Protein AF-A0A8S9ZYQ5-F1 (afdb_monomer)

InterPro domains:
  IPR001599 Alpha-2-macroglobulin [PF00207] (472-565)
  IPR001599 Alpha-2-macroglobulin [SM01360] (472-565)
  IPR008930 Terpenoid cyclases/protein prenyltransferase alpha-alpha toroid [SSF48239] (726-836)
  IPR011625 Alpha-2-macroglobulin, bait region domain [PF07703] (165-293)
  IPR011625 Alpha-2-macroglobulin, bait region domain [SM01359] (154-293)
  IPR011626 Alpha-macroglobulin-like, TED domain [PF07678] (718-836)
  IPR013783 Immunoglobulin-like fold [G3DSA:2.60.40.10] (36-133)
  IPR013783 Immunoglobulin-like fold [G3DSA:2.60.40.10] (528-651)
  IPR014756 Immunoglobulin E-set [SSF81296] (523-575)
  IPR019742 Alpha-2-macroglobulin, conserved site [PS00477] (738-746)
  IPR047565 Alpha-macroglobulin-like, thiol-ester bond-forming region [SM01419] (730-759)
  IPR050473 Alpha-2-macroglobulin/Complement system [PTHR11412] (5-834)

Foldseek 3Di:
DPQDWDKDKDKDWDQDPPPRDIDIDIDIDTDGPDQKAWDKDWQAQADQAPDKTKIKIAIAGPVRFFDDPVWALKKKKWKWFAADDDDGPTDIDIDIDGADRRSMDIDIDNHHNRTFKMKMKIADDRVPPPDGPDGPHMDMDIHGHADDPVSKAKDKFWPDFFAAEFFDKTKIKIAIPDFAQKKWKFKDFLLDTPDIDMDGDPPVGDRMDMDIDTGHLRCPQKMKMKMWGQDPPQREIHIWMWMHGYPDNFLWAKAKDWPDQEDAAFDKIKIKIFTAAFWWKWKWKFFVVVCVVDNDPDDDPVVVRVVSRVSQLFPPDPPDDDPDDDPDDPPDDRGDRTHTPDDSFQCSRCNRNNHDDDDPGDGDDDPDPPCPDCVVVVVVVVVVVVVVVVVVVVVVVVVVVVPPDDDDDDDDDDDDDDDDDDDDDDDDDDDDDDDDDDDDDDDDDDDDDDDDDDDDDDDPPPADAAEFDDRIFDTDDDPQTAHNNRMTMDIGTHHNDQGKMWMWMWIADPVRGIYTHNDIRIYGHDDQWEKDWDADQAAAAQDKDWTKIKIWHQAQAKWWKKKKKADDPQKDFDDDDDFDFPDDDPDPDDRRIGIDIDIAHYNGGMDIDITIMGGHDAAWDKIKMKMDTPPDIHIYIYTHGYHYPDDDDDDDDDDDDDPPDDDDPPDPDDDDDDDDDDPPPPPVVVVPPVPDDPDDDDDDDDDDDPPDTPPNDDDDDDDAPDPCRVVVVCVVVLLDQQDAFLVSSLVNLLSLLVVLVVCVVVVNDDPVSLVSSLVSNVNSLVVQVQQAEPQLAGDRHRPVDVDHDPVSLVSSLVSVVSCVVRYDDDVVSSVSSVVD

pLDDT: mean 75.49, std 22.35, range [21.92, 95.56]

Mean predicted aligned error: 18.5 Å

Organism: NCBI:txid189291

Radius of gyration: 40.33 Å; Cα contacts (8 Å, |Δi|>4): 1413; chains: 1; bounding box: 96×94×129 Å

Structure (mmCIF, N/CA/C/O backbone):
data_AF-A0A8S9ZYQ5-F1
#
_entry.id   AF-A0A8S9ZYQ5-F1
#
loop_
_atom_site.group_PDB
_atom_site.id
_atom_site.type_symbol
_atom_site.label_atom_id
_atom_site.label_alt_id
_atom_site.label_comp_id
_atom_site.label_asym_id
_atom_site.label_entity_id
_atom_site.label_seq_id
_atom_site.pdbx_PDB_ins_code
_atom_site.Cartn_x
_atom_site.Cartn_y
_atom_site.Cartn_z
_atom_site.occupancy
_atom_site.B_iso_or_equiv
_atom_site.auth_seq_id
_atom_site.auth_comp_id
_atom_site.auth_asym_id
_atom_site.auth_atom_id
_atom_site.pdbx_PDB_model_num
ATOM 1 N N . MET A 1 1 ? -8.721 17.739 21.198 1.00 45.44 1 MET A N 1
ATOM 2 C CA . MET A 1 1 ? -8.306 19.115 20.862 1.00 45.44 1 MET A CA 1
ATOM 3 C C . MET A 1 1 ? -7.206 19.016 19.827 1.00 45.44 1 MET A C 1
ATOM 5 O O . MET A 1 1 ? -6.285 18.237 20.037 1.00 45.44 1 MET A O 1
ATOM 9 N N . ASP A 1 2 ? -7.308 19.734 18.712 1.00 54.94 2 ASP A N 1
ATOM 10 C CA . ASP A 1 2 ? -6.178 19.848 17.792 1.00 54.94 2 ASP A CA 1
ATOM 11 C C . ASP A 1 2 ? -5.184 20.833 18.405 1.00 54.94 2 ASP A C 1
ATOM 13 O O . ASP A 1 2 ? -5.506 22.007 18.564 1.00 54.94 2 ASP A O 1
ATOM 17 N N . TYR A 1 3 ? -3.980 20.370 18.751 1.00 65.56 3 TYR A N 1
ATOM 18 C CA . TYR A 1 3 ? -2.886 21.189 19.301 1.00 65.56 3 TYR A CA 1
ATOM 19 C C . TYR A 1 3 ? -2.311 22.216 18.298 1.00 65.56 3 TYR A C 1
ATOM 21 O O . TYR A 1 3 ? -1.133 22.550 18.367 1.00 65.56 3 TYR A O 1
ATOM 29 N N . GLY A 1 4 ? -3.117 22.679 17.331 1.00 66.06 4 GLY A N 1
ATOM 30 C CA . GLY A 1 4 ? -2.802 23.803 16.449 1.00 66.06 4 GLY A CA 1
ATOM 31 C C . GLY A 1 4 ? -1.458 23.669 15.735 1.00 66.06 4 GLY A C 1
ATOM 32 O O . GLY A 1 4 ? -0.577 24.502 15.911 1.00 66.06 4 GLY A O 1
ATOM 33 N N . GLY A 1 5 ? -1.270 22.606 14.949 1.00 72.62 5 GLY A N 1
ATOM 34 C CA . GLY A 1 5 ? -0.026 22.391 14.209 1.00 72.62 5 GLY A CA 1
ATOM 35 C C . GLY A 1 5 ? -0.015 23.113 12.860 1.00 72.62 5 GLY A C 1
ATOM 36 O O . GLY A 1 5 ? -0.847 22.824 12.001 1.00 72.62 5 GLY A O 1
ATOM 37 N N . SER A 1 6 ? 0.964 23.988 12.624 1.00 82.62 6 SER A N 1
ATOM 38 C CA . SER A 1 6 ? 1.216 24.544 11.288 1.00 82.62 6 SER A CA 1
ATOM 39 C C . SER A 1 6 ? 2.084 23.588 10.476 1.00 82.62 6 SER A C 1
ATOM 41 O O . SER A 1 6 ? 3.117 23.110 10.944 1.00 82.62 6 SER A O 1
ATOM 43 N N . THR A 1 7 ? 1.692 23.288 9.239 1.00 85.56 7 THR A N 1
ATOM 44 C CA . THR A 1 7 ? 2.458 22.380 8.378 1.00 85.56 7 THR A CA 1
ATOM 45 C C . THR A 1 7 ? 3.435 23.145 7.494 1.00 85.56 7 THR A C 1
ATOM 47 O O . THR A 1 7 ? 3.011 23.897 6.618 1.00 85.56 7 THR A O 1
ATOM 50 N N . LEU A 1 8 ? 4.734 22.906 7.667 1.00 87.50 8 LEU A N 1
ATOM 51 C CA . LEU A 1 8 ? 5.780 23.395 6.775 1.00 87.50 8 LEU A CA 1
ATOM 52 C C . LEU A 1 8 ? 6.070 22.336 5.706 1.00 87.50 8 LEU A C 1
ATOM 54 O O . LEU A 1 8 ? 6.432 21.202 6.022 1.00 87.50 8 LEU A O 1
ATOM 58 N N . LYS A 1 9 ? 5.934 22.698 4.430 1.00 89.69 9 LYS A N 1
ATOM 59 C CA . LYS A 1 9 ? 6.294 21.830 3.302 1.00 89.69 9 LYS A CA 1
ATOM 60 C C . LYS A 1 9 ? 7.632 22.284 2.723 1.00 89.69 9 LYS A C 1
ATOM 62 O O . LYS A 1 9 ? 7.719 23.371 2.164 1.00 89.69 9 LYS A O 1
ATOM 67 N N . ILE A 1 10 ? 8.652 21.441 2.835 1.00 90.25 10 ILE A N 1
ATOM 68 C CA . ILE A 1 10 ? 9.976 21.662 2.250 1.00 90.25 10 ILE A CA 1
ATOM 69 C C . ILE A 1 10 ? 10.031 20.910 0.924 1.00 90.25 10 ILE A C 1
ATOM 71 O O . ILE A 1 10 ? 9.761 19.710 0.870 1.00 90.25 10 ILE A O 1
ATOM 75 N N . ILE A 1 11 ? 10.369 21.617 -0.150 1.00 89.94 11 ILE A N 1
ATOM 76 C CA . ILE A 1 11 ? 10.538 21.045 -1.486 1.00 89.94 11 ILE A CA 1
ATOM 77 C C . ILE A 1 11 ? 12.022 21.141 -1.820 1.00 89.94 11 ILE A C 1
ATOM 79 O O . ILE A 1 11 ? 12.551 22.237 -1.975 1.00 89.94 11 ILE A O 1
ATOM 83 N N . ALA A 1 12 ? 12.692 19.994 -1.890 1.00 91.50 12 ALA A N 1
ATOM 84 C CA . ALA A 1 12 ? 14.073 19.902 -2.335 1.00 91.50 12 ALA A CA 1
ATOM 85 C C . ALA A 1 12 ? 14.084 19.560 -3.824 1.00 91.50 12 ALA A C 1
ATOM 87 O O . ALA A 1 12 ? 13.437 18.599 -4.245 1.00 91.50 12 ALA A O 1
ATOM 88 N N . GLN A 1 13 ? 14.818 20.341 -4.608 1.00 89.75 13 GLN A N 1
ATOM 89 C CA . GLN A 1 13 ? 15.026 20.115 -6.031 1.00 89.75 13 GLN A CA 1
ATOM 90 C C . GLN A 1 13 ? 16.525 19.957 -6.269 1.00 89.75 13 GLN A C 1
ATOM 92 O O . GLN A 1 13 ? 17.304 20.845 -5.929 1.00 89.75 13 GLN A O 1
ATOM 97 N N . VAL A 1 14 ? 16.921 18.811 -6.813 1.00 88.88 14 VAL A N 1
ATOM 98 C CA . VAL A 1 14 ? 18.314 18.484 -7.121 1.00 88.88 14 VAL A CA 1
ATOM 99 C C . VAL A 1 14 ? 18.438 18.338 -8.627 1.00 88.88 14 VAL A C 1
ATOM 101 O O . VAL A 1 14 ? 17.632 17.642 -9.245 1.00 88.88 14 VAL A O 1
ATOM 104 N N . ILE A 1 15 ? 19.435 19.008 -9.197 1.00 84.69 15 ILE A N 1
ATOM 105 C CA . ILE A 1 15 ? 19.769 18.933 -10.617 1.00 84.69 15 ILE A CA 1
ATOM 106 C C . ILE A 1 15 ? 21.103 18.207 -10.720 1.00 84.69 15 ILE A C 1
ATOM 108 O O . ILE A 1 15 ? 22.087 18.630 -10.113 1.00 84.69 15 ILE A O 1
ATOM 112 N N . GLU A 1 16 ? 21.124 17.090 -11.437 1.00 77.31 16 GLU A N 1
ATOM 113 C CA . GLU A 1 16 ? 22.360 16.364 -11.721 1.00 77.31 16 GLU A CA 1
ATOM 114 C C . GLU A 1 16 ? 23.143 17.081 -12.834 1.00 77.31 16 GLU A C 1
ATOM 116 O O . GLU A 1 16 ? 22.614 17.317 -13.915 1.00 77.31 16 GLU A O 1
ATOM 121 N N . GLU A 1 17 ? 24.411 17.421 -12.579 1.00 74.69 17 GLU A N 1
ATOM 122 C CA . GLU A 1 17 ? 25.234 18.264 -13.468 1.00 74.69 17 GLU A CA 1
ATOM 123 C C . GLU A 1 17 ? 25.486 17.645 -14.858 1.00 74.69 17 GLU A C 1
ATOM 125 O O . GLU A 1 17 ? 25.638 18.371 -15.834 1.00 74.69 17 GLU A O 1
ATOM 130 N N . LEU A 1 18 ? 25.522 16.311 -14.968 1.00 71.88 18 LEU A N 1
ATOM 131 C CA . LEU A 1 18 ? 25.844 15.611 -16.223 1.00 71.88 18 LEU A CA 1
ATOM 132 C C . LEU A 1 18 ? 24.631 15.317 -17.111 1.00 71.88 18 LEU A C 1
ATOM 134 O O . LEU A 1 18 ? 24.786 15.210 -18.327 1.00 71.88 18 LEU A O 1
ATOM 138 N N . THR A 1 19 ? 23.463 15.115 -16.507 1.00 71.44 19 THR A N 1
ATOM 139 C CA . THR A 1 19 ? 22.241 14.662 -17.193 1.00 71.44 19 THR A CA 1
ATOM 140 C C . THR A 1 19 ? 21.188 15.768 -17.264 1.00 71.44 19 THR A C 1
ATOM 142 O O . THR A 1 19 ? 20.170 15.608 -17.933 1.00 71.44 19 THR A O 1
ATOM 145 N N . GLU A 1 20 ? 21.398 16.865 -16.524 1.00 76.88 20 GLU A N 1
ATOM 146 C CA . GLU A 1 20 ? 20.429 17.938 -16.269 1.00 76.88 20 GLU A CA 1
ATOM 147 C C . GLU A 1 20 ? 19.087 17.427 -15.707 1.00 76.88 20 GLU A C 1
ATOM 149 O O . GLU A 1 20 ? 18.092 18.156 -15.662 1.00 76.88 20 GLU A O 1
ATOM 154 N N . GLN A 1 21 ? 19.040 16.175 -15.230 1.00 72.12 21 GLN A N 1
ATOM 155 C CA . GLN A 1 21 ? 17.829 15.600 -14.667 1.00 72.12 21 GLN A CA 1
ATOM 156 C C . GLN A 1 21 ? 17.484 16.287 -13.355 1.00 72.12 21 GLN A C 1
ATOM 158 O O . GLN A 1 21 ? 18.291 16.384 -12.427 1.00 72.12 21 GLN A O 1
ATOM 163 N N . ILE A 1 22 ? 16.229 16.715 -13.271 1.00 79.75 22 ILE A N 1
ATOM 164 C CA . ILE A 1 22 ? 15.664 17.350 -12.093 1.00 79.75 22 ILE A CA 1
ATOM 165 C C . ILE A 1 22 ? 14.931 16.287 -11.282 1.00 79.75 22 ILE A C 1
ATOM 167 O O . ILE A 1 22 ? 13.927 15.734 -11.731 1.00 79.75 22 ILE A O 1
ATOM 171 N N . ARG A 1 23 ? 15.389 16.037 -10.056 1.00 79.00 23 ARG A N 1
ATOM 172 C CA . ARG A 1 23 ? 14.651 15.234 -9.076 1.00 79.00 23 ARG A CA 1
ATOM 173 C C . ARG A 1 23 ? 14.096 16.133 -7.989 1.00 79.00 23 ARG A C 1
ATOM 175 O O . ARG A 1 23 ? 14.824 16.938 -7.411 1.00 79.00 23 ARG A O 1
ATOM 182 N N . ASN A 1 24 ? 12.809 15.980 -7.700 1.00 85.88 24 ASN A N 1
ATOM 183 C CA . ASN A 1 24 ? 12.154 16.662 -6.598 1.00 85.88 24 ASN A CA 1
ATOM 184 C C . ASN A 1 24 ? 11.809 15.669 -5.483 1.00 85.88 24 ASN A C 1
ATOM 186 O O . ASN A 1 24 ? 11.424 14.529 -5.722 1.00 85.88 24 ASN A O 1
ATOM 190 N N . ASN A 1 25 ? 11.953 16.106 -4.239 1.00 85.38 25 ASN A N 1
ATOM 191 C CA . ASN A 1 25 ? 11.415 15.389 -3.094 1.00 85.38 25 ASN A CA 1
ATOM 192 C C . ASN A 1 25 ? 10.763 16.393 -2.148 1.00 85.38 25 ASN A C 1
ATOM 194 O O . ASN A 1 25 ? 11.234 17.523 -1.996 1.00 85.38 25 ASN A O 1
ATOM 198 N N . THR A 1 26 ? 9.652 16.000 -1.536 1.00 86.19 26 THR A N 1
ATOM 199 C CA . THR A 1 26 ? 8.899 16.871 -0.637 1.00 86.19 26 THR A CA 1
ATOM 200 C C . THR A 1 26 ? 8.847 16.264 0.749 1.00 86.19 26 THR A C 1
ATOM 202 O O . THR A 1 26 ? 8.270 15.195 0.930 1.00 86.19 26 THR A O 1
ATOM 205 N N . ALA A 1 27 ? 9.386 16.977 1.732 1.00 87.75 27 ALA A N 1
ATOM 206 C CA . ALA A 1 27 ? 9.227 16.649 3.139 1.00 87.75 27 ALA A CA 1
ATOM 207 C C . ALA A 1 27 ? 8.150 17.554 3.747 1.00 87.75 27 ALA A C 1
ATOM 209 O O . ALA A 1 27 ? 8.077 18.747 3.449 1.00 87.75 27 ALA A O 1
ATOM 210 N N . GLN A 1 28 ? 7.298 16.991 4.598 1.00 86.50 28 GLN A N 1
ATOM 211 C CA . GLN A 1 28 ? 6.340 17.762 5.384 1.00 86.50 28 GLN A CA 1
ATOM 212 C C . GLN A 1 28 ? 6.712 17.665 6.854 1.00 86.50 28 GLN A C 1
ATOM 214 O O . GLN A 1 28 ? 6.865 16.570 7.387 1.00 86.50 28 GLN A O 1
ATOM 219 N N . LEU A 1 29 ? 6.807 18.812 7.508 1.00 85.12 29 LEU A N 1
ATOM 220 C CA . LEU A 1 29 ? 7.029 18.939 8.939 1.00 85.12 29 LEU A CA 1
ATOM 221 C C . LEU A 1 29 ? 5.795 19.591 9.558 1.00 85.12 29 LEU A C 1
ATOM 223 O O . LEU A 1 29 ? 5.150 20.433 8.933 1.00 85.12 29 LEU A O 1
ATOM 227 N N . THR A 1 30 ? 5.440 19.187 10.773 1.00 84.88 30 THR A N 1
ATOM 228 C CA . THR A 1 30 ? 4.365 19.838 11.533 1.00 84.88 30 THR A CA 1
ATOM 229 C C . THR A 1 30 ? 4.999 20.522 12.724 1.00 84.88 30 THR A C 1
ATOM 231 O O . THR A 1 30 ? 5.689 19.873 13.505 1.00 84.88 30 THR A O 1
ATOM 234 N N . ILE A 1 31 ? 4.809 21.831 12.808 1.00 86.12 31 ILE A N 1
ATOM 235 C CA . ILE A 1 31 ? 5.345 22.680 13.860 1.00 86.12 31 ILE A CA 1
ATOM 236 C C . ILE A 1 31 ? 4.208 22.926 14.841 1.00 86.12 31 ILE A C 1
ATOM 238 O O . ILE A 1 31 ? 3.129 23.356 14.435 1.00 86.12 31 ILE A O 1
ATOM 242 N N . TYR A 1 32 ? 4.460 22.635 16.109 1.00 86.69 32 TYR A N 1
ATOM 243 C CA . TYR A 1 32 ? 3.519 22.853 17.199 1.00 86.69 32 TYR A CA 1
ATOM 244 C C . TYR A 1 32 ? 4.012 24.006 18.065 1.00 86.69 32 TYR A C 1
ATOM 246 O O . TYR A 1 32 ? 5.218 24.217 18.192 1.00 86.69 32 TYR A O 1
ATOM 254 N N . GLU A 1 33 ? 3.076 24.738 18.659 1.00 84.44 33 GLU A N 1
ATOM 255 C CA . GLU A 1 33 ? 3.380 25.805 19.619 1.00 84.44 33 GLU A CA 1
ATOM 256 C C . GLU A 1 33 ? 4.033 25.249 20.896 1.00 84.44 33 GLU A C 1
ATOM 258 O O . GLU A 1 33 ? 4.940 25.861 21.459 1.00 84.44 33 GLU A O 1
ATOM 263 N N . TYR A 1 34 ? 3.633 24.038 21.297 1.00 85.69 34 TYR A N 1
ATOM 264 C CA . TYR A 1 34 ? 4.138 23.326 22.470 1.00 85.69 34 TYR A CA 1
ATOM 265 C C . TYR A 1 34 ? 4.834 22.018 22.060 1.00 85.69 34 TYR A C 1
ATOM 267 O O . TYR A 1 34 ? 4.463 21.379 21.078 1.00 85.69 34 TYR A O 1
ATOM 275 N N . ASP A 1 35 ? 5.850 21.601 22.817 1.00 85.94 35 ASP A N 1
ATOM 276 C CA . ASP A 1 35 ? 6.617 20.362 22.599 1.00 85.94 35 ASP A CA 1
ATOM 277 C C . ASP A 1 35 ? 5.972 19.122 23.237 1.00 85.94 35 ASP A C 1
ATOM 279 O O . ASP A 1 35 ? 6.348 17.992 22.913 1.00 85.94 35 ASP A O 1
ATOM 283 N N . VAL A 1 36 ? 4.986 19.328 24.112 1.00 88.88 36 VAL A N 1
ATOM 284 C CA . VAL A 1 36 ? 4.240 18.275 24.807 1.00 88.88 36 VAL A CA 1
ATOM 285 C C . VAL A 1 36 ? 2.738 18.419 24.595 1.00 88.88 36 VAL A C 1
ATOM 287 O O . VAL A 1 36 ? 2.225 19.519 24.390 1.00 88.88 36 VAL A O 1
ATOM 290 N N . LYS A 1 37 ? 2.034 17.295 24.693 1.00 89.25 37 LYS A N 1
ATOM 291 C CA . LYS A 1 37 ? 0.577 17.199 24.661 1.00 89.25 37 LYS A CA 1
ATOM 292 C C . LYS A 1 37 ? 0.067 16.394 25.852 1.00 89.25 37 LYS A C 1
ATOM 294 O O . LYS A 1 37 ? 0.735 15.468 26.313 1.00 89.25 37 LYS A O 1
ATOM 299 N N . LEU A 1 38 ? -1.119 16.759 26.326 1.00 89.69 38 LEU A N 1
ATOM 300 C CA . LEU A 1 38 ? -1.782 16.180 27.491 1.00 89.69 38 LEU A CA 1
ATOM 301 C C . LEU A 1 38 ? -3.103 15.530 27.075 1.00 89.69 38 LEU A C 1
ATOM 303 O O . LEU A 1 38 ? -4.079 16.205 26.763 1.00 89.69 38 LEU A O 1
ATOM 307 N N . GLU A 1 39 ? -3.157 14.212 27.095 1.00 89.00 39 GLU A N 1
ATOM 308 C CA . GLU A 1 39 ? -4.322 13.450 26.666 1.00 89.00 39 GLU A CA 1
ATOM 309 C C . GLU A 1 39 ? -5.019 12.839 27.885 1.00 89.00 39 GLU A C 1
ATOM 311 O O . GLU A 1 39 ? -4.387 12.209 28.736 1.00 89.00 39 GLU A O 1
ATOM 316 N N . LEU A 1 40 ? -6.331 13.073 27.977 1.00 86.69 40 LEU A N 1
ATOM 317 C CA . LEU A 1 40 ? -7.219 12.385 28.905 1.00 86.69 40 LEU A CA 1
ATOM 318 C C . LEU A 1 40 ? -8.006 11.333 28.137 1.00 86.69 40 LEU A C 1
ATOM 320 O O . LEU A 1 40 ? -8.699 11.650 27.169 1.00 86.69 40 LEU A O 1
ATOM 324 N N . GLU A 1 41 ? -7.936 10.096 28.602 1.00 83.06 41 GLU A N 1
ATOM 325 C CA . GLU A 1 41 ? -8.659 8.975 28.022 1.00 83.06 41 GLU A CA 1
ATOM 326 C C . GLU A 1 41 ? -9.618 8.368 29.046 1.00 83.06 41 GLU A C 1
ATOM 328 O O . GLU A 1 41 ? -9.335 8.252 30.242 1.00 83.06 41 GLU A O 1
ATOM 333 N N . LYS A 1 42 ? -10.802 8.016 28.553 1.00 81.69 42 LYS A N 1
ATOM 334 C CA . LYS A 1 42 ? -11.936 7.536 29.339 1.00 81.69 42 LYS A CA 1
ATOM 335 C C . LYS A 1 42 ? -11.943 6.010 29.374 1.00 81.69 42 LYS A C 1
ATOM 337 O O . LYS A 1 42 ? -11.687 5.414 28.338 1.00 81.69 42 LYS A O 1
ATOM 342 N N . GLN A 1 43 ? -12.291 5.399 30.513 1.00 78.62 43 GLN A N 1
ATOM 343 C CA . GLN A 1 43 ? -12.475 3.943 30.624 1.00 78.62 43 GLN A CA 1
ATOM 344 C C . GLN A 1 43 ? -13.563 3.381 29.694 1.00 78.62 43 GLN A C 1
ATOM 346 O O . GLN A 1 43 ? -13.550 2.225 29.287 1.00 78.62 43 GLN A O 1
ATOM 351 N N . GLY A 1 44 ? -14.571 4.190 29.408 1.00 76.62 44 GLY A N 1
ATOM 352 C CA . GLY A 1 44 ? -15.690 3.845 28.549 1.00 76.62 44 GLY A CA 1
ATOM 353 C C . GLY A 1 44 ? -16.523 5.091 28.296 1.00 76.62 44 GLY A C 1
ATOM 354 O O . GLY A 1 44 ? -16.238 6.162 28.825 1.00 76.62 44 GLY A O 1
ATOM 355 N N . GLU A 1 45 ? -17.565 4.989 27.480 1.00 80.06 45 GLU A N 1
ATOM 356 C CA . GLU A 1 45 ? -18.441 6.145 27.222 1.00 80.06 45 GLU A CA 1
ATOM 357 C C . GLU A 1 45 ? -19.198 6.610 28.474 1.00 80.06 45 GLU A C 1
ATOM 359 O O . GLU A 1 45 ? -19.506 7.791 28.625 1.00 80.06 45 GLU A O 1
ATOM 364 N N . THR A 1 46 ? -19.488 5.676 29.379 1.00 86.50 46 THR A N 1
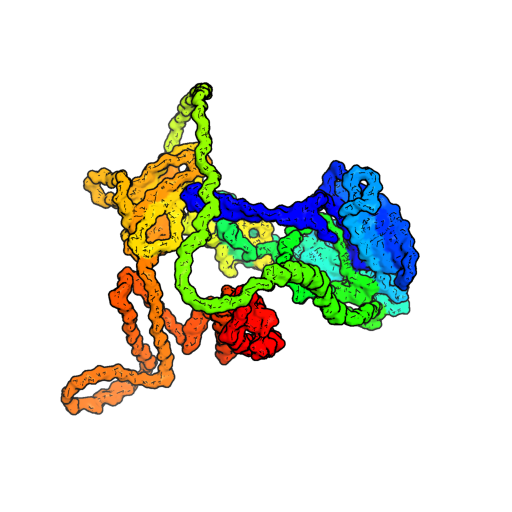ATOM 365 C CA . THR A 1 46 ? -20.309 5.915 30.565 1.00 86.50 46 THR A CA 1
ATOM 366 C C . THR A 1 46 ? -19.673 5.303 31.795 1.00 86.50 46 THR A C 1
ATOM 368 O O . THR A 1 46 ? -19.161 4.183 31.720 1.00 86.50 46 THR A O 1
ATOM 371 N N . PHE A 1 47 ? -19.795 5.963 32.941 1.00 90.31 47 PHE A N 1
ATOM 372 C CA . PHE A 1 47 ? -19.457 5.345 34.220 1.00 90.31 47 PHE A CA 1
ATOM 373 C C . PHE A 1 47 ? -20.665 4.605 34.800 1.00 90.31 47 PHE A C 1
ATOM 375 O O . PHE A 1 47 ? -21.817 4.956 34.538 1.00 90.31 47 PHE A O 1
ATOM 382 N N . LYS A 1 48 ? -20.411 3.566 35.598 1.00 90.50 48 LYS A N 1
ATOM 383 C CA . LYS A 1 48 ? -21.457 2.801 36.282 1.00 90.50 48 LYS A CA 1
ATOM 384 C C . LYS A 1 48 ? -21.572 3.293 37.735 1.00 90.50 48 LYS A C 1
ATOM 386 O O . LYS A 1 48 ? -20.597 3.156 38.476 1.00 90.50 48 LYS A O 1
ATOM 391 N N . PRO A 1 49 ? -22.706 3.881 38.159 1.00 90.31 49 PRO A N 1
ATOM 392 C CA . PRO A 1 49 ? -22.888 4.331 39.538 1.00 90.31 49 PRO A CA 1
ATOM 393 C C . PRO A 1 49 ? -22.615 3.215 40.558 1.00 90.31 49 PRO A C 1
ATOM 395 O O . PRO A 1 49 ? -23.118 2.102 40.419 1.00 90.31 49 PRO A O 1
ATOM 398 N N . GLY A 1 50 ? -21.811 3.516 41.581 1.00 87.62 50 GLY A N 1
ATOM 399 C CA . GLY A 1 50 ? -21.416 2.555 42.619 1.00 87.62 50 GLY A CA 1
ATOM 400 C C . GLY A 1 50 ? -20.193 1.692 42.283 1.00 87.62 50 GLY A C 1
ATOM 401 O O . GLY A 1 50 ? -19.733 0.952 43.151 1.00 87.62 50 GLY A O 1
ATOM 402 N N . LEU A 1 51 ? -19.632 1.804 41.074 1.00 90.31 51 LEU A N 1
ATOM 403 C CA . LEU A 1 51 ? -18.377 1.156 40.690 1.00 90.31 51 LEU A CA 1
ATOM 404 C C . LEU A 1 51 ? -17.280 2.190 40.404 1.00 90.31 51 LEU A C 1
ATOM 406 O O . LEU A 1 51 ? -17.541 3.359 40.119 1.00 90.31 51 LEU A O 1
ATOM 410 N N . THR A 1 52 ? -16.027 1.748 40.501 1.00 91.06 52 THR A N 1
ATOM 411 C CA . THR A 1 52 ? -14.853 2.588 40.244 1.00 91.06 52 THR A CA 1
ATOM 412 C C . THR A 1 52 ? -14.679 2.846 38.752 1.00 91.06 52 THR A C 1
ATOM 414 O O . THR A 1 52 ? -14.697 1.906 37.955 1.00 91.06 52 THR A O 1
ATOM 417 N N . TYR A 1 53 ? -14.417 4.097 38.395 1.00 90.00 53 TYR A N 1
ATOM 418 C CA . TYR A 1 53 ? -14.163 4.533 37.032 1.00 90.00 53 TYR A CA 1
ATOM 419 C C . TYR A 1 53 ? -12.721 5.018 36.864 1.00 90.00 53 TYR A C 1
ATOM 421 O O . TYR A 1 53 ? -12.263 5.882 37.608 1.00 90.00 53 TYR A O 1
ATOM 429 N N . SER A 1 54 ? -12.004 4.481 35.884 1.00 88.75 54 SER A N 1
ATOM 430 C CA . SER A 1 54 ? -10.614 4.835 35.600 1.00 88.75 54 SER A CA 1
ATOM 431 C C . SER A 1 54 ? -10.492 5.943 34.547 1.00 88.75 54 SER A C 1
ATOM 433 O O . SER A 1 54 ? -11.060 5.873 33.462 1.00 88.75 54 SER A O 1
ATOM 435 N N . VAL A 1 55 ? -9.697 6.967 34.834 1.00 88.44 55 VAL A N 1
ATOM 436 C CA . VAL A 1 55 ? -9.310 8.006 33.872 1.00 88.44 55 VAL A CA 1
ATOM 437 C C . VAL A 1 55 ? -7.813 7.897 33.637 1.00 88.44 55 VAL A C 1
ATOM 439 O O . VAL A 1 55 ? -7.020 7.944 34.580 1.00 88.44 55 VAL A O 1
ATOM 442 N N . PHE A 1 56 ? -7.427 7.751 32.374 1.00 88.12 56 PHE A N 1
ATOM 443 C CA . PHE A 1 56 ? -6.030 7.650 31.975 1.00 88.12 56 PHE A CA 1
ATOM 444 C C . PHE A 1 56 ? -5.526 9.026 31.598 1.00 88.12 56 PHE A C 1
ATOM 446 O O . PHE A 1 56 ? -6.105 9.707 30.755 1.00 88.12 56 PHE A O 1
ATOM 453 N N . VAL A 1 57 ? -4.445 9.430 32.250 1.00 90.06 57 VAL A N 1
ATOM 454 C CA . VAL A 1 57 ? -3.774 10.697 31.994 1.00 90.06 57 VAL A CA 1
ATOM 455 C C . VAL A 1 57 ? -2.447 10.377 31.332 1.00 90.06 57 VAL A C 1
ATOM 457 O O . VAL A 1 57 ? -1.637 9.639 31.893 1.00 90.06 57 VAL A O 1
ATOM 460 N N . ALA A 1 58 ? -2.231 10.918 30.139 1.00 90.06 58 ALA A N 1
ATOM 461 C CA . ALA A 1 58 ? -1.017 10.719 29.367 1.00 90.06 58 ALA A CA 1
ATOM 462 C C . ALA A 1 58 ? -0.404 12.066 28.983 1.00 90.06 58 ALA A C 1
ATOM 464 O O . ALA A 1 58 ? -1.000 12.859 28.260 1.00 90.06 58 ALA A O 1
ATOM 465 N N . LEU A 1 59 ? 0.818 12.308 29.440 1.00 89.88 59 LEU A N 1
ATOM 466 C CA . LEU A 1 59 ? 1.633 13.452 29.066 1.00 89.88 59 LEU A CA 1
ATOM 467 C C . LEU A 1 59 ? 2.795 12.957 28.205 1.00 89.88 59 LEU A C 1
ATOM 469 O O . LEU A 1 59 ? 3.730 12.315 28.687 1.00 89.88 59 LEU A O 1
ATOM 473 N N . LYS A 1 60 ? 2.717 13.248 26.910 1.00 89.62 60 LYS A N 1
ATOM 474 C CA . LYS A 1 60 ? 3.644 12.743 25.891 1.00 89.62 60 LYS A CA 1
ATOM 475 C C . LYS A 1 60 ? 4.216 13.906 25.087 1.00 89.62 60 LYS A C 1
ATOM 477 O O . LYS A 1 60 ? 3.678 15.014 25.100 1.00 89.62 60 LYS A O 1
ATOM 482 N N . GLN A 1 61 ? 5.303 13.669 24.364 1.00 88.81 61 GLN A N 1
ATOM 483 C CA . GLN A 1 61 ? 5.756 14.616 23.346 1.00 88.81 61 GLN A CA 1
ATOM 484 C C . GLN A 1 61 ? 4.809 14.612 22.132 1.00 88.81 61 GLN A C 1
ATOM 486 O O . GLN A 1 61 ? 4.005 13.696 21.940 1.00 88.81 61 GLN A O 1
ATOM 491 N N . MET A 1 62 ? 4.895 15.644 21.288 1.00 86.44 62 MET A N 1
ATOM 492 C CA . MET A 1 62 ? 4.051 15.767 20.083 1.00 86.44 62 MET A CA 1
ATOM 493 C C . MET A 1 62 ? 4.249 14.643 19.047 1.00 86.44 62 MET A C 1
ATOM 495 O O . MET A 1 62 ? 3.396 14.450 18.173 1.00 86.44 62 MET A O 1
ATOM 499 N N . ASP A 1 63 ? 5.363 13.918 19.143 1.00 82.50 63 ASP A N 1
ATOM 500 C CA . ASP A 1 63 ? 5.720 12.739 18.347 1.00 82.50 63 ASP A CA 1
ATOM 501 C C . ASP A 1 63 ? 5.338 11.404 19.020 1.00 82.50 63 ASP A C 1
ATOM 503 O O . ASP A 1 63 ? 5.786 10.352 18.577 1.00 82.50 63 ASP A O 1
ATOM 507 N N . ASP A 1 64 ? 4.524 11.446 20.082 1.00 82.50 64 ASP A N 1
ATOM 508 C CA . ASP A 1 64 ? 4.114 10.299 20.908 1.00 82.50 64 ASP A CA 1
ATOM 509 C C . ASP A 1 64 ? 5.243 9.628 21.707 1.00 82.50 64 ASP A C 1
ATOM 511 O O . ASP A 1 64 ? 5.009 8.609 22.365 1.00 82.50 64 ASP A O 1
ATOM 515 N N . SER A 1 65 ? 6.452 10.200 21.710 1.00 85.62 65 SER A N 1
ATOM 516 C CA . SER A 1 65 ? 7.540 9.709 22.551 1.00 85.62 65 SER A CA 1
ATOM 517 C C . SER A 1 65 ? 7.313 10.053 24.035 1.00 85.62 65 SER A C 1
ATOM 519 O O . SER A 1 65 ? 6.601 11.018 24.358 1.00 85.62 65 SER A O 1
ATOM 521 N N . PRO A 1 66 ? 7.904 9.278 24.969 1.00 85.19 66 PRO A N 1
ATOM 522 C CA . PRO A 1 66 ? 7.808 9.562 26.397 1.00 85.19 66 PRO A CA 1
ATOM 523 C C . PRO A 1 66 ? 8.321 10.961 26.751 1.00 85.19 66 PRO A C 1
ATOM 525 O O . PRO A 1 66 ? 9.190 11.528 26.075 1.00 85.19 66 PRO A O 1
ATOM 528 N N . ILE A 1 67 ? 7.811 11.517 27.850 1.00 86.31 67 ILE A N 1
ATOM 529 C CA . ILE A 1 67 ? 8.240 12.834 28.316 1.00 86.31 67 ILE A CA 1
ATOM 530 C C . ILE A 1 67 ? 9.724 12.842 28.717 1.00 86.31 67 ILE A C 1
ATOM 532 O O . ILE A 1 67 ? 10.217 11.958 29.428 1.00 86.31 67 ILE A O 1
ATOM 536 N N . LYS A 1 68 ? 10.443 13.887 28.290 1.00 84.75 68 LYS A N 1
ATOM 537 C CA . LYS A 1 68 ? 11.841 14.126 28.674 1.00 84.75 68 LYS A CA 1
ATOM 538 C C . LYS A 1 68 ? 11.967 14.237 30.195 1.00 84.75 68 LYS A C 1
ATOM 540 O O . LYS A 1 68 ? 11.141 14.868 30.847 1.00 84.75 68 LYS A O 1
ATOM 545 N N . SER A 1 69 ? 13.043 13.689 30.756 1.00 80.31 69 SER A N 1
ATOM 546 C CA . SER A 1 69 ? 13.318 13.721 32.203 1.00 80.31 69 SER A CA 1
ATOM 547 C C . SER A 1 69 ? 13.527 15.129 32.776 1.00 80.31 69 SER A C 1
ATOM 549 O O . SER A 1 69 ? 13.427 15.306 33.984 1.00 80.31 69 SER A O 1
ATOM 551 N N . SER A 1 70 ? 13.808 16.126 31.932 1.00 83.50 70 SER A N 1
ATOM 552 C CA . SER A 1 70 ? 14.002 17.525 32.331 1.00 83.50 70 SER A CA 1
ATOM 553 C C . SER A 1 70 ? 12.705 18.275 32.650 1.00 83.50 70 SER A C 1
ATOM 555 O O . SER A 1 70 ? 12.772 19.379 33.179 1.00 83.50 70 SER A O 1
ATOM 557 N N . LEU A 1 71 ? 11.546 17.736 32.263 1.00 85.50 71 LEU A N 1
ATOM 558 C CA . LEU A 1 71 ? 10.246 18.384 32.431 1.00 85.50 71 LEU A CA 1
ATOM 559 C C . LEU A 1 71 ? 9.518 17.848 33.675 1.00 85.50 71 LEU A C 1
ATOM 561 O O . LEU A 1 71 ? 9.679 16.670 34.013 1.00 85.50 71 LEU A O 1
ATOM 565 N N . PRO A 1 72 ? 8.697 18.673 34.352 1.00 86.44 72 PRO A N 1
ATOM 566 C CA . PRO A 1 72 ? 7.924 18.221 35.500 1.00 86.44 72 PRO A CA 1
ATOM 567 C C . PRO A 1 72 ? 6.903 17.164 35.072 1.00 86.44 72 PRO A C 1
ATOM 569 O O . PRO A 1 72 ? 6.284 17.266 34.014 1.00 86.44 72 PRO A O 1
ATOM 572 N N . ARG A 1 73 ? 6.713 16.148 35.915 1.00 87.94 73 ARG A N 1
ATOM 573 C CA . ARG A 1 73 ? 5.795 15.017 35.689 1.00 87.94 73 ARG A CA 1
ATOM 574 C C . ARG A 1 73 ? 4.565 15.089 36.589 1.00 87.94 73 ARG A C 1
ATOM 576 O O . ARG A 1 73 ? 4.081 14.071 37.070 1.00 87.94 73 ARG A O 1
ATOM 583 N N . ARG A 1 74 ? 4.096 16.302 36.868 1.00 87.12 74 ARG A N 1
ATOM 584 C CA . ARG A 1 74 ? 2.912 16.544 37.694 1.00 87.12 74 ARG A CA 1
ATOM 585 C C . ARG A 1 74 ? 1.846 17.217 36.852 1.00 87.12 74 ARG A C 1
ATOM 587 O O . ARG A 1 74 ? 2.153 18.132 36.092 1.00 87.12 74 ARG A O 1
ATOM 594 N N . VAL A 1 75 ? 0.613 16.754 36.990 1.00 88.44 75 VAL A N 1
ATOM 595 C CA . VAL A 1 75 ? -0.552 17.302 36.292 1.00 88.44 75 VAL A CA 1
ATOM 596 C C . VAL A 1 75 ? -1.589 17.699 37.330 1.00 88.44 75 VAL A C 1
ATOM 598 O O . VAL A 1 75 ? -1.866 16.943 38.263 1.00 88.44 75 VAL A O 1
ATOM 601 N N . HIS A 1 76 ? -2.161 18.887 37.168 1.00 90.06 76 HIS A N 1
ATOM 602 C CA . HIS A 1 76 ? -3.241 19.372 38.012 1.00 90.06 76 HIS A CA 1
ATOM 603 C C . HIS A 1 76 ? -4.580 18.946 37.430 1.00 90.06 76 HIS A C 1
ATOM 605 O O . HIS A 1 76 ? -4.892 19.261 36.283 1.00 90.06 76 HIS A O 1
ATOM 611 N N . LEU A 1 77 ? -5.374 18.243 38.228 1.00 89.62 77 LEU A N 1
ATOM 612 C CA . LEU A 1 77 ? -6.667 17.713 37.831 1.00 89.62 77 LEU A CA 1
ATOM 613 C C . LEU A 1 77 ? -7.765 18.375 38.649 1.00 89.62 77 LEU A C 1
ATOM 615 O O . LEU A 1 77 ? -7.708 18.420 39.877 1.00 89.62 77 LEU A O 1
ATOM 619 N N . THR A 1 78 ? -8.771 18.876 37.946 1.00 89.94 78 THR A N 1
ATOM 620 C CA . THR A 1 78 ? -9.994 19.426 38.519 1.00 89.94 78 THR A CA 1
ATOM 621 C C . THR A 1 78 ? -11.163 18.574 38.063 1.00 89.94 78 THR A C 1
ATOM 623 O O . THR A 1 78 ? -11.431 18.470 36.868 1.00 89.94 78 THR A O 1
ATOM 626 N N . ILE A 1 79 ? -11.851 17.954 39.011 1.00 91.12 79 ILE A N 1
ATOM 627 C CA . ILE A 1 79 ? -12.994 17.087 38.751 1.00 91.12 79 ILE A CA 1
ATOM 628 C C . ILE A 1 79 ? -14.248 17.818 39.221 1.00 91.12 79 ILE A C 1
ATOM 630 O O . ILE A 1 79 ? -14.314 18.287 40.356 1.00 91.12 79 ILE A O 1
ATOM 634 N N . PHE A 1 80 ? -15.229 17.921 38.334 1.00 89.69 80 PHE A N 1
ATOM 635 C CA . PHE A 1 80 ? -16.533 18.513 38.596 1.00 89.69 80 PHE A CA 1
ATOM 636 C C . PHE A 1 80 ? -17.585 17.409 38.558 1.00 89.69 80 PHE A C 1
ATOM 638 O O . PHE A 1 80 ? -17.736 16.751 37.526 1.00 89.69 80 PHE A O 1
ATOM 645 N N . TYR A 1 81 ? -18.314 17.221 39.655 1.00 89.25 81 TYR A N 1
ATOM 646 C CA . TYR A 1 81 ? -19.468 16.326 39.717 1.00 89.25 81 TYR A CA 1
ATOM 647 C C . TYR A 1 81 ? -20.752 17.142 39.620 1.00 89.25 81 TYR A C 1
ATOM 649 O O . TYR A 1 81 ? -20.934 18.107 40.366 1.00 89.25 81 TYR A O 1
ATOM 657 N N . PHE A 1 82 ? -21.648 16.745 38.716 1.00 86.00 82 PHE A N 1
ATOM 658 C CA . PHE A 1 82 ? -22.910 17.441 38.503 1.00 86.00 82 PHE A CA 1
ATOM 659 C C . PHE A 1 82 ? -24.091 16.587 38.960 1.00 86.00 82 PHE A C 1
ATOM 661 O O . PHE A 1 82 ? -24.299 15.446 38.516 1.00 86.00 82 PHE A O 1
ATOM 668 N N . PHE A 1 83 ? -24.915 17.184 39.815 1.00 82.62 83 PHE A N 1
ATOM 669 C CA . PHE A 1 83 ? -26.136 16.587 40.335 1.00 82.62 83 PHE A CA 1
ATOM 670 C C . PHE A 1 83 ? -27.352 17.268 39.698 1.00 82.62 83 PHE A C 1
ATOM 672 O O . PHE A 1 83 ? -27.522 18.476 39.826 1.00 82.62 83 PHE A O 1
ATOM 679 N N . ASN A 1 84 ? -28.227 16.473 39.071 1.00 68.44 84 ASN A N 1
ATOM 680 C CA . ASN A 1 84 ? -29.498 16.892 38.462 1.00 68.44 84 ASN A CA 1
ATOM 681 C C . ASN A 1 84 ? -29.416 17.799 37.208 1.00 68.44 84 ASN A C 1
ATOM 683 O O . ASN A 1 84 ? -28.561 18.668 37.068 1.00 68.44 84 ASN A O 1
ATOM 687 N N . PHE A 1 85 ? -30.387 17.645 36.300 1.00 54.59 85 PHE A N 1
ATOM 688 C CA . PHE A 1 85 ? -30.578 18.549 35.158 1.00 54.59 85 PHE A CA 1
ATOM 689 C C . PHE A 1 85 ? -31.423 19.757 35.594 1.00 54.59 85 PHE A C 1
ATOM 691 O O . PHE A 1 85 ? -32.645 19.659 35.665 1.00 54.59 85 PHE A O 1
ATOM 698 N N . GLY A 1 86 ? -30.791 20.898 35.894 1.00 51.16 86 GLY A N 1
ATOM 699 C CA . GLY A 1 86 ? -31.503 22.184 36.016 1.00 51.16 86 GLY A CA 1
ATOM 700 C C . GLY A 1 86 ? -31.029 23.134 37.118 1.00 51.16 86 GLY A C 1
ATOM 701 O O . GLY A 1 86 ? -31.224 24.337 36.985 1.00 51.16 86 GLY A O 1
ATOM 702 N N . HIS A 1 87 ? -30.354 22.636 38.156 1.00 50.03 87 HIS A N 1
ATOM 703 C CA . HIS A 1 87 ? -29.708 23.455 39.187 1.00 50.03 87 HIS A CA 1
ATOM 704 C C . HIS A 1 87 ? -28.380 22.796 39.563 1.00 50.03 87 HIS A C 1
ATOM 706 O O . HIS A 1 87 ? -28.370 21.771 40.236 1.00 50.03 87 HIS A O 1
ATOM 712 N N . THR A 1 88 ? -27.266 23.349 39.084 1.00 50.16 88 THR A N 1
ATOM 713 C CA . THR A 1 88 ? -25.929 22.781 39.271 1.00 50.16 88 THR A CA 1
ATOM 714 C C . THR A 1 88 ? -25.460 22.980 40.714 1.00 50.16 88 THR A C 1
ATOM 716 O O . THR A 1 88 ? -24.830 23.978 41.055 1.00 50.16 88 THR A O 1
ATOM 719 N N . GLN A 1 89 ? -25.763 22.021 41.591 1.00 56.19 89 GLN A N 1
ATOM 720 C CA . GLN A 1 89 ? -24.846 21.756 42.697 1.00 56.19 89 GLN A CA 1
ATOM 721 C C . GLN A 1 89 ? -23.596 21.137 42.066 1.00 56.19 89 GLN A C 1
ATOM 723 O O . GLN A 1 89 ? -23.662 20.043 41.508 1.00 56.19 89 GLN A O 1
ATOM 728 N N . GLU A 1 90 ? -22.501 21.894 42.062 1.00 68.38 90 GLU A N 1
ATOM 729 C CA . GLU A 1 90 ? -21.197 21.447 41.574 1.00 68.38 90 GLU A CA 1
ATOM 730 C C . GLU A 1 90 ? -20.335 21.101 42.782 1.00 68.38 90 GLU A C 1
ATOM 732 O O . GLU A 1 90 ? -19.968 21.979 43.566 1.00 68.38 90 GLU A O 1
ATOM 737 N N . GLU A 1 91 ? -20.004 19.823 42.939 1.00 78.00 91 GLU A N 1
ATOM 738 C CA . GLU A 1 91 ? -18.919 19.434 43.835 1.00 78.00 91 GLU A CA 1
ATOM 739 C C . GLU A 1 91 ? -17.614 19.435 43.044 1.00 78.00 91 GLU A C 1
ATOM 741 O O . GLU A 1 91 ? -17.523 18.852 41.959 1.00 78.00 91 GLU A O 1
ATOM 746 N N . LYS A 1 92 ? -16.606 20.123 43.586 1.00 83.19 92 LYS A N 1
ATOM 747 C CA . LYS A 1 92 ? -15.292 20.284 42.968 1.00 83.19 92 LYS A CA 1
ATOM 748 C C . LYS A 1 92 ? -14.245 19.548 43.789 1.00 83.19 92 LYS A C 1
ATOM 750 O O . LYS A 1 92 ? -14.017 19.885 44.949 1.00 83.19 92 LYS A O 1
ATOM 755 N N . GLU A 1 93 ? -13.558 18.608 43.158 1.00 86.56 93 GLU A N 1
ATOM 756 C CA . GLU A 1 93 ? -12.408 17.908 43.724 1.00 86.56 93 GLU A CA 1
ATOM 757 C C . GLU A 1 93 ? -11.145 18.313 42.952 1.00 86.56 93 GLU A C 1
ATOM 759 O O . GLU A 1 93 ? -11.138 18.346 41.721 1.00 86.56 93 GLU A O 1
ATOM 764 N N . ILE A 1 94 ? -10.074 18.663 43.668 1.00 86.94 94 ILE A N 1
ATOM 765 C CA . ILE A 1 94 ? -8.795 19.068 43.072 1.00 86.94 94 ILE A CA 1
ATOM 766 C C . ILE A 1 94 ? -7.726 18.075 43.509 1.00 86.94 94 ILE A C 1
ATOM 768 O O . ILE A 1 94 ? -7.569 17.815 44.703 1.00 86.94 94 ILE A O 1
ATOM 772 N N . LYS A 1 95 ? -6.969 17.544 42.549 1.00 86.25 95 LYS A N 1
ATOM 773 C CA . LYS A 1 95 ? -5.914 16.564 42.803 1.00 86.25 95 LYS A CA 1
ATOM 774 C C . LYS A 1 95 ? -4.692 16.842 41.940 1.00 86.25 95 LYS A C 1
ATOM 776 O O . LYS A 1 95 ? -4.810 17.106 40.748 1.00 86.25 95 LYS A O 1
ATOM 781 N N . ILE A 1 96 ? -3.510 16.736 42.536 1.00 87.19 96 ILE A N 1
ATOM 782 C CA . ILE A 1 96 ? -2.241 16.753 41.803 1.00 87.19 96 ILE A CA 1
ATOM 783 C C . ILE A 1 96 ? -1.836 15.299 41.575 1.00 87.19 96 ILE A C 1
ATOM 785 O O . ILE A 1 96 ? -1.736 14.524 42.528 1.00 87.19 96 ILE A O 1
ATOM 789 N N . LEU A 1 97 ? -1.659 14.918 40.312 1.00 87.94 97 LEU A N 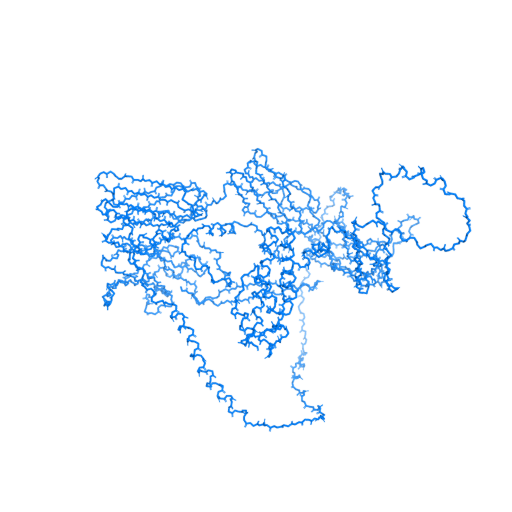1
ATOM 790 C CA . LEU A 1 97 ? -1.291 13.564 39.913 1.00 87.94 97 LEU A CA 1
ATOM 791 C C . LEU A 1 97 ? 0.174 13.525 39.491 1.00 87.94 97 LEU A C 1
ATOM 793 O O . LEU A 1 97 ? 0.585 14.265 38.594 1.00 87.94 97 LEU A O 1
ATOM 797 N N . GLU A 1 98 ? 0.946 12.649 40.127 1.00 88.62 98 GLU A N 1
ATOM 798 C CA . GLU A 1 98 ? 2.308 12.332 39.706 1.00 88.62 98 GLU A CA 1
ATOM 799 C C . GLU A 1 98 ? 2.276 11.238 38.638 1.00 88.62 98 GLU A C 1
ATOM 801 O O . GLU A 1 98 ? 1.622 10.207 38.802 1.00 88.62 98 GLU A O 1
ATOM 806 N N . LEU A 1 99 ? 2.964 11.492 37.528 1.00 88.19 99 LEU A N 1
ATOM 807 C CA . LEU A 1 99 ? 3.055 10.582 36.395 1.00 88.19 99 LEU A CA 1
ATOM 808 C C . LEU A 1 99 ? 4.275 9.668 36.527 1.00 88.19 99 LEU A C 1
ATOM 810 O O . LEU A 1 99 ? 5.308 10.044 37.088 1.00 88.19 99 LEU A O 1
ATOM 814 N N . ASP A 1 100 ? 4.160 8.475 35.956 1.00 85.88 100 ASP A N 1
ATOM 815 C CA . ASP A 1 100 ? 5.232 7.487 35.920 1.00 85.88 100 ASP A CA 1
ATOM 816 C C . ASP A 1 100 ? 6.417 7.906 35.015 1.00 85.88 100 ASP A C 1
ATOM 818 O O . ASP A 1 100 ? 6.487 9.007 34.454 1.00 85.88 100 ASP A O 1
ATOM 822 N N . ALA A 1 101 ? 7.391 7.003 34.853 1.00 79.94 101 ALA A N 1
ATOM 823 C CA . ALA A 1 101 ? 8.555 7.235 34.000 1.00 79.94 101 ALA A CA 1
ATOM 824 C C . ALA A 1 101 ? 8.216 7.458 32.515 1.00 79.94 101 ALA A C 1
ATOM 826 O O . ALA A 1 101 ? 8.995 8.107 31.810 1.00 79.94 101 ALA A O 1
ATOM 827 N N . HIS A 1 102 ? 7.072 6.944 32.063 1.00 79.06 102 HIS A N 1
ATOM 828 C CA . HIS A 1 102 ? 6.565 7.051 30.700 1.00 79.06 102 HIS A CA 1
ATOM 829 C C . HIS A 1 102 ? 5.676 8.289 30.495 1.00 79.06 102 HIS A C 1
ATOM 831 O O . HIS A 1 102 ? 5.349 8.612 29.353 1.00 79.06 102 HIS A O 1
ATOM 837 N N . GLY A 1 103 ? 5.365 9.030 31.565 1.00 82.44 103 GLY A N 1
ATOM 838 C CA . GLY A 1 103 ? 4.483 10.195 31.530 1.00 82.44 103 GLY A CA 1
ATOM 839 C C . GLY A 1 103 ? 3.005 9.818 31.610 1.00 82.44 103 GLY A C 1
ATOM 840 O O . GLY A 1 103 ? 2.156 10.579 31.159 1.00 82.44 103 GLY A O 1
ATOM 841 N N . THR A 1 104 ? 2.682 8.654 32.161 1.00 86.44 104 THR A N 1
ATOM 842 C CA . THR A 1 104 ? 1.319 8.135 32.252 1.00 86.44 104 THR A CA 1
ATOM 843 C C . THR A 1 104 ? 0.886 7.903 33.694 1.00 86.44 104 THR A C 1
ATOM 845 O O . THR A 1 104 ? 1.704 7.702 34.589 1.00 86.44 104 THR A O 1
ATOM 848 N N . ALA A 1 105 ? -0.418 7.965 33.946 1.00 88.19 105 ALA A N 1
ATOM 849 C CA . ALA A 1 105 ? -1.003 7.576 35.222 1.00 88.19 105 ALA A CA 1
ATOM 850 C C . ALA A 1 105 ? -2.459 7.131 35.044 1.00 88.19 105 ALA A C 1
ATOM 852 O O . ALA A 1 105 ? -3.210 7.699 34.250 1.00 88.19 105 ALA A O 1
ATOM 853 N N . ASN A 1 106 ? -2.859 6.119 35.814 1.00 87.88 106 ASN A N 1
ATOM 854 C CA . ASN A 1 106 ? -4.242 5.664 35.913 1.00 87.88 106 ASN A CA 1
ATOM 855 C C . ASN A 1 106 ? -4.856 6.214 37.204 1.00 87.88 106 ASN A C 1
ATOM 857 O O . ASN A 1 106 ? -4.434 5.854 38.304 1.00 87.88 106 ASN A O 1
ATOM 861 N N . MET A 1 107 ? -5.853 7.081 37.071 1.00 88.19 107 MET A N 1
ATOM 862 C CA . MET A 1 107 ? -6.620 7.609 38.189 1.00 88.19 107 MET A CA 1
ATOM 863 C C . MET A 1 107 ? -7.911 6.814 38.353 1.00 88.19 107 MET A C 1
ATOM 865 O O . MET A 1 107 ? -8.727 6.778 37.443 1.00 88.19 107 MET A O 1
ATOM 869 N N . GLN A 1 108 ? -8.144 6.256 39.538 1.00 88.56 108 GLN A N 1
ATOM 870 C CA . GLN A 1 108 ? -9.432 5.656 39.886 1.00 88.56 108 GLN A CA 1
ATOM 871 C C . GLN A 1 108 ? -10.306 6.681 40.611 1.00 88.56 108 GLN A C 1
ATOM 873 O O . GLN A 1 108 ? -9.894 7.250 41.622 1.00 88.56 108 GLN A O 1
ATOM 878 N N . LEU A 1 109 ? -11.503 6.902 40.081 1.00 89.69 109 LEU A N 1
ATOM 879 C CA . LEU A 1 109 ? -12.542 7.764 40.625 1.00 89.69 109 LEU A CA 1
ATOM 880 C C . LEU A 1 109 ? -13.700 6.904 41.122 1.00 89.69 109 LEU A C 1
ATOM 882 O O . LEU A 1 109 ? -14.063 5.912 40.489 1.00 89.69 109 LEU A O 1
ATOM 886 N N . LEU A 1 110 ? -14.308 7.300 42.235 1.00 90.06 110 LEU A N 1
ATOM 887 C CA . LEU A 1 110 ? -15.567 6.731 42.705 1.00 90.06 110 LEU A CA 1
ATOM 888 C C . LEU A 1 110 ? -16.609 7.854 42.732 1.00 90.06 110 LEU A C 1
ATOM 890 O O . LEU A 1 110 ? -16.730 8.538 43.749 1.00 90.06 110 LEU A O 1
ATOM 894 N N . PRO A 1 111 ? -17.326 8.089 41.616 1.00 89.00 111 PRO A N 1
ATOM 895 C CA . PRO A 1 111 ? -18.333 9.136 41.562 1.00 89.00 111 PRO A CA 1
ATOM 896 C C . PRO A 1 111 ? -19.421 8.916 42.628 1.00 89.00 111 PRO A C 1
ATOM 898 O O . PRO A 1 111 ? -19.830 7.770 42.849 1.00 89.00 111 PRO A O 1
ATOM 901 N N . PRO A 1 112 ? -19.935 9.984 43.266 1.00 88.38 112 PRO A N 1
ATOM 902 C CA . PRO A 1 112 ? -21.047 9.875 44.207 1.00 88.38 112 PRO A CA 1
ATOM 903 C C . PRO A 1 112 ? -22.280 9.205 43.574 1.00 88.38 112 PRO A C 1
ATOM 905 O O . PRO A 1 112 ? -22.564 9.408 42.395 1.00 88.38 112 PRO A O 1
ATOM 908 N N . LEU A 1 113 ? -23.054 8.441 44.355 1.00 84.12 113 LEU A N 1
ATOM 909 C CA . LEU A 1 113 ? -24.171 7.619 43.843 1.00 84.12 113 LEU A CA 1
ATOM 910 C C . LEU A 1 113 ? -25.243 8.414 43.071 1.00 84.12 113 LEU A C 1
ATOM 912 O O . LEU A 1 113 ? -25.831 7.888 42.131 1.00 84.12 113 LEU A O 1
ATOM 916 N N . ASN A 1 114 ? -25.471 9.679 43.437 1.00 85.38 114 ASN A N 1
ATOM 917 C CA . ASN A 1 114 ? -26.464 10.553 42.798 1.00 85.38 114 ASN A CA 1
ATOM 918 C C . ASN A 1 114 ? -25.889 11.398 41.643 1.00 85.38 114 ASN A C 1
ATOM 920 O O . ASN A 1 114 ? -26.574 12.282 41.124 1.00 85.38 114 ASN A O 1
ATOM 924 N N . CYS A 1 115 ? -24.634 11.163 41.256 1.00 85.69 115 CYS A N 1
ATOM 925 C CA . CYS A 1 115 ? -23.960 11.893 40.189 1.00 85.69 115 CYS A CA 1
ATOM 926 C C . CYS A 1 115 ? -24.577 11.556 38.823 1.00 85.69 115 CYS A C 1
ATOM 928 O O . CYS A 1 115 ? -24.739 10.388 38.469 1.00 85.69 115 CYS A O 1
ATOM 930 N N . SER A 1 116 ? -24.916 12.586 38.045 1.00 85.31 116 SER A N 1
ATOM 931 C CA . SER A 1 116 ? -25.505 12.417 36.709 1.00 85.31 116 SER A CA 1
ATOM 932 C C . SER A 1 116 ? -24.451 12.364 35.603 1.00 85.31 116 SER A C 1
ATOM 934 O O . SER A 1 116 ? -24.549 11.561 34.675 1.00 85.31 116 SER A O 1
ATOM 936 N N . ASN A 1 117 ? -23.430 13.205 35.718 1.00 88.06 117 ASN A N 1
ATOM 937 C CA . ASN A 1 117 ? -22.264 13.255 34.854 1.00 88.06 117 ASN A CA 1
ATOM 938 C C . ASN A 1 117 ? -21.110 13.911 35.625 1.00 88.06 117 ASN A C 1
ATOM 940 O O . ASN A 1 117 ? -21.323 14.594 36.632 1.00 88.06 117 ASN A O 1
ATOM 944 N N . PHE A 1 118 ? -19.887 13.690 35.158 1.00 89.81 118 PHE A N 1
ATOM 945 C CA . PHE A 1 118 ? -18.721 14.384 35.684 1.00 89.81 118 PHE A CA 1
ATOM 946 C C . PHE A 1 118 ? -17.818 14.878 34.556 1.00 89.81 118 PHE A C 1
ATOM 948 O O . PHE A 1 118 ? -17.776 14.312 33.459 1.00 89.81 118 PHE A O 1
ATOM 955 N N . ARG A 1 119 ? -17.078 15.949 34.842 1.00 90.56 119 ARG A N 1
ATOM 956 C CA . ARG A 1 119 ? -16.072 16.529 33.951 1.00 90.56 119 ARG A CA 1
ATOM 957 C C . ARG A 1 119 ? -14.716 16.512 34.638 1.00 90.56 119 ARG A C 1
ATOM 959 O O . ARG A 1 119 ? -14.598 16.986 35.760 1.00 90.56 119 ARG A O 1
ATOM 966 N N . VAL A 1 120 ? -13.698 16.005 33.954 1.00 91.19 120 VAL A N 1
ATOM 967 C CA . VAL A 1 120 ? -12.302 16.052 34.399 1.00 91.19 120 VAL A CA 1
ATOM 968 C C . VAL A 1 120 ? -11.559 17.040 33.522 1.00 91.19 120 VAL A C 1
ATOM 970 O O . VAL A 1 120 ? -11.545 16.897 32.304 1.00 91.19 120 VAL A O 1
ATOM 973 N N . GLU A 1 121 ? -10.940 18.036 34.134 1.00 90.81 121 GLU A N 1
ATOM 974 C CA . GLU A 1 121 ? -10.062 18.996 33.475 1.00 90.81 121 GLU A CA 1
ATOM 975 C C . GLU A 1 121 ? -8.641 18.783 33.975 1.00 90.81 121 GLU A C 1
ATOM 977 O O . GLU A 1 121 ? -8.384 18.801 35.177 1.00 90.81 121 GLU A O 1
ATOM 982 N N . ALA A 1 122 ? -7.722 18.564 33.045 1.00 90.88 122 ALA A N 1
ATOM 983 C CA . ALA A 1 122 ? -6.308 18.411 33.302 1.00 90.88 122 ALA A CA 1
ATOM 984 C C . ALA A 1 122 ? -5.552 19.609 32.762 1.00 90.88 122 ALA A C 1
ATOM 986 O O . ALA A 1 122 ? -5.702 19.952 31.593 1.00 90.88 122 ALA A O 1
ATOM 987 N N . SER A 1 123 ? -4.713 20.192 33.608 1.00 90.00 123 SER A N 1
ATOM 988 C CA . SER A 1 123 ? -3.861 21.331 33.293 1.00 90.00 123 SER A CA 1
ATOM 989 C C . SER A 1 123 ? -2.415 20.972 33.595 1.00 90.00 123 SER A C 1
ATOM 991 O O . SER A 1 123 ? -2.109 20.382 34.637 1.00 90.00 123 SER A O 1
ATOM 993 N N . TYR A 1 124 ? -1.514 21.336 32.689 1.00 88.88 124 TYR A N 1
ATOM 994 C CA . TYR A 1 124 ? -0.091 21.060 32.823 1.00 88.88 124 TYR A CA 1
ATOM 995 C C . TYR A 1 124 ? 0.731 22.348 32.797 1.00 88.88 124 TYR A C 1
ATOM 997 O O . TYR A 1 124 ? 0.628 23.154 31.874 1.00 88.88 124 TYR A O 1
ATOM 1005 N N . ASP A 1 125 ? 1.578 22.535 33.806 1.00 86.19 125 ASP A N 1
ATOM 1006 C CA . ASP A 1 125 ? 2.516 23.653 33.860 1.00 86.19 125 ASP A CA 1
ATOM 1007 C C . ASP A 1 125 ? 3.928 23.163 33.530 1.00 86.19 125 ASP A C 1
ATOM 1009 O O . ASP A 1 125 ? 4.556 22.422 34.290 1.00 86.19 125 ASP A O 1
ATOM 1013 N N . ARG A 1 126 ? 4.452 23.625 32.392 1.00 81.06 126 ARG A N 1
ATOM 1014 C CA . ARG A 1 126 ? 5.817 23.326 31.947 1.00 81.06 126 ARG A CA 1
ATOM 1015 C C . ARG A 1 126 ? 6.875 23.877 32.905 1.00 81.06 126 ARG A C 1
ATOM 1017 O O . ARG A 1 126 ? 7.955 23.301 33.010 1.00 81.06 126 ARG A O 1
ATOM 1024 N N . SER A 1 127 ? 6.598 25.007 33.553 1.00 78.88 127 SER A N 1
ATOM 1025 C CA . SER A 1 127 ? 7.568 25.702 34.400 1.00 78.88 127 SER A CA 1
ATOM 1026 C C . SER A 1 127 ? 7.765 25.025 35.759 1.00 78.88 127 SER A C 1
ATOM 1028 O O . SER A 1 127 ? 8.758 25.301 36.428 1.00 78.88 127 SER A O 1
ATOM 1030 N N . GLY A 1 128 ? 6.847 24.133 36.151 1.00 73.50 128 GLY A N 1
ATOM 1031 C CA . GLY A 1 128 ? 6.893 23.414 37.423 1.00 73.50 128 GLY A CA 1
ATOM 1032 C C . GLY A 1 128 ? 6.628 24.288 38.653 1.00 73.50 128 GLY A C 1
ATOM 1033 O O . GLY A 1 128 ? 6.954 23.861 39.757 1.00 73.50 128 GLY A O 1
ATOM 1034 N N . HIS A 1 129 ? 6.064 25.490 38.474 1.00 75.62 129 HIS A N 1
ATOM 1035 C CA . HIS A 1 129 ? 5.711 26.408 39.566 1.00 75.62 129 HIS A CA 1
ATOM 1036 C C . HIS A 1 129 ? 4.269 26.216 40.059 1.00 75.62 129 HIS A C 1
ATOM 1038 O O . HIS A 1 129 ? 3.802 26.993 40.890 1.00 75.62 129 HIS A O 1
ATOM 1044 N N . ASP A 1 130 ? 3.573 25.193 39.554 1.00 71.56 130 ASP A N 1
ATOM 1045 C CA . ASP A 1 130 ? 2.202 24.838 39.915 1.00 71.56 130 ASP A CA 1
ATOM 1046 C C . ASP A 1 130 ? 1.191 25.986 39.671 1.00 71.56 130 ASP A C 1
ATOM 1048 O O . ASP A 1 130 ? 0.224 26.167 40.415 1.00 71.56 130 ASP A O 1
ATOM 1052 N N . ASN A 1 131 ? 1.397 26.777 38.605 1.00 70.56 131 ASN A N 1
ATOM 1053 C CA . ASN A 1 131 ? 0.486 27.860 38.221 1.00 70.56 131 ASN A CA 1
ATOM 1054 C C . ASN A 1 131 ? -0.561 27.373 37.200 1.00 70.56 131 ASN A C 1
ATOM 1056 O O . ASN A 1 131 ? -0.294 27.297 36.001 1.00 70.56 131 ASN A O 1
ATOM 1060 N N . PHE A 1 132 ? -1.762 27.032 37.677 1.00 70.12 132 PHE A N 1
ATOM 1061 C CA . PHE A 1 132 ? -2.791 26.339 36.881 1.00 70.12 132 PHE A CA 1
ATOM 1062 C C . PHE A 1 132 ? -4.012 27.189 36.497 1.00 70.12 132 PHE A C 1
ATOM 1064 O O . PHE A 1 132 ? -4.971 26.654 35.944 1.00 70.12 132 PHE A O 1
ATOM 1071 N N . THR A 1 133 ? -4.012 28.490 36.793 1.00 66.81 133 THR A N 1
ATOM 1072 C CA . THR A 1 133 ? -5.166 29.380 36.557 1.00 66.81 133 THR A CA 1
ATOM 1073 C C . THR A 1 133 ? -5.356 29.778 35.091 1.00 66.81 133 THR A C 1
ATOM 1075 O O . THR A 1 133 ? -6.474 30.119 34.718 1.00 66.81 133 THR A O 1
ATOM 1078 N N . ASP A 1 134 ? -4.306 29.687 34.267 1.00 65.19 134 ASP A N 1
ATOM 1079 C CA . ASP A 1 134 ? -4.341 29.932 32.815 1.00 65.19 134 ASP A CA 1
ATOM 1080 C C . ASP A 1 134 ? -3.279 29.066 32.106 1.00 65.19 134 ASP A C 1
ATOM 1082 O O . ASP A 1 134 ? -2.310 29.551 31.518 1.00 65.19 134 ASP A O 1
ATOM 1086 N N . SER A 1 135 ? -3.380 27.742 32.281 1.00 70.50 135 SER A N 1
ATOM 1087 C CA . SER A 1 135 ? -2.436 26.804 31.665 1.00 70.50 135 SER A CA 1
ATOM 1088 C C . SER A 1 135 ? -2.760 26.632 30.174 1.00 70.50 135 SER A C 1
ATOM 1090 O O . SER A 1 135 ? -3.858 26.179 29.840 1.00 70.50 135 SER A O 1
ATOM 1092 N N . PRO A 1 136 ? -1.810 26.913 29.262 1.00 74.06 136 PRO A N 1
ATOM 1093 C CA . PRO A 1 136 ? -2.048 26.760 27.829 1.00 74.06 136 PRO A CA 1
ATOM 1094 C C . PRO A 1 136 ? -2.164 25.290 27.399 1.00 74.06 136 PRO A C 1
ATOM 1096 O O . PRO A 1 136 ? -2.728 24.988 26.348 1.00 74.06 136 PRO A O 1
ATOM 1099 N N . ILE A 1 137 ? -1.634 24.362 28.206 1.00 85.31 137 ILE A N 1
ATOM 1100 C CA . ILE A 1 137 ? -1.659 22.924 27.938 1.00 85.31 137 ILE A CA 1
ATOM 1101 C C . ILE A 1 137 ? -2.715 22.309 28.848 1.00 85.31 137 ILE A C 1
ATOM 1103 O O . ILE A 1 137 ? -2.430 21.892 29.973 1.00 85.31 137 ILE A O 1
ATOM 1107 N N . TYR A 1 138 ? -3.940 22.246 28.338 1.00 87.75 138 TYR A N 1
ATOM 1108 C CA . TYR A 1 138 ? -5.063 21.653 29.045 1.00 87.75 138 TYR A CA 1
ATOM 1109 C C . TYR A 1 138 ? -5.788 20.613 28.192 1.00 87.75 138 TYR A C 1
ATOM 1111 O O . TYR A 1 138 ? -5.667 20.566 26.966 1.00 87.75 138 TYR A O 1
ATOM 1119 N N . SER A 1 139 ? -6.524 19.740 28.866 1.00 88.94 139 SER A N 1
ATOM 1120 C CA . SER A 1 139 ? -7.321 18.680 28.264 1.00 88.94 139 SER A CA 1
ATOM 1121 C C . SER A 1 139 ? -8.537 18.446 29.134 1.00 88.94 139 SER A C 1
ATOM 1123 O O . SER A 1 139 ? -8.423 18.437 30.358 1.00 88.94 139 SER A O 1
ATOM 1125 N N . SER A 1 140 ? -9.708 18.283 28.532 1.00 90.19 140 SER A N 1
ATOM 1126 C CA . SER A 1 140 ? -10.936 18.041 29.278 1.00 90.19 140 SER A CA 1
ATOM 1127 C C . SER A 1 140 ? -11.647 16.799 28.771 1.00 90.19 140 SER A C 1
ATOM 1129 O O . SER A 1 140 ? -11.650 16.486 27.580 1.00 90.19 140 SER A O 1
ATOM 1131 N N . LEU A 1 141 ? -12.246 16.085 29.713 1.00 89.19 141 LEU A N 1
ATOM 1132 C CA . LEU A 1 141 ? -13.001 14.870 29.493 1.00 89.19 141 LEU A CA 1
ATOM 1133 C C . LEU A 1 141 ? -14.359 15.006 30.175 1.00 89.19 141 LEU A C 1
ATOM 1135 O O . LEU A 1 141 ? -14.446 15.488 31.300 1.00 89.19 141 LEU A O 1
ATOM 1139 N N . TYR A 1 142 ? -15.414 14.553 29.508 1.00 87.88 142 TYR A N 1
ATOM 1140 C CA . TYR A 1 142 ? -16.773 14.532 30.038 1.00 87.88 142 TYR A CA 1
ATOM 1141 C C . TYR A 1 142 ? -17.340 13.115 29.924 1.00 87.88 142 TYR A C 1
ATOM 1143 O O . TYR A 1 142 ? -17.192 12.484 28.876 1.00 87.88 142 TYR A O 1
ATOM 1151 N N . VAL A 1 143 ? -17.954 12.618 31.001 1.00 88.12 143 VAL A N 1
ATOM 1152 C CA . VAL A 1 143 ? -18.483 11.247 31.091 1.00 88.12 143 VAL A CA 1
ATOM 1153 C C . VAL A 1 143 ? -19.853 11.258 31.772 1.00 88.12 143 VAL A C 1
ATOM 1155 O O . VAL A 1 143 ? -20.039 11.882 32.817 1.00 88.12 143 VAL A O 1
ATOM 1158 N N . GLU A 1 144 ? -20.814 10.539 31.191 1.00 87.75 144 GLU A N 1
ATOM 1159 C CA . GLU A 1 144 ? -22.190 10.426 31.696 1.00 87.75 144 GLU A CA 1
ATOM 1160 C C . GLU A 1 144 ? -22.404 9.136 32.503 1.00 87.75 144 GLU A C 1
ATOM 1162 O O . GLU A 1 144 ? -21.692 8.144 32.322 1.00 87.75 144 GLU A O 1
ATOM 1167 N N . ALA A 1 145 ? -23.399 9.131 33.394 1.00 89.19 145 ALA A N 1
ATOM 1168 C CA . ALA A 1 145 ? -23.798 7.934 34.130 1.00 89.19 145 ALA A CA 1
ATOM 1169 C C . ALA A 1 145 ? -24.589 6.959 33.242 1.00 89.19 145 ALA A C 1
ATOM 1171 O O . ALA A 1 145 ? -25.476 7.366 32.489 1.00 89.19 145 ALA A O 1
ATOM 1172 N N . ALA A 1 146 ? -24.332 5.660 33.390 1.00 89.00 146 ALA A N 1
ATOM 1173 C CA . ALA A 1 146 ? -25.176 4.618 32.815 1.00 89.00 146 ALA A CA 1
ATOM 1174 C C . ALA A 1 146 ? -26.558 4.561 33.496 1.00 89.00 146 ALA A C 1
ATOM 1176 O O . ALA A 1 146 ? -26.712 4.863 34.683 1.00 89.00 146 ALA A O 1
ATOM 1177 N N . ARG A 1 147 ? -27.574 4.130 32.745 1.00 88.56 147 ARG A N 1
ATOM 1178 C CA . ARG A 1 147 ? -28.979 4.061 33.155 1.00 88.56 147 ARG A CA 1
ATOM 1179 C C . ARG A 1 147 ? -29.456 2.609 33.239 1.00 88.56 147 ARG A C 1
ATOM 1181 O O . ARG A 1 147 ? -29.370 1.858 32.273 1.00 88.56 147 ARG A O 1
ATOM 1188 N N . SER A 1 148 ? -30.010 2.243 34.394 1.00 89.50 148 SER A N 1
ATOM 1189 C CA . SER A 1 148 ? -30.744 0.992 34.630 1.00 89.50 148 SER A CA 1
ATOM 1190 C C . SER A 1 148 ? -31.938 1.290 35.547 1.00 89.50 148 SER A C 1
ATOM 1192 O O . SER A 1 148 ? -31.748 1.959 36.569 1.00 89.50 148 SER A O 1
ATOM 1194 N N . PRO A 1 149 ? -33.149 0.789 35.240 1.00 89.06 149 PRO A N 1
ATOM 1195 C CA . PRO A 1 149 ? -34.321 0.921 36.108 1.00 89.06 149 PRO A CA 1
ATOM 1196 C C . PRO A 1 149 ? -34.127 0.357 37.512 1.00 89.06 149 PRO A C 1
ATOM 1198 O O . PRO A 1 149 ? -34.739 0.850 38.456 1.00 89.06 149 PRO A O 1
ATOM 1201 N N . SER A 1 150 ? -33.262 -0.644 37.665 1.00 89.31 150 SER A N 1
ATOM 1202 C CA . SER A 1 150 ? -32.995 -1.266 38.963 1.00 89.31 150 SER A CA 1
ATOM 1203 C C . SER A 1 150 ? -31.706 -0.806 39.625 1.00 89.31 150 SER A C 1
ATOM 1205 O O . SER A 1 150 ? -31.327 -1.389 40.639 1.00 89.31 150 SER A O 1
ATOM 1207 N N . GLN A 1 151 ? -31.014 0.183 39.047 1.00 89.12 151 GLN A N 1
ATOM 1208 C CA . GLN A 1 151 ? -29.709 0.658 39.526 1.00 89.12 151 GLN A CA 1
ATOM 1209 C C . GLN A 1 151 ? -28.670 -0.475 39.659 1.00 89.12 151 GLN A C 1
ATOM 1211 O O . GLN A 1 151 ? -27.781 -0.434 40.511 1.00 89.12 151 GLN A O 1
ATOM 1216 N N . SER A 1 152 ? -28.788 -1.507 38.816 1.00 89.88 152 SER A N 1
ATOM 1217 C CA . SER A 1 152 ? -27.867 -2.640 38.780 1.00 89.88 152 SER A CA 1
ATOM 1218 C C . SER A 1 152 ? -26.978 -2.530 37.551 1.00 89.88 152 SER A C 1
ATOM 1220 O O . SER A 1 152 ? -27.468 -2.325 36.440 1.00 89.88 152 SER A O 1
ATOM 1222 N N . PHE A 1 153 ? -25.668 -2.647 37.749 1.00 91.19 153 PHE A N 1
ATOM 1223 C CA . PHE A 1 153 ? -24.682 -2.454 36.697 1.00 91.19 153 PHE A CA 1
ATOM 1224 C C . PHE A 1 153 ? -23.646 -3.569 36.711 1.00 91.19 153 PHE A C 1
ATOM 1226 O O . PHE A 1 153 ? -23.316 -4.133 37.758 1.00 91.19 153 PHE A O 1
ATOM 1233 N N . LEU A 1 154 ? -23.127 -3.837 35.520 1.00 90.88 154 LEU A N 1
ATOM 1234 C CA . LEU A 1 154 ? -22.015 -4.730 35.250 1.00 90.88 154 LEU A CA 1
ATOM 1235 C C . LEU A 1 154 ? -20.909 -3.880 34.621 1.00 90.88 154 LEU A C 1
ATOM 1237 O O . LEU A 1 154 ? -21.199 -2.972 33.838 1.00 90.88 154 LEU A O 1
ATOM 1241 N N . GLN A 1 155 ? -19.666 -4.136 35.012 1.00 91.06 155 GLN A N 1
ATOM 1242 C CA . GLN A 1 155 ? -18.484 -3.483 34.467 1.00 91.06 155 GLN A CA 1
ATOM 1243 C C . GLN A 1 155 ? -17.434 -4.535 34.128 1.00 91.06 155 GLN A C 1
ATOM 1245 O O . GLN A 1 155 ? -17.072 -5.338 34.991 1.00 91.06 155 GLN A O 1
ATOM 1250 N N . VAL A 1 156 ? -16.938 -4.516 32.893 1.00 89.94 156 VAL A N 1
ATOM 1251 C CA . VAL A 1 156 ? -15.869 -5.406 32.425 1.00 89.94 156 VAL A CA 1
ATOM 1252 C C . VAL A 1 156 ? -14.585 -4.609 32.255 1.00 89.94 156 VAL A C 1
ATOM 1254 O O . VAL A 1 156 ? -14.549 -3.615 31.533 1.00 89.94 156 VAL A O 1
ATOM 1257 N N . ASN A 1 157 ? -13.509 -5.079 32.876 1.00 87.94 157 ASN A N 1
ATOM 1258 C CA . ASN A 1 157 ? -12.182 -4.495 32.749 1.00 87.94 157 ASN A CA 1
ATOM 1259 C C . ASN A 1 157 ? -11.233 -5.509 32.111 1.00 87.94 157 ASN A C 1
ATOM 1261 O O . ASN A 1 157 ? -11.182 -6.670 32.514 1.00 87.94 157 ASN A O 1
ATOM 1265 N N . ALA A 1 158 ? -10.465 -5.063 31.121 1.00 83.88 158 ALA A N 1
ATOM 1266 C CA . ALA A 1 158 ? -9.360 -5.847 30.591 1.00 83.88 158 ALA A CA 1
ATOM 1267 C C . ALA A 1 158 ? -8.167 -5.743 31.549 1.00 83.88 158 ALA A C 1
ATOM 1269 O O . ALA A 1 158 ? -7.680 -4.642 31.812 1.00 83.88 158 ALA A O 1
ATOM 1270 N N . ASP A 1 159 ? -7.695 -6.880 32.063 1.00 80.94 159 ASP A N 1
ATOM 1271 C CA . ASP A 1 159 ? -6.547 -6.900 32.980 1.00 80.94 159 ASP A CA 1
ATOM 1272 C C . ASP A 1 159 ? -5.211 -6.910 32.210 1.00 80.94 159 ASP A C 1
ATOM 1274 O O . ASP A 1 159 ? -4.163 -6.536 32.741 1.00 80.94 159 ASP A O 1
ATOM 1278 N N . ASN A 1 160 ? -5.243 -7.308 30.934 1.00 76.69 160 ASN A N 1
ATOM 1279 C CA . ASN A 1 160 ? -4.066 -7.363 30.070 1.00 76.69 160 ASN A CA 1
ATOM 1280 C C . ASN A 1 160 ? -3.668 -5.962 29.580 1.00 76.69 160 ASN A C 1
ATOM 1282 O O . ASN A 1 160 ? -4.514 -5.170 29.163 1.00 76.69 160 ASN A O 1
ATOM 1286 N N . GLN A 1 161 ? -2.366 -5.671 29.567 1.00 67.38 161 GLN A N 1
ATOM 1287 C CA . GLN A 1 161 ? -1.831 -4.399 29.078 1.00 67.38 161 GLN A CA 1
ATOM 1288 C C . GLN A 1 161 ? -1.406 -4.499 27.605 1.00 67.38 161 GLN A C 1
ATOM 1290 O O . GLN A 1 161 ? -0.609 -5.363 27.250 1.00 67.38 161 GLN A O 1
ATOM 1295 N N . GLY A 1 162 ? -1.872 -3.564 26.769 1.00 70.06 162 GLY A N 1
ATOM 1296 C CA . GLY A 1 162 ? -1.400 -3.393 25.389 1.00 70.06 162 GLY A CA 1
ATOM 1297 C C . GLY A 1 162 ? -1.995 -4.367 24.365 1.00 70.06 162 GLY A C 1
ATOM 1298 O O . GLY A 1 162 ? -3.078 -4.914 24.566 1.00 70.06 162 GLY A O 1
ATOM 1299 N N . ILE A 1 163 ? -1.314 -4.505 23.222 1.00 77.50 163 ILE A N 1
ATOM 1300 C CA . ILE A 1 163 ? -1.668 -5.441 22.141 1.00 77.50 163 ILE A CA 1
ATOM 1301 C C . ILE A 1 163 ? -1.195 -6.839 22.539 1.00 77.50 163 ILE A C 1
ATOM 1303 O O . ILE A 1 163 ? -0.093 -6.993 23.065 1.00 77.50 163 ILE A O 1
ATOM 1307 N N . ILE A 1 164 ? -2.029 -7.849 22.303 1.00 84.75 164 ILE A N 1
ATOM 1308 C CA . ILE A 1 164 ? -1.773 -9.208 22.783 1.00 84.75 164 ILE A CA 1
ATOM 1309 C C . ILE A 1 164 ? -1.567 -10.130 21.589 1.00 84.75 164 ILE A C 1
ATOM 1311 O O . ILE A 1 164 ? -2.393 -10.162 20.680 1.00 84.75 164 ILE A O 1
ATOM 1315 N N . ASP A 1 165 ? -0.473 -10.885 21.594 1.00 86.56 165 ASP A N 1
ATOM 1316 C CA . ASP A 1 165 ? -0.200 -11.877 20.553 1.00 86.56 165 ASP A CA 1
ATOM 1317 C C . ASP A 1 165 ? -1.194 -13.045 20.629 1.00 86.56 165 ASP A C 1
ATOM 1319 O O . ASP A 1 165 ? -1.543 -13.517 21.718 1.00 86.56 165 ASP A O 1
ATOM 1323 N N . SER A 1 166 ? -1.600 -13.564 19.470 1.00 87.19 166 SER A N 1
ATOM 1324 C CA . SER A 1 166 ? -2.365 -14.808 19.368 1.00 87.19 166 SER A CA 1
ATOM 1325 C C . SER A 1 166 ? -1.655 -15.967 20.087 1.00 87.19 166 SER A C 1
ATOM 1327 O O . SER A 1 166 ? -0.440 -16.122 19.961 1.00 87.19 166 SER A O 1
ATOM 1329 N N . GLY A 1 167 ? -2.408 -16.799 20.808 1.00 86.75 167 GLY A N 1
ATOM 1330 C CA . GLY A 1 167 ? -1.924 -17.939 21.596 1.00 86.75 167 GLY A CA 1
ATOM 1331 C C . GLY A 1 167 ? -1.706 -17.642 23.085 1.00 86.75 167 GLY A C 1
ATOM 1332 O O . GLY A 1 167 ? -1.440 -18.549 23.870 1.00 86.75 167 GLY A O 1
ATOM 1333 N N . LYS A 1 168 ? -1.810 -16.376 23.510 1.00 89.88 168 LYS A N 1
ATOM 1334 C CA . LYS A 1 168 ? -1.736 -15.991 24.928 1.00 89.88 168 LYS A CA 1
ATOM 1335 C C . LYS A 1 168 ? -3.123 -16.008 25.574 1.00 89.88 168 LYS A C 1
ATOM 1337 O O . LYS A 1 168 ? -4.126 -15.706 24.929 1.00 89.88 168 LYS A O 1
ATOM 1342 N N . THR A 1 169 ? -3.185 -16.337 26.863 1.00 90.44 169 THR A N 1
ATOM 1343 C CA . THR A 1 169 ? -4.426 -16.267 27.647 1.00 90.44 169 THR A CA 1
ATOM 1344 C C . THR A 1 169 ? -4.771 -14.817 27.978 1.00 90.44 169 THR A C 1
ATOM 1346 O O . THR A 1 169 ? -3.932 -14.070 28.474 1.00 90.44 169 THR A O 1
ATOM 1349 N N . LEU A 1 170 ? -6.018 -14.441 27.717 1.00 90.88 170 LEU A N 1
ATOM 1350 C CA . LEU A 1 170 ? -6.608 -13.151 28.033 1.00 90.88 170 LEU A CA 1
ATOM 1351 C C . LEU A 1 170 ? -7.409 -13.260 29.327 1.00 90.88 170 LEU A C 1
ATOM 1353 O O . LEU A 1 170 ? -8.315 -14.086 29.389 1.00 90.88 170 LEU A O 1
ATOM 1357 N N . SER A 1 171 ? -7.125 -12.405 30.313 1.00 92.31 171 SER A N 1
ATOM 1358 C CA . SER A 1 171 ? -7.953 -12.253 31.517 1.00 92.31 171 SER A CA 1
ATOM 1359 C C . SER A 1 171 ? -8.764 -10.953 31.536 1.00 92.31 171 SER A C 1
ATOM 1361 O O . SER A 1 171 ? -8.241 -9.870 31.243 1.00 92.31 171 SER A O 1
ATOM 1363 N N . PHE A 1 172 ? -10.036 -11.063 31.920 1.00 91.75 172 PHE A N 1
ATOM 1364 C CA . PHE A 1 172 ? -10.953 -9.939 32.110 1.00 91.75 172 PHE A CA 1
ATOM 1365 C C . PHE A 1 172 ? -11.622 -10.016 33.480 1.00 91.75 172 PHE A C 1
ATOM 1367 O O . PHE A 1 172 ? -12.235 -11.032 33.815 1.00 91.75 172 PHE A O 1
ATOM 1374 N N . SER A 1 173 ? -11.568 -8.929 34.248 1.00 91.56 173 SER A N 1
ATOM 1375 C CA . SER A 1 173 ? -12.237 -8.819 35.540 1.00 91.56 173 SER A CA 1
ATOM 1376 C C . SER A 1 173 ? -13.624 -8.195 35.384 1.00 91.56 173 SER A C 1
ATOM 1378 O O . SER A 1 173 ? -13.789 -7.104 34.838 1.00 91.56 173 SER A O 1
ATOM 1380 N N . VAL A 1 174 ? -14.646 -8.894 35.875 1.00 91.56 174 VAL A N 1
ATOM 1381 C CA . VAL A 1 174 ? -16.038 -8.440 35.861 1.00 91.56 174 VAL A CA 1
ATOM 1382 C C . VAL A 1 174 ? -16.460 -8.059 37.270 1.00 91.56 174 VAL A C 1
ATOM 1384 O O . VAL A 1 174 ? -16.347 -8.869 38.190 1.00 91.56 174 VAL A O 1
ATOM 1387 N N . LYS A 1 175 ? -16.970 -6.838 37.432 1.00 90.81 175 LYS A N 1
ATOM 1388 C CA . LYS A 1 175 ? -17.508 -6.314 38.692 1.00 90.81 175 LYS A CA 1
ATOM 1389 C C . LYS A 1 175 ? -18.986 -5.989 38.542 1.00 90.81 175 LYS A C 1
ATOM 1391 O O . LYS A 1 175 ? -19.401 -5.414 37.537 1.00 90.81 175 LYS A O 1
ATOM 1396 N N . CYS A 1 176 ? -19.767 -6.328 39.558 1.00 89.44 176 CYS A N 1
ATOM 1397 C CA . CYS A 1 176 ? -21.215 -6.149 39.573 1.00 89.44 176 CYS A CA 1
ATOM 1398 C C . CYS A 1 176 ? -21.655 -5.431 40.850 1.00 89.44 176 CYS A C 1
ATOM 1400 O O . CYS A 1 176 ? -21.084 -5.648 41.920 1.00 89.44 176 CYS A O 1
ATOM 1402 N N . THR A 1 177 ? -22.694 -4.599 40.754 1.00 88.81 177 THR A N 1
ATOM 1403 C CA . THR A 1 177 ? -23.264 -3.916 41.930 1.00 88.81 177 THR A CA 1
ATOM 1404 C C . THR A 1 177 ? -24.195 -4.807 42.758 1.00 88.81 177 THR A C 1
ATOM 1406 O O . THR A 1 177 ? -24.370 -4.569 43.949 1.00 88.81 177 THR A O 1
ATOM 1409 N N . GLU A 1 178 ? -24.779 -5.846 42.153 1.00 85.06 178 GLU A N 1
ATOM 1410 C CA . GLU A 1 178 ? -25.627 -6.849 42.811 1.00 85.06 178 GLU A CA 1
ATOM 1411 C C . GLU A 1 178 ? -25.072 -8.261 42.553 1.00 85.06 178 GLU A C 1
ATOM 1413 O O . GLU A 1 178 ? -24.387 -8.495 41.557 1.00 85.06 178 GLU A O 1
ATOM 1418 N N . HIS A 1 179 ? -25.380 -9.212 43.438 1.00 83.12 179 HIS A N 1
ATOM 1419 C CA . HIS A 1 179 ? -25.029 -10.622 43.262 1.00 83.12 179 HIS A CA 1
ATOM 1420 C C . HIS A 1 179 ? -25.790 -11.241 42.077 1.00 83.12 179 HIS A C 1
ATOM 1422 O O . HIS A 1 179 ? -27.024 -11.210 42.037 1.00 83.12 179 HIS A O 1
ATOM 1428 N N . LEU A 1 180 ? -25.060 -11.840 41.133 1.00 79.38 180 LEU A N 1
ATOM 1429 C CA . LEU A 1 180 ? -25.627 -12.507 39.957 1.00 79.38 180 LEU A CA 1
ATOM 1430 C C . LEU A 1 180 ? -25.580 -14.036 40.104 1.00 79.38 180 LEU A C 1
ATOM 1432 O O . LEU A 1 180 ? -24.685 -14.584 40.745 1.00 79.38 180 LEU A O 1
ATOM 1436 N N . THR A 1 181 ? -26.548 -14.732 39.496 1.00 83.00 181 THR A N 1
ATOM 1437 C CA . THR A 1 181 ? -26.655 -16.207 39.508 1.00 83.00 181 THR A CA 1
ATOM 1438 C C . THR A 1 181 ? -25.971 -16.860 38.307 1.00 83.00 181 THR A C 1
ATOM 1440 O O . THR A 1 181 ? -25.426 -17.954 38.416 1.00 83.00 181 THR A O 1
ATOM 1443 N N . SER A 1 182 ? -25.980 -16.189 37.157 1.00 88.00 182 SER A N 1
ATOM 1444 C CA . SER A 1 182 ? -25.354 -16.657 35.920 1.00 88.00 182 SER A CA 1
ATOM 1445 C C . SER A 1 182 ? -24.821 -15.480 35.118 1.00 88.00 182 SER A C 1
ATOM 1447 O O . SER A 1 182 ? -25.449 -14.421 35.094 1.00 88.00 182 SER A O 1
ATOM 1449 N N . LEU A 1 183 ? -23.714 -15.673 34.418 1.00 91.56 183 LEU A N 1
ATOM 1450 C CA . LEU A 1 183 ? -23.079 -14.682 33.560 1.00 91.56 183 LEU A CA 1
ATOM 1451 C C . LEU A 1 183 ? -22.766 -15.314 32.208 1.00 91.56 183 LEU A C 1
ATOM 1453 O O . LEU A 1 183 ? -22.241 -16.421 32.150 1.00 91.56 183 LEU A O 1
ATOM 1457 N N . ILE A 1 184 ? -23.120 -14.629 31.127 1.00 94.06 184 ILE A N 1
ATOM 1458 C CA . ILE A 1 184 ? -22.891 -15.083 29.756 1.00 94.06 184 ILE A CA 1
ATOM 1459 C C . ILE A 1 184 ? -21.926 -14.102 29.110 1.00 94.06 184 ILE A C 1
ATOM 1461 O O . ILE A 1 184 ? -22.113 -12.888 29.216 1.00 94.06 184 ILE A O 1
ATOM 1465 N N . TYR A 1 185 ? -20.901 -14.617 28.442 1.00 95.00 185 TYR A N 1
ATOM 1466 C CA . TYR A 1 185 ? -19.968 -13.788 27.695 1.00 95.00 185 TYR A CA 1
ATOM 1467 C C . TYR A 1 185 ? -19.832 -14.271 26.256 1.00 95.00 185 TYR A C 1
ATOM 1469 O O . TYR A 1 185 ? -19.884 -15.468 25.972 1.00 95.00 185 TYR A O 1
ATOM 1477 N N . GLN A 1 186 ? -19.679 -13.313 25.348 1.00 94.75 186 GLN A N 1
ATOM 1478 C CA . GLN A 1 186 ? -19.552 -13.537 23.917 1.00 94.75 186 GLN A CA 1
ATOM 1479 C C . GLN A 1 186 ? -18.383 -12.732 23.364 1.00 94.75 186 GLN A C 1
ATOM 1481 O O . GLN A 1 186 ? -18.260 -11.540 23.643 1.00 94.75 186 GLN A O 1
ATOM 1486 N N . VAL A 1 187 ? -17.540 -13.375 22.559 1.00 93.81 187 VAL A N 1
ATOM 1487 C CA . VAL A 1 187 ? -16.457 -12.705 21.833 1.00 93.81 187 VAL A CA 1
ATOM 1488 C C . VAL A 1 187 ? -16.884 -12.503 20.389 1.00 93.81 187 VAL A C 1
ATOM 1490 O O . VAL A 1 187 ? -17.181 -13.470 19.692 1.00 93.81 187 VAL A O 1
ATOM 1493 N N . VAL A 1 188 ? -16.896 -11.254 19.938 1.00 91.06 188 VAL A N 1
ATOM 1494 C CA . VAL A 1 188 ? -17.289 -10.847 18.588 1.00 91.06 188 VAL A CA 1
ATOM 1495 C C . VAL A 1 188 ? -16.078 -10.266 17.871 1.00 91.06 188 VAL A C 1
ATOM 1497 O O . VAL A 1 188 ? -15.423 -9.370 18.398 1.00 91.06 188 VAL A O 1
ATOM 1500 N N . ALA A 1 189 ? -15.780 -10.740 16.665 1.00 90.12 189 ALA A N 1
ATOM 1501 C CA . ALA A 1 189 ? -14.790 -10.114 15.788 1.00 90.12 189 ALA A CA 1
ATOM 1502 C C . ALA A 1 189 ? 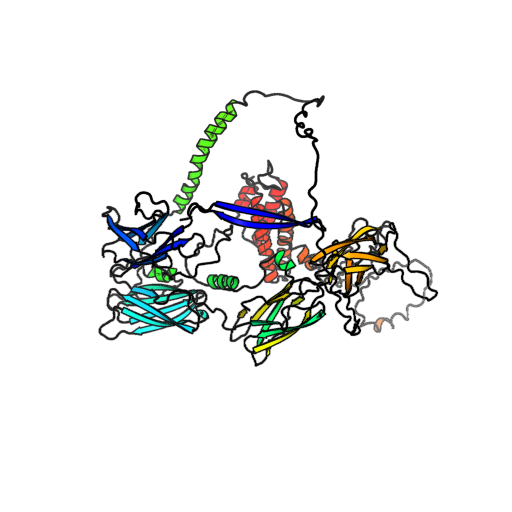-15.204 -10.287 14.326 1.00 90.12 189 ALA A C 1
ATOM 1504 O O . ALA A 1 189 ? -15.860 -11.270 13.978 1.00 90.12 189 ALA A O 1
ATOM 1505 N N . ARG A 1 190 ? -14.836 -9.328 13.465 1.00 87.75 190 ARG A N 1
ATOM 1506 C CA . ARG A 1 190 ? -15.173 -9.340 12.024 1.00 87.75 190 ARG A CA 1
ATOM 1507 C C . ARG A 1 190 ? -16.677 -9.568 11.753 1.00 87.75 190 ARG A C 1
ATOM 1509 O O . ARG A 1 190 ? -17.044 -10.248 10.799 1.00 87.75 190 ARG A O 1
ATOM 1516 N N . GLY A 1 191 ? -17.537 -9.073 12.649 1.00 84.12 191 GLY A N 1
ATOM 1517 C CA . GLY A 1 191 ? -18.995 -9.209 12.556 1.00 84.12 191 GLY A CA 1
ATOM 1518 C C . GLY A 1 191 ? -19.573 -10.578 12.942 1.00 84.12 191 GLY A C 1
ATOM 1519 O O . GLY A 1 191 ? -20.771 -10.790 12.766 1.00 84.12 191 GLY A O 1
ATOM 1520 N N . ILE A 1 192 ? -18.766 -11.505 13.469 1.00 89.81 192 ILE A N 1
ATOM 1521 C CA . ILE A 1 192 ? -19.187 -12.868 13.830 1.00 89.81 192 ILE A CA 1
ATOM 1522 C C . ILE A 1 192 ? -18.913 -13.124 15.317 1.00 89.81 192 ILE A C 1
ATOM 1524 O O . ILE A 1 192 ? -17.915 -12.658 15.868 1.00 89.81 192 ILE A O 1
ATOM 1528 N N . VAL A 1 193 ? -19.791 -13.889 15.972 1.00 92.31 193 VAL A N 1
ATOM 1529 C CA . VAL A 1 193 ? -19.567 -14.402 17.332 1.00 92.31 193 VAL A CA 1
ATOM 1530 C C . VAL A 1 193 ? -18.637 -15.618 17.259 1.00 92.31 193 VAL A C 1
ATOM 1532 O O . VAL A 1 193 ? -19.013 -16.650 16.710 1.00 92.31 193 VAL A O 1
ATOM 1535 N N . ILE A 1 194 ? -17.425 -15.492 17.799 1.00 92.62 194 ILE A N 1
ATOM 1536 C CA . ILE A 1 194 ? -16.384 -16.533 17.793 1.00 92.62 194 ILE A CA 1
ATOM 1537 C C . ILE A 1 194 ? -16.565 -17.501 18.966 1.00 92.62 194 ILE A C 1
ATOM 1539 O O . ILE A 1 194 ? -16.473 -18.713 18.794 1.00 92.62 194 ILE A O 1
ATOM 1543 N N . LEU A 1 195 ? -16.801 -16.961 20.163 1.00 93.75 195 LEU A N 1
ATOM 1544 C CA . LEU A 1 195 ? -16.907 -17.716 21.414 1.00 93.75 195 LEU A CA 1
ATOM 1545 C C . LEU A 1 195 ? -18.158 -17.265 22.166 1.00 93.75 195 LEU A C 1
ATOM 1547 O O . LEU A 1 195 ? -18.441 -16.069 22.210 1.00 93.75 195 LEU A O 1
ATOM 1551 N N . SER A 1 196 ? -18.890 -18.206 22.761 1.00 95.12 196 SER A N 1
ATOM 1552 C CA . SER A 1 196 ? -20.041 -17.932 23.623 1.00 95.12 196 SER A CA 1
ATOM 1553 C C . SER A 1 196 ? -20.100 -18.972 24.733 1.00 95.12 196 SER A C 1
ATOM 1555 O O . SER A 1 196 ? -20.313 -20.150 24.456 1.00 95.12 196 SER A O 1
ATOM 1557 N N . GLU A 1 197 ? -19.964 -18.541 25.983 1.00 94.31 197 GLU A N 1
ATOM 1558 C CA . GLU A 1 197 ? -20.001 -19.430 27.147 1.00 94.31 197 GLU A CA 1
ATOM 1559 C C . GLU A 1 197 ? -20.822 -18.831 28.294 1.00 94.31 197 GLU A C 1
ATOM 1561 O O . GLU A 1 197 ? -21.025 -17.617 28.386 1.00 94.31 197 GLU A O 1
ATOM 1566 N N . GLN A 1 198 ? -21.295 -19.707 29.184 1.00 92.31 198 GLN A N 1
ATOM 1567 C CA . GLN A 1 198 ? -22.064 -19.349 30.371 1.00 92.31 198 GLN A CA 1
ATOM 1568 C C . GLN A 1 198 ? -21.363 -19.846 31.636 1.00 92.31 198 GLN A C 1
ATOM 1570 O O . GLN A 1 198 ? -21.087 -21.034 31.790 1.00 92.31 198 GLN A O 1
ATOM 1575 N N . ILE A 1 199 ? -21.153 -18.932 32.576 1.00 89.81 199 ILE A N 1
ATOM 1576 C CA . ILE A 1 199 ? -20.613 -19.189 33.907 1.00 89.81 199 ILE A CA 1
ATOM 1577 C C . ILE A 1 199 ? -21.774 -19.145 34.902 1.00 89.81 199 ILE A C 1
ATOM 1579 O O . ILE A 1 199 ? -22.481 -18.143 35.005 1.00 89.81 199 ILE A O 1
ATOM 1583 N N . ASN A 1 200 ? -21.980 -20.231 35.646 1.00 87.25 200 ASN A N 1
ATOM 1584 C CA . ASN A 1 200 ? -22.983 -20.295 36.709 1.00 87.25 200 ASN A CA 1
ATOM 1585 C C . ASN A 1 200 ? -22.304 -20.113 38.068 1.00 87.25 200 ASN A C 1
ATOM 1587 O O . ASN A 1 200 ? -21.340 -20.813 38.378 1.00 87.25 200 ASN A O 1
ATOM 1591 N N . PHE A 1 201 ? -22.816 -19.194 38.883 1.00 82.94 201 PHE A N 1
ATOM 1592 C CA . PHE A 1 201 ? -22.306 -18.958 40.230 1.00 82.94 201 PHE A CA 1
ATOM 1593 C C . PHE A 1 201 ? -23.007 -19.881 41.233 1.00 82.94 201 PHE A C 1
ATOM 1595 O O . PHE A 1 201 ? -24.202 -20.161 41.110 1.00 82.94 201 PHE A O 1
ATOM 1602 N N . SER A 1 202 ? -22.266 -20.366 42.233 1.00 71.94 202 SER A N 1
ATOM 1603 C CA . SER A 1 202 ? -22.837 -21.125 43.349 1.00 71.94 202 SER A CA 1
ATOM 1604 C C . SER A 1 202 ? -23.818 -20.261 44.153 1.00 71.94 202 SER A C 1
ATOM 1606 O O . SER A 1 202 ? -23.817 -19.034 44.057 1.00 71.94 202 SER A O 1
ATOM 1608 N N . SER A 1 203 ? -24.672 -20.907 44.947 1.00 57.78 203 SER A N 1
ATOM 1609 C CA . SER A 1 203 ? -25.870 -20.350 45.599 1.00 57.78 203 SER A CA 1
ATOM 1610 C C . SER A 1 203 ? -25.682 -19.117 46.502 1.00 57.78 203 SER A C 1
ATOM 1612 O O . SER A 1 203 ? -26.681 -18.570 46.959 1.00 57.78 203 SER A O 1
ATOM 1614 N N . GLU A 1 204 ? -24.456 -18.643 46.731 1.00 63.00 204 GLU A N 1
ATOM 1615 C CA . GLU A 1 204 ? -24.181 -17.393 47.458 1.00 63.00 204 GLU A CA 1
ATOM 1616 C C . GLU A 1 204 ? -24.015 -16.161 46.549 1.00 63.00 204 GLU A C 1
ATOM 1618 O O . GLU A 1 204 ? -24.084 -15.042 47.047 1.00 63.00 204 GLU A O 1
ATOM 1623 N N . GLY A 1 205 ? -23.895 -16.334 45.224 1.00 62.28 205 GLY A N 1
ATOM 1624 C CA . GLY A 1 205 ? -23.781 -15.243 44.249 1.00 62.28 205 GLY A CA 1
ATOM 1625 C C . GLY A 1 205 ? -22.487 -14.426 44.388 1.00 62.28 205 GLY A C 1
ATOM 1626 O O . GLY A 1 205 ? -22.124 -13.954 45.462 1.00 62.28 205 GLY A O 1
ATOM 1627 N N . GLN A 1 206 ? -21.765 -14.204 43.291 1.00 72.19 206 GLN A N 1
ATOM 1628 C CA . GLN A 1 206 ? -20.512 -13.435 43.314 1.00 72.19 206 GLN A CA 1
ATOM 1629 C C . GLN A 1 206 ? -20.716 -12.020 42.764 1.00 72.19 206 GLN A C 1
ATOM 1631 O O . GLN A 1 206 ? -21.459 -11.818 41.805 1.00 72.19 206 GLN A O 1
ATOM 1636 N N . THR A 1 207 ? -20.051 -11.036 43.377 1.00 78.44 207 THR A N 1
ATOM 1637 C CA . THR A 1 207 ? -19.986 -9.649 42.879 1.00 78.44 207 THR A CA 1
ATOM 1638 C C . THR A 1 207 ? -18.815 -9.430 41.925 1.00 78.44 207 THR A C 1
ATOM 1640 O O . THR A 1 207 ? -18.894 -8.564 41.058 1.00 78.44 207 THR A O 1
ATOM 1643 N N . ASN A 1 208 ? -17.755 -10.235 42.050 1.00 86.06 208 ASN A N 1
ATOM 1644 C CA . ASN A 1 208 ? -16.569 -10.185 41.201 1.00 86.06 208 ASN A CA 1
ATOM 1645 C C . ASN A 1 208 ? -16.324 -11.551 40.556 1.00 86.06 208 ASN A C 1
ATOM 1647 O O . ASN A 1 208 ? -16.379 -12.573 41.238 1.00 86.06 208 ASN A O 1
ATOM 1651 N N . SER A 1 209 ? -16.005 -11.564 39.265 1.00 87.38 209 SER A N 1
ATOM 1652 C CA . SER A 1 209 ? -15.646 -12.768 38.512 1.00 87.38 209 SER A CA 1
ATOM 1653 C C . SER A 1 209 ? -14.497 -12.473 37.548 1.00 87.38 209 SER A C 1
ATOM 1655 O O . SER A 1 209 ? -14.253 -11.315 37.218 1.00 87.38 209 SER A O 1
ATOM 1657 N N . ILE A 1 210 ? -13.778 -13.507 37.114 1.00 90.88 210 ILE A N 1
ATOM 1658 C CA . ILE A 1 210 ? -12.685 -13.394 36.143 1.00 90.88 210 ILE A CA 1
ATOM 1659 C C . ILE A 1 210 ? -12.989 -14.332 34.978 1.00 90.88 210 ILE A C 1
ATOM 1661 O O . ILE A 1 210 ? -13.273 -15.511 35.190 1.00 90.88 210 ILE A O 1
ATOM 1665 N N . ILE A 1 211 ? -12.922 -13.803 33.760 1.00 91.50 211 ILE A N 1
ATOM 1666 C CA . ILE A 1 211 ? -13.103 -14.546 32.513 1.00 91.50 211 ILE A CA 1
ATOM 1667 C C . ILE A 1 211 ? -11.731 -14.740 31.878 1.00 91.50 211 ILE A C 1
ATOM 1669 O O . ILE A 1 211 ? -11.025 -13.757 31.649 1.00 91.50 211 ILE A O 1
ATOM 1673 N N . ASN A 1 212 ? -11.385 -15.990 31.563 1.00 93.00 212 ASN A N 1
ATOM 1674 C CA . ASN A 1 212 ? -10.123 -16.344 30.923 1.00 93.00 212 ASN A CA 1
ATOM 1675 C C . ASN A 1 212 ? -10.371 -17.168 29.659 1.00 93.00 212 ASN A C 1
ATOM 1677 O O . ASN A 1 212 ? -11.047 -18.192 29.726 1.00 93.00 212 ASN A O 1
ATOM 1681 N N . PHE A 1 213 ? -9.787 -16.764 28.534 1.00 92.69 213 PHE A N 1
ATOM 1682 C CA . PHE A 1 213 ? -9.789 -17.544 27.290 1.00 92.69 213 PHE A CA 1
ATOM 1683 C C . PHE A 1 213 ? -8.526 -17.264 26.466 1.00 92.69 213 PHE A C 1
ATOM 1685 O O . PHE A 1 213 ? -7.813 -16.298 26.719 1.00 92.69 213 PHE A O 1
ATOM 1692 N N . GLU A 1 214 ? -8.208 -18.116 25.493 1.00 92.44 214 GLU A N 1
ATOM 1693 C CA . GLU A 1 214 ? -7.021 -17.959 24.641 1.00 92.44 214 GLU A CA 1
ATOM 1694 C C . GLU A 1 214 ? -7.292 -17.029 23.445 1.00 92.44 214 GLU A C 1
ATOM 1696 O O . GLU A 1 214 ? -8.326 -17.131 22.781 1.00 92.44 214 GLU A O 1
ATOM 1701 N N . ALA A 1 215 ? -6.357 -16.121 23.151 1.00 91.81 215 ALA A N 1
ATOM 1702 C CA . ALA A 1 215 ? -6.431 -15.239 21.990 1.00 91.81 215 ALA A CA 1
ATOM 1703 C C . ALA A 1 215 ? -6.215 -16.030 20.689 1.00 91.81 215 ALA A C 1
ATOM 1705 O O . ALA A 1 215 ? -5.153 -16.611 20.481 1.00 91.81 215 ALA A O 1
ATOM 1706 N N . THR A 1 216 ? -7.179 -16.014 19.767 1.00 91.19 216 THR A N 1
ATOM 1707 C CA . THR A 1 216 ? -7.064 -16.715 18.473 1.00 91.19 216 THR A CA 1
ATOM 1708 C C . THR A 1 216 ? -6.824 -15.738 17.312 1.00 91.19 216 THR A C 1
ATOM 1710 O O . THR A 1 216 ? -7.266 -14.590 17.386 1.00 91.19 216 THR A O 1
ATOM 1713 N N . PRO A 1 217 ? -6.205 -16.161 16.187 1.00 89.88 217 PRO A N 1
ATOM 1714 C CA . PRO A 1 217 ? -6.024 -15.306 15.002 1.00 89.88 217 PRO A CA 1
ATOM 1715 C C . PRO A 1 217 ? -7.328 -14.731 14.419 1.00 89.88 217 PRO A C 1
ATOM 1717 O O . PRO A 1 217 ? -7.323 -13.684 13.774 1.00 89.88 217 PRO A O 1
ATOM 1720 N N . GLN A 1 218 ? -8.468 -15.390 14.661 1.00 89.19 218 GLN A N 1
ATOM 1721 C CA . GLN A 1 218 ? -9.790 -14.914 14.233 1.00 89.19 218 GLN A CA 1
ATOM 1722 C C . GLN A 1 218 ? -10.229 -13.642 14.976 1.00 89.19 218 GLN A C 1
ATOM 1724 O O . GLN A 1 218 ? -11.003 -12.860 14.431 1.00 89.19 218 GLN A O 1
ATOM 1729 N N . MET A 1 219 ? -9.697 -13.408 16.182 1.00 90.44 219 MET A N 1
ATOM 1730 C CA . MET A 1 219 ? -9.934 -12.201 16.985 1.00 90.44 219 MET A CA 1
ATOM 1731 C C . MET A 1 219 ? -9.091 -10.998 16.514 1.00 90.44 219 MET A C 1
ATOM 1733 O O . MET A 1 219 ? -9.296 -9.878 16.974 1.00 90.44 219 MET A O 1
ATOM 1737 N N . SER A 1 220 ? -8.136 -11.209 15.603 1.00 89.50 220 SER A N 1
ATOM 1738 C CA . SER A 1 220 ? -7.284 -10.160 15.033 1.00 89.50 220 SER A CA 1
ATOM 1739 C C . SER A 1 220 ? -7.970 -9.471 13.838 1.00 89.50 220 SER A C 1
ATOM 1741 O O . SER A 1 220 ? -8.665 -10.156 13.076 1.00 89.50 220 SER A O 1
ATOM 1743 N N . PRO A 1 221 ? -7.783 -8.158 13.597 1.00 88.31 221 PRO A N 1
ATOM 1744 C CA . PRO A 1 221 ? -6.960 -7.203 14.360 1.00 88.31 221 PRO A CA 1
ATOM 1745 C C . PRO A 1 221 ? -7.640 -6.646 15.620 1.00 88.31 221 PRO A C 1
ATOM 1747 O O . PRO A 1 221 ? -6.969 -6.183 16.545 1.00 88.31 221 PRO A O 1
ATOM 1750 N N . LYS A 1 222 ? -8.972 -6.705 15.674 1.00 87.44 222 LYS A N 1
ATOM 1751 C CA . LYS A 1 222 ? -9.796 -6.166 16.753 1.00 87.44 222 LYS A CA 1
ATOM 1752 C C . LYS A 1 222 ? -10.940 -7.130 17.062 1.00 87.44 222 LYS A C 1
ATOM 1754 O O . LYS A 1 222 ? -11.637 -7.575 16.150 1.00 87.44 222 LYS A O 1
ATOM 1759 N N . ALA A 1 223 ? -11.159 -7.376 18.346 1.00 89.12 223 ALA A N 1
ATOM 1760 C CA . ALA A 1 223 ? -12.275 -8.146 18.865 1.00 89.12 223 ALA A CA 1
ATOM 1761 C C . ALA A 1 223 ? -12.960 -7.403 20.015 1.00 89.12 223 ALA A C 1
ATOM 1763 O O . ALA A 1 223 ? -12.448 -6.425 20.563 1.00 89.12 223 ALA A O 1
ATOM 1764 N N . ARG A 1 224 ? -14.144 -7.883 20.374 1.00 88.56 224 ARG A N 1
ATOM 1765 C CA . ARG A 1 224 ? -14.987 -7.341 21.431 1.00 88.56 224 ARG A CA 1
ATOM 1766 C C . ARG A 1 224 ? -15.448 -8.456 22.338 1.00 88.56 224 ARG A C 1
ATOM 1768 O O . ARG A 1 224 ? -15.906 -9.484 21.858 1.00 88.56 224 ARG A O 1
ATOM 1775 N N . LEU A 1 225 ? -15.383 -8.226 23.638 1.00 92.19 225 LEU A N 1
ATOM 1776 C CA . LEU A 1 225 ? -16.003 -9.069 24.645 1.00 92.19 225 LEU A CA 1
ATOM 1777 C C . LEU A 1 225 ? -17.287 -8.385 25.118 1.00 92.19 225 LEU A C 1
ATOM 1779 O O . LEU A 1 225 ? -17.231 -7.294 25.680 1.00 92.19 225 LEU A O 1
ATOM 1783 N N . VAL A 1 226 ? -18.433 -9.021 24.892 1.00 93.25 226 VAL A N 1
ATOM 1784 C CA . VAL A 1 226 ? -19.744 -8.601 25.400 1.00 93.25 226 VAL A CA 1
ATOM 1785 C C . VAL A 1 226 ? -20.115 -9.527 26.547 1.00 93.25 226 VAL A C 1
ATOM 1787 O O . VAL A 1 226 ? -20.179 -10.740 26.362 1.00 93.25 226 VAL A O 1
ATOM 1790 N N . VAL A 1 227 ? -20.366 -8.974 27.729 1.00 94.38 227 VAL A N 1
ATOM 1791 C CA . VAL A 1 227 ? -20.725 -9.743 28.925 1.00 94.38 227 VAL A CA 1
ATOM 1792 C C . VAL A 1 227 ? -22.075 -9.272 29.423 1.00 94.38 227 VAL A C 1
ATOM 1794 O O . VAL A 1 227 ? -22.271 -8.082 29.656 1.00 94.38 227 VAL A O 1
ATOM 1797 N N . TYR A 1 228 ? -23.007 -10.199 29.614 1.00 93.94 228 TYR A N 1
ATOM 1798 C CA . TYR A 1 228 ? -24.330 -9.881 30.127 1.00 93.94 228 TYR A CA 1
ATOM 1799 C C . TYR A 1 228 ? -24.852 -10.925 31.110 1.00 93.94 228 TYR A C 1
ATOM 1801 O O . TYR A 1 228 ? -24.409 -12.072 31.166 1.00 93.94 228 TYR A O 1
ATOM 1809 N N . SER A 1 229 ? -25.830 -10.517 31.906 1.00 92.44 229 SER A N 1
ATOM 1810 C CA . SER A 1 229 ? -26.528 -11.372 32.855 1.00 92.44 229 SER A CA 1
ATOM 1811 C C . SER A 1 229 ? -28.008 -11.017 32.897 1.00 92.44 229 SER A C 1
ATOM 1813 O O . SER A 1 229 ? -28.389 -9.865 32.689 1.00 92.44 229 SER A O 1
ATOM 1815 N N . ILE A 1 230 ? -28.841 -12.020 33.170 1.00 91.62 230 ILE A N 1
ATOM 1816 C CA . ILE A 1 230 ? -30.287 -11.869 33.322 1.00 91.62 230 ILE A CA 1
ATOM 1817 C C . ILE A 1 230 ? -30.613 -11.944 34.810 1.00 91.62 230 ILE A C 1
ATOM 1819 O O . ILE A 1 230 ? -30.389 -12.966 35.461 1.00 91.62 230 ILE A O 1
ATOM 1823 N N . ARG A 1 231 ? -31.180 -10.870 35.357 1.00 88.50 231 ARG A N 1
ATOM 1824 C CA . ARG A 1 231 ? -31.535 -10.801 36.777 1.00 88.50 231 ARG A CA 1
ATOM 1825 C C . ARG A 1 231 ? -32.734 -11.695 37.088 1.00 88.50 231 ARG A C 1
ATOM 1827 O O . ARG A 1 231 ? -33.754 -11.671 36.402 1.00 88.50 231 ARG A O 1
ATOM 1834 N N . SER A 1 232 ? -32.653 -12.448 38.185 1.00 83.12 232 SER A N 1
ATOM 1835 C CA . SER A 1 232 ? -33.714 -13.389 38.580 1.00 83.12 232 SER A CA 1
ATOM 1836 C C . SER A 1 232 ? -35.005 -12.701 39.049 1.00 83.12 232 SER A C 1
ATOM 1838 O O . SER A 1 232 ? -36.084 -13.244 38.831 1.00 83.12 232 SER A O 1
ATOM 1840 N N . LYS A 1 233 ? -34.910 -11.505 39.654 1.00 83.06 233 LYS A N 1
ATOM 1841 C CA . LYS A 1 233 ? -36.049 -10.792 40.270 1.00 83.06 233 LYS A CA 1
ATOM 1842 C C . LYS A 1 233 ? -37.021 -10.185 39.252 1.00 83.06 233 LYS A C 1
ATOM 1844 O O . LYS A 1 233 ? -38.226 -10.301 39.426 1.00 83.06 233 LYS A O 1
ATOM 1849 N N . ASN A 1 234 ? -36.504 -9.521 38.219 1.00 86.56 234 ASN A N 1
ATOM 1850 C CA . ASN A 1 234 ? -37.298 -8.744 37.256 1.00 86.56 234 ASN A CA 1
ATOM 1851 C C . ASN A 1 234 ? -36.995 -9.089 35.789 1.00 86.56 234 ASN A C 1
ATOM 1853 O O . ASN A 1 234 ? -37.488 -8.406 34.896 1.00 86.56 234 ASN A O 1
ATOM 1857 N N . LYS A 1 235 ? -36.170 -10.117 35.542 1.00 89.94 235 LYS A N 1
ATOM 1858 C CA . LYS A 1 235 ? -35.722 -10.525 34.202 1.00 89.94 235 LYS A CA 1
ATOM 1859 C C . LYS A 1 235 ? -35.055 -9.397 33.407 1.00 89.94 235 LYS A C 1
ATOM 1861 O O . LYS A 1 235 ? -35.057 -9.447 32.187 1.00 89.94 235 LYS A O 1
ATOM 1866 N N . GLU A 1 236 ? -34.474 -8.399 34.069 1.00 92.69 236 GLU A N 1
ATOM 1867 C CA . GLU A 1 236 ? -33.709 -7.342 33.403 1.00 92.69 236 GLU A CA 1
ATOM 1868 C C . GLU A 1 236 ? -32.344 -7.850 32.942 1.00 92.69 236 GLU A C 1
ATOM 1870 O O . GLU A 1 236 ? -31.669 -8.580 33.676 1.00 92.69 236 GLU A O 1
ATOM 1875 N N . ILE A 1 237 ? -31.933 -7.436 31.745 1.00 93.12 237 ILE A N 1
ATOM 1876 C CA . ILE A 1 237 ? -30.599 -7.705 31.211 1.00 93.12 237 ILE A CA 1
ATOM 1877 C C . ILE A 1 237 ? -29.649 -6.582 31.624 1.00 93.12 237 ILE A C 1
ATOM 1879 O O . ILE A 1 237 ? -29.865 -5.420 31.280 1.00 93.12 237 ILE A O 1
ATOM 1883 N N . VAL A 1 238 ? -28.568 -6.945 32.310 1.00 92.38 238 VAL A N 1
ATOM 1884 C CA . VAL A 1 238 ? -27.445 -6.047 32.604 1.00 92.38 238 VAL A CA 1
ATOM 1885 C C . VAL A 1 238 ? -26.265 -6.478 31.744 1.00 92.38 238 VAL A C 1
ATOM 1887 O O . VAL A 1 238 ? -25.926 -7.659 31.726 1.00 92.38 238 VAL A O 1
ATOM 1890 N N . VAL A 1 239 ? -25.664 -5.539 31.017 1.00 92.88 239 VAL A N 1
ATOM 1891 C CA . VAL A 1 239 ? -24.626 -5.803 30.012 1.00 92.88 239 VAL A CA 1
ATOM 1892 C C . VAL A 1 239 ? -23.523 -4.755 30.083 1.00 92.88 239 VAL A C 1
ATOM 1894 O O . VAL A 1 239 ? -23.775 -3.595 30.420 1.00 92.88 239 VAL A O 1
ATOM 1897 N N . ASP A 1 240 ? -22.316 -5.172 29.729 1.00 91.94 240 ASP A N 1
ATOM 1898 C CA . ASP A 1 240 ? -21.198 -4.293 29.422 1.00 91.94 240 ASP A CA 1
ATOM 1899 C C . ASP A 1 240 ? -20.329 -4.915 28.324 1.00 91.94 240 ASP A C 1
ATOM 1901 O O . ASP A 1 240 ? -20.385 -6.126 28.081 1.00 91.94 240 ASP A O 1
ATOM 1905 N N . ALA A 1 241 ? -19.548 -4.090 27.632 1.00 90.06 241 ALA A N 1
ATOM 1906 C CA . ALA A 1 241 ? -18.711 -4.549 26.532 1.00 90.06 241 ALA A CA 1
ATOM 1907 C C . ALA A 1 241 ? -17.357 -3.843 26.518 1.00 90.06 241 ALA A C 1
ATOM 1909 O O . ALA A 1 241 ? -17.271 -2.634 26.734 1.00 90.06 241 ALA A O 1
ATOM 1910 N N . VAL A 1 242 ? -16.303 -4.590 26.191 1.00 87.50 242 VAL A N 1
ATOM 1911 C CA . VAL A 1 242 ? -14.936 -4.076 26.072 1.00 87.50 242 VAL A CA 1
ATOM 1912 C C . VAL A 1 242 ? -14.315 -4.510 24.749 1.00 87.50 242 VAL A C 1
ATOM 1914 O O . VAL A 1 242 ? -14.408 -5.671 24.353 1.00 87.50 242 VAL A O 1
ATOM 1917 N N . ASP A 1 243 ? -13.695 -3.565 24.048 1.00 85.88 243 ASP A N 1
ATOM 1918 C CA . ASP A 1 243 ? -12.898 -3.857 22.857 1.00 85.88 243 ASP A CA 1
ATOM 1919 C C . ASP A 1 243 ? -11.475 -4.242 23.275 1.00 85.88 243 ASP A C 1
ATOM 1921 O O . ASP A 1 243 ? -10.935 -3.693 24.231 1.00 85.88 243 ASP A O 1
ATOM 1925 N N . PHE A 1 244 ? -10.846 -5.154 22.543 1.00 85.94 244 PHE A N 1
ATOM 1926 C CA . PHE A 1 244 ? -9.439 -5.505 22.711 1.00 85.94 244 PHE A CA 1
ATOM 1927 C C . PHE A 1 244 ? -8.807 -5.823 21.353 1.00 85.94 244 PHE A C 1
ATOM 1929 O O . PHE A 1 244 ? -9.484 -6.229 20.406 1.00 85.94 244 PHE A O 1
ATOM 1936 N N . ARG A 1 245 ? -7.495 -5.612 21.232 1.00 85.88 245 ARG A N 1
ATOM 1937 C CA . ARG A 1 245 ? -6.749 -5.911 20.006 1.00 85.88 245 ARG A CA 1
ATOM 1938 C C . ARG A 1 245 ? -5.873 -7.139 20.169 1.00 85.88 245 ARG A C 1
ATOM 1940 O O . ARG A 1 245 ? -5.206 -7.305 21.190 1.00 85.88 245 ARG A O 1
ATOM 1947 N N . VAL A 1 246 ? -5.857 -7.953 19.121 1.00 88.31 246 VAL A N 1
ATOM 1948 C CA . VAL A 1 246 ? -5.047 -9.166 19.033 1.00 88.31 246 VAL A CA 1
ATOM 1949 C C . VAL A 1 246 ? -4.135 -9.047 17.821 1.00 88.31 246 VAL A C 1
ATOM 1951 O O . VAL A 1 246 ? -4.605 -8.755 16.721 1.00 88.31 246 VAL A O 1
ATOM 1954 N N . GLU A 1 247 ? -2.841 -9.276 18.010 1.00 87.50 247 GLU A N 1
ATOM 1955 C CA . GLU A 1 247 ? -1.857 -9.349 16.931 1.00 87.50 247 GLU A CA 1
ATOM 1956 C C . GLU A 1 247 ? -1.656 -10.803 16.478 1.00 87.50 247 GLU A C 1
ATOM 1958 O O . GLU A 1 247 ? -1.809 -11.739 17.260 1.00 87.50 247 GLU A O 1
ATOM 1963 N N . GLY A 1 248 ? -1.340 -10.998 15.195 1.00 85.69 248 GLY A N 1
ATOM 1964 C CA . GLY A 1 248 ? -1.191 -12.329 14.593 1.00 85.69 248 GLY A CA 1
ATOM 1965 C C . GLY A 1 248 ? -2.381 -12.731 13.720 1.00 85.69 248 GLY A C 1
ATOM 1966 O O . GLY A 1 248 ? -3.049 -13.725 13.979 1.00 85.69 248 GLY A O 1
ATOM 1967 N N . ILE A 1 249 ? -2.648 -11.956 12.664 1.00 86.94 249 ILE A N 1
ATOM 1968 C CA . ILE A 1 249 ? -3.716 -12.241 11.684 1.00 86.94 249 ILE A CA 1
ATOM 1969 C C . ILE A 1 249 ? -3.410 -13.508 10.887 1.00 86.94 249 ILE A C 1
ATOM 1971 O O . ILE A 1 249 ? -4.305 -14.300 10.585 1.00 86.94 249 ILE A O 1
ATOM 1975 N N . PHE A 1 250 ? -2.144 -13.667 10.501 1.00 90.00 250 PHE A N 1
ATOM 1976 C CA . PHE A 1 250 ? -1.700 -14.740 9.628 1.00 90.00 250 PHE A CA 1
ATOM 1977 C C . PHE A 1 250 ? -1.347 -15.964 10.463 1.00 90.00 250 PHE A C 1
ATOM 1979 O O . PHE A 1 250 ? -0.408 -15.943 11.252 1.00 90.00 250 PHE A O 1
ATOM 1986 N N . LYS A 1 251 ? -2.091 -17.051 10.254 1.00 88.81 251 LYS A N 1
ATOM 1987 C CA . LYS A 1 251 ? -1.714 -18.380 10.751 1.00 88.81 251 LYS A CA 1
ATOM 1988 C C . LYS A 1 251 ? -0.599 -18.991 9.890 1.00 88.81 251 LYS A C 1
ATOM 1990 O O . LYS A 1 251 ? 0.188 -19.792 10.384 1.00 88.81 251 LYS A O 1
ATOM 1995 N N . ASN A 1 252 ? -0.527 -18.608 8.612 1.00 91.00 252 ASN A N 1
ATOM 1996 C CA . ASN A 1 252 ? 0.539 -18.997 7.696 1.00 91.00 252 ASN A CA 1
ATOM 1997 C C . ASN A 1 252 ? 1.718 -18.013 7.794 1.00 91.00 252 ASN A C 1
ATOM 1999 O O . ASN A 1 252 ? 1.656 -16.904 7.262 1.00 91.00 252 ASN A O 1
ATOM 2003 N N . ASN A 1 253 ? 2.793 -18.414 8.470 1.00 90.56 253 ASN A N 1
ATOM 2004 C CA . ASN A 1 253 ? 3.993 -17.589 8.583 1.00 90.56 253 ASN A CA 1
ATOM 2005 C C . ASN A 1 253 ? 4.838 -17.716 7.317 1.00 90.56 253 ASN A C 1
ATOM 2007 O O . ASN A 1 253 ? 5.353 -18.793 7.025 1.00 90.56 253 ASN A O 1
ATOM 2011 N N . VAL A 1 254 ? 5.001 -16.607 6.593 1.00 92.62 254 VAL A N 1
ATOM 2012 C CA . VAL A 1 254 ? 5.780 -16.564 5.353 1.00 92.62 254 VAL A CA 1
ATOM 2013 C C . VAL A 1 254 ? 7.099 -15.847 5.592 1.00 92.62 254 VAL A C 1
ATOM 2015 O O . VAL A 1 254 ? 7.132 -14.754 6.155 1.00 92.62 254 VAL A O 1
ATOM 2018 N N . THR A 1 255 ? 8.198 -16.437 5.131 1.00 92.62 255 THR A N 1
ATOM 2019 C CA . THR A 1 255 ? 9.512 -15.783 5.124 1.00 92.62 255 THR A CA 1
ATOM 2020 C C . THR A 1 255 ? 10.147 -15.888 3.749 1.00 92.62 255 THR A C 1
ATOM 2022 O O . THR A 1 255 ? 9.974 -16.884 3.050 1.00 92.62 255 THR A O 1
ATOM 2025 N N . LEU A 1 256 ? 10.861 -14.833 3.360 1.00 91.62 256 LEU A N 1
ATOM 2026 C CA . LEU A 1 256 ? 11.502 -14.704 2.059 1.00 91.62 256 LEU A CA 1
ATOM 2027 C C . LEU A 1 256 ? 13.003 -14.506 2.263 1.00 91.62 256 LEU A C 1
ATOM 2029 O O . LEU A 1 256 ? 13.423 -13.546 2.912 1.00 91.62 256 LEU A O 1
ATOM 2033 N N . THR A 1 257 ? 13.810 -15.402 1.702 1.00 92.06 257 THR A N 1
ATOM 2034 C CA . THR A 1 257 ? 15.272 -15.362 1.792 1.00 92.06 257 THR A CA 1
ATOM 2035 C C . THR A 1 257 ? 15.909 -15.521 0.413 1.00 92.06 257 THR A C 1
ATOM 2037 O O . THR A 1 257 ? 15.309 -16.035 -0.529 1.00 92.06 257 THR A O 1
ATOM 2040 N N . SER A 1 258 ? 17.136 -15.024 0.274 1.00 90.12 258 SER A N 1
ATOM 2041 C CA . SER A 1 258 ? 17.952 -15.158 -0.937 1.00 90.12 258 SER A CA 1
ATOM 2042 C C . SER A 1 258 ? 19.270 -15.819 -0.580 1.00 90.12 258 SER A C 1
ATOM 2044 O O . SER A 1 258 ? 19.800 -15.591 0.508 1.00 90.12 258 SER A O 1
ATOM 2046 N N . SER A 1 259 ? 19.839 -16.574 -1.519 1.00 90.62 259 SER A N 1
ATOM 2047 C CA . SER A 1 259 ? 21.189 -17.126 -1.389 1.00 90.62 259 SER A CA 1
ATOM 2048 C C . SER A 1 259 ? 22.265 -16.044 -1.234 1.00 90.62 259 SER A C 1
ATOM 2050 O O . SER A 1 259 ? 23.306 -16.297 -0.633 1.00 90.62 259 SER A O 1
ATOM 2052 N N . VAL A 1 260 ? 22.029 -14.843 -1.780 1.00 91.06 260 VAL A N 1
ATOM 2053 C CA . VAL A 1 260 ? 22.971 -13.711 -1.768 1.00 91.06 260 VAL A CA 1
ATOM 2054 C C . VAL A 1 260 ? 22.264 -12.371 -1.530 1.00 91.06 260 VAL A C 1
ATOM 2056 O O . VAL A 1 260 ? 21.136 -12.160 -1.976 1.00 91.06 260 VAL A O 1
ATOM 2059 N N . ASN A 1 261 ? 22.953 -11.435 -0.867 1.00 88.62 261 ASN A N 1
ATOM 2060 C CA . ASN A 1 261 ? 22.475 -10.055 -0.659 1.00 88.62 261 ASN A CA 1
ATOM 2061 C C . ASN A 1 261 ? 22.881 -9.104 -1.798 1.00 88.62 261 ASN A C 1
ATOM 2063 O O . ASN A 1 261 ? 22.229 -8.087 -2.047 1.00 88.62 261 ASN A O 1
ATOM 2067 N N . GLN A 1 262 ? 23.977 -9.427 -2.482 1.00 91.62 262 GLN A N 1
ATOM 2068 C CA . GLN A 1 262 ? 24.501 -8.681 -3.614 1.00 91.62 262 GLN A CA 1
ATOM 2069 C C . GLN A 1 262 ? 24.842 -9.664 -4.729 1.00 91.62 262 GLN A C 1
ATOM 2071 O O . GLN A 1 262 ? 25.452 -10.694 -4.456 1.00 91.62 262 GLN A O 1
ATOM 2076 N N . ALA A 1 263 ? 24.453 -9.331 -5.957 1.00 91.81 263 ALA A N 1
ATOM 2077 C CA . ALA A 1 263 ? 24.682 -10.165 -7.129 1.00 91.81 263 ALA A CA 1
ATOM 2078 C C . ALA A 1 263 ? 25.252 -9.352 -8.294 1.00 91.81 263 ALA A C 1
ATOM 2080 O O . ALA A 1 263 ? 25.132 -8.121 -8.359 1.00 91.81 263 ALA A O 1
ATOM 2081 N N . ILE A 1 264 ? 25.865 -10.057 -9.235 1.00 90.81 264 ILE A N 1
ATOM 2082 C CA . ILE A 1 264 ? 26.345 -9.504 -10.496 1.00 90.81 264 ILE A CA 1
ATOM 2083 C C . ILE A 1 264 ? 25.275 -9.744 -11.584 1.00 90.81 264 ILE A C 1
ATOM 2085 O O . ILE A 1 264 ? 24.631 -10.790 -11.595 1.00 90.81 264 ILE A O 1
ATOM 2089 N N . PRO A 1 265 ? 25.086 -8.817 -12.544 1.00 91.19 265 PRO A N 1
ATOM 2090 C CA . PRO A 1 265 ? 24.270 -9.039 -13.740 1.00 91.19 265 PRO A CA 1
ATOM 2091 C C . PRO A 1 265 ? 24.503 -10.406 -14.408 1.00 91.19 265 PRO A C 1
ATOM 2093 O O . PRO A 1 265 ? 25.624 -10.681 -14.863 1.00 91.19 265 PRO A O 1
ATOM 2096 N N . GLY A 1 266 ? 23.451 -11.225 -14.509 1.00 88.56 266 GLY A N 1
ATOM 2097 C CA . GLY A 1 266 ? 23.477 -12.575 -15.090 1.00 88.56 266 GLY A CA 1
ATOM 2098 C C . GLY A 1 266 ? 23.862 -13.716 -14.169 1.00 88.56 266 GLY A C 1
ATOM 2099 O O . GLY A 1 266 ? 23.972 -14.844 -14.644 1.00 88.56 266 GLY A O 1
ATOM 2100 N N . GLU A 1 267 ? 24.121 -13.440 -12.897 1.00 90.94 267 GLU A N 1
ATOM 2101 C CA . GLU A 1 267 ? 24.366 -14.474 -11.902 1.00 90.94 267 GLU A CA 1
ATOM 2102 C C . GLU A 1 267 ? 23.077 -15.267 -11.642 1.00 90.94 267 GLU A C 1
ATOM 2104 O O . GLU A 1 267 ? 21.984 -14.699 -11.589 1.00 90.94 267 GLU A O 1
ATOM 2109 N N . GLN A 1 268 ? 23.192 -16.589 -11.513 1.00 92.62 268 GLN A N 1
ATOM 2110 C CA . GLN A 1 268 ? 22.069 -17.441 -11.133 1.00 92.62 268 GLN A CA 1
ATOM 2111 C C . GLN A 1 268 ? 21.959 -17.459 -9.610 1.00 92.62 268 GLN A C 1
ATOM 2113 O O . GLN A 1 268 ? 22.916 -17.815 -8.923 1.00 92.62 268 GLN A O 1
ATOM 2118 N N . ILE A 1 269 ? 20.791 -17.094 -9.088 1.00 93.12 269 ILE A N 1
ATOM 2119 C CA . ILE A 1 269 ? 20.522 -17.055 -7.651 1.00 93.12 269 ILE A CA 1
ATOM 2120 C C . ILE A 1 269 ? 19.335 -17.943 -7.292 1.00 93.12 269 ILE A C 1
ATOM 2122 O O . ILE A 1 269 ? 18.505 -18.277 -8.143 1.00 93.12 269 ILE A O 1
ATOM 2126 N N . LYS A 1 270 ? 19.244 -18.298 -6.009 1.00 93.44 270 LYS A N 1
ATOM 2127 C CA . LYS A 1 270 ? 18.097 -19.021 -5.457 1.00 93.44 270 LYS A CA 1
ATOM 2128 C C . LYS A 1 270 ? 17.363 -18.129 -4.471 1.00 93.44 270 LYS A C 1
ATOM 2130 O O . LYS A 1 270 ? 17.975 -17.586 -3.551 1.00 93.44 270 LYS A O 1
ATOM 2135 N N . ILE A 1 271 ? 16.062 -17.987 -4.682 1.00 91.69 271 ILE A N 1
ATOM 2136 C CA . ILE A 1 271 ? 15.152 -17.304 -3.768 1.00 91.69 271 ILE A CA 1
ATOM 2137 C C . ILE A 1 271 ? 14.308 -18.380 -3.101 1.00 91.69 271 ILE A C 1
ATOM 2139 O O . ILE A 1 271 ? 13.627 -19.144 -3.783 1.00 91.69 271 ILE A O 1
ATOM 2143 N N . THR A 1 272 ? 14.365 -18.439 -1.778 1.00 92.31 272 THR A N 1
ATOM 2144 C CA . THR A 1 272 ? 13.650 -19.434 -0.985 1.00 92.31 272 THR A CA 1
ATOM 2145 C C . THR A 1 272 ? 12.505 -18.764 -0.241 1.00 92.31 272 THR A C 1
ATOM 2147 O O . THR A 1 272 ? 12.674 -17.725 0.402 1.00 92.31 272 THR A O 1
ATOM 2150 N N . VAL A 1 273 ? 11.327 -19.372 -0.330 1.00 93.12 273 VAL A N 1
ATOM 2151 C CA . VAL A 1 273 ? 10.138 -18.981 0.422 1.00 93.12 273 VAL A CA 1
ATOM 2152 C C . VAL A 1 273 ? 9.787 -20.111 1.376 1.00 93.12 273 VAL A C 1
ATOM 2154 O O . VAL A 1 273 ? 9.587 -21.242 0.936 1.00 93.12 273 VAL A O 1
ATOM 2157 N N . HIS A 1 274 ? 9.686 -19.806 2.669 1.00 93.75 274 HIS A N 1
ATOM 2158 C CA . HIS A 1 274 ? 9.131 -20.742 3.647 1.00 93.75 274 HIS A CA 1
ATOM 2159 C C . HIS A 1 274 ? 7.704 -20.337 4.005 1.00 93.75 274 HIS A C 1
ATOM 2161 O O . HIS A 1 274 ? 7.469 -19.167 4.310 1.00 93.75 274 HIS A O 1
ATOM 2167 N N . ALA A 1 275 ? 6.780 -21.294 3.970 1.00 94.25 275 ALA A N 1
ATOM 2168 C CA . ALA A 1 275 ? 5.374 -21.164 4.347 1.00 94.25 275 ALA A CA 1
ATOM 2169 C C . ALA A 1 275 ? 4.828 -22.530 4.819 1.00 94.25 275 ALA A C 1
ATOM 2171 O O . ALA A 1 275 ? 5.566 -23.506 4.912 1.00 94.25 275 ALA A O 1
ATOM 2172 N N . SER A 1 276 ? 3.531 -22.630 5.119 1.00 94.25 276 SER A N 1
ATOM 2173 C CA . SER A 1 276 ? 2.897 -23.924 5.439 1.00 94.25 276 SER A CA 1
ATOM 2174 C C . SER A 1 276 ? 3.041 -24.924 4.270 1.00 94.25 276 SER A C 1
ATOM 2176 O O . SER A 1 276 ? 3.090 -24.475 3.120 1.00 94.25 276 SER A O 1
ATOM 2178 N N . PRO A 1 277 ? 3.073 -26.249 4.509 1.00 93.38 277 PRO A N 1
ATOM 2179 C CA . PRO A 1 277 ? 3.094 -27.255 3.439 1.00 93.38 277 PRO A CA 1
ATOM 2180 C C . PRO A 1 277 ? 1.921 -27.096 2.463 1.00 93.38 277 PRO A C 1
ATOM 2182 O O . PRO A 1 277 ? 0.848 -26.640 2.865 1.00 93.38 277 PRO A O 1
ATOM 2185 N N . ASP A 1 278 ? 2.138 -27.427 1.190 1.00 91.44 278 ASP A N 1
ATOM 2186 C CA . ASP A 1 278 ? 1.155 -27.326 0.099 1.00 91.44 278 ASP A CA 1
ATOM 2187 C C . ASP A 1 278 ? 0.493 -25.937 -0.046 1.00 91.44 278 ASP A C 1
ATOM 2189 O O . ASP A 1 278 ? -0.654 -25.797 -0.469 1.00 91.44 278 ASP A O 1
ATOM 2193 N N . SER A 1 279 ? 1.208 -24.870 0.320 1.00 92.88 279 SER A N 1
ATOM 2194 C CA . SER A 1 279 ? 0.759 -23.490 0.113 1.00 92.88 279 SER A CA 1
ATOM 2195 C C . SER A 1 279 ? 1.121 -23.016 -1.287 1.00 92.88 279 SER A C 1
ATOM 2197 O O . SER A 1 279 ? 2.267 -23.153 -1.711 1.00 92.88 279 SER A O 1
ATOM 2199 N N . PHE A 1 280 ? 0.181 -22.366 -1.967 1.00 92.94 280 PHE A N 1
ATOM 2200 C CA . PHE A 1 280 ? 0.466 -21.576 -3.161 1.00 92.94 280 PHE A CA 1
ATOM 2201 C C . PHE A 1 280 ? 1.269 -20.330 -2.784 1.00 92.94 280 PHE A C 1
ATOM 2203 O O . PHE A 1 280 ? 0.939 -19.678 -1.797 1.00 92.94 280 PHE A O 1
ATOM 2210 N N . ILE A 1 281 ? 2.279 -19.969 -3.573 1.00 92.69 281 ILE A N 1
ATOM 2211 C CA . ILE A 1 281 ? 3.130 -18.799 -3.348 1.00 92.69 281 ILE A CA 1
ATOM 2212 C C . ILE A 1 281 ? 3.071 -17.852 -4.549 1.00 92.69 281 ILE A C 1
ATOM 2214 O O . ILE A 1 281 ? 3.384 -18.218 -5.685 1.00 92.69 281 ILE A O 1
ATOM 2218 N N . GLY A 1 282 ? 2.755 -16.589 -4.271 1.00 91.12 282 GLY A N 1
ATOM 2219 C CA . GLY A 1 282 ? 2.981 -15.480 -5.190 1.00 91.12 282 GLY A CA 1
ATOM 2220 C C . GLY A 1 282 ? 4.288 -14.774 -4.850 1.00 91.12 282 GLY A C 1
ATOM 2221 O O . GLY A 1 282 ? 4.421 -14.239 -3.750 1.00 91.12 282 GLY A O 1
ATOM 2222 N N . LEU A 1 283 ? 5.241 -14.762 -5.783 1.00 90.62 283 LEU A N 1
ATOM 2223 C CA . LEU A 1 283 ? 6.519 -14.059 -5.669 1.00 90.62 283 LEU A CA 1
ATOM 2224 C C . LEU A 1 283 ? 6.591 -12.960 -6.734 1.00 90.62 283 LEU A C 1
ATOM 2226 O O . LEU A 1 283 ? 6.389 -13.218 -7.923 1.00 90.62 283 LEU A O 1
ATOM 2230 N N . LEU A 1 284 ? 6.903 -11.743 -6.295 1.00 89.88 284 LEU A N 1
ATOM 2231 C CA . LEU A 1 284 ? 7.021 -10.554 -7.133 1.00 89.88 284 LEU A CA 1
ATOM 2232 C C . LEU A 1 284 ? 8.372 -9.886 -6.885 1.00 89.88 284 LEU A C 1
ATOM 2234 O O . LEU A 1 284 ? 8.748 -9.688 -5.735 1.00 89.88 284 LEU A O 1
ATOM 2238 N N . ALA A 1 285 ? 9.087 -9.505 -7.945 1.00 90.06 285 ALA A N 1
ATOM 2239 C CA . ALA A 1 285 ? 10.302 -8.695 -7.844 1.00 90.06 285 ALA A CA 1
ATOM 2240 C C . ALA A 1 285 ? 10.243 -7.492 -8.793 1.00 90.06 285 ALA A C 1
ATOM 2242 O O . ALA A 1 285 ? 10.131 -7.657 -10.012 1.00 90.06 285 ALA A O 1
ATOM 2243 N N . ILE A 1 286 ? 10.346 -6.288 -8.225 1.00 90.38 286 ILE A N 1
ATOM 2244 C CA . ILE A 1 286 ? 10.240 -5.005 -8.933 1.00 90.38 286 ILE A CA 1
ATOM 2245 C C . ILE A 1 286 ? 11.530 -4.203 -8.740 1.00 90.38 286 ILE A C 1
ATOM 2247 O O . ILE A 1 286 ? 12.151 -4.244 -7.674 1.00 90.38 286 ILE A O 1
ATOM 2251 N N . ASP A 1 287 ? 11.934 -3.452 -9.763 1.00 89.62 287 ASP A N 1
ATOM 2252 C CA . ASP A 1 287 ? 13.039 -2.504 -9.652 1.00 89.62 287 ASP A CA 1
ATOM 2253 C C . ASP A 1 287 ? 12.692 -1.357 -8.679 1.00 89.62 287 ASP A C 1
ATOM 2255 O O . ASP A 1 287 ? 11.619 -0.747 -8.737 1.00 89.62 287 ASP A O 1
ATOM 2259 N N . GLN A 1 288 ? 13.623 -1.007 -7.790 1.00 86.25 288 GLN A N 1
ATOM 2260 C CA . GLN A 1 288 ? 13.450 0.089 -6.836 1.00 86.25 288 GLN A CA 1
ATOM 2261 C C . GLN A 1 288 ? 13.086 1.428 -7.509 1.00 86.25 288 GLN A C 1
ATOM 2263 O O . GLN A 1 288 ? 12.360 2.230 -6.924 1.00 86.25 288 GLN A O 1
ATOM 2268 N N . SER A 1 289 ? 13.568 1.692 -8.724 1.00 82.31 289 SER A N 1
ATOM 2269 C CA . SER A 1 289 ? 13.246 2.911 -9.474 1.00 82.31 289 SER A CA 1
ATOM 2270 C C . SER A 1 289 ? 11.756 3.025 -9.819 1.00 82.31 289 SER A C 1
ATOM 2272 O O . SER A 1 289 ? 11.204 4.121 -9.732 1.00 82.31 289 SER A O 1
ATOM 2274 N N . VAL A 1 290 ? 11.081 1.908 -10.103 1.00 82.19 290 VAL A N 1
ATOM 2275 C CA . VAL A 1 290 ? 9.634 1.865 -10.376 1.00 82.19 290 VAL A CA 1
ATOM 2276 C C . VAL A 1 290 ? 8.840 2.159 -9.102 1.00 82.19 290 VAL A C 1
ATOM 2278 O O . VAL A 1 290 ? 7.919 2.978 -9.120 1.00 82.19 290 VAL A O 1
ATOM 2281 N N . LEU A 1 291 ? 9.255 1.581 -7.969 1.00 77.69 291 LEU A N 1
ATOM 2282 C CA . LEU A 1 291 ? 8.643 1.848 -6.660 1.00 77.69 291 LEU A CA 1
ATOM 2283 C C . LEU A 1 291 ? 8.764 3.321 -6.240 1.00 77.69 291 LEU A C 1
ATOM 2285 O O . LEU A 1 291 ? 7.882 3.845 -5.558 1.00 77.69 291 LEU A O 1
ATOM 2289 N N . LEU A 1 292 ? 9.838 4.002 -6.654 1.00 74.25 292 LEU A N 1
ATOM 2290 C CA . LEU A 1 292 ? 10.035 5.433 -6.404 1.00 74.25 292 LEU A CA 1
ATOM 2291 C C . LEU A 1 292 ? 9.160 6.327 -7.297 1.00 74.25 292 LEU A C 1
ATOM 2293 O O . LEU A 1 292 ? 8.812 7.428 -6.875 1.00 74.25 292 LEU A O 1
ATOM 2297 N N . LEU A 1 293 ? 8.802 5.878 -8.505 1.00 72.00 293 LEU A N 1
ATOM 2298 C CA . LEU A 1 293 ? 7.911 6.618 -9.407 1.00 72.00 293 LEU A CA 1
ATOM 2299 C C . LEU A 1 293 ? 6.464 6.591 -8.912 1.00 72.00 293 LEU A C 1
ATOM 2301 O O . LEU A 1 293 ? 5.783 7.619 -8.912 1.00 72.00 293 LEU A O 1
ATOM 2305 N N . LYS A 1 294 ? 5.984 5.415 -8.499 1.00 66.88 294 LYS A N 1
ATOM 2306 C CA . LYS A 1 294 ? 4.631 5.237 -7.974 1.00 66.88 294 LYS A CA 1
ATOM 2307 C C . LYS A 1 294 ? 4.580 4.028 -7.044 1.00 66.88 294 LYS A C 1
ATOM 2309 O O . LYS A 1 294 ? 4.672 2.8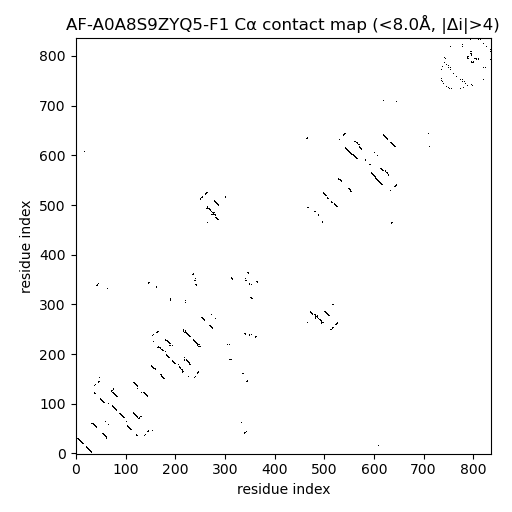92 -7.493 1.00 66.88 294 LYS A O 1
ATOM 2314 N N . SER A 1 295 ? 4.369 4.282 -5.757 1.00 64.75 295 SER A N 1
ATOM 2315 C CA . SER A 1 295 ? 4.131 3.254 -4.741 1.00 64.75 295 SER A CA 1
ATOM 2316 C C . SER A 1 295 ? 2.640 3.135 -4.399 1.00 64.75 295 SER A C 1
ATOM 2318 O O . SER A 1 295 ? 1.861 4.063 -4.637 1.00 64.75 295 SER A O 1
ATOM 2320 N N . GLY A 1 296 ? 2.240 1.991 -3.831 1.00 59.00 296 GLY A N 1
ATOM 2321 C CA . GLY A 1 296 ? 0.896 1.789 -3.267 1.00 59.00 296 GLY A CA 1
ATOM 2322 C C . GLY A 1 296 ? 0.040 0.693 -3.907 1.00 59.00 296 GLY A C 1
ATOM 2323 O O . GLY A 1 296 ? -1.135 0.610 -3.574 1.00 59.00 296 GLY A O 1
ATOM 2324 N N . ASN A 1 297 ? 0.602 -0.129 -4.798 1.00 65.06 297 ASN A N 1
ATOM 2325 C CA . ASN A 1 297 ? -0.089 -1.303 -5.350 1.00 65.06 297 ASN A CA 1
ATOM 2326 C C . ASN A 1 297 ? 0.318 -2.625 -4.665 1.00 65.06 297 ASN A C 1
ATOM 2328 O O . ASN A 1 297 ? -0.197 -3.675 -5.038 1.00 65.06 297 ASN A O 1
ATOM 2332 N N . ASP A 1 298 ? 1.238 -2.585 -3.696 1.00 71.44 298 ASP A N 1
ATOM 2333 C CA . ASP A 1 298 ? 1.698 -3.774 -2.975 1.00 71.44 298 ASP A CA 1
ATOM 2334 C C . ASP A 1 298 ? 0.731 -4.136 -1.839 1.00 71.44 298 ASP A C 1
ATOM 2336 O O . ASP A 1 298 ? 0.179 -3.260 -1.170 1.00 71.44 298 ASP A O 1
ATOM 2340 N N . LEU A 1 299 ? 0.565 -5.436 -1.592 1.00 79.88 299 LEU A N 1
ATOM 2341 C CA . LEU A 1 299 ? -0.160 -5.954 -0.431 1.00 79.88 299 LEU A CA 1
ATOM 2342 C C . LEU A 1 299 ? 0.686 -5.746 0.832 1.00 79.88 299 LEU A C 1
ATOM 2344 O O . LEU A 1 299 ? 1.780 -6.302 0.940 1.00 79.88 299 LEU A O 1
ATOM 2348 N N . THR A 1 300 ? 0.181 -4.975 1.796 1.00 84.88 300 THR A N 1
ATOM 2349 C CA . THR A 1 300 ? 0.829 -4.788 3.104 1.00 84.88 300 THR A CA 1
ATOM 2350 C C . THR A 1 300 ? -0.052 -5.302 4.238 1.00 84.88 300 THR A C 1
ATOM 2352 O O . THR A 1 300 ? -1.274 -5.401 4.094 1.00 84.88 300 THR A O 1
ATOM 2355 N N . LYS A 1 301 ? 0.567 -5.630 5.381 1.00 85.69 301 LYS A N 1
ATOM 2356 C CA . LYS A 1 301 ? -0.150 -6.078 6.586 1.00 85.69 301 LYS A CA 1
ATOM 2357 C C . LYS A 1 301 ? -1.186 -5.037 7.015 1.00 85.69 301 LYS A C 1
ATOM 2359 O O . LYS A 1 301 ? -2.313 -5.402 7.316 1.00 85.69 301 LYS A O 1
ATOM 2364 N N . GLU A 1 302 ? -0.837 -3.756 6.948 1.00 84.88 302 GLU A N 1
ATOM 2365 C CA . GLU A 1 302 ? -1.703 -2.647 7.361 1.00 84.88 302 GLU A CA 1
ATOM 2366 C C . GLU A 1 302 ? -2.925 -2.497 6.451 1.00 84.88 302 GLU A C 1
ATOM 2368 O O . GLU A 1 302 ? -4.013 -2.199 6.934 1.00 84.88 302 GLU A O 1
ATOM 2373 N N . LEU A 1 303 ? -2.767 -2.716 5.139 1.00 85.75 303 LEU A N 1
ATOM 2374 C CA . LEU A 1 303 ? -3.891 -2.669 4.202 1.00 85.75 303 LEU A CA 1
ATOM 2375 C C . LEU A 1 303 ? -4.893 -3.794 4.496 1.00 85.75 303 LEU A C 1
ATOM 2377 O O . LEU A 1 303 ? -6.097 -3.562 4.464 1.00 85.75 303 LEU A O 1
ATOM 2381 N N . ILE A 1 304 ? -4.392 -4.991 4.819 1.00 88.19 304 ILE A N 1
ATOM 2382 C CA . ILE A 1 304 ? -5.227 -6.139 5.199 1.00 88.19 304 ILE A CA 1
ATOM 2383 C C . ILE A 1 304 ? -5.885 -5.909 6.559 1.00 88.19 304 ILE A C 1
ATOM 2385 O O . ILE A 1 304 ? -7.058 -6.218 6.720 1.00 88.19 304 ILE A O 1
ATOM 2389 N N . GLU A 1 305 ? -5.165 -5.355 7.535 1.00 86.00 305 GLU A N 1
ATOM 2390 C CA . GLU A 1 305 ? -5.744 -4.967 8.827 1.00 86.00 305 GLU A CA 1
ATOM 2391 C C . GLU A 1 305 ? -6.889 -3.981 8.647 1.00 86.00 305 GLU A C 1
ATOM 2393 O O . GLU A 1 305 ? -7.964 -4.188 9.203 1.00 86.00 305 GLU A O 1
ATOM 2398 N N . GLN A 1 306 ? -6.675 -2.945 7.838 1.00 84.00 306 GLN A N 1
ATOM 2399 C CA . GLN A 1 306 ? -7.686 -1.936 7.568 1.00 84.00 306 GLN A CA 1
ATOM 2400 C C . GLN A 1 306 ? -8.913 -2.538 6.872 1.00 84.00 306 GLN A C 1
ATOM 2402 O O . GLN A 1 306 ? -10.032 -2.240 7.281 1.00 84.00 306 GLN A O 1
ATOM 2407 N N . ASP A 1 307 ? -8.713 -3.398 5.868 1.00 86.31 307 ASP A N 1
ATOM 2408 C CA . ASP A 1 307 ? -9.803 -4.099 5.179 1.00 86.31 307 ASP A CA 1
ATOM 2409 C C . ASP A 1 307 ? -10.580 -5.014 6.142 1.00 86.31 307 ASP A C 1
ATOM 2411 O O . ASP A 1 307 ? -11.807 -4.987 6.181 1.00 86.31 307 ASP A O 1
ATOM 2415 N N . LEU A 1 308 ? -9.878 -5.757 7.007 1.00 85.44 308 LEU A N 1
ATOM 2416 C CA . LEU A 1 308 ? -10.493 -6.620 8.020 1.00 85.44 308 LEU A CA 1
ATOM 2417 C C . LEU A 1 308 ? -11.286 -5.839 9.078 1.00 85.44 308 LEU A C 1
ATOM 2419 O O . LEU A 1 308 ? -12.312 -6.331 9.551 1.00 85.44 308 LEU A O 1
ATOM 2423 N N . GLU A 1 309 ? -10.841 -4.637 9.451 1.00 83.69 309 GLU A N 1
ATOM 2424 C CA . GLU A 1 309 ? -11.579 -3.759 10.368 1.00 83.69 309 GLU A CA 1
ATOM 2425 C C . GLU A 1 309 ? -12.904 -3.269 9.772 1.00 83.69 309 GLU A C 1
ATOM 2427 O O . GLU A 1 309 ? -13.838 -2.990 10.525 1.00 83.69 309 GLU A O 1
ATOM 2432 N N . GLU A 1 310 ? -13.037 -3.211 8.443 1.00 79.75 310 GLU A N 1
ATOM 2433 C CA . GLU A 1 310 ? -14.298 -2.824 7.804 1.00 79.75 310 GLU A CA 1
ATOM 2434 C C . GLU A 1 310 ? -15.426 -3.841 8.010 1.00 79.75 310 GLU A C 1
ATOM 2436 O O . GLU A 1 310 ? -16.597 -3.469 7.925 1.00 79.75 310 GLU A O 1
ATOM 2441 N N . TYR A 1 311 ? -15.094 -5.097 8.318 1.00 83.56 311 TYR A N 1
ATOM 2442 C CA . TYR A 1 311 ? -16.079 -6.137 8.620 1.00 83.56 311 TYR A CA 1
ATOM 2443 C C . TYR A 1 311 ? -16.639 -6.043 10.053 1.00 83.56 311 TYR A C 1
ATOM 2445 O O . TYR A 1 311 ? -17.551 -6.796 10.394 1.00 83.56 311 TYR A O 1
ATOM 2453 N N . ASP A 1 312 ? -16.123 -5.158 10.918 1.00 79.19 312 ASP A N 1
ATOM 2454 C CA . ASP A 1 312 ? -16.706 -4.929 12.249 1.00 79.19 312 ASP A CA 1
ATOM 2455 C C . ASP A 1 312 ? -18.074 -4.227 12.115 1.00 79.19 312 ASP A C 1
ATOM 2457 O O . ASP A 1 312 ? -18.196 -3.147 11.538 1.00 79.19 312 ASP A O 1
ATOM 2461 N N . THR A 1 313 ? -19.128 -4.826 12.673 1.00 68.88 313 THR A N 1
ATOM 2462 C CA . THR A 1 313 ? -20.536 -4.417 12.501 1.00 68.88 313 THR A CA 1
ATOM 2463 C C . THR A 1 313 ? -20.962 -3.241 13.390 1.00 68.88 313 THR A C 1
ATOM 2465 O O . THR A 1 313 ? -22.155 -2.955 13.525 1.00 68.88 313 THR A O 1
ATOM 2468 N N . THR A 1 314 ? -20.017 -2.546 14.029 1.00 66.38 314 THR A N 1
ATOM 2469 C CA . THR A 1 314 ? -20.326 -1.437 14.948 1.00 66.38 314 THR A CA 1
ATOM 2470 C C . THR A 1 314 ? -21.113 -0.310 14.281 1.00 66.38 314 THR A C 1
ATOM 2472 O O . THR A 1 314 ? -20.755 0.210 13.222 1.00 66.38 314 THR A O 1
ATOM 2475 N N . SER A 1 315 ? -22.158 0.158 14.968 1.00 49.12 315 SER A N 1
ATOM 2476 C CA . SER A 1 315 ? -22.892 1.381 14.616 1.00 49.12 315 SER A CA 1
ATOM 2477 C C . SER A 1 315 ? -22.099 2.639 15.011 1.00 49.12 315 SER A C 1
ATOM 2479 O O . SER A 1 315 ? -22.555 3.454 15.803 1.00 49.12 315 SER A O 1
ATOM 2481 N N . GLY A 1 316 ? -20.885 2.790 14.476 1.00 42.12 316 GLY A N 1
ATOM 2482 C CA . GLY A 1 316 ? -20.051 3.997 14.579 1.00 42.12 316 GLY A CA 1
ATOM 2483 C C . GLY A 1 316 ? -19.758 4.644 13.221 1.00 42.12 316 GLY A C 1
ATOM 2484 O O . GLY A 1 316 ? -18.945 5.559 13.122 1.00 42.12 316 GLY A O 1
ATOM 2485 N N . GLY A 1 317 ? -20.401 4.158 12.158 1.00 31.45 317 GLY A N 1
ATOM 2486 C CA . GLY A 1 317 ? -20.210 4.621 10.792 1.00 31.45 317 GLY A CA 1
ATOM 2487 C C . GLY A 1 317 ? -21.311 5.570 10.344 1.00 31.45 317 GLY A C 1
ATOM 2488 O O . GLY A 1 317 ? -22.251 5.155 9.674 1.00 31.45 317 GLY A O 1
ATOM 2489 N N . ASN A 1 318 ? -21.127 6.868 10.575 1.00 26.92 318 ASN A N 1
ATOM 2490 C CA . ASN A 1 318 ? -21.657 7.869 9.653 1.00 26.92 318 ASN A CA 1
ATOM 2491 C C . ASN A 1 318 ? -20.827 7.795 8.349 1.00 26.92 318 ASN A C 1
ATOM 2493 O O . ASN A 1 318 ? -20.057 8.697 8.029 1.00 26.92 318 ASN A O 1
ATOM 2497 N N . ARG A 1 319 ? -20.912 6.676 7.615 1.00 36.56 319 ARG A N 1
ATOM 2498 C CA . ARG A 1 319 ? -20.294 6.515 6.292 1.00 36.56 319 ARG A CA 1
ATOM 2499 C C . ARG A 1 319 ? -21.220 7.153 5.256 1.00 36.56 319 ARG A C 1
ATOM 2501 O O . ARG A 1 319 ? -21.934 6.436 4.574 1.00 36.56 319 ARG A O 1
ATOM 2508 N N . PHE A 1 320 ? -21.236 8.487 5.155 1.00 27.28 320 PHE A N 1
ATOM 2509 C CA . PHE A 1 320 ? -21.694 9.140 3.914 1.00 27.28 320 PHE A CA 1
ATOM 2510 C C . PHE A 1 320 ? -21.121 10.537 3.605 1.00 27.28 320 PHE A C 1
ATOM 2512 O O . PHE A 1 320 ? -21.519 11.124 2.609 1.00 27.28 320 PHE A O 1
ATOM 2519 N N . TRP A 1 321 ? -20.152 11.071 4.360 1.00 22.86 321 TRP A N 1
ATOM 2520 C CA . TRP A 1 321 ? -19.376 12.249 3.929 1.00 22.86 321 TRP A CA 1
ATOM 2521 C C . TRP A 1 321 ? -17.949 12.174 4.478 1.00 22.86 321 TRP A C 1
ATOM 2523 O O . TRP A 1 321 ? -17.766 12.258 5.690 1.00 22.86 321 TRP A O 1
ATOM 2533 N N . GLY A 1 322 ? -16.940 12.028 3.607 1.00 25.66 322 GLY A N 1
ATOM 2534 C CA . GLY A 1 322 ? -15.547 12.133 4.055 1.00 25.66 322 GLY A CA 1
ATOM 2535 C C . GLY A 1 322 ? -14.421 11.541 3.205 1.00 25.66 322 GLY A C 1
ATOM 2536 O O . GLY A 1 322 ? -13.342 11.371 3.758 1.00 25.66 322 GLY A O 1
ATOM 2537 N N . ASP A 1 323 ? -14.582 11.273 1.903 1.00 25.58 323 ASP A N 1
ATOM 2538 C CA . ASP A 1 323 ? -13.441 10.939 1.016 1.00 25.58 323 ASP A CA 1
ATOM 2539 C C . ASP A 1 323 ? -12.647 12.192 0.574 1.00 25.58 323 ASP A C 1
ATOM 2541 O O . ASP A 1 323 ? -12.276 12.385 -0.581 1.00 25.58 323 ASP A O 1
ATOM 2545 N N . PHE A 1 324 ? -12.390 13.101 1.517 1.00 25.31 324 PHE A N 1
ATOM 2546 C CA . PHE A 1 324 ? -11.495 14.234 1.311 1.00 25.31 324 PHE A CA 1
ATOM 2547 C C . PHE A 1 324 ? -10.434 14.254 2.405 1.00 25.31 324 PHE A C 1
ATOM 2549 O O . PHE A 1 324 ? -10.609 14.814 3.478 1.00 25.31 324 PHE A O 1
ATOM 2556 N N . ARG A 1 325 ? -9.292 13.647 2.068 1.00 31.45 325 ARG A N 1
ATOM 2557 C CA . ARG A 1 325 ? -7.953 13.951 2.594 1.00 31.45 325 ARG A CA 1
ATOM 2558 C C . ARG A 1 325 ? -7.866 14.212 4.107 1.00 31.45 325 ARG A C 1
ATOM 2560 O O . ARG A 1 325 ? -7.671 15.344 4.534 1.00 31.45 325 ARG A O 1
ATOM 2567 N N . MET A 1 326 ? -7.714 13.137 4.873 1.00 24.50 326 MET A N 1
ATOM 2568 C CA . MET A 1 326 ? -6.743 13.113 5.971 1.00 24.50 326 MET A CA 1
ATOM 2569 C C . MET A 1 326 ? -5.914 11.827 5.911 1.00 24.50 326 MET A C 1
ATOM 2571 O O . MET A 1 326 ? -6.058 10.915 6.714 1.00 24.50 326 MET A O 1
ATOM 2575 N N . LYS A 1 327 ? -4.964 11.773 4.967 1.00 32.25 327 LYS A N 1
ATOM 2576 C CA . LYS A 1 327 ? -3.733 11.007 5.200 1.00 32.25 327 LYS A CA 1
ATOM 2577 C C . LYS A 1 327 ? -2.974 11.722 6.318 1.00 32.25 327 LYS A C 1
ATOM 2579 O O . LYS A 1 327 ? -2.229 12.651 6.018 1.00 32.25 327 LYS A O 1
ATOM 2584 N N . ARG A 1 328 ? -3.174 11.332 7.582 1.00 29.42 328 ARG A N 1
ATOM 2585 C CA . ARG A 1 328 ? -2.214 11.572 8.674 1.00 29.42 328 ARG A CA 1
ATOM 2586 C C . ARG A 1 328 ? -2.501 10.697 9.899 1.00 29.42 328 ARG A C 1
ATOM 2588 O O . ARG A 1 328 ? -3.615 10.670 10.401 1.00 29.42 328 ARG A O 1
ATOM 2595 N N . ARG A 1 329 ? -1.411 10.077 10.375 1.00 33.47 329 ARG A N 1
ATOM 2596 C CA . ARG A 1 329 ? -1.221 9.232 11.571 1.00 33.47 329 ARG A CA 1
ATOM 2597 C C . ARG A 1 329 ? -1.716 7.780 11.493 1.00 33.47 329 ARG A C 1
ATOM 2599 O O . ARG A 1 329 ? -2.464 7.319 12.347 1.00 33.47 329 ARG A O 1
ATOM 2606 N N . SER A 1 330 ? -1.166 7.031 10.535 1.00 32.22 330 SER A N 1
ATOM 2607 C CA . SER A 1 330 ? -0.857 5.610 10.757 1.00 32.22 330 SER A CA 1
ATOM 2608 C C . SER A 1 330 ? 0.525 5.522 11.411 1.00 32.22 330 SER A C 1
ATOM 2610 O O . SER A 1 330 ? 1.536 5.533 10.724 1.00 32.22 330 SER A O 1
ATOM 2612 N N . THR A 1 331 ? 0.534 5.602 12.739 1.00 33.62 331 THR A N 1
ATOM 2613 C CA . THR A 1 331 ? 1.538 5.066 13.675 1.00 33.62 331 THR A CA 1
ATOM 2614 C C . THR A 1 331 ? 0.953 5.345 15.054 1.00 33.62 331 THR A C 1
ATOM 2616 O O . THR A 1 331 ? 1.198 6.403 15.634 1.00 33.62 331 THR A O 1
ATOM 2619 N N . ARG A 1 332 ? 0.072 4.474 15.552 1.00 34.16 332 ARG A N 1
ATOM 2620 C CA . ARG A 1 332 ? -0.430 4.622 16.922 1.00 34.16 332 ARG A CA 1
ATOM 2621 C C . ARG A 1 332 ? 0.507 3.885 17.878 1.00 34.16 332 ARG A C 1
ATOM 2623 O O . ARG A 1 332 ? 0.638 2.672 17.814 1.00 34.16 332 ARG A O 1
ATOM 2630 N N . SER A 1 333 ? 1.179 4.713 18.678 1.00 27.77 333 SER A N 1
ATOM 2631 C CA . SER A 1 333 ? 1.859 4.509 19.962 1.00 27.77 333 SER A CA 1
ATOM 2632 C C . SER A 1 333 ? 1.642 3.161 20.678 1.00 27.77 333 SER A C 1
ATOM 2634 O O . SER A 1 333 ? 0.526 2.670 20.800 1.00 27.77 333 SER A O 1
ATOM 2636 N N . ILE A 1 334 ? 2.740 2.644 21.242 1.00 33.19 334 ILE A N 1
ATOM 2637 C CA . ILE A 1 334 ? 2.937 1.369 21.969 1.00 33.19 334 ILE A CA 1
ATOM 2638 C C . ILE A 1 334 ? 2.174 1.287 23.318 1.00 33.19 334 ILE A C 1
ATOM 2640 O O . ILE A 1 334 ? 2.279 0.300 24.040 1.00 33.19 334 ILE A O 1
ATOM 2644 N N . TRP A 1 335 ? 1.364 2.288 23.676 1.00 29.73 335 TRP A N 1
ATOM 2645 C CA . TRP A 1 335 ? 0.650 2.323 24.955 1.00 29.73 335 TRP A CA 1
ATOM 2646 C C . TRP A 1 335 ? -0.766 2.884 24.788 1.00 29.73 335 TRP A C 1
ATOM 2648 O O . TRP A 1 335 ? -0.960 4.102 24.788 1.00 29.73 335 TRP A O 1
ATOM 2658 N N . TYR A 1 336 ? -1.736 1.978 24.636 1.00 33.28 336 TYR A N 1
ATOM 2659 C CA . TYR A 1 336 ? -3.173 2.257 24.692 1.00 33.28 336 TYR A CA 1
ATOM 2660 C C . TYR A 1 336 ? -3.869 1.179 25.537 1.00 33.28 336 TYR A C 1
ATOM 2662 O O . TYR A 1 336 ? -3.757 -0.004 25.204 1.00 33.28 336 TYR A O 1
ATOM 2670 N N . PRO A 1 337 ? -4.584 1.543 26.613 1.00 31.91 337 PRO A N 1
ATOM 2671 C CA . PRO A 1 337 ? -5.565 0.671 27.234 1.00 31.91 337 PRO A CA 1
ATOM 2672 C C . PRO A 1 337 ? -6.915 0.812 26.504 1.00 31.91 337 PRO A C 1
ATOM 2674 O O . PRO A 1 337 ? -7.346 1.908 26.157 1.00 31.91 337 PRO A O 1
ATOM 2677 N N . TRP A 1 338 ? -7.546 -0.317 26.190 1.00 46.91 338 TRP A N 1
ATOM 2678 C CA . TRP A 1 338 ? -8.670 -0.422 25.257 1.00 46.91 338 TRP A CA 1
ATOM 2679 C C . TRP A 1 338 ? -10.004 -0.238 25.982 1.00 46.91 338 TRP A C 1
ATOM 2681 O O . TRP A 1 338 ? -10.374 -1.039 26.839 1.00 46.91 338 TRP A O 1
ATOM 2691 N N . TRP A 1 339 ? -10.730 0.823 25.642 1.00 42.47 339 TRP A N 1
ATOM 2692 C CA . TRP A 1 339 ? -11.894 1.265 26.399 1.00 42.47 339 TRP A CA 1
ATOM 2693 C C . TRP A 1 339 ? -13.180 1.188 25.581 1.00 42.47 339 TRP A C 1
ATOM 2695 O O . TRP A 1 339 ? -13.450 2.045 24.747 1.00 42.47 339 TRP A O 1
ATOM 2705 N N . GLY A 1 340 ? -13.931 0.118 25.859 1.00 47.06 340 GLY A N 1
ATOM 2706 C CA . GLY A 1 340 ? -15.391 0.026 25.889 1.00 47.06 340 GLY A CA 1
ATOM 2707 C C . GLY A 1 340 ? -16.209 0.479 24.681 1.00 47.06 340 GLY A C 1
ATOM 2708 O O . GLY A 1 340 ? -16.309 1.666 24.380 1.00 47.06 340 GLY A O 1
ATOM 2709 N N . VAL A 1 341 ? -16.990 -0.448 24.126 1.00 56.19 341 VAL A N 1
ATOM 2710 C CA . VAL A 1 341 ? -18.213 -0.094 23.395 1.00 56.19 341 VAL A CA 1
ATOM 2711 C C . VAL A 1 341 ? -19.282 0.262 24.414 1.00 56.19 341 VAL A C 1
ATOM 2713 O O . VAL A 1 341 ? -20.092 -0.554 24.841 1.00 56.19 341 VAL A O 1
ATOM 2716 N N . GLY A 1 342 ? -19.199 1.500 24.890 1.00 60.25 342 GLY A N 1
ATOM 2717 C CA . GLY A 1 342 ? -20.114 2.013 25.890 1.00 60.25 342 GLY A CA 1
ATOM 2718 C C . GLY A 1 342 ? -21.449 2.432 25.281 1.00 60.25 342 GLY A C 1
ATOM 2719 O O . GLY A 1 342 ? -21.569 2.747 24.097 1.00 60.25 342 GLY A O 1
ATOM 2720 N N . GLY A 1 343 ? -22.468 2.453 26.125 1.00 72.56 343 GLY A N 1
ATOM 2721 C CA . GLY A 1 343 ? -23.803 2.940 25.819 1.00 72.56 343 GLY A CA 1
ATOM 2722 C C . GLY A 1 343 ? -24.453 3.417 27.111 1.00 72.56 343 GLY A C 1
ATOM 2723 O O . GLY A 1 343 ? -24.083 2.965 28.197 1.00 72.56 343 GLY A O 1
ATOM 2724 N N . ARG A 1 344 ? -25.405 4.347 27.000 1.00 82.88 344 ARG A N 1
ATOM 2725 C CA . ARG A 1 344 ? -26.146 4.861 28.165 1.00 82.88 344 ARG A CA 1
ATOM 2726 C C . ARG A 1 344 ? -26.978 3.775 28.837 1.00 82.88 344 ARG A C 1
ATOM 2728 O O . ARG A 1 344 ? -27.104 3.769 30.053 1.00 82.88 344 ARG A O 1
ATOM 2735 N N . ASP A 1 345 ? -27.500 2.852 28.049 1.00 88.50 345 ASP A N 1
ATOM 2736 C CA . ASP A 1 345 ? -28.461 1.815 28.402 1.00 88.50 345 ASP A CA 1
ATOM 2737 C C . ASP A 1 345 ? -28.055 0.458 27.800 1.00 88.50 345 ASP A C 1
ATOM 2739 O O . ASP A 1 345 ? -27.229 0.378 26.887 1.00 88.50 345 ASP A O 1
ATOM 2743 N N . ALA A 1 346 ? -28.657 -0.622 28.306 1.00 89.94 346 ALA A N 1
ATOM 2744 C CA . ALA A 1 346 ? -28.346 -1.989 27.890 1.00 89.94 346 ALA A CA 1
ATOM 2745 C C . ALA A 1 346 ? -28.570 -2.221 26.384 1.00 89.94 346 ALA A C 1
ATOM 2747 O O . ALA A 1 346 ? -27.731 -2.831 25.721 1.00 89.94 346 ALA A O 1
ATOM 2748 N N . SER A 1 347 ? -29.666 -1.694 25.828 1.00 89.00 347 SER A N 1
ATOM 2749 C CA . SER A 1 347 ? -29.967 -1.782 24.393 1.00 89.00 347 SER A CA 1
ATOM 2750 C C . SER A 1 347 ? -28.893 -1.104 23.535 1.00 89.00 347 SER A C 1
ATOM 2752 O O . SER A 1 347 ? -28.380 -1.709 22.590 1.00 89.00 347 SER A O 1
ATOM 2754 N N . SER A 1 348 ? -28.474 0.113 23.904 1.00 86.75 348 SER A N 1
ATOM 2755 C CA . SER A 1 348 ? -27.393 0.818 23.203 1.00 86.75 348 SER A CA 1
ATOM 2756 C C . SER A 1 348 ? -26.062 0.077 23.254 1.00 86.75 348 SER A C 1
ATOM 2758 O O . SER A 1 348 ? -25.341 0.096 22.264 1.00 86.75 348 SER A O 1
ATOM 2760 N N . ILE A 1 349 ? -25.727 -0.608 24.354 1.00 88.44 349 ILE A N 1
ATOM 2761 C CA . ILE A 1 349 ? -24.485 -1.396 24.439 1.00 88.44 349 ILE A CA 1
ATOM 2762 C C . ILE A 1 349 ? -24.503 -2.539 23.416 1.00 88.44 349 ILE A C 1
ATOM 2764 O O . ILE A 1 349 ? -23.531 -2.706 22.678 1.00 88.44 349 ILE A O 1
ATOM 2768 N N . PHE A 1 350 ? -25.609 -3.280 23.293 1.00 89.19 350 PHE A N 1
ATOM 2769 C CA . PHE A 1 350 ? -25.736 -4.323 22.267 1.00 89.19 350 PHE A CA 1
ATOM 2770 C C . PHE A 1 350 ? -25.709 -3.756 20.842 1.00 89.19 350 PHE A C 1
ATOM 2772 O O . PHE A 1 350 ? -24.972 -4.263 19.995 1.00 89.19 350 PHE A O 1
ATOM 2779 N N . LYS A 1 351 ? -26.443 -2.664 20.592 1.00 85.69 351 LYS A N 1
ATOM 2780 C CA . LYS A 1 351 ? -26.483 -1.986 19.286 1.00 85.69 351 LYS A CA 1
ATOM 2781 C C . LYS A 1 351 ? -25.107 -1.460 18.873 1.00 85.69 351 LYS A C 1
ATOM 2783 O O . LYS A 1 351 ? -24.664 -1.693 17.749 1.00 85.69 351 LYS A O 1
ATOM 2788 N N . ASN A 1 352 ? -24.406 -0.789 19.785 1.00 83.44 352 ASN A N 1
ATOM 2789 C CA . ASN A 1 352 ? -23.058 -0.283 19.545 1.00 83.44 352 ASN A CA 1
ATOM 2790 C C . ASN A 1 352 ? -22.071 -1.441 19.354 1.00 83.44 352 ASN A C 1
ATOM 2792 O O . ASN A 1 352 ? -21.141 -1.318 18.561 1.00 83.44 352 ASN A O 1
ATOM 2796 N N . SER A 1 353 ? -22.316 -2.585 20.006 1.00 84.56 353 SER A N 1
ATOM 2797 C CA . SER A 1 353 ? -21.540 -3.818 19.832 1.00 84.56 353 SER A CA 1
ATOM 2798 C C . SER A 1 353 ? -21.798 -4.524 18.498 1.00 84.56 353 SER A C 1
ATOM 2800 O O . SER A 1 353 ? -21.137 -5.525 18.229 1.00 84.56 353 SER A O 1
ATOM 2802 N N . GLY A 1 354 ? -22.710 -4.011 17.661 1.00 82.31 354 GLY A N 1
ATOM 2803 C CA . GLY A 1 354 ? -23.050 -4.586 16.359 1.00 82.31 354 GLY A CA 1
ATOM 2804 C C . GLY A 1 354 ? -23.943 -5.826 16.450 1.00 82.31 354 GLY A C 1
ATOM 2805 O O . GLY A 1 354 ? -23.977 -6.618 15.509 1.00 82.31 354 GLY A O 1
ATOM 2806 N N . LEU A 1 355 ? -24.644 -6.008 17.577 1.00 86.50 355 LEU A N 1
ATOM 2807 C CA . LEU A 1 355 ? -25.518 -7.148 17.845 1.00 86.50 355 LEU A CA 1
ATOM 2808 C C . LEU A 1 355 ? -26.991 -6.725 17.856 1.00 86.50 355 LEU A C 1
ATOM 2810 O O . LEU A 1 355 ? -27.356 -5.674 18.384 1.00 86.50 355 LEU A O 1
ATOM 2814 N N . VAL A 1 356 ? -27.849 -7.589 17.314 1.00 88.25 356 VAL A N 1
ATOM 2815 C CA . VAL A 1 356 ? -29.308 -7.487 17.441 1.00 88.25 356 VAL A CA 1
ATOM 2816 C C . VAL A 1 356 ? -29.762 -8.528 18.454 1.00 88.25 356 VAL A C 1
ATOM 2818 O O . VAL A 1 356 ? -29.473 -9.712 18.300 1.00 88.25 356 VAL A O 1
ATOM 2821 N N . VAL A 1 357 ? -30.472 -8.088 19.490 1.00 90.06 357 VAL A N 1
ATOM 2822 C CA . VAL A 1 357 ? -30.945 -8.965 20.566 1.00 90.06 357 VAL A CA 1
ATOM 2823 C C . VAL A 1 357 ? -32.435 -9.227 20.399 1.00 90.06 357 VAL A C 1
ATOM 2825 O O . VAL A 1 357 ? -33.236 -8.296 20.364 1.00 90.06 357 VAL A O 1
ATOM 2828 N N . LEU A 1 358 ? -32.802 -10.506 20.331 1.00 92.81 358 LEU A N 1
ATOM 2829 C CA . LEU A 1 358 ? -34.181 -10.987 20.393 1.00 92.81 358 LEU A CA 1
ATOM 2830 C C . LEU A 1 358 ? -34.348 -11.722 21.719 1.00 92.81 358 LEU A C 1
ATOM 2832 O O . LEU A 1 358 ? -33.652 -12.703 21.973 1.00 92.81 358 LEU A O 1
ATOM 2836 N N . THR A 1 359 ? -35.209 -11.213 22.594 1.00 91.81 359 THR A N 1
ATOM 2837 C CA . THR A 1 359 ? -35.324 -11.727 23.958 1.00 91.81 359 THR A CA 1
ATOM 2838 C C . THR A 1 359 ? -36.695 -11.436 24.550 1.00 91.81 359 THR A C 1
ATOM 2840 O O . THR A 1 359 ? -37.278 -10.386 24.284 1.00 91.81 359 THR A O 1
ATOM 2843 N N . ASP A 1 360 ? -37.174 -12.356 25.386 1.00 91.50 360 ASP A N 1
ATOM 2844 C CA . ASP A 1 360 ? -38.349 -12.158 26.242 1.00 91.50 360 ASP A CA 1
ATOM 2845 C C . ASP A 1 360 ? -37.982 -11.449 27.560 1.00 91.50 360 ASP A C 1
ATOM 2847 O O . ASP A 1 360 ? -38.852 -11.010 28.314 1.00 91.50 360 ASP A O 1
ATOM 2851 N N . ALA A 1 361 ? -36.684 -11.370 27.873 1.00 90.31 361 ALA A N 1
ATOM 2852 C CA . ALA A 1 361 ? -36.173 -10.674 29.045 1.00 90.31 361 ALA A CA 1
ATOM 2853 C C . ALA A 1 361 ? -36.214 -9.151 28.835 1.00 90.31 361 ALA A C 1
ATOM 2855 O O . ALA A 1 361 ? -36.143 -8.639 27.719 1.00 90.31 361 ALA A O 1
ATOM 2856 N N . PHE A 1 362 ? -36.321 -8.403 29.927 1.00 91.75 362 PHE A N 1
ATOM 2857 C CA . PHE A 1 362 ? -36.459 -6.958 29.876 1.00 91.75 362 PHE A CA 1
ATOM 2858 C C . PHE A 1 362 ? -35.123 -6.295 29.504 1.00 91.75 362 PHE A C 1
ATOM 2860 O O . PHE A 1 362 ? -34.206 -6.187 30.321 1.00 91.75 362 PHE A O 1
ATOM 2867 N N . LEU A 1 363 ? -35.016 -5.845 28.253 1.00 92.06 363 LEU A N 1
ATOM 2868 C CA . LEU A 1 363 ? -33.890 -5.066 27.749 1.00 92.06 363 LEU A CA 1
ATOM 2869 C C . LEU A 1 363 ? -34.223 -3.575 27.847 1.00 92.06 363 LEU A C 1
ATOM 2871 O O . LEU A 1 363 ? -35.017 -3.055 27.062 1.00 92.06 363 LEU A O 1
ATOM 2875 N N . TYR A 1 364 ? -33.626 -2.885 28.820 1.00 90.56 364 TYR A N 1
ATOM 2876 C CA . TYR A 1 364 ? -33.871 -1.457 28.991 1.00 90.56 364 TYR A CA 1
ATOM 2877 C C . TYR A 1 364 ? -33.301 -0.659 27.817 1.00 90.56 364 TYR A C 1
ATOM 2879 O O . TYR A 1 364 ? -32.129 -0.823 27.456 1.00 90.56 364 TYR A O 1
ATOM 2887 N N . SER A 1 365 ? -34.131 0.233 27.272 1.00 87.50 365 SER A N 1
ATOM 2888 C CA . SER A 1 365 ? -33.696 1.257 26.338 1.00 87.50 365 SER A CA 1
ATOM 2889 C C . SER A 1 365 ? -34.228 2.618 26.742 1.00 87.50 365 SER A C 1
ATOM 2891 O O . SER A 1 365 ? -35.436 2.791 26.914 1.00 87.50 365 SER A O 1
ATOM 2893 N N . GLU A 1 366 ? -33.325 3.578 26.928 1.00 78.38 366 GLU A N 1
ATOM 2894 C CA . GLU A 1 366 ? -33.735 4.957 27.155 1.00 78.38 366 GLU A CA 1
ATOM 2895 C C . GLU A 1 366 ? -34.254 5.507 25.821 1.00 78.38 366 GLU A C 1
ATOM 2897 O O . GLU A 1 366 ? -33.557 5.379 24.810 1.00 78.38 366 GLU A O 1
ATOM 2902 N N . PRO A 1 367 ? -35.469 6.083 25.767 1.00 69.81 367 PRO A N 1
ATOM 2903 C CA . PRO A 1 367 ? -35.924 6.729 24.550 1.00 69.81 367 PRO A CA 1
ATOM 2904 C C . PRO A 1 367 ? -34.896 7.797 24.197 1.00 69.81 367 PRO A C 1
ATOM 2906 O O . PRO A 1 367 ? -34.642 8.696 25.004 1.00 69.81 367 PRO A O 1
ATOM 2909 N N . GLU A 1 368 ? -34.287 7.682 23.010 1.00 56.59 368 GLU A N 1
ATOM 2910 C CA . GLU A 1 368 ? -33.427 8.745 22.501 1.00 56.59 368 GLU A CA 1
ATOM 2911 C C . GLU A 1 368 ? -34.209 10.050 22.676 1.00 56.59 368 GLU A C 1
ATOM 2913 O O . GLU A 1 368 ? -35.398 10.078 22.315 1.00 56.59 368 GLU A O 1
ATOM 2918 N N . PRO A 1 369 ? -33.613 11.098 23.286 1.00 45.56 369 PRO A N 1
ATOM 2919 C CA . PRO A 1 369 ? -34.305 12.367 23.428 1.00 45.56 369 PRO A CA 1
ATOM 2920 C C . PRO A 1 369 ? -34.836 12.676 22.048 1.00 45.56 369 PRO A C 1
ATOM 2922 O O . PRO A 1 369 ? -34.042 12.656 21.106 1.00 45.56 369 PRO A O 1
ATOM 2925 N N . MET A 1 370 ? -36.163 12.828 21.929 1.00 32.41 370 MET A N 1
ATOM 2926 C CA . MET A 1 370 ? -36.820 13.054 20.651 1.00 32.41 370 MET A CA 1
ATOM 2927 C C . MET A 1 370 ? -35.995 14.139 19.992 1.00 32.41 370 MET A C 1
ATOM 2929 O O . MET A 1 370 ? -35.983 15.276 20.472 1.00 32.41 370 MET A O 1
ATOM 2933 N N . ALA A 1 371 ? -35.192 13.759 18.997 1.00 33.78 371 ALA A N 1
ATOM 2934 C CA . ALA A 1 371 ? -34.395 14.709 18.273 1.00 33.78 371 ALA A CA 1
ATOM 2935 C C . ALA A 1 371 ? -35.471 15.477 17.535 1.00 33.78 371 ALA A C 1
ATOM 2937 O O . ALA A 1 371 ? -35.952 15.044 16.490 1.00 33.78 371 ALA A O 1
ATOM 2938 N N . LEU A 1 372 ? -35.952 16.542 18.170 1.00 32.69 372 LEU A N 1
ATOM 2939 C CA . LEU A 1 372 ? -36.890 17.499 17.644 1.00 32.69 372 LEU A CA 1
ATOM 2940 C C . LEU A 1 372 ? -36.104 18.086 16.494 1.00 32.69 372 LEU A C 1
ATOM 2942 O O . LEU A 1 372 ? -35.151 18.834 16.691 1.00 32.69 372 LEU A O 1
ATOM 2946 N N . THR A 1 373 ? -36.336 17.468 15.340 1.00 31.41 373 THR A N 1
ATOM 2947 C CA . THR A 1 373 ? -35.245 17.104 14.447 1.00 31.41 373 THR A CA 1
ATOM 2948 C C . THR A 1 373 ? -34.299 18.268 14.212 1.00 31.41 373 THR A C 1
ATOM 2950 O O . THR A 1 373 ? -34.668 19.299 13.651 1.00 31.41 373 THR A O 1
ATOM 2953 N N . LEU A 1 374 ? -33.026 18.026 14.515 1.00 30.84 374 LEU A N 1
ATOM 2954 C CA . LEU A 1 374 ? -31.876 18.716 13.940 1.00 30.84 374 LEU A CA 1
ATOM 2955 C C . LEU A 1 374 ? -31.873 18.681 12.389 1.00 30.84 374 LEU A C 1
ATOM 2957 O O . LEU A 1 374 ? -30.924 19.150 11.777 1.00 30.84 374 LEU A O 1
ATOM 2961 N N . LYS A 1 375 ? -32.945 18.211 11.726 1.00 29.34 375 LYS A N 1
ATOM 2962 C CA . LYS A 1 375 ? -33.294 18.542 10.335 1.00 29.34 375 LYS A CA 1
ATOM 2963 C C . LYS A 1 375 ? -33.701 20.015 10.163 1.00 29.34 375 LYS A C 1
ATOM 2965 O O . LYS A 1 375 ? -33.456 20.571 9.097 1.00 29.34 375 LYS A O 1
ATOM 2970 N N . LEU A 1 376 ? -34.267 20.667 11.184 1.00 31.95 376 LEU A N 1
ATOM 2971 C CA . LEU A 1 376 ? -34.551 22.111 11.189 1.00 31.95 376 LEU A CA 1
ATOM 2972 C C . LEU A 1 376 ? -33.331 22.932 11.630 1.00 31.95 376 LEU A C 1
ATOM 2974 O O . LEU A 1 376 ? -33.053 23.970 11.036 1.00 31.95 376 LEU A O 1
ATOM 2978 N N . PHE A 1 377 ? -32.531 22.434 12.578 1.00 28.22 377 PHE A N 1
ATOM 2979 C CA . PHE A 1 377 ? -31.331 23.146 13.036 1.00 28.22 377 PHE A CA 1
ATOM 2980 C C . PHE A 1 377 ? -30.156 23.057 12.041 1.00 28.22 377 PHE A C 1
ATOM 2982 O O . PHE A 1 377 ? -29.471 24.054 11.839 1.00 28.22 377 PHE A O 1
ATOM 2989 N N . ASN A 1 378 ? -30.000 21.954 11.291 1.00 29.88 378 ASN A N 1
ATOM 2990 C CA . ASN A 1 378 ? -29.082 21.905 10.136 1.00 29.88 378 ASN A CA 1
ATOM 2991 C C . ASN A 1 378 ? -29.600 22.694 8.917 1.00 29.88 378 ASN A C 1
ATOM 2993 O O . ASN A 1 378 ? -28.817 23.053 8.036 1.00 29.88 378 ASN A O 1
ATOM 2997 N N . LYS A 1 379 ? -30.898 23.032 8.879 1.00 33.78 379 LYS A N 1
ATOM 2998 C CA . LYS A 1 379 ? -31.453 24.033 7.949 1.00 33.78 379 LYS A CA 1
ATOM 2999 C C . LYS A 1 379 ? -31.165 25.471 8.405 1.00 33.78 379 LYS A C 1
ATOM 3001 O O . LYS A 1 379 ? -30.971 26.333 7.557 1.00 33.78 379 LYS A O 1
ATOM 3006 N N . LEU A 1 380 ? -31.075 25.720 9.713 1.00 31.77 380 LEU A N 1
ATOM 3007 C CA . LEU A 1 380 ? -30.787 27.038 10.298 1.00 31.77 380 LEU A CA 1
ATOM 3008 C C . LEU A 1 380 ? -29.285 27.337 10.443 1.00 31.77 380 LEU A C 1
ATOM 3010 O O . LEU A 1 380 ? -28.894 28.501 10.395 1.00 31.77 380 LEU A O 1
ATOM 3014 N N . LEU A 1 381 ? -28.409 26.329 10.517 1.00 29.41 381 LEU A N 1
ATOM 3015 C CA . LEU A 1 381 ? -26.956 26.550 10.519 1.00 29.41 381 LEU A CA 1
ATOM 3016 C C . LEU A 1 381 ? -26.398 26.930 9.134 1.00 29.41 381 LEU A C 1
ATOM 3018 O O . LEU A 1 381 ? -25.339 27.548 9.056 1.00 29.41 381 LEU A O 1
ATOM 3022 N N . LYS A 1 382 ? -27.158 26.695 8.051 1.00 32.59 382 LYS A N 1
ATOM 3023 C CA . LYS A 1 382 ? -26.903 27.283 6.720 1.00 32.59 382 LYS A CA 1
ATOM 3024 C C . LYS A 1 382 ? -27.127 28.804 6.664 1.00 32.59 382 LYS A C 1
ATOM 3026 O O . LYS A 1 382 ? -26.819 29.422 5.652 1.00 32.59 382 LYS A O 1
ATOM 3031 N N . ILE A 1 383 ? -27.607 29.426 7.746 1.00 37.91 383 ILE A N 1
ATOM 3032 C CA . ILE A 1 383 ? -27.850 30.876 7.826 1.00 37.91 383 ILE A CA 1
ATOM 3033 C C . ILE A 1 383 ? -26.717 31.610 8.578 1.00 37.91 383 ILE A C 1
ATOM 3035 O O . ILE A 1 383 ? -26.625 32.834 8.525 1.00 37.91 383 ILE A O 1
ATOM 3039 N N . LYS A 1 384 ? -25.732 30.904 9.159 1.00 27.23 384 LYS A N 1
ATOM 3040 C CA . LYS A 1 384 ? -24.531 31.548 9.738 1.00 27.23 384 LYS A CA 1
ATOM 3041 C C . LYS A 1 384 ? -23.492 32.033 8.710 1.00 27.23 384 LYS A C 1
ATOM 3043 O O . LYS A 1 384 ? -22.480 32.602 9.106 1.00 27.23 384 LYS A O 1
ATOM 3048 N N . CYS A 1 385 ? -23.776 31.931 7.410 1.00 32.69 385 CYS A N 1
ATOM 3049 C CA . CYS A 1 385 ? -23.025 32.641 6.365 1.00 32.69 385 CYS A CA 1
ATOM 3050 C C . CYS A 1 385 ? -23.478 34.102 6.165 1.00 32.69 385 CYS A C 1
ATOM 3052 O O . CYS A 1 385 ? -22.821 34.844 5.439 1.00 32.69 385 CYS A O 1
ATOM 3054 N N . PHE A 1 386 ? -24.536 34.568 6.843 1.00 35.81 386 PHE A N 1
ATOM 3055 C CA . PHE A 1 386 ? -25.002 35.954 6.697 1.00 35.81 386 PHE A CA 1
ATOM 3056 C C . PHE A 1 386 ? -24.178 36.993 7.479 1.00 35.81 386 PHE A C 1
ATOM 3058 O O . PHE A 1 386 ? -24.208 38.175 7.142 1.00 35.81 386 PHE A O 1
ATOM 3065 N N . TYR A 1 387 ? -23.376 36.578 8.468 1.00 32.28 387 TYR A N 1
ATOM 3066 C CA . TYR A 1 387 ? -22.547 37.511 9.248 1.00 32.28 387 TYR A CA 1
ATOM 3067 C C . TYR A 1 387 ? -21.216 37.889 8.575 1.00 32.28 387 TYR A C 1
ATOM 3069 O O . TYR A 1 387 ? -20.637 38.916 8.918 1.00 32.28 387 TYR A O 1
ATOM 3077 N N . PHE A 1 388 ? -20.768 37.133 7.565 1.00 35.59 388 PHE A N 1
ATOM 3078 C CA . PHE A 1 388 ? -19.620 37.516 6.726 1.00 35.59 388 PHE A CA 1
ATOM 3079 C C . PHE A 1 388 ? -20.022 38.393 5.527 1.00 35.59 388 PHE A C 1
ATOM 3081 O O . PHE A 1 388 ? -19.205 39.155 5.014 1.00 35.59 388 PHE A O 1
ATOM 3088 N N . PHE A 1 389 ? -21.297 38.360 5.128 1.00 37.22 389 PHE A N 1
ATOM 3089 C CA . PHE A 1 389 ? -21.819 39.177 4.029 1.00 37.22 389 PHE A CA 1
ATOM 3090 C C . PHE A 1 389 ? -21.999 40.655 4.435 1.00 37.22 389 PHE A C 1
ATOM 3092 O O . PHE A 1 389 ? -21.787 41.555 3.626 1.00 37.22 389 PHE A O 1
ATOM 3099 N N . ALA A 1 390 ? -22.284 40.931 5.714 1.00 34.84 390 ALA A N 1
ATOM 3100 C CA . ALA A 1 390 ? -22.440 42.296 6.228 1.00 34.84 390 ALA A CA 1
ATOM 3101 C C . ALA A 1 390 ? -21.114 43.083 6.340 1.00 34.84 390 ALA A C 1
ATOM 3103 O O . ALA A 1 390 ? -21.110 44.295 6.121 1.00 34.84 390 ALA A O 1
ATOM 3104 N N . LEU A 1 391 ? -19.977 42.421 6.605 1.00 37.53 391 LEU A N 1
ATOM 3105 C CA . LEU A 1 391 ? -18.660 43.083 6.595 1.00 37.53 391 LEU A CA 1
ATOM 3106 C C . LEU A 1 391 ? -18.106 43.289 5.177 1.00 37.53 391 LEU A C 1
ATOM 3108 O O . LEU A 1 391 ? -17.395 44.262 4.932 1.00 37.53 391 LEU A O 1
ATOM 3112 N N . PHE A 1 392 ? -18.479 42.432 4.224 1.00 40.09 392 PHE A N 1
ATOM 3113 C CA . PHE A 1 392 ? -18.089 42.592 2.824 1.00 40.09 392 PHE A CA 1
ATOM 3114 C C . PHE A 1 392 ? -18.870 43.723 2.134 1.00 40.09 392 PHE A C 1
ATOM 3116 O O . PHE A 1 392 ? -18.296 44.484 1.360 1.00 40.09 392 PHE A O 1
ATOM 3123 N N . ILE A 1 393 ? -20.146 43.926 2.488 1.00 41.41 393 ILE A N 1
ATOM 3124 C CA . ILE A 1 393 ? -20.956 45.036 1.958 1.00 41.41 393 ILE A CA 1
ATOM 3125 C C . ILE A 1 393 ? -20.431 46.404 2.425 1.00 41.41 393 ILE A C 1
ATOM 3127 O O . ILE A 1 393 ? -20.435 47.341 1.633 1.00 41.41 393 ILE A O 1
ATOM 3131 N N . LEU A 1 394 ? -19.890 46.533 3.643 1.00 39.94 394 LEU A N 1
ATOM 3132 C CA . LEU A 1 394 ? -19.252 47.779 4.104 1.00 39.94 394 LEU A CA 1
ATOM 3133 C C . LEU A 1 394 ? -17.914 48.072 3.398 1.00 39.94 394 LEU A C 1
ATOM 3135 O O . LEU A 1 394 ? -17.582 49.235 3.177 1.00 39.94 394 LEU A O 1
ATOM 3139 N N . PHE A 1 395 ? -17.185 47.038 2.969 1.00 39.47 395 PHE A N 1
ATOM 3140 C CA . PHE A 1 395 ? -15.949 47.179 2.190 1.00 39.47 395 PHE A CA 1
ATOM 3141 C C . PHE A 1 395 ? -16.229 47.496 0.707 1.00 39.47 395 PHE A C 1
ATOM 3143 O O . PHE A 1 395 ? -15.555 48.328 0.097 1.00 39.47 395 PHE A O 1
ATOM 3150 N N . VAL A 1 396 ? -17.290 46.913 0.141 1.00 45.50 396 VAL A N 1
ATOM 3151 C CA . VAL A 1 396 ? -17.719 47.144 -1.248 1.00 45.50 396 VAL A CA 1
ATOM 3152 C C . VAL A 1 396 ? -18.445 48.488 -1.415 1.00 45.50 396 VAL A C 1
ATOM 3154 O O . VAL A 1 396 ? -18.288 49.132 -2.452 1.00 45.50 396 VAL A O 1
ATOM 3157 N N . LEU A 1 397 ? -19.139 49.002 -0.388 1.00 39.59 397 LEU A N 1
ATOM 3158 C CA . LEU A 1 397 ? -19.704 50.361 -0.417 1.00 39.59 397 LEU A CA 1
ATOM 3159 C C . LEU A 1 397 ? -18.615 51.452 -0.398 1.00 39.59 397 LEU A C 1
ATOM 3161 O O . LEU A 1 397 ? -18.823 52.535 -0.944 1.00 39.59 397 LEU A O 1
ATOM 3165 N N . HIS A 1 398 ? -17.442 51.162 0.180 1.00 40.62 398 HIS A N 1
ATOM 3166 C CA . HIS A 1 398 ? -16.291 52.069 0.163 1.00 40.62 398 HIS A CA 1
ATOM 3167 C C . HIS A 1 398 ? -15.593 52.095 -1.211 1.00 40.62 398 HIS A C 1
ATOM 3169 O O . HIS A 1 398 ? -15.160 53.151 -1.667 1.00 40.62 398 HIS A O 1
ATOM 3175 N N . LEU A 1 399 ? -15.569 50.961 -1.920 1.00 39.72 399 LEU A N 1
ATOM 3176 C CA . LEU A 1 399 ? -15.014 50.845 -3.277 1.00 39.72 399 LEU A CA 1
ATOM 3177 C C . LEU A 1 399 ? -15.962 51.365 -4.377 1.00 39.72 399 LEU A C 1
ATOM 3179 O O . LEU A 1 399 ? -15.501 51.900 -5.384 1.00 39.72 399 LEU A O 1
ATOM 3183 N N . LEU A 1 400 ? -17.283 51.302 -4.176 1.00 38.28 400 LEU A N 1
ATOM 3184 C CA . LEU A 1 400 ? -18.275 51.793 -5.148 1.00 38.28 400 LEU A CA 1
ATOM 3185 C C . LEU A 1 400 ? -18.488 53.318 -5.136 1.00 38.28 400 LEU A C 1
ATOM 3187 O O . LEU A 1 400 ? -19.097 53.854 -6.063 1.00 38.28 400 LEU A O 1
ATOM 3191 N N . LEU A 1 401 ? -17.937 54.041 -4.154 1.00 34.97 401 LEU A N 1
ATOM 3192 C CA . LEU A 1 401 ? -17.937 55.512 -4.131 1.00 34.97 401 LEU A CA 1
ATOM 3193 C C . LEU A 1 401 ? -16.810 56.150 -4.964 1.00 34.97 401 LEU A C 1
ATOM 3195 O O . LEU A 1 401 ? -16.835 57.360 -5.175 1.00 34.97 401 LEU A O 1
ATOM 3199 N N . GLN A 1 402 ? -15.868 55.365 -5.500 1.00 36.75 402 GLN A N 1
ATOM 3200 C CA . GLN A 1 402 ? -14.765 55.872 -6.334 1.00 36.75 402 GLN A CA 1
ATOM 3201 C C . GLN A 1 402 ? -14.968 55.663 -7.847 1.00 36.75 402 GLN A C 1
ATOM 3203 O O . GLN A 1 402 ? -14.274 56.288 -8.640 1.00 36.75 402 GLN A O 1
ATOM 3208 N N . HIS A 1 403 ? -15.951 54.864 -8.284 1.00 33.47 403 HIS A N 1
ATOM 3209 C CA . HIS A 1 403 ? -16.142 54.540 -9.711 1.00 33.47 403 HIS A CA 1
ATOM 3210 C C . HIS A 1 403 ? -17.436 55.116 -10.318 1.00 33.47 403 HIS A C 1
ATOM 3212 O O . HIS A 1 403 ? -18.053 54.538 -11.216 1.00 33.47 403 HIS A O 1
ATOM 3218 N N . LYS A 1 404 ? -17.864 56.290 -9.842 1.00 32.66 404 LYS A N 1
ATOM 3219 C CA . LYS A 1 404 ? -18.988 57.041 -10.420 1.00 32.66 404 LYS A CA 1
ATOM 3220 C C . LYS A 1 404 ? -18.510 58.266 -11.200 1.00 32.66 404 LYS A C 1
ATOM 3222 O O . LYS A 1 404 ? -19.006 59.357 -10.968 1.00 32.66 404 LYS A O 1
ATOM 3227 N N . GLN A 1 405 ? -17.593 58.079 -12.150 1.00 31.17 405 GLN A N 1
ATOM 3228 C CA . GLN A 1 405 ? -17.468 58.941 -13.331 1.00 31.17 405 GLN A CA 1
ATOM 3229 C C . GLN A 1 405 ? -17.044 58.110 -14.545 1.00 31.17 405 GLN A C 1
ATOM 3231 O O . GLN A 1 405 ? -16.054 57.391 -14.494 1.00 31.17 405 GLN A O 1
ATOM 3236 N N . GLY A 1 406 ? -17.816 58.217 -15.630 1.00 26.33 406 GLY A N 1
ATOM 3237 C CA . GLY A 1 406 ? -17.457 57.668 -16.939 1.00 26.33 406 GLY A CA 1
ATOM 3238 C C . GLY A 1 406 ? -18.506 56.747 -17.562 1.00 26.33 406 GLY A C 1
ATOM 3239 O O . GLY A 1 406 ? -18.315 55.540 -17.638 1.00 26.33 406 GLY A O 1
ATOM 3240 N N . LYS A 1 407 ? -19.597 57.320 -18.085 1.00 28.95 407 LYS A N 1
ATOM 3241 C CA . LYS A 1 407 ? -20.239 56.795 -19.302 1.00 28.95 407 LYS A CA 1
ATOM 3242 C C . LYS A 1 407 ? -19.713 57.637 -20.462 1.00 28.95 407 LYS A C 1
ATOM 3244 O O . LYS A 1 407 ? -19.774 58.852 -20.332 1.00 28.95 407 LYS A O 1
ATOM 3249 N N . THR A 1 408 ? -19.246 57.006 -21.545 1.00 24.47 408 THR A N 1
ATOM 3250 C CA . THR A 1 408 ? -19.810 57.090 -22.915 1.00 24.47 408 THR A CA 1
ATOM 3251 C C . THR A 1 408 ? -18.787 56.785 -24.026 1.00 24.47 408 THR A C 1
ATOM 3253 O O . THR A 1 408 ? -17.724 57.388 -24.069 1.00 24.47 408 THR A O 1
ATOM 3256 N N . PHE A 1 409 ? -19.258 56.007 -25.011 1.00 22.53 409 PHE A N 1
ATOM 3257 C CA . PHE A 1 409 ? -19.086 56.190 -26.466 1.00 22.53 409 PHE A CA 1
ATOM 3258 C C . PHE A 1 409 ? -18.031 55.418 -27.291 1.00 22.53 409 PHE A C 1
ATOM 3260 O O . PHE A 1 409 ? -17.043 54.884 -26.810 1.00 22.53 409 PHE A O 1
ATOM 3267 N N . GLN A 1 410 ? -18.403 55.324 -28.575 1.00 25.48 410 GLN A N 1
ATOM 3268 C CA . GLN A 1 410 ? -17.999 54.461 -29.688 1.00 25.48 410 GLN A CA 1
ATOM 3269 C C . GLN A 1 410 ? -16.622 54.732 -30.341 1.00 25.48 410 GLN A C 1
ATOM 3271 O O . GLN A 1 410 ? -16.122 55.845 -30.308 1.00 25.48 410 GLN A O 1
ATOM 3276 N N . LYS A 1 411 ? -16.199 53.720 -31.128 1.00 28.38 411 LYS A N 1
ATOM 3277 C CA . LYS A 1 411 ? -15.543 53.732 -32.463 1.00 28.38 411 LYS A CA 1
ATOM 3278 C C . LYS A 1 411 ? -14.184 54.435 -32.686 1.00 28.38 411 LYS A C 1
ATOM 3280 O O . LYS A 1 411 ? -14.040 55.636 -32.543 1.00 28.38 411 LYS A O 1
ATOM 3285 N N . HIS A 1 412 ? -13.352 53.648 -33.383 1.00 25.44 412 HIS A N 1
ATOM 3286 C CA . HIS A 1 412 ? -12.263 53.989 -34.314 1.00 25.44 412 HIS A CA 1
ATOM 3287 C C . HIS A 1 412 ? -10.921 54.414 -33.713 1.00 25.44 412 HIS A C 1
ATOM 3289 O O . HIS A 1 412 ? -10.831 55.189 -32.771 1.00 25.44 412 HIS A O 1
ATOM 3295 N N . GLY A 1 413 ? -9.869 53.799 -34.262 1.00 29.30 413 GLY A N 1
ATOM 3296 C CA . GLY A 1 413 ? -8.531 53.801 -33.697 1.00 29.30 413 GLY A CA 1
ATOM 3297 C C . GLY A 1 413 ? -7.668 54.992 -34.076 1.00 29.30 413 GLY A C 1
ATOM 3298 O O . GLY A 1 413 ? -7.968 55.727 -35.005 1.00 29.30 413 GLY A O 1
ATOM 3299 N N . PHE A 1 414 ? -6.560 55.111 -33.354 1.00 24.42 414 PHE A N 1
ATOM 3300 C CA . PHE A 1 414 ? -5.263 55.616 -33.793 1.00 24.42 414 PHE A CA 1
ATOM 3301 C C . PHE A 1 414 ? -4.280 55.408 -32.628 1.00 24.42 414 PHE A C 1
ATOM 3303 O O . PHE A 1 414 ? -4.624 55.665 -31.480 1.00 24.42 414 PHE A O 1
ATOM 3310 N N . GLY A 1 415 ? -3.062 54.958 -32.935 1.00 25.77 415 GLY A N 1
ATOM 3311 C CA . GLY A 1 415 ? -1.855 55.240 -32.151 1.00 25.77 415 GLY A CA 1
ATOM 3312 C C . GLY A 1 415 ? -1.732 54.652 -30.741 1.00 25.77 415 GLY A C 1
ATOM 3313 O O . GLY A 1 415 ? -1.922 55.354 -29.756 1.00 25.77 415 GLY A O 1
ATOM 3314 N N . GLN A 1 416 ? -1.205 53.430 -30.629 1.00 26.50 416 GLN A N 1
ATOM 3315 C CA . GLN A 1 416 ? -0.408 53.067 -29.453 1.00 26.50 416 GLN A CA 1
ATOM 3316 C C . GLN A 1 416 ? 0.997 53.677 -29.597 1.00 26.50 416 GLN A C 1
ATOM 3318 O O . GLN A 1 416 ? 1.876 53.129 -30.258 1.00 26.50 416 GLN A O 1
ATOM 3323 N N . LYS A 1 417 ? 1.197 54.843 -28.974 1.00 25.58 417 LYS A N 1
ATOM 3324 C CA . LYS A 1 417 ? 2.501 55.347 -28.526 1.00 25.58 417 LYS A CA 1
ATOM 3325 C C . LYS A 1 417 ? 2.429 55.510 -27.006 1.00 25.58 417 LYS A C 1
ATOM 3327 O O . LYS A 1 417 ? 1.521 56.168 -26.522 1.00 25.58 417 LYS A O 1
ATOM 3332 N N . MET A 1 418 ? 3.438 54.964 -26.321 1.00 22.73 418 MET A N 1
ATOM 3333 C CA . MET A 1 418 ? 3.802 55.180 -24.910 1.00 22.73 418 MET A CA 1
ATOM 3334 C C . MET A 1 418 ? 2.778 54.754 -23.841 1.00 22.73 418 MET A C 1
ATOM 3336 O O . MET A 1 418 ? 1.826 55.464 -23.558 1.00 22.73 418 MET A O 1
ATOM 3340 N N . ILE A 1 419 ? 3.059 53.655 -23.132 1.00 23.12 419 ILE A N 1
ATOM 3341 C CA . ILE A 1 419 ? 3.821 53.647 -21.864 1.00 23.12 419 ILE A CA 1
ATOM 3342 C C . ILE A 1 419 ? 4.169 52.179 -21.558 1.00 23.12 419 ILE A C 1
ATOM 3344 O O . ILE A 1 419 ? 3.348 51.392 -21.101 1.00 23.12 419 ILE A O 1
ATOM 3348 N N . LEU A 1 420 ? 5.410 51.814 -21.863 1.00 23.95 420 LEU A N 1
ATOM 3349 C CA . LEU A 1 420 ? 6.131 50.692 -21.268 1.00 23.95 420 LEU A CA 1
ATOM 3350 C C . LEU A 1 420 ? 7.590 51.149 -21.260 1.00 23.95 420 LEU A C 1
ATOM 3352 O O . LEU A 1 420 ? 8.327 50.971 -22.226 1.00 23.95 420 LEU A O 1
ATOM 3356 N N . LEU A 1 421 ? 7.954 51.906 -20.227 1.00 23.91 421 LEU A N 1
ATOM 3357 C CA . LEU A 1 421 ? 9.329 52.319 -19.979 1.00 23.91 421 LEU A CA 1
ATOM 3358 C C . LEU A 1 421 ? 9.496 52.648 -18.495 1.00 23.91 421 LEU A C 1
ATOM 3360 O O . LEU A 1 421 ? 8.723 53.429 -17.948 1.00 23.91 421 LEU A O 1
ATOM 3364 N N . GLN A 1 422 ? 10.558 52.067 -17.930 1.00 21.92 422 GLN A N 1
ATOM 3365 C CA . GLN A 1 422 ? 11.042 52.107 -16.542 1.00 21.92 422 GLN A CA 1
ATOM 3366 C C . GLN A 1 422 ? 10.340 51.095 -15.611 1.00 21.92 422 GLN A C 1
ATOM 3368 O O . GLN A 1 422 ? 9.132 51.120 -15.457 1.00 21.92 422 GLN A O 1
ATOM 3373 N N . VAL A 1 423 ? 11.025 50.133 -14.980 1.00 25.69 423 VAL A N 1
ATOM 3374 C CA . VAL A 1 423 ? 12.407 50.143 -14.475 1.00 25.69 423 VAL A CA 1
ATOM 3375 C C . VAL A 1 423 ? 13.104 48.798 -14.742 1.00 25.69 423 VAL A C 1
ATOM 3377 O O . VAL A 1 423 ? 12.869 47.804 -14.065 1.00 25.69 423 VAL A O 1
ATOM 3380 N N . SER A 1 424 ? 14.029 48.810 -15.701 1.00 26.05 424 SER A N 1
ATOM 3381 C CA . SER A 1 424 ? 15.246 47.998 -15.696 1.00 26.05 424 SER A CA 1
ATOM 3382 C C . SER A 1 424 ? 16.408 48.978 -15.549 1.00 26.05 424 SER A C 1
ATOM 3384 O O . SER A 1 424 ? 16.720 49.684 -16.504 1.00 26.05 424 SER A O 1
ATOM 3386 N N . LEU A 1 425 ? 16.987 49.091 -14.356 1.00 26.25 425 LEU A N 1
ATOM 3387 C CA . LEU A 1 425 ? 18.288 49.718 -14.097 1.00 26.25 425 LEU A CA 1
ATOM 3388 C C . LEU A 1 425 ? 18.559 49.593 -12.599 1.00 26.25 425 LEU A C 1
ATOM 3390 O O . LEU A 1 425 ? 17.918 50.283 -11.822 1.00 26.25 425 LEU A O 1
ATOM 3394 N N . PHE A 1 426 ? 19.435 48.661 -12.222 1.00 25.16 426 PHE A N 1
ATOM 3395 C CA . PHE A 1 426 ? 20.453 48.764 -11.163 1.00 25.16 426 PHE A CA 1
ATOM 3396 C C . PHE A 1 426 ? 20.991 47.358 -10.867 1.00 25.16 426 PHE A C 1
ATOM 3398 O O . PHE A 1 426 ? 20.373 46.607 -10.123 1.00 25.16 426 PHE A O 1
ATOM 3405 N N . ALA A 1 427 ? 22.123 47.008 -11.487 1.00 23.62 427 ALA A N 1
ATOM 3406 C CA . ALA A 1 427 ? 23.186 46.165 -10.917 1.00 23.62 427 ALA A CA 1
ATOM 3407 C C . ALA A 1 427 ? 24.251 45.874 -11.991 1.00 23.62 427 ALA A C 1
ATOM 3409 O O . ALA A 1 427 ? 24.336 44.785 -12.552 1.00 23.62 427 ALA A O 1
ATOM 3410 N N . SER A 1 428 ? 25.068 46.875 -12.306 1.00 25.19 428 SER A N 1
ATOM 3411 C CA . SER A 1 428 ? 26.402 46.689 -12.885 1.00 25.19 428 SER A CA 1
ATOM 3412 C C . SER A 1 428 ? 27.245 47.915 -12.543 1.00 25.19 428 SER A C 1
ATOM 3414 O O . SER A 1 428 ? 26.736 49.030 -12.600 1.00 25.19 428 SER A O 1
ATOM 3416 N N . PHE A 1 429 ? 28.515 47.663 -12.214 1.00 25.77 429 PHE A N 1
ATOM 3417 C CA . PHE A 1 429 ? 29.579 48.563 -11.733 1.00 25.77 429 PHE A CA 1
ATOM 3418 C C . PHE A 1 429 ? 29.708 48.769 -10.215 1.00 25.77 429 PHE A C 1
ATOM 3420 O O . PHE A 1 429 ? 29.237 49.750 -9.654 1.00 25.77 429 PHE A O 1
ATOM 3427 N N . ALA A 1 430 ? 30.504 47.892 -9.592 1.00 25.00 430 ALA A N 1
ATOM 3428 C CA . ALA A 1 430 ? 31.546 48.289 -8.642 1.00 25.00 430 ALA A CA 1
ATOM 3429 C C . ALA A 1 430 ? 32.645 47.206 -8.607 1.00 25.00 430 ALA A C 1
ATOM 3431 O O . ALA A 1 430 ? 32.481 46.147 -8.008 1.00 25.00 430 ALA A O 1
ATOM 3432 N N . MET A 1 431 ? 33.762 47.470 -9.290 1.00 25.56 431 MET A N 1
ATOM 3433 C CA . MET A 1 431 ? 35.061 46.841 -9.021 1.00 25.56 431 MET A CA 1
ATOM 3434 C C . MET A 1 431 ? 35.678 47.527 -7.793 1.00 25.56 431 MET A C 1
ATOM 3436 O O . MET A 1 431 ? 35.518 48.740 -7.640 1.00 25.56 431 MET A O 1
ATOM 3440 N N . PRO A 1 432 ? 36.500 46.811 -7.013 1.00 31.23 432 PRO A N 1
ATOM 3441 C CA . PRO A 1 432 ? 37.812 47.377 -6.728 1.00 31.23 432 PRO A CA 1
ATOM 3442 C C . PRO A 1 432 ? 38.941 46.378 -6.998 1.00 31.23 432 PRO A C 1
ATOM 3444 O O . PRO A 1 432 ? 38.944 45.240 -6.532 1.00 31.23 432 PRO A O 1
ATOM 3447 N N . LEU A 1 433 ? 39.928 46.858 -7.753 1.00 28.34 433 LEU A N 1
ATOM 3448 C CA . LEU A 1 433 ? 41.283 46.327 -7.827 1.00 28.34 433 LEU A CA 1
ATOM 3449 C C . LEU A 1 433 ? 42.022 46.669 -6.526 1.00 28.34 433 LEU A C 1
ATOM 3451 O O . LEU A 1 433 ? 42.112 47.845 -6.201 1.00 28.34 433 LEU A O 1
ATOM 3455 N N . TYR A 1 434 ? 42.603 45.681 -5.846 1.00 27.14 434 TYR A N 1
ATOM 3456 C CA . TYR A 1 434 ? 43.934 45.764 -5.224 1.00 27.14 434 TYR A CA 1
ATOM 3457 C C . TYR A 1 434 ? 44.416 44.336 -4.935 1.00 27.14 434 TYR A C 1
ATOM 3459 O O . TYR A 1 434 ? 43.671 43.512 -4.408 1.00 27.14 434 TYR A O 1
ATOM 3467 N N . GLY A 1 435 ? 45.632 44.021 -5.383 1.00 24.47 435 GLY A N 1
ATOM 3468 C CA . GLY A 1 435 ? 46.155 42.659 -5.462 1.00 24.47 435 GLY A CA 1
ATOM 3469 C C . GLY A 1 435 ? 47.112 42.220 -4.349 1.00 24.47 435 GLY A C 1
ATOM 3470 O O . GLY A 1 435 ? 47.646 43.036 -3.605 1.00 24.47 435 GLY A O 1
ATOM 3471 N N . SER A 1 436 ? 47.385 40.908 -4.415 1.00 25.97 436 SER A N 1
ATOM 3472 C CA . SER A 1 436 ? 48.567 40.147 -3.953 1.00 25.97 436 SER A CA 1
ATOM 3473 C C . SER A 1 436 ? 48.785 39.966 -2.437 1.00 25.97 436 SER A C 1
ATOM 3475 O O . SER A 1 436 ? 48.378 40.828 -1.668 1.00 25.97 436 SER A O 1
ATOM 3477 N N . PRO A 1 437 ? 49.542 38.939 -1.971 1.00 37.53 437 PRO A N 1
ATOM 3478 C CA . PRO A 1 437 ? 50.038 37.720 -2.631 1.00 37.53 437 PRO A CA 1
ATOM 3479 C C . PRO A 1 437 ? 49.727 36.402 -1.865 1.00 37.53 437 PRO A C 1
ATOM 3481 O O . PRO A 1 437 ? 49.270 36.381 -0.728 1.00 37.53 437 PRO A O 1
ATOM 3484 N N . HIS A 1 438 ? 50.041 35.286 -2.532 1.00 35.50 438 HIS A N 1
ATOM 3485 C CA . HIS A 1 438 ? 50.154 33.905 -2.037 1.00 35.50 438 HIS A CA 1
ATOM 3486 C C . HIS A 1 438 ? 50.625 33.695 -0.584 1.00 35.50 438 HIS A C 1
ATOM 3488 O O . HIS A 1 438 ? 51.569 34.349 -0.139 1.00 35.50 438 HIS A O 1
ATOM 3494 N N . PRO A 1 439 ? 50.250 32.532 -0.016 1.00 31.38 439 PRO A N 1
ATOM 3495 C CA . PRO A 1 439 ? 51.195 31.689 0.697 1.00 31.38 439 PRO A CA 1
ATOM 3496 C C . PRO A 1 439 ? 51.457 30.367 -0.049 1.00 31.38 439 PRO A C 1
ATOM 3498 O O . PRO A 1 439 ? 50.559 29.653 -0.490 1.00 31.38 439 PRO A O 1
ATOM 3501 N N . ARG A 1 440 ? 52.754 30.070 -0.184 1.00 30.03 440 ARG A N 1
ATOM 3502 C CA . ARG A 1 440 ? 53.352 28.752 -0.452 1.00 30.03 440 ARG A CA 1
ATOM 3503 C C . ARG A 1 440 ? 53.027 27.754 0.680 1.00 30.03 440 ARG A C 1
ATOM 3505 O O . ARG A 1 440 ? 52.444 28.136 1.686 1.00 30.03 440 ARG A O 1
ATOM 3512 N N . TRP A 1 441 ? 53.623 26.560 0.550 1.00 25.91 441 TRP A N 1
ATOM 3513 C CA . TRP A 1 441 ? 53.816 25.464 1.521 1.00 25.91 441 TRP A CA 1
ATOM 3514 C C . TRP A 1 441 ? 52.773 24.351 1.326 1.00 25.91 441 TRP A C 1
ATOM 3516 O O . TRP A 1 441 ? 51.587 24.613 1.365 1.00 25.91 441 TRP A O 1
ATOM 3526 N N . LYS A 1 442 ? 53.109 23.080 1.079 1.00 24.66 442 LYS A N 1
ATOM 3527 C CA . LYS A 1 442 ? 54.381 22.338 1.019 1.00 24.66 442 LYS A CA 1
ATOM 3528 C C . LYS A 1 442 ? 54.180 21.135 0.081 1.00 24.66 442 LYS A C 1
ATOM 3530 O O . LYS A 1 442 ? 53.138 20.491 0.125 1.00 24.66 442 LYS A O 1
ATOM 3535 N N . LYS A 1 443 ? 55.207 20.776 -0.698 1.00 29.38 443 LYS A N 1
ATOM 3536 C CA . LYS A 1 443 ? 55.340 19.413 -1.236 1.00 29.38 443 LYS A CA 1
ATOM 3537 C C . LYS A 1 443 ? 55.437 18.452 -0.051 1.00 29.38 443 LYS A C 1
ATOM 3539 O O . LYS A 1 443 ? 56.358 18.591 0.754 1.00 29.38 443 LYS A O 1
ATOM 3544 N N . MET A 1 444 ? 54.539 17.477 0.027 1.00 25.06 444 MET A N 1
ATOM 3545 C CA . MET A 1 444 ? 54.756 16.274 0.823 1.00 25.06 444 MET A CA 1
ATOM 3546 C C . MET A 1 444 ? 55.103 15.143 -0.137 1.00 25.06 444 MET A C 1
ATOM 3548 O O . MET A 1 444 ? 54.304 14.745 -0.978 1.00 25.06 444 MET A O 1
ATOM 3552 N N . ASN A 1 445 ? 56.348 14.682 -0.035 1.00 27.75 445 ASN A N 1
ATOM 3553 C CA . ASN A 1 445 ? 56.795 13.435 -0.630 1.00 27.75 445 ASN A CA 1
ATOM 3554 C C . ASN A 1 445 ? 55.966 12.298 -0.029 1.00 27.75 445 ASN A C 1
ATOM 3556 O O . ASN A 1 445 ? 56.092 12.036 1.166 1.00 27.75 445 ASN A O 1
ATOM 3560 N N . PHE A 1 446 ? 55.208 11.578 -0.851 1.00 25.30 446 PHE A N 1
ATOM 3561 C CA . PHE A 1 446 ? 54.924 10.181 -0.557 1.00 25.30 446 PHE A CA 1
ATOM 3562 C C . PHE A 1 446 ? 55.881 9.320 -1.368 1.00 25.30 446 PHE A C 1
ATOM 3564 O O . PHE A 1 446 ? 55.949 9.382 -2.594 1.00 25.30 446 PHE A O 1
ATOM 3571 N N . ARG A 1 447 ? 56.698 8.576 -0.622 1.00 26.33 447 ARG A N 1
ATOM 3572 C CA . ARG A 1 447 ? 57.604 7.558 -1.133 1.00 26.33 447 ARG A CA 1
ATOM 3573 C C . ARG A 1 447 ? 56.806 6.557 -1.961 1.00 26.33 447 ARG A C 1
ATOM 3575 O O . ARG A 1 447 ? 55.785 6.049 -1.511 1.00 26.33 447 ARG A O 1
ATOM 3582 N N . SER A 1 448 ? 57.341 6.235 -3.130 1.00 24.45 448 SER A N 1
ATOM 3583 C CA . SER A 1 448 ? 57.001 5.039 -3.886 1.00 24.45 448 SER A CA 1
ATOM 3584 C C . SER A 1 448 ? 57.059 3.808 -2.975 1.00 24.45 448 SER A C 1
ATOM 3586 O O . SER A 1 448 ? 58.147 3.410 -2.548 1.00 24.45 448 SER A O 1
ATOM 3588 N N . PHE A 1 449 ? 55.915 3.184 -2.709 1.00 26.33 449 PHE A N 1
ATOM 3589 C CA . PHE A 1 449 ? 55.888 1.784 -2.312 1.00 26.33 449 PHE A CA 1
ATOM 3590 C C . PHE A 1 449 ? 55.871 0.948 -3.589 1.00 26.33 449 PHE A C 1
ATOM 3592 O O . PHE A 1 449 ? 54.892 0.925 -4.330 1.00 26.33 449 PHE A O 1
ATOM 3599 N N . LYS A 1 450 ? 56.998 0.287 -3.867 1.00 25.80 450 LYS A N 1
ATOM 3600 C CA . LYS A 1 450 ? 57.042 -0.838 -4.799 1.00 25.80 450 LYS A CA 1
ATOM 3601 C C . LYS A 1 450 ? 56.217 -1.958 -4.173 1.00 25.80 450 LYS A C 1
ATOM 3603 O O . LYS A 1 450 ? 56.664 -2.543 -3.190 1.00 25.80 450 LYS A O 1
ATOM 3608 N N . PHE A 1 451 ? 55.051 -2.258 -4.734 1.00 25.28 451 PHE A N 1
ATOM 3609 C CA . PHE A 1 451 ? 54.433 -3.558 -4.515 1.00 25.28 451 PHE A CA 1
ATOM 3610 C C . PHE A 1 451 ? 54.918 -4.520 -5.592 1.00 25.28 451 PHE A C 1
ATOM 3612 O O . PHE A 1 451 ? 54.904 -4.220 -6.787 1.00 25.28 451 PHE A O 1
ATOM 3619 N N . ASN A 1 452 ? 55.437 -5.650 -5.122 1.00 25.91 452 ASN A N 1
ATOM 3620 C CA . ASN A 1 452 ? 55.941 -6.727 -5.946 1.00 25.91 452 ASN A CA 1
ATOM 3621 C C . ASN A 1 452 ? 54.840 -7.255 -6.862 1.00 25.91 452 ASN A C 1
ATOM 3623 O O . ASN A 1 452 ? 53.716 -7.517 -6.444 1.00 25.91 452 ASN A O 1
ATOM 3627 N N . LYS A 1 453 ? 55.232 -7.451 -8.116 1.00 32.50 453 LYS A N 1
ATOM 3628 C CA . LYS A 1 453 ? 54.511 -8.165 -9.159 1.00 32.50 453 LYS A CA 1
ATOM 3629 C C . LYS A 1 453 ? 54.288 -9.608 -8.689 1.00 32.50 453 LYS A C 1
ATOM 3631 O O . LYS A 1 453 ? 55.192 -10.430 -8.808 1.00 32.50 453 LYS A O 1
ATOM 3636 N N . SER A 1 454 ? 53.122 -9.919 -8.133 1.00 27.50 454 SER A N 1
ATOM 3637 C CA . SER A 1 454 ? 52.710 -11.304 -7.894 1.00 27.50 454 SER A CA 1
ATOM 3638 C C . SER A 1 454 ? 51.860 -11.785 -9.065 1.00 27.50 454 SER A C 1
ATOM 3640 O O . SER A 1 454 ? 50.785 -11.252 -9.319 1.00 27.50 454 SER A O 1
ATOM 3642 N N . ALA A 1 455 ? 52.451 -12.740 -9.784 1.00 29.27 455 ALA A N 1
ATOM 3643 C CA . ALA A 1 455 ? 51.893 -13.745 -10.685 1.00 29.27 455 ALA A CA 1
ATOM 3644 C C . ALA A 1 455 ? 50.462 -13.530 -11.206 1.00 29.27 455 ALA A C 1
ATOM 3646 O O . ALA A 1 455 ? 49.482 -13.597 -10.470 1.00 29.27 455 ALA A O 1
ATOM 3647 N N . GLY A 1 456 ? 50.375 -13.370 -12.528 1.00 31.97 456 GLY A N 1
ATOM 3648 C CA . GLY A 1 456 ? 49.120 -13.422 -13.256 1.00 31.97 456 GLY A CA 1
ATOM 3649 C C . GLY A 1 456 ? 48.419 -14.768 -13.097 1.00 31.97 456 GLY A C 1
ATOM 3650 O O . GLY A 1 456 ? 49.038 -15.828 -13.175 1.00 31.97 456 GLY A O 1
ATOM 3651 N N . LEU A 1 457 ? 47.105 -14.683 -12.946 1.00 28.28 457 LEU A N 1
ATOM 3652 C CA . LEU A 1 457 ? 46.171 -15.723 -13.340 1.00 28.28 457 LEU A CA 1
ATOM 3653 C C . LEU A 1 457 ? 45.506 -15.240 -14.640 1.00 28.28 457 LEU A C 1
ATOM 3655 O O . LEU A 1 457 ? 45.131 -14.067 -14.723 1.00 28.28 457 LEU A O 1
ATOM 3659 N N . PRO A 1 458 ? 45.427 -16.073 -15.689 1.00 32.56 458 PRO A N 1
ATOM 3660 C CA . PRO A 1 458 ? 44.838 -15.670 -16.957 1.00 32.56 458 PRO A CA 1
ATOM 3661 C C . PRO A 1 458 ? 43.329 -15.433 -16.800 1.00 32.56 458 PRO A C 1
ATOM 3663 O O . PRO A 1 458 ? 42.616 -16.244 -16.219 1.00 32.56 458 PRO A O 1
ATOM 3666 N N . LEU A 1 459 ? 42.868 -14.302 -17.337 1.00 30.16 459 LEU A N 1
ATOM 3667 C CA . LEU A 1 459 ? 41.464 -13.906 -17.443 1.00 30.16 459 LEU A CA 1
ATOM 3668 C C . LEU A 1 459 ? 40.683 -14.915 -18.301 1.00 30.16 459 LEU A C 1
ATOM 3670 O O . LEU A 1 459 ? 40.921 -15.002 -19.508 1.00 30.16 459 LEU A O 1
ATOM 3674 N N . GLU A 1 460 ? 39.697 -15.600 -17.722 1.00 33.53 460 GLU A N 1
ATOM 3675 C CA . GLU A 1 460 ? 38.622 -16.216 -18.503 1.00 33.53 460 GLU A CA 1
ATOM 3676 C C . GLU A 1 460 ? 37.723 -15.111 -19.077 1.00 33.53 460 GLU A C 1
ATOM 3678 O O . GLU A 1 460 ? 36.820 -14.580 -18.431 1.00 33.53 460 GLU A O 1
ATOM 3683 N N . GLN A 1 461 ? 37.993 -14.720 -20.323 1.00 40.12 461 GLN A N 1
ATOM 3684 C CA . GLN A 1 461 ? 37.119 -13.849 -21.102 1.00 40.12 461 GLN A CA 1
ATOM 3685 C C . GLN A 1 461 ? 35.984 -14.658 -21.734 1.00 40.12 461 GLN A C 1
ATOM 3687 O O . GLN A 1 461 ? 36.047 -15.016 -22.905 1.00 40.12 461 GLN A O 1
ATOM 3692 N N . ASN A 1 462 ? 34.896 -1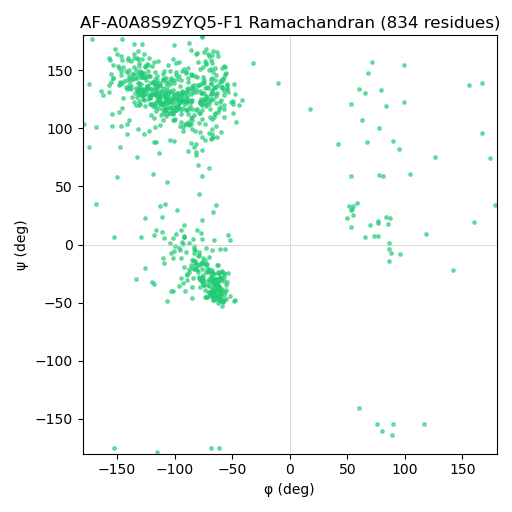4.838 -20.989 1.00 36.72 462 ASN A N 1
ATOM 3693 C CA . ASN A 1 462 ? 33.561 -14.950 -21.577 1.00 36.72 462 ASN A CA 1
ATOM 3694 C C . ASN A 1 462 ? 32.743 -13.730 -21.145 1.00 36.72 462 ASN A C 1
ATOM 3696 O O . ASN A 1 462 ? 31.955 -13.751 -20.203 1.00 36.72 462 ASN A O 1
ATOM 3700 N N . LYS A 1 463 ? 32.994 -12.600 -21.814 1.00 60.59 463 LYS A N 1
ATOM 3701 C CA . LYS A 1 463 ? 32.373 -11.317 -21.481 1.00 60.59 463 LYS A CA 1
ATOM 3702 C C . LYS A 1 463 ? 30.920 -11.280 -21.975 1.00 60.59 463 LYS A C 1
ATOM 3704 O O . LYS A 1 463 ? 30.661 -10.899 -23.116 1.00 60.59 463 LYS A O 1
ATOM 3709 N N . ARG A 1 464 ? 29.985 -11.671 -21.106 1.00 78.31 464 ARG A N 1
ATOM 3710 C CA . ARG A 1 464 ? 28.529 -11.573 -21.318 1.00 78.31 464 ARG A CA 1
ATOM 3711 C C . ARG A 1 464 ? 28.114 -10.119 -21.605 1.00 78.31 464 ARG A C 1
ATOM 3713 O O . ARG A 1 464 ? 28.545 -9.205 -20.901 1.00 78.31 464 ARG A O 1
ATOM 3720 N N . ILE A 1 465 ? 27.308 -9.913 -22.651 1.00 84.81 465 ILE A N 1
ATOM 3721 C CA . ILE A 1 465 ? 26.765 -8.604 -23.058 1.00 84.81 465 ILE A CA 1
ATOM 3722 C C . ILE A 1 465 ? 25.432 -8.391 -22.342 1.00 84.81 465 ILE A C 1
ATOM 3724 O O . ILE A 1 465 ? 24.586 -9.281 -22.352 1.00 84.81 465 ILE A O 1
ATOM 3728 N N . ARG A 1 466 ? 25.257 -7.217 -21.736 1.00 90.44 466 ARG A N 1
ATOM 3729 C CA . ARG A 1 466 ? 24.029 -6.829 -21.043 1.00 90.44 466 ARG A CA 1
ATOM 3730 C C . ARG A 1 466 ? 22.947 -6.448 -22.045 1.00 90.44 466 ARG A C 1
ATOM 3732 O O . ARG A 1 466 ? 23.166 -5.530 -22.832 1.00 90.44 466 ARG A O 1
ATOM 3739 N N . THR A 1 467 ? 21.826 -7.156 -22.016 1.00 88.62 467 THR A N 1
ATOM 3740 C CA . THR A 1 467 ? 20.717 -7.024 -22.983 1.00 88.62 467 THR A CA 1
ATOM 3741 C C . THR A 1 467 ? 19.353 -6.948 -22.304 1.00 88.62 467 THR A C 1
ATOM 3743 O O . THR A 1 467 ? 18.457 -6.287 -22.822 1.00 88.62 467 THR A O 1
ATOM 3746 N N . GLU A 1 468 ? 19.203 -7.575 -21.136 1.00 85.88 468 GLU A N 1
ATOM 3747 C CA . GLU A 1 468 ? 17.924 -7.707 -20.437 1.00 85.88 468 GLU A CA 1
ATOM 3748 C C . GLU A 1 468 ? 17.745 -6.597 -19.391 1.00 85.88 468 GLU A C 1
ATOM 3750 O O . GLU A 1 468 ? 18.299 -6.672 -18.291 1.00 85.88 468 GLU A O 1
ATOM 3755 N N . PHE A 1 469 ? 16.945 -5.577 -19.724 1.00 87.00 469 PHE A N 1
ATOM 3756 C CA . PHE A 1 469 ? 16.638 -4.431 -18.852 1.00 87.00 469 PHE A CA 1
ATOM 3757 C C . PHE A 1 469 ? 15.135 -4.322 -18.527 1.00 87.00 469 PHE A C 1
ATOM 3759 O O . PHE A 1 469 ? 14.497 -3.337 -18.903 1.00 87.00 469 PHE A O 1
ATOM 3766 N N . PRO A 1 470 ? 14.529 -5.333 -17.881 1.00 89.62 470 PRO A N 1
ATOM 3767 C CA . PRO A 1 470 ? 13.113 -5.293 -17.550 1.00 89.62 470 PRO A CA 1
ATOM 3768 C C . PRO A 1 470 ? 12.822 -4.324 -16.392 1.00 89.62 470 PRO A C 1
ATOM 3770 O O . PRO A 1 470 ? 13.690 -4.046 -15.567 1.00 89.62 470 PRO A O 1
ATOM 3773 N N . GLU A 1 471 ? 11.577 -3.854 -16.298 1.00 85.19 471 GLU A N 1
ATOM 3774 C CA . GLU A 1 471 ? 11.068 -3.097 -15.137 1.00 85.19 471 GLU A CA 1
ATOM 3775 C C . GLU A 1 471 ? 10.582 -4.026 -14.007 1.00 85.19 471 GLU A C 1
ATOM 3777 O O . GLU A 1 471 ? 10.628 -3.684 -12.823 1.00 85.19 471 GLU A O 1
ATOM 3782 N N . THR A 1 472 ? 10.124 -5.224 -14.382 1.00 88.19 472 THR A N 1
ATOM 3783 C CA . THR A 1 472 ? 9.649 -6.287 -13.487 1.00 88.19 472 THR A CA 1
ATOM 3784 C C . THR A 1 472 ? 10.381 -7.578 -13.821 1.00 88.19 472 THR A C 1
ATOM 3786 O O . THR A 1 472 ? 10.537 -7.921 -14.989 1.00 88.19 472 THR A O 1
ATOM 3789 N N . TRP A 1 473 ? 10.874 -8.282 -12.805 1.00 85.19 473 TRP A N 1
ATOM 3790 C CA . TRP A 1 473 ? 11.737 -9.446 -13.018 1.00 85.19 473 TRP A CA 1
ATOM 3791 C C . TRP A 1 473 ? 11.026 -10.767 -12.742 1.00 85.19 473 TRP A C 1
ATOM 3793 O O . TRP A 1 473 ? 11.083 -11.679 -13.563 1.00 85.19 473 TRP A O 1
ATOM 3803 N N . ILE A 1 474 ? 10.351 -10.873 -11.597 1.00 86.94 474 ILE A N 1
ATOM 3804 C CA . ILE A 1 474 ? 9.702 -12.111 -11.160 1.00 86.94 474 ILE A CA 1
ATOM 3805 C C . ILE A 1 474 ? 8.216 -11.843 -10.988 1.00 86.94 474 ILE A C 1
ATOM 3807 O O . ILE A 1 474 ? 7.842 -10.899 -10.297 1.00 86.94 474 ILE A O 1
ATOM 3811 N N . TRP A 1 475 ? 7.398 -12.691 -11.607 1.00 85.69 475 TRP A N 1
ATOM 3812 C CA . TRP A 1 475 ? 5.967 -12.812 -11.355 1.00 85.69 475 TRP A CA 1
ATOM 3813 C C . TRP A 1 475 ? 5.576 -14.277 -11.542 1.00 85.69 475 TRP A C 1
ATOM 3815 O O . TRP A 1 475 ? 5.519 -14.771 -12.672 1.00 85.69 475 TRP A O 1
ATOM 3825 N N . THR A 1 476 ? 5.399 -15.008 -10.441 1.00 76.88 476 THR A N 1
ATOM 3826 C CA . THR A 1 476 ? 5.092 -16.442 -10.515 1.00 76.88 476 THR A CA 1
ATOM 3827 C C . THR A 1 476 ? 3.632 -16.678 -10.912 1.00 76.88 476 THR A C 1
ATOM 3829 O O . THR A 1 476 ? 2.711 -16.121 -10.319 1.00 76.88 476 THR A O 1
ATOM 3832 N N . ASN A 1 477 ? 3.419 -17.540 -11.912 1.00 64.88 477 ASN A N 1
ATOM 3833 C CA . ASN A 1 477 ? 2.091 -18.029 -12.300 1.00 64.88 477 ASN A CA 1
ATOM 3834 C C . ASN A 1 477 ? 1.695 -19.275 -11.475 1.00 64.88 477 ASN A C 1
ATOM 3836 O O . ASN A 1 477 ? 2.498 -19.814 -10.718 1.00 64.88 477 ASN A O 1
ATOM 3840 N N . THR A 1 478 ? 0.447 -19.724 -11.641 1.00 58.44 478 THR A N 1
ATOM 3841 C CA . THR A 1 478 ? -0.410 -20.532 -10.739 1.00 58.44 478 THR A CA 1
ATOM 3842 C C . THR A 1 478 ? 0.112 -21.852 -10.132 1.00 58.44 478 THR A C 1
ATOM 3844 O O . THR A 1 478 ? -0.648 -22.486 -9.412 1.00 58.44 478 THR A O 1
ATOM 3847 N N . ASN A 1 479 ? 1.366 -22.271 -10.333 1.00 72.50 479 ASN A N 1
ATOM 3848 C CA . ASN A 1 479 ? 1.873 -23.584 -9.889 1.00 72.50 479 ASN A CA 1
ATOM 3849 C C . ASN A 1 479 ? 3.147 -23.516 -9.020 1.00 72.50 479 ASN A C 1
ATOM 3851 O O . ASN A 1 479 ? 3.903 -24.483 -8.968 1.00 72.50 479 ASN A O 1
ATOM 3855 N N . PHE A 1 480 ? 3.427 -22.388 -8.363 1.00 85.44 480 PHE A N 1
ATOM 3856 C CA . PHE A 1 480 ? 4.533 -22.309 -7.406 1.00 85.44 480 PHE A CA 1
ATOM 3857 C C . PHE A 1 480 ? 4.022 -22.646 -6.002 1.00 85.44 480 PHE A C 1
ATOM 3859 O O . PHE A 1 480 ? 3.323 -21.839 -5.390 1.00 85.44 480 PHE A O 1
ATOM 3866 N N . THR A 1 481 ? 4.318 -23.854 -5.520 1.00 90.12 481 THR A N 1
ATOM 3867 C CA . THR A 1 481 ? 3.840 -24.371 -4.228 1.00 90.12 481 THR A CA 1
ATOM 3868 C C . THR A 1 481 ? 4.992 -24.794 -3.322 1.00 90.12 481 THR A C 1
ATOM 3870 O O . THR A 1 481 ? 6.075 -25.139 -3.800 1.00 90.12 481 THR A O 1
ATOM 3873 N N . THR A 1 482 ? 4.768 -24.776 -2.008 1.00 90.50 482 THR A N 1
ATOM 3874 C CA . THR A 1 482 ? 5.705 -25.360 -1.039 1.00 90.50 482 THR A CA 1
ATOM 3875 C C . THR A 1 482 ? 5.718 -26.883 -1.113 1.00 90.50 482 THR A C 1
ATOM 3877 O O . THR A 1 482 ? 4.724 -27.515 -1.462 1.00 90.50 482 THR A O 1
ATOM 3880 N N . ASN A 1 483 ? 6.867 -27.470 -0.782 1.00 91.75 483 ASN A N 1
ATOM 3881 C CA . ASN A 1 483 ? 7.008 -28.909 -0.573 1.00 91.75 483 ASN A CA 1
ATOM 3882 C C . ASN A 1 483 ? 6.425 -29.344 0.792 1.00 91.75 483 ASN A C 1
ATOM 3884 O O . ASN A 1 483 ? 5.986 -28.515 1.591 1.00 91.75 483 ASN A O 1
ATOM 3888 N N . GLU A 1 484 ? 6.494 -30.644 1.095 1.00 88.50 484 GLU A N 1
ATOM 3889 C CA . GLU A 1 484 ? 6.060 -31.222 2.382 1.00 88.50 484 GLU A CA 1
ATOM 3890 C C . GLU A 1 484 ? 6.765 -30.593 3.604 1.00 88.50 484 GLU A C 1
ATOM 3892 O O . GLU A 1 484 ? 6.206 -30.558 4.698 1.00 88.50 484 GLU A O 1
ATOM 3897 N N . ASN A 1 485 ? 7.967 -30.035 3.413 1.00 88.81 485 ASN A N 1
ATOM 3898 C CA . ASN A 1 485 ? 8.739 -29.342 4.450 1.00 88.81 485 ASN A CA 1
ATOM 3899 C C . ASN A 1 485 ? 8.387 -27.846 4.574 1.00 88.81 485 ASN A C 1
ATOM 3901 O O . ASN A 1 485 ? 8.998 -27.142 5.378 1.00 88.81 485 ASN A O 1
ATOM 3905 N N . GLY A 1 486 ? 7.433 -27.339 3.785 1.00 90.38 486 GLY A N 1
ATOM 3906 C CA . GLY A 1 486 ? 7.042 -25.929 3.789 1.00 90.38 486 GLY A CA 1
ATOM 3907 C C . GLY A 1 486 ? 8.013 -24.996 3.056 1.00 90.38 486 GLY A C 1
ATOM 3908 O O . GLY A 1 486 ? 7.993 -23.790 3.279 1.00 90.38 486 GLY A O 1
ATOM 3909 N N . GLU A 1 487 ? 8.879 -25.515 2.189 1.00 93.31 487 GLU A N 1
ATOM 3910 C CA . GLU A 1 487 ? 9.880 -24.746 1.446 1.00 93.31 487 GLU A CA 1
ATOM 3911 C C . GLU A 1 487 ? 9.580 -24.747 -0.059 1.00 93.31 487 GLU A C 1
ATOM 3913 O O . GLU A 1 487 ? 9.264 -25.782 -0.647 1.00 93.31 487 GLU A O 1
ATOM 3918 N N . ALA A 1 488 ? 9.713 -23.588 -0.701 1.00 91.75 488 ALA A N 1
ATOM 3919 C CA . ALA A 1 488 ? 9.693 -23.451 -2.152 1.00 91.75 488 ALA A CA 1
ATOM 3920 C C . ALA A 1 488 ? 10.925 -22.675 -2.618 1.00 91.75 488 ALA A C 1
ATOM 3922 O O . ALA A 1 488 ? 11.201 -21.575 -2.137 1.00 91.75 488 ALA A O 1
ATOM 3923 N N . VAL A 1 489 ? 11.655 -23.239 -3.579 1.00 92.75 489 VAL A N 1
ATOM 3924 C CA . VAL A 1 489 ? 12.885 -22.647 -4.113 1.00 92.75 489 VAL A CA 1
ATOM 3925 C C . VAL A 1 489 ? 12.645 -22.212 -5.551 1.00 92.75 489 VAL A C 1
ATOM 3927 O O . VAL A 1 489 ? 12.296 -23.025 -6.404 1.00 92.75 489 VAL A O 1
ATOM 3930 N N . TYR A 1 490 ? 12.854 -20.926 -5.817 1.00 90.69 490 TYR A N 1
ATOM 3931 C CA . TYR A 1 490 ? 12.788 -20.340 -7.148 1.00 90.69 490 TYR A CA 1
ATOM 3932 C C . TYR A 1 490 ? 14.201 -20.022 -7.642 1.00 90.69 490 TYR A C 1
ATOM 3934 O O . TYR A 1 490 ? 14.913 -19.206 -7.050 1.00 90.69 490 TYR A O 1
ATOM 3942 N N . GLU A 1 491 ? 14.621 -20.672 -8.726 1.00 92.00 491 GLU A N 1
ATOM 3943 C CA . GLU A 1 491 ? 15.904 -20.392 -9.373 1.00 92.00 491 GLU A CA 1
ATOM 3944 C C . GLU A 1 491 ? 15.717 -19.321 -10.449 1.00 92.00 491 GLU A C 1
ATOM 3946 O O . GLU A 1 491 ? 14.937 -19.495 -11.385 1.00 92.00 491 GLU A O 1
ATOM 3951 N N . ALA A 1 492 ? 16.434 -18.204 -10.317 1.00 89.12 492 ALA A N 1
ATOM 3952 C CA . ALA A 1 492 ? 16.296 -17.059 -11.208 1.00 89.12 492 ALA A CA 1
ATOM 3953 C C . ALA A 1 492 ? 17.659 -16.541 -11.677 1.00 89.12 492 ALA A C 1
ATOM 3955 O O . ALA A 1 492 ? 18.643 -16.562 -10.938 1.00 89.12 492 ALA A O 1
ATOM 3956 N N . ILE A 1 493 ? 17.703 -16.033 -12.909 1.00 92.06 493 ILE A N 1
ATOM 3957 C CA . ILE A 1 493 ? 18.871 -15.340 -13.462 1.00 92.06 493 ILE A CA 1
ATOM 3958 C C . ILE A 1 493 ? 18.680 -13.845 -13.237 1.00 92.06 493 ILE A C 1
ATOM 3960 O O . ILE A 1 493 ? 17.674 -13.280 -13.668 1.00 92.06 493 ILE A O 1
ATOM 3964 N N . VAL A 1 494 ? 19.641 -13.217 -12.561 1.00 92.31 494 VAL A N 1
ATOM 3965 C CA . VAL A 1 494 ? 19.602 -11.792 -12.219 1.00 92.31 494 VAL A CA 1
ATOM 3966 C C . VAL A 1 494 ? 19.613 -10.930 -13.494 1.00 92.31 494 VAL A C 1
ATOM 3968 O O . VAL A 1 494 ? 20.489 -11.146 -14.341 1.00 92.31 494 VAL A O 1
ATOM 3971 N N . PRO A 1 495 ? 18.702 -9.943 -13.643 1.00 92.44 495 PRO A N 1
ATOM 3972 C CA . PRO A 1 495 ? 18.644 -9.078 -14.818 1.00 92.44 495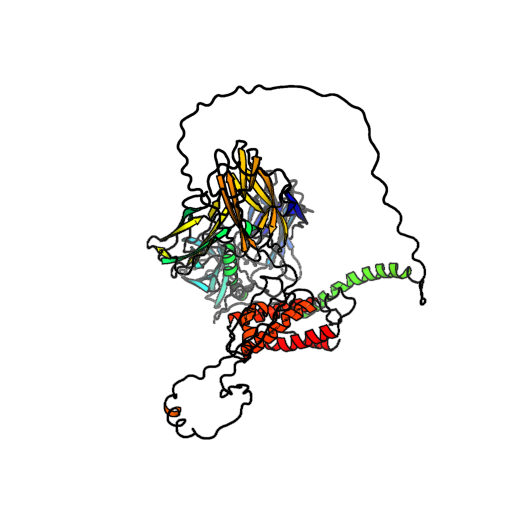 PRO A CA 1
ATOM 3973 C C . PRO A 1 495 ? 19.901 -8.231 -14.986 1.00 92.44 495 PRO A C 1
ATOM 3975 O O . PRO A 1 495 ? 20.702 -8.058 -14.064 1.00 92.44 495 PRO A O 1
ATOM 3978 N N . ASP A 1 496 ? 20.059 -7.641 -16.169 1.00 91.38 496 ASP A N 1
ATOM 3979 C CA . ASP A 1 496 ? 21.264 -6.880 -16.489 1.00 91.38 496 ASP A CA 1
ATOM 3980 C C . ASP A 1 496 ? 21.245 -5.429 -15.985 1.00 91.38 496 ASP A C 1
ATOM 3982 O O . ASP A 1 496 ? 22.241 -4.693 -16.096 1.00 91.38 496 ASP A O 1
ATOM 3986 N N . THR A 1 497 ? 20.124 -5.020 -15.397 1.00 88.75 497 THR A N 1
ATOM 3987 C CA . THR A 1 497 ? 19.932 -3.717 -14.767 1.00 88.75 497 THR A CA 1
ATOM 3988 C C . THR A 1 497 ? 20.739 -3.615 -13.469 1.00 88.75 497 THR A C 1
ATOM 3990 O O . THR A 1 497 ? 20.610 -4.434 -12.561 1.00 88.75 497 THR A O 1
ATOM 3993 N N . ILE A 1 498 ? 21.587 -2.587 -13.373 1.00 89.62 498 ILE A N 1
ATOM 3994 C CA . ILE A 1 498 ? 22.412 -2.307 -12.187 1.00 89.62 498 ILE A CA 1
ATOM 3995 C C . ILE A 1 498 ? 21.602 -1.422 -11.240 1.00 89.62 498 ILE A C 1
ATOM 3997 O O . ILE A 1 498 ? 21.724 -0.195 -11.238 1.00 89.62 498 ILE A O 1
ATOM 4001 N N . THR A 1 499 ? 20.719 -2.065 -10.488 1.00 90.19 499 THR A N 1
ATOM 4002 C CA . THR A 1 499 ? 19.758 -1.450 -9.567 1.00 90.19 499 THR A CA 1
ATOM 4003 C C . THR A 1 499 ? 19.547 -2.348 -8.348 1.00 90.19 499 THR A C 1
ATOM 4005 O O . THR A 1 499 ? 20.126 -3.432 -8.233 1.00 90.19 499 THR A O 1
ATOM 4008 N N . SER A 1 500 ? 18.748 -1.886 -7.386 1.00 91.62 500 SER A N 1
ATOM 4009 C CA . SER A 1 500 ? 18.258 -2.763 -6.322 1.00 91.62 500 SER A CA 1
ATOM 4010 C C . SER A 1 500 ? 16.898 -3.316 -6.725 1.00 91.62 500 SER A C 1
ATOM 4012 O O . SER A 1 500 ? 15.992 -2.548 -7.049 1.00 91.62 500 SER A O 1
ATOM 4014 N N . TRP A 1 501 ? 16.746 -4.629 -6.644 1.00 92.00 501 TRP A N 1
ATOM 4015 C CA . TRP A 1 501 ? 15.473 -5.313 -6.813 1.00 92.00 501 TRP A CA 1
ATOM 4016 C C . TRP A 1 501 ? 14.831 -5.513 -5.449 1.00 92.00 501 TRP A C 1
ATOM 4018 O O . TRP A 1 501 ? 15.489 -5.948 -4.501 1.00 92.00 501 TRP A O 1
ATOM 4028 N N . VAL A 1 502 ? 13.554 -5.173 -5.345 1.00 91.19 502 VAL A N 1
ATOM 4029 C CA . VAL A 1 502 ? 12.754 -5.368 -4.139 1.00 91.19 502 VAL A CA 1
ATOM 4030 C C . VAL A 1 502 ? 11.779 -6.497 -4.420 1.00 91.19 502 VAL A C 1
ATOM 4032 O O . VAL A 1 502 ? 10.942 -6.384 -5.315 1.00 91.19 502 VAL A O 1
ATOM 4035 N N . ALA A 1 503 ? 11.918 -7.589 -3.676 1.00 90.19 503 ALA A N 1
ATOM 4036 C CA . ALA A 1 503 ? 11.062 -8.754 -3.786 1.00 90.19 503 ALA A CA 1
ATOM 4037 C C . ALA A 1 503 ? 10.093 -8.851 -2.602 1.00 90.19 503 ALA A C 1
ATOM 4039 O O . ALA A 1 503 ? 10.456 -8.596 -1.449 1.00 90.19 503 ALA A O 1
ATOM 4040 N N . SER A 1 504 ? 8.859 -9.238 -2.905 1.00 90.12 504 SER A N 1
ATOM 4041 C CA . SER A 1 504 ? 7.777 -9.484 -1.958 1.00 90.12 504 SER A CA 1
ATOM 4042 C C . SER A 1 504 ? 7.140 -10.841 -2.245 1.00 90.12 504 SER A C 1
ATOM 4044 O O . SER A 1 504 ? 7.132 -11.313 -3.384 1.00 90.12 504 SER A O 1
ATOM 4046 N N . ALA A 1 505 ? 6.632 -11.487 -1.196 1.00 91.31 505 ALA A N 1
ATOM 4047 C CA . ALA A 1 505 ? 5.995 -12.790 -1.309 1.00 91.31 505 ALA A CA 1
ATOM 4048 C C . ALA A 1 505 ? 4.748 -12.886 -0.425 1.00 91.31 505 ALA A C 1
ATOM 4050 O O . ALA A 1 505 ? 4.724 -12.368 0.696 1.00 91.31 505 ALA A O 1
ATOM 4051 N N . PHE A 1 506 ? 3.739 -13.593 -0.926 1.00 92.44 506 PHE A N 1
ATOM 4052 C CA . PHE A 1 506 ? 2.573 -14.022 -0.162 1.00 92.44 506 PHE A CA 1
ATOM 4053 C C . PHE A 1 506 ? 2.325 -15.512 -0.386 1.00 92.44 506 PHE A C 1
ATOM 4055 O O . PHE A 1 506 ? 2.679 -16.048 -1.436 1.00 92.44 506 PHE A O 1
ATOM 4062 N N . ALA A 1 507 ? 1.703 -16.172 0.587 1.00 93.12 507 ALA A N 1
ATOM 4063 C CA . ALA A 1 507 ? 1.312 -17.569 0.478 1.00 93.12 507 ALA A CA 1
ATOM 4064 C C . ALA A 1 507 ? -0.164 -17.764 0.832 1.00 93.12 507 ALA A C 1
ATOM 4066 O O . ALA A 1 507 ? -0.683 -17.090 1.719 1.00 93.12 507 ALA A O 1
ATOM 4067 N N . ILE A 1 508 ? -0.842 -18.684 0.151 1.00 93.06 508 ILE A N 1
ATOM 4068 C CA . ILE A 1 508 ? -2.246 -19.030 0.389 1.00 93.06 508 ILE A CA 1
ATOM 4069 C C . ILE A 1 508 ? -2.349 -20.539 0.574 1.00 93.06 508 ILE A C 1
ATOM 4071 O O . ILE A 1 508 ? -1.840 -21.311 -0.236 1.00 93.06 508 ILE A O 1
ATOM 4075 N N . ASN A 1 509 ? -3.032 -20.948 1.634 1.00 93.06 509 ASN A N 1
ATOM 4076 C CA . ASN A 1 509 ? -3.310 -22.339 1.952 1.00 93.06 509 ASN A CA 1
ATOM 4077 C C . ASN A 1 509 ? -4.771 -22.484 2.390 1.00 93.06 509 ASN A C 1
ATOM 4079 O O . ASN A 1 509 ? -5.311 -21.588 3.039 1.00 93.06 509 ASN A O 1
ATOM 4083 N N . GLU A 1 510 ? -5.409 -23.610 2.085 1.00 90.44 510 GLU A N 1
ATOM 4084 C CA . GLU A 1 510 ? -6.814 -23.837 2.452 1.00 90.44 510 GLU A CA 1
ATOM 4085 C C . GLU A 1 510 ? -7.027 -23.950 3.974 1.00 90.44 510 GLU A C 1
ATOM 4087 O O . GLU A 1 510 ? -8.064 -23.533 4.485 1.00 90.44 510 GLU A O 1
ATOM 4092 N N . GLN A 1 511 ? -6.043 -24.464 4.722 1.00 90.00 511 GLN A N 1
ATOM 4093 C CA . GLN A 1 511 ? -6.140 -24.695 6.171 1.00 90.00 511 GLN A CA 1
ATOM 4094 C C . GLN A 1 511 ? -5.555 -23.559 7.019 1.00 90.00 511 GLN A C 1
ATOM 4096 O O . GLN A 1 511 ? -6.027 -23.291 8.133 1.00 90.00 511 GLN A O 1
ATOM 4101 N N . THR A 1 512 ? -4.474 -22.930 6.546 1.00 89.75 512 THR A N 1
ATOM 4102 C CA . THR A 1 512 ? -3.787 -21.845 7.270 1.00 89.75 512 THR A CA 1
ATOM 4103 C C . THR A 1 512 ? -4.096 -20.454 6.721 1.00 89.75 512 THR A C 1
ATOM 4105 O O . THR A 1 512 ? -3.780 -19.464 7.380 1.00 89.75 512 THR A O 1
ATOM 4108 N N . GLY A 1 513 ? -4.797 -20.361 5.588 1.00 90.88 513 GLY A N 1
ATOM 4109 C CA . GLY A 1 513 ? -5.234 -19.106 4.986 1.00 90.88 513 GLY A CA 1
ATOM 4110 C C . GLY A 1 513 ? -4.106 -18.344 4.287 1.00 90.88 513 GLY A C 1
ATOM 4111 O O . GLY A 1 513 ? -3.122 -18.923 3.821 1.00 90.88 513 GLY A O 1
ATOM 4112 N N . LEU A 1 514 ? -4.275 -17.023 4.199 1.00 92.50 514 LEU A N 1
ATOM 4113 C CA . LEU A 1 514 ? -3.283 -16.098 3.653 1.00 92.50 514 LEU A CA 1
ATOM 4114 C C . LEU A 1 514 ? -2.134 -15.880 4.651 1.00 92.50 514 LEU A C 1
ATOM 4116 O O . LEU A 1 514 ? -2.354 -15.793 5.858 1.00 92.50 514 LEU A O 1
ATOM 4120 N N . GLY A 1 515 ? -0.922 -15.726 4.130 1.00 92.19 515 GLY A N 1
ATOM 4121 C CA . GLY A 1 515 ? 0.257 -15.260 4.846 1.00 92.19 515 GLY A CA 1
ATOM 4122 C C . GLY A 1 515 ? 1.056 -14.275 3.999 1.00 92.19 515 GLY A C 1
ATOM 4123 O O . GLY A 1 515 ? 1.149 -14.433 2.782 1.00 92.19 515 GLY A O 1
ATOM 4124 N N . LEU A 1 516 ? 1.636 -13.257 4.635 1.00 92.19 516 LEU A N 1
ATOM 4125 C CA . LEU A 1 516 ? 2.508 -12.274 3.988 1.00 92.19 516 LEU A CA 1
ATOM 4126 C C . LEU A 1 516 ? 3.917 -12.334 4.572 1.00 92.19 516 LEU A C 1
ATOM 4128 O O . LEU A 1 516 ? 4.080 -12.480 5.784 1.00 92.19 516 LEU A O 1
ATOM 4132 N N . ALA A 1 517 ? 4.929 -12.157 3.721 1.00 89.50 517 ALA A N 1
ATOM 4133 C CA . ALA A 1 517 ? 6.291 -11.955 4.193 1.00 89.50 517 ALA A CA 1
ATOM 4134 C C . ALA A 1 517 ? 6.403 -10.584 4.899 1.00 89.50 517 ALA A C 1
ATOM 4136 O O . ALA A 1 517 ? 6.070 -9.562 4.293 1.00 89.50 517 ALA A O 1
ATOM 4137 N N . PRO A 1 518 ? 6.880 -10.520 6.157 1.00 78.50 518 PRO A N 1
ATOM 4138 C CA . PRO A 1 518 ? 6.908 -9.277 6.934 1.00 78.50 518 PRO A CA 1
ATOM 4139 C C . PRO A 1 518 ? 7.975 -8.288 6.448 1.00 78.50 518 PRO A C 1
ATOM 4141 O O . PRO A 1 518 ? 7.863 -7.086 6.682 1.00 78.50 518 PRO A O 1
ATOM 4144 N N . SER A 1 519 ? 9.021 -8.776 5.781 1.00 78.44 519 SER A N 1
ATOM 4145 C CA . SER A 1 519 ? 10.096 -7.960 5.229 1.00 78.44 519 SER A CA 1
ATOM 4146 C C . SER A 1 519 ? 10.210 -8.160 3.724 1.00 78.44 519 SER A C 1
ATOM 4148 O O . SER A 1 519 ? 10.130 -9.270 3.200 1.00 78.44 519 SER A O 1
ATOM 4150 N N . GLN A 1 520 ? 10.427 -7.051 3.023 1.00 83.12 520 GLN A N 1
ATOM 4151 C CA . GLN A 1 520 ? 10.790 -7.082 1.614 1.00 83.12 520 GLN A CA 1
ATOM 4152 C C . GLN A 1 520 ? 12.266 -7.457 1.486 1.00 83.12 520 GLN A C 1
ATOM 4154 O O . GLN A 1 520 ? 13.134 -6.848 2.123 1.00 83.12 520 GLN A O 1
ATOM 4159 N N . LEU A 1 521 ? 12.557 -8.428 0.631 1.00 86.88 521 LEU A N 1
ATOM 4160 C CA . LEU A 1 521 ? 13.919 -8.823 0.309 1.00 86.88 521 LEU A CA 1
ATOM 4161 C C . LEU A 1 521 ? 14.508 -7.803 -0.671 1.00 86.88 521 LEU A C 1
ATOM 4163 O O . LEU A 1 521 ? 13.953 -7.571 -1.742 1.00 86.88 521 LEU A O 1
ATOM 4167 N N . LYS A 1 522 ? 15.643 -7.195 -0.319 1.00 91.00 522 LYS A N 1
ATOM 4168 C CA . LYS A 1 522 ? 16.353 -6.250 -1.190 1.00 91.00 522 LYS A CA 1
ATOM 4169 C C . LYS A 1 522 ? 17.615 -6.897 -1.734 1.00 91.00 522 LYS A C 1
ATOM 4171 O O . LYS A 1 522 ? 18.569 -7.101 -0.988 1.00 91.00 522 LYS A O 1
ATOM 4176 N N . LEU A 1 523 ? 17.627 -7.171 -3.032 1.00 91.88 523 LEU A N 1
ATOM 4177 C CA . LEU A 1 523 ? 18.791 -7.683 -3.742 1.00 91.88 523 LEU A CA 1
ATOM 4178 C C . LEU A 1 523 ? 19.491 -6.534 -4.465 1.00 91.88 523 LEU A C 1
ATOM 4180 O O . LEU A 1 523 ? 18.913 -5.911 -5.355 1.00 91.88 523 LEU A O 1
ATOM 4184 N N . ARG A 1 524 ? 20.750 -6.259 -4.116 1.00 93.44 524 ARG A N 1
ATOM 4185 C CA . ARG A 1 524 ? 21.538 -5.226 -4.799 1.00 93.44 524 ARG A CA 1
ATOM 4186 C C . ARG A 1 524 ? 22.295 -5.829 -5.979 1.00 93.44 524 ARG A C 1
ATOM 4188 O O . ARG A 1 524 ? 23.209 -6.624 -5.778 1.00 93.44 524 ARG A O 1
ATOM 4195 N N . VAL A 1 525 ? 21.980 -5.399 -7.197 1.00 93.25 525 VAL A N 1
ATOM 4196 C CA . VAL A 1 525 ? 22.734 -5.780 -8.396 1.00 93.25 525 VAL A CA 1
ATOM 4197 C C . VAL A 1 525 ? 23.768 -4.706 -8.676 1.00 93.25 525 VAL A C 1
ATOM 4199 O O . VAL A 1 525 ? 23.433 -3.545 -8.910 1.00 93.25 525 VAL A O 1
ATOM 4202 N N . PHE A 1 526 ? 25.047 -5.064 -8.589 1.00 92.00 526 PHE A N 1
ATOM 4203 C CA . PHE A 1 526 ? 26.118 -4.075 -8.657 1.00 92.00 526 PHE A CA 1
ATOM 4204 C C . PHE A 1 526 ? 27.383 -4.609 -9.319 1.00 92.00 526 PHE A C 1
ATOM 4206 O O . PHE A 1 526 ? 27.824 -5.724 -9.054 1.00 92.00 526 PHE A O 1
ATOM 4213 N N . ARG A 1 527 ? 28.002 -3.755 -10.138 1.00 90.06 527 ARG A N 1
ATOM 4214 C CA . ARG A 1 527 ? 29.368 -3.916 -10.640 1.00 90.06 527 ARG A CA 1
ATOM 4215 C C . ARG A 1 527 ? 30.167 -2.658 -10.295 1.00 90.06 527 ARG A C 1
ATOM 4217 O O . ARG A 1 527 ? 29.613 -1.566 -10.406 1.00 90.06 527 ARG A O 1
ATOM 4224 N N . PRO A 1 528 ? 31.449 -2.775 -9.914 1.00 90.19 528 PRO A N 1
ATOM 4225 C CA . PRO A 1 528 ? 32.274 -1.613 -9.587 1.00 90.19 528 PRO A CA 1
ATOM 4226 C C . PRO A 1 528 ? 32.591 -0.751 -10.818 1.00 90.19 528 PRO A C 1
ATOM 4228 O O . PRO A 1 528 ? 32.746 0.461 -10.702 1.00 90.19 528 PRO A O 1
ATOM 4231 N N . PHE A 1 529 ? 32.638 -1.356 -12.005 1.00 91.81 529 PHE A N 1
ATOM 4232 C CA . PHE A 1 529 ? 32.819 -0.665 -13.275 1.00 91.81 529 PHE A CA 1
ATOM 4233 C C . PHE A 1 529 ? 31.704 -1.059 -14.246 1.00 91.81 529 PHE A C 1
ATOM 4235 O O . PHE A 1 529 ? 31.495 -2.246 -14.511 1.00 91.81 529 PHE A O 1
ATOM 4242 N N . PHE A 1 530 ? 30.980 -0.074 -14.778 1.00 92.25 530 PHE A N 1
ATOM 4243 C CA . PHE A 1 530 ? 29.925 -0.310 -15.763 1.00 92.25 530 PHE A CA 1
ATOM 4244 C C . PHE A 1 530 ? 29.649 0.917 -16.629 1.00 92.25 530 PHE A C 1
ATOM 4246 O O . PHE A 1 530 ? 29.944 2.057 -16.265 1.00 92.25 530 PHE A O 1
ATOM 4253 N N . LEU A 1 531 ? 29.051 0.664 -17.791 1.00 92.25 531 LEU A N 1
ATOM 4254 C CA . LEU A 1 531 ? 28.530 1.698 -18.674 1.00 92.25 531 LEU A CA 1
ATOM 4255 C C . LEU A 1 531 ? 27.026 1.907 -18.434 1.00 92.25 531 LEU A C 1
ATOM 4257 O O . LEU A 1 531 ? 26.310 1.014 -17.973 1.00 92.25 531 LEU A O 1
ATOM 4261 N N . ARG A 1 532 ? 26.510 3.078 -18.788 1.00 91.06 532 ARG A N 1
ATOM 4262 C CA . ARG A 1 532 ? 25.070 3.337 -18.881 1.00 91.06 532 ARG A CA 1
ATOM 4263 C C . ARG A 1 532 ? 24.789 4.177 -20.115 1.00 91.06 532 ARG A C 1
ATOM 4265 O O . ARG A 1 532 ? 25.556 5.079 -20.441 1.00 91.06 532 ARG A O 1
ATOM 4272 N N . LEU A 1 533 ? 23.696 3.855 -20.794 1.00 89.62 533 LEU A N 1
ATOM 4273 C CA . LEU A 1 533 ? 23.225 4.597 -21.953 1.00 89.62 533 LEU A CA 1
ATOM 4274 C C . LEU A 1 533 ? 22.084 5.513 -21.555 1.00 89.62 533 LEU A C 1
ATOM 4276 O O . LEU A 1 533 ? 21.151 5.071 -20.888 1.00 89.62 533 LEU A O 1
ATOM 4280 N N . GLU A 1 534 ? 22.154 6.761 -21.999 1.00 85.44 534 GLU A N 1
ATOM 4281 C CA . GLU A 1 534 ? 21.012 7.664 -21.966 1.00 85.44 534 GLU A CA 1
ATOM 4282 C C . GLU A 1 534 ? 20.393 7.706 -23.358 1.00 85.44 534 GLU A C 1
ATOM 4284 O O . GLU A 1 534 ? 20.972 8.231 -24.312 1.00 85.44 534 GLU A O 1
ATOM 4289 N N . LEU A 1 535 ? 19.233 7.064 -23.477 1.00 88.69 535 LEU A N 1
ATOM 4290 C CA . LEU A 1 535 ? 18.471 6.972 -24.712 1.00 88.69 535 LEU A CA 1
ATOM 4291 C C . LEU A 1 535 ? 17.127 7.680 -24.521 1.00 88.69 535 LEU A C 1
ATOM 4293 O O . LEU A 1 535 ? 16.476 7.466 -23.496 1.00 88.69 535 LEU A O 1
ATOM 4297 N N . PRO A 1 536 ? 16.691 8.506 -25.486 1.00 90.62 536 PRO A N 1
ATOM 4298 C CA . PRO A 1 536 ? 15.316 8.979 -25.512 1.00 90.62 536 PRO A CA 1
ATOM 4299 C C . PRO A 1 536 ? 14.363 7.808 -25.786 1.00 90.62 536 PRO A C 1
ATOM 4301 O O . PRO A 1 536 ? 14.778 6.739 -26.234 1.00 90.62 536 PRO A O 1
ATOM 4304 N N . TYR A 1 537 ? 13.068 8.032 -25.565 1.00 88.06 537 TYR A N 1
ATOM 4305 C CA . TYR A 1 537 ? 12.038 7.037 -25.873 1.00 88.06 537 TYR A CA 1
ATOM 4306 C C . TYR A 1 537 ? 12.023 6.655 -27.365 1.00 88.06 537 TYR A C 1
ATOM 4308 O O . TYR A 1 537 ? 12.005 5.472 -27.706 1.00 88.06 537 TYR A O 1
ATOM 4316 N N . SER A 1 538 ? 12.068 7.653 -28.252 1.00 93.38 538 SER A N 1
ATOM 4317 C CA . SER A 1 538 ? 12.143 7.466 -29.702 1.00 93.38 538 SER A CA 1
ATOM 4318 C C . SER A 1 538 ? 12.956 8.571 -30.381 1.00 93.38 538 SER A C 1
ATOM 4320 O O . SER A 1 538 ? 13.203 9.630 -29.800 1.00 93.38 538 SER A O 1
ATOM 4322 N N . VAL A 1 539 ? 13.391 8.306 -31.616 1.00 93.56 539 VAL A N 1
ATOM 4323 C CA . VAL A 1 539 ? 14.105 9.252 -32.497 1.00 93.56 539 VAL A CA 1
ATOM 4324 C C . VAL A 1 539 ? 13.527 9.154 -33.901 1.00 93.56 539 VAL A C 1
ATOM 4326 O O . VAL A 1 539 ? 13.142 8.063 -34.314 1.00 93.56 539 VAL A O 1
ATOM 4329 N N . LYS A 1 540 ? 13.477 10.243 -34.676 1.00 92.25 540 LYS A N 1
ATOM 4330 C CA . LYS A 1 540 ? 13.027 10.155 -36.076 1.00 92.25 540 LYS A CA 1
ATOM 4331 C C . LYS A 1 540 ? 14.171 9.786 -37.014 1.00 92.25 540 LYS A C 1
ATOM 4333 O O . LYS A 1 540 ? 15.316 10.207 -36.837 1.00 92.25 540 LYS A O 1
ATOM 4338 N N . ARG A 1 541 ? 13.869 9.034 -38.074 1.00 93.56 541 ARG A N 1
ATOM 4339 C CA . ARG A 1 541 ? 14.844 8.737 -39.131 1.00 93.56 541 ARG A CA 1
ATOM 4340 C C . ARG A 1 541 ? 15.430 10.035 -39.703 1.00 93.56 541 ARG A C 1
ATOM 4342 O O . ARG A 1 541 ? 14.719 10.988 -40.006 1.00 93.56 541 ARG A O 1
ATOM 4349 N N . GLY A 1 542 ? 16.748 10.057 -39.879 1.00 89.69 542 GLY A N 1
ATOM 4350 C CA . GLY A 1 542 ? 17.500 11.197 -40.398 1.00 89.69 542 GLY A CA 1
ATOM 4351 C C . GLY A 1 542 ? 17.913 12.226 -39.343 1.00 89.69 542 GLY A C 1
ATOM 4352 O O . GLY A 1 542 ? 18.799 13.038 -39.636 1.00 89.69 542 GLY A O 1
ATOM 4353 N N . GLU A 1 543 ? 17.346 12.174 -38.132 1.00 89.69 543 GLU A N 1
ATOM 4354 C CA . GLU A 1 543 ? 17.770 13.021 -37.017 1.00 89.69 543 GLU A CA 1
ATOM 4355 C C . GLU A 1 543 ? 19.186 12.669 -36.562 1.00 89.69 543 GLU A C 1
ATOM 4357 O O . GLU A 1 543 ? 19.658 11.532 -36.669 1.00 89.69 543 GLU A O 1
ATOM 4362 N N . LYS A 1 544 ? 19.881 13.698 -36.076 1.00 90.62 544 LYS A N 1
ATOM 4363 C CA . LYS A 1 544 ? 21.250 13.614 -35.578 1.00 90.62 544 LYS A CA 1
ATOM 4364 C C . LYS A 1 544 ? 21.201 13.799 -34.071 1.00 90.62 544 LYS A C 1
ATOM 4366 O O . LYS A 1 544 ? 20.768 14.853 -33.616 1.00 90.62 544 LYS A O 1
ATOM 4371 N N . MET A 1 545 ? 21.678 12.820 -33.315 1.00 89.06 545 MET A N 1
ATOM 4372 C CA . MET A 1 545 ? 21.768 12.912 -31.859 1.00 89.06 545 MET A CA 1
ATOM 4373 C C . MET A 1 545 ? 23.165 12.547 -31.377 1.00 89.06 545 MET A C 1
ATOM 4375 O O . MET A 1 545 ? 23.843 11.711 -31.971 1.00 89.06 545 MET A O 1
ATOM 4379 N N . ALA A 1 546 ? 23.599 13.156 -30.281 1.00 89.38 546 ALA A N 1
ATOM 4380 C CA . ALA A 1 546 ? 24.786 12.712 -29.569 1.00 89.38 546 ALA A CA 1
ATOM 4381 C C . ALA A 1 546 ? 24.368 11.650 -28.548 1.00 89.38 546 ALA A C 1
ATOM 4383 O O . ALA A 1 546 ? 23.773 11.975 -27.528 1.00 89.38 546 ALA A O 1
ATOM 4384 N N . LEU A 1 547 ? 24.670 10.382 -28.823 1.00 90.31 547 LEU A N 1
ATOM 4385 C CA . LEU A 1 547 ? 24.490 9.302 -27.861 1.00 90.31 547 LEU A CA 1
ATOM 4386 C C . LEU A 1 547 ? 25.437 9.523 -26.679 1.00 90.31 547 LEU A C 1
ATOM 4388 O O . LEU A 1 547 ? 26.658 9.436 -26.842 1.00 90.31 547 LEU A O 1
ATOM 4392 N N . GLN A 1 548 ? 24.869 9.800 -25.510 1.00 90.88 548 GLN A N 1
ATOM 4393 C CA . GLN A 1 548 ? 25.596 9.986 -24.262 1.00 90.88 548 GLN A CA 1
ATOM 4394 C C . GLN A 1 548 ? 25.806 8.633 -23.574 1.00 90.88 548 GLN A C 1
ATOM 4396 O O . GLN A 1 548 ? 24.861 7.917 -23.239 1.00 90.88 548 GLN A O 1
ATOM 4401 N N . VAL A 1 549 ? 27.075 8.276 -23.383 1.00 92.31 549 VAL A N 1
ATOM 4402 C CA . VAL A 1 549 ? 27.503 7.068 -22.677 1.00 92.31 549 VAL A CA 1
ATOM 4403 C C . VAL A 1 549 ? 28.142 7.492 -21.365 1.00 92.31 549 VAL A C 1
ATOM 4405 O O . VAL A 1 549 ? 29.201 8.121 -21.361 1.00 92.31 549 VAL A O 1
ATOM 4408 N N . LEU A 1 550 ? 27.505 7.147 -20.253 1.00 91.88 550 LEU A N 1
ATOM 4409 C CA . LEU A 1 550 ? 28.013 7.406 -18.913 1.00 91.88 550 LEU A CA 1
ATOM 4410 C C . LEU A 1 550 ? 28.895 6.239 -18.469 1.00 91.88 550 LEU A C 1
ATOM 4412 O O . LEU A 1 550 ? 28.524 5.071 -18.605 1.00 91.88 550 LEU A O 1
ATOM 4416 N N . ILE A 1 551 ? 30.071 6.561 -17.945 1.00 92.94 551 ILE A N 1
ATOM 4417 C CA . ILE A 1 551 ? 31.061 5.603 -17.466 1.00 92.94 551 ILE A CA 1
ATOM 4418 C C . ILE A 1 551 ? 31.182 5.785 -15.961 1.00 92.94 551 ILE A C 1
ATOM 4420 O O . ILE A 1 551 ? 31.607 6.849 -15.503 1.00 92.94 551 ILE A O 1
ATOM 4424 N N . PHE A 1 552 ? 30.835 4.742 -15.215 1.00 91.88 552 PHE A N 1
ATOM 4425 C CA . PHE A 1 552 ? 30.922 4.721 -13.762 1.00 91.88 552 PHE A CA 1
ATOM 4426 C C . PHE A 1 552 ? 32.167 3.951 -13.331 1.00 91.88 552 PHE A C 1
ATOM 4428 O O . PHE A 1 552 ? 32.356 2.800 -13.733 1.00 91.88 552 PHE A O 1
ATOM 4435 N N . ASN A 1 553 ? 32.999 4.583 -12.501 1.00 92.56 553 ASN A N 1
ATOM 4436 C CA . ASN A 1 553 ? 34.160 3.947 -11.888 1.00 92.56 553 ASN A CA 1
ATOM 4437 C C . ASN A 1 553 ? 34.082 4.037 -10.356 1.00 92.56 553 ASN A C 1
ATOM 4439 O O . ASN A 1 553 ? 34.454 5.044 -9.755 1.00 92.56 553 ASN A O 1
ATOM 4443 N N . TYR A 1 554 ? 33.602 2.967 -9.723 1.00 90.88 554 TYR A N 1
ATOM 4444 C CA . TYR A 1 554 ? 33.572 2.806 -8.267 1.00 90.88 554 TYR A CA 1
ATOM 4445 C C . TYR A 1 554 ? 34.816 2.096 -7.708 1.00 90.88 554 TYR A C 1
ATOM 4447 O O . TYR A 1 554 ? 34.841 1.783 -6.522 1.00 90.88 554 TYR A O 1
ATOM 4455 N N . LEU A 1 555 ? 35.839 1.829 -8.527 1.00 90.38 555 LEU A N 1
ATOM 4456 C CA . LEU A 1 555 ? 37.137 1.364 -8.032 1.00 90.38 555 LEU A CA 1
ATOM 4457 C C . LEU A 1 555 ? 37.877 2.519 -7.347 1.00 90.38 555 LEU A C 1
ATOM 4459 O O . LEU A 1 555 ? 37.649 3.686 -7.663 1.00 90.38 555 LEU A O 1
ATOM 4463 N N . ASP A 1 556 ? 38.808 2.205 -6.449 1.00 90.94 556 ASP A N 1
ATOM 4464 C CA . ASP A 1 556 ? 39.620 3.226 -5.770 1.00 90.94 556 ASP A CA 1
ATOM 4465 C C . ASP A 1 556 ? 40.655 3.875 -6.704 1.00 90.94 556 ASP A C 1
ATOM 4467 O O . ASP A 1 556 ? 41.153 4.971 -6.443 1.00 90.94 556 ASP A O 1
ATOM 4471 N N . THR A 1 557 ? 40.988 3.205 -7.809 1.00 91.88 557 THR A N 1
ATOM 4472 C CA . THR A 1 557 ? 42.008 3.635 -8.765 1.00 91.88 557 THR A CA 1
ATOM 4473 C C . THR A 1 557 ? 41.404 4.330 -9.982 1.00 91.88 557 THR A C 1
ATOM 4475 O O . THR A 1 557 ? 40.322 3.988 -10.464 1.00 91.88 557 THR A O 1
ATOM 4478 N N . GLU A 1 558 ? 42.134 5.314 -10.510 1.00 91.94 558 GLU A N 1
ATOM 4479 C CA . GLU A 1 558 ? 41.835 5.906 -11.814 1.00 91.94 558 GLU A CA 1
ATOM 4480 C C . GLU A 1 558 ? 42.035 4.864 -12.924 1.00 91.94 558 GLU A C 1
ATOM 4482 O O . GLU A 1 558 ? 43.018 4.124 -12.922 1.00 91.94 558 GLU A O 1
ATOM 4487 N N . GLN A 1 559 ? 41.086 4.800 -13.858 1.00 89.50 559 GLN A N 1
ATOM 4488 C CA . GLN A 1 559 ? 41.070 3.824 -14.946 1.00 89.50 559 GLN A CA 1
ATOM 4489 C C . GLN A 1 559 ? 41.095 4.535 -16.298 1.00 89.50 559 GLN A C 1
ATOM 4491 O O . GLN A 1 559 ? 40.303 5.449 -16.547 1.00 89.50 559 GLN A O 1
ATOM 4496 N N . GLU A 1 560 ? 41.951 4.069 -17.206 1.00 92.06 560 GLU A N 1
ATOM 4497 C CA . GLU A 1 560 ? 41.902 4.468 -18.611 1.00 92.06 560 GLU A CA 1
ATOM 4498 C C . GLU A 1 560 ? 40.896 3.577 -19.354 1.00 92.06 560 GLU A C 1
ATOM 4500 O O . GLU A 1 560 ? 41.095 2.373 -19.536 1.00 92.06 560 GLU A O 1
ATOM 4505 N N . VAL A 1 561 ? 39.769 4.166 -19.752 1.00 90.88 561 VAL A N 1
ATOM 4506 C CA . VAL A 1 561 ? 38.627 3.446 -20.319 1.00 90.88 561 VAL A CA 1
ATOM 4507 C C . VAL A 1 561 ? 38.571 3.672 -21.818 1.00 90.88 561 VAL A C 1
ATOM 4509 O O . VAL A 1 561 ? 38.431 4.805 -22.272 1.00 90.88 561 VAL A O 1
ATOM 4512 N N . THR A 1 562 ? 38.594 2.593 -22.599 1.00 90.75 562 THR A N 1
ATOM 4513 C CA . THR A 1 562 ? 38.314 2.640 -24.040 1.00 90.75 562 THR A CA 1
ATOM 4514 C C . THR A 1 562 ? 36.893 2.155 -24.310 1.00 90.75 562 THR A C 1
ATOM 4516 O O . THR A 1 562 ? 36.577 0.979 -24.119 1.00 90.75 562 THR A O 1
ATOM 4519 N N . VAL A 1 563 ? 36.028 3.064 -24.761 1.00 91.06 563 VAL A N 1
ATOM 4520 C CA . VAL A 1 563 ? 34.638 2.795 -25.146 1.00 91.06 563 VAL A CA 1
ATOM 4521 C C . VAL A 1 563 ? 34.561 2.596 -26.651 1.00 91.06 563 VAL A C 1
ATOM 4523 O O . VAL A 1 563 ? 34.930 3.485 -27.412 1.00 91.06 563 VAL A O 1
ATOM 4526 N N . THR A 1 564 ? 34.069 1.438 -27.076 1.00 89.31 564 THR A N 1
ATOM 4527 C CA . THR A 1 564 ? 33.956 1.026 -28.477 1.00 89.31 564 THR A CA 1
ATOM 4528 C C . THR A 1 564 ? 32.493 0.833 -28.859 1.00 89.31 564 THR A C 1
ATOM 4530 O O . THR A 1 564 ? 31.809 0.001 -28.266 1.00 89.31 564 THR A O 1
ATOM 4533 N N . LEU A 1 565 ? 32.022 1.574 -29.861 1.00 89.38 565 LEU A N 1
ATOM 4534 C CA . LEU A 1 565 ? 30.702 1.419 -30.474 1.00 89.38 565 LEU A CA 1
ATOM 4535 C C . LEU A 1 565 ? 30.802 0.467 -31.670 1.00 89.38 565 LEU A C 1
ATOM 4537 O O . LEU A 1 565 ? 31.598 0.696 -32.588 1.00 89.38 565 LEU A O 1
ATOM 4541 N N . LYS A 1 566 ? 29.994 -0.597 -31.665 1.00 88.12 566 LYS A N 1
ATOM 4542 C CA . LYS A 1 566 ? 29.900 -1.517 -32.803 1.00 88.12 566 LYS A CA 1
ATOM 4543 C C . LYS A 1 566 ? 29.038 -0.888 -33.906 1.00 88.12 566 LYS A C 1
ATOM 4545 O O . LYS A 1 566 ? 27.956 -0.391 -33.594 1.00 88.12 566 LYS A O 1
ATOM 4550 N N . PRO A 1 567 ? 29.480 -0.905 -35.175 1.00 84.88 567 PRO A N 1
ATOM 4551 C CA . PRO A 1 567 ? 28.678 -0.386 -36.277 1.00 84.88 567 PRO A CA 1
ATOM 4552 C C . PRO A 1 567 ? 27.440 -1.262 -36.517 1.00 84.88 567 PRO A C 1
ATOM 4554 O O . PRO A 1 567 ? 27.512 -2.488 -36.418 1.00 84.88 567 PRO A O 1
ATOM 4557 N N . ASN A 1 568 ? 26.323 -0.624 -36.861 1.00 87.62 568 ASN A N 1
ATOM 4558 C CA . ASN A 1 568 ? 25.055 -1.259 -37.217 1.00 87.62 568 ASN A CA 1
ATOM 4559 C C . ASN A 1 568 ? 24.476 -0.514 -38.437 1.00 87.62 568 ASN A C 1
ATOM 4561 O O . ASN A 1 568 ? 24.527 0.714 -38.427 1.00 87.62 568 ASN A O 1
ATOM 4565 N N . PRO A 1 569 ? 23.938 -1.193 -39.471 1.00 85.81 569 PRO A N 1
ATOM 4566 C CA . PRO A 1 569 ? 23.312 -0.531 -40.626 1.00 85.81 569 PRO A CA 1
ATOM 4567 C C . PRO A 1 569 ? 22.210 0.481 -40.269 1.00 85.81 569 PRO A C 1
ATOM 4569 O O . PRO A 1 569 ? 21.990 1.422 -41.030 1.00 85.81 569 PRO A O 1
ATOM 4572 N N . GLY A 1 570 ? 21.566 0.342 -39.104 1.00 86.50 570 GLY A N 1
ATOM 4573 C CA . GLY A 1 570 ? 20.510 1.252 -38.657 1.00 86.50 570 GLY A CA 1
ATOM 4574 C C . GLY A 1 570 ? 20.963 2.665 -38.261 1.00 86.50 570 GLY A C 1
ATOM 4575 O O . GLY A 1 570 ? 20.109 3.534 -38.059 1.00 86.50 570 GLY A O 1
ATOM 4576 N N . PHE A 1 571 ? 22.271 2.922 -38.140 1.00 89.25 571 PHE A N 1
ATOM 4577 C CA . PHE A 1 571 ? 22.802 4.261 -37.880 1.00 89.25 571 PHE A CA 1
ATOM 4578 C C . PHE A 1 571 ? 24.189 4.495 -38.490 1.00 89.25 571 PHE A C 1
ATOM 4580 O O . PHE A 1 571 ? 25.015 3.597 -38.622 1.00 89.25 571 PHE A O 1
ATOM 4587 N N . GLU A 1 572 ? 24.489 5.758 -38.771 1.00 87.75 572 GLU A N 1
ATOM 4588 C CA . GLU A 1 572 ? 25.789 6.220 -39.249 1.00 87.75 572 GLU A CA 1
ATOM 4589 C C . GLU A 1 572 ? 26.424 7.171 -38.230 1.00 87.75 572 GLU A C 1
ATOM 4591 O O . GLU A 1 572 ? 25.755 8.036 -37.659 1.00 87.75 572 GLU A O 1
ATOM 4596 N N . LEU A 1 573 ? 27.732 7.042 -37.999 1.00 82.81 573 LEU A N 1
ATOM 4597 C CA . LEU A 1 573 ? 28.469 7.971 -37.143 1.00 82.81 573 LEU A CA 1
ATOM 4598 C C . LEU A 1 573 ? 28.846 9.235 -37.927 1.00 82.81 573 LEU A C 1
ATOM 4600 O O . LEU A 1 573 ? 29.446 9.170 -39.000 1.00 82.81 573 LEU A O 1
ATOM 4604 N N . ILE A 1 574 ? 28.572 10.400 -37.349 1.00 78.06 574 ILE A N 1
ATOM 4605 C CA . ILE A 1 574 ? 28.925 11.696 -37.924 1.00 78.06 574 ILE A CA 1
ATOM 4606 C C . ILE A 1 574 ? 30.390 11.991 -37.575 1.00 78.06 574 ILE A C 1
ATOM 4608 O O . ILE A 1 574 ? 30.716 12.450 -36.480 1.00 78.06 574 ILE A O 1
ATOM 4612 N N . GLN A 1 575 ? 31.303 11.713 -38.502 1.00 64.56 575 GLN A N 1
ATOM 4613 C CA . GLN A 1 575 ? 32.724 12.026 -38.339 1.00 64.56 575 GLN A CA 1
ATOM 4614 C C . GLN A 1 575 ? 32.951 13.546 -38.341 1.00 64.56 575 GLN A C 1
ATOM 4616 O O . GLN A 1 575 ? 32.874 14.186 -39.388 1.00 64.56 575 GLN A O 1
ATOM 4621 N N . LYS A 1 576 ? 33.263 14.128 -37.175 1.00 52.97 576 LYS A N 1
ATOM 4622 C CA . LYS A 1 576 ? 33.829 15.488 -37.086 1.00 52.97 576 LYS A CA 1
ATOM 4623 C C . LYS A 1 576 ? 35.142 15.612 -36.307 1.00 52.97 576 LYS A C 1
ATOM 4625 O O . LYS A 1 576 ? 35.895 16.522 -36.618 1.00 52.97 576 LYS A O 1
ATOM 4630 N N . ASP A 1 577 ? 35.496 14.662 -35.438 1.00 44.06 577 ASP A N 1
ATOM 4631 C CA . ASP A 1 577 ? 36.695 14.793 -34.594 1.00 44.06 577 ASP A CA 1
ATOM 4632 C C . ASP A 1 577 ? 37.567 13.532 -34.617 1.00 44.06 577 ASP A C 1
ATOM 4634 O O . ASP A 1 577 ? 37.271 12.566 -33.918 1.00 44.06 577 ASP A O 1
ATOM 4638 N N . GLY A 1 578 ? 38.643 13.535 -35.414 1.00 46.69 578 GLY A N 1
ATOM 4639 C CA . GLY A 1 578 ? 39.889 12.791 -35.144 1.00 46.69 578 GLY A CA 1
ATOM 4640 C C . GLY A 1 578 ? 39.818 11.297 -34.780 1.00 46.69 578 GLY A C 1
ATOM 4641 O O . GLY A 1 578 ? 40.749 10.788 -34.157 1.00 46.69 578 GLY A O 1
ATOM 4642 N N . LEU A 1 579 ? 38.749 10.582 -35.137 1.00 48.41 579 LEU A N 1
ATOM 4643 C CA . LEU A 1 579 ? 38.608 9.145 -34.899 1.00 48.41 579 LEU A CA 1
ATOM 4644 C C . LEU A 1 579 ? 39.711 8.418 -35.666 1.00 48.41 579 LEU A C 1
ATOM 4646 O O . LEU A 1 579 ? 39.726 8.454 -36.893 1.00 48.41 579 LEU A O 1
ATOM 4650 N N . ARG A 1 580 ? 40.645 7.775 -34.956 1.00 44.28 580 ARG A N 1
ATOM 4651 C CA . ARG A 1 580 ? 41.694 6.961 -35.582 1.00 44.28 580 ARG A CA 1
ATOM 4652 C C . ARG A 1 580 ? 41.027 5.770 -36.287 1.00 44.28 580 ARG A C 1
ATOM 4654 O O . ARG A 1 580 ? 40.504 4.907 -35.582 1.00 44.28 580 ARG A O 1
ATOM 4661 N N . PRO A 1 581 ? 41.035 5.664 -37.630 1.00 43.00 581 PRO A N 1
ATOM 4662 C CA . PRO A 1 581 ? 40.748 4.382 -38.255 1.00 43.00 581 PRO A CA 1
ATOM 4663 C C . PRO A 1 581 ? 41.860 3.391 -37.859 1.00 43.00 581 PRO A C 1
ATOM 4665 O O . PRO A 1 581 ? 43.016 3.802 -37.690 1.00 43.00 581 PRO A O 1
ATOM 4668 N N . PRO A 1 582 ? 41.556 2.094 -37.683 1.00 40.31 582 PRO A N 1
ATOM 4669 C CA . PRO A 1 582 ? 42.585 1.104 -37.398 1.00 40.31 582 PRO A CA 1
ATOM 4670 C C . PRO A 1 582 ? 43.624 1.084 -38.529 1.00 40.31 582 PRO A C 1
ATOM 4672 O O . PRO A 1 582 ? 43.273 1.107 -39.710 1.00 40.31 582 PRO A O 1
ATOM 4675 N N . ARG A 1 583 ? 44.915 1.040 -38.162 1.00 42.12 583 ARG A N 1
ATOM 4676 C CA . ARG A 1 583 ? 46.031 0.832 -39.099 1.00 42.12 583 ARG A CA 1
ATOM 4677 C C . ARG A 1 583 ? 45.730 -0.402 -39.955 1.00 42.12 583 ARG A C 1
ATOM 4679 O O . ARG A 1 583 ? 45.516 -1.492 -39.427 1.00 42.12 583 ARG A O 1
ATOM 4686 N N . GLN A 1 584 ? 45.718 -0.207 -41.268 1.00 38.38 584 GLN A N 1
ATOM 4687 C CA . GLN A 1 584 ? 45.458 -1.231 -42.273 1.00 38.38 584 GLN A CA 1
ATOM 4688 C C . GLN A 1 584 ? 46.616 -2.247 -42.274 1.00 38.38 584 GLN A C 1
ATOM 4690 O O . GLN A 1 584 ? 47.646 -2.045 -42.907 1.00 38.38 584 GLN A O 1
ATOM 4695 N N . GLY A 1 585 ? 46.482 -3.317 -41.491 1.00 42.62 585 GLY A N 1
ATOM 4696 C CA . GLY A 1 585 ? 47.260 -4.544 -41.655 1.00 42.62 585 GLY A CA 1
ATOM 4697 C C . GLY A 1 585 ? 46.525 -5.472 -42.623 1.00 42.62 585 GLY A C 1
ATOM 4698 O O . GLY A 1 585 ? 45.312 -5.626 -42.507 1.00 42.62 585 GLY A O 1
ATOM 4699 N N . ASN A 1 586 ? 47.248 -6.064 -43.573 1.00 40.59 586 ASN A N 1
ATOM 4700 C CA . ASN A 1 586 ? 46.770 -6.777 -44.770 1.00 40.59 586 ASN A CA 1
ATOM 4701 C C . ASN A 1 586 ? 45.947 -8.074 -44.564 1.00 40.59 586 ASN A C 1
ATOM 4703 O O . ASN A 1 586 ? 46.007 -8.961 -45.409 1.00 40.59 586 ASN A O 1
ATOM 4707 N N . ASN A 1 587 ? 45.125 -8.202 -43.520 1.00 42.94 587 ASN A N 1
ATOM 4708 C CA . ASN A 1 587 ? 44.254 -9.367 -43.340 1.00 42.94 587 ASN A CA 1
ATOM 4709 C C . ASN A 1 587 ? 42.765 -8.978 -43.342 1.00 42.94 587 ASN A C 1
ATOM 4711 O O . ASN A 1 587 ? 42.325 -8.048 -42.670 1.00 42.94 587 ASN A O 1
ATOM 4715 N N . LYS A 1 588 ? 41.996 -9.699 -44.167 1.00 45.84 588 LYS A N 1
ATOM 4716 C CA . LYS A 1 588 ? 40.560 -9.526 -44.430 1.00 45.84 588 LYS A CA 1
ATOM 4717 C C . LYS A 1 588 ? 39.724 -9.543 -43.134 1.00 45.84 588 LYS A C 1
ATOM 4719 O O . LYS A 1 588 ? 39.884 -10.439 -42.314 1.00 45.84 588 LYS A O 1
ATOM 4724 N N . ARG A 1 589 ? 38.753 -8.612 -43.072 1.00 43.19 589 ARG A N 1
ATOM 4725 C CA . ARG A 1 589 ? 37.732 -8.340 -42.026 1.00 43.19 589 ARG A CA 1
ATOM 4726 C C . ARG A 1 589 ? 38.186 -7.518 -40.807 1.00 43.19 589 ARG A C 1
ATOM 4728 O O . ARG A 1 589 ? 37.983 -7.929 -39.672 1.00 43.19 589 ARG A O 1
ATOM 4735 N N . ASN A 1 590 ? 38.665 -6.295 -41.030 1.00 40.94 590 ASN A N 1
ATOM 4736 C CA . ASN A 1 590 ? 38.670 -5.274 -39.975 1.00 40.94 590 ASN A CA 1
ATOM 4737 C C . ASN A 1 590 ? 37.389 -4.436 -40.079 1.00 40.94 590 ASN A C 1
ATOM 4739 O O . ASN A 1 590 ? 37.270 -3.571 -40.943 1.00 40.94 590 ASN A O 1
ATOM 4743 N N . ILE A 1 591 ? 36.414 -4.732 -39.219 1.00 48.56 591 ILE A N 1
ATOM 4744 C CA . ILE A 1 591 ? 35.230 -3.891 -39.005 1.00 48.56 591 ILE A CA 1
ATOM 4745 C C . ILE A 1 591 ? 35.731 -2.563 -38.418 1.00 48.56 591 ILE A C 1
ATOM 4747 O O . ILE A 1 591 ? 36.493 -2.575 -37.451 1.00 48.56 591 ILE A O 1
ATOM 4751 N N . ALA A 1 592 ? 35.354 -1.424 -39.004 1.00 51.81 592 ALA A N 1
ATOM 4752 C CA . ALA A 1 592 ? 35.689 -0.113 -38.453 1.00 51.81 592 ALA A CA 1
ATOM 4753 C C . ALA A 1 592 ? 35.003 0.041 -37.085 1.00 51.81 592 ALA A C 1
ATOM 4755 O O . ALA A 1 592 ? 33.796 0.249 -37.001 1.00 51.81 592 ALA A O 1
ATOM 4756 N N . LEU A 1 593 ? 35.768 -0.137 -36.010 1.00 61.56 593 LEU A N 1
ATOM 4757 C CA . LEU A 1 593 ? 35.299 0.016 -34.638 1.00 61.56 593 LEU A CA 1
ATOM 4758 C C . LEU A 1 593 ? 35.513 1.466 -34.213 1.00 61.56 593 LEU A C 1
ATOM 4760 O O . LEU A 1 593 ? 36.632 1.977 -34.265 1.00 61.56 593 LEU A O 1
ATOM 4764 N N . TYR A 1 594 ? 34.442 2.137 -33.797 1.00 74.50 594 TYR A N 1
ATOM 4765 C CA . TYR A 1 594 ? 34.528 3.515 -33.332 1.00 74.50 594 TYR A CA 1
ATOM 4766 C C . TYR A 1 594 ? 34.884 3.519 -31.849 1.00 74.50 594 TYR A C 1
ATOM 4768 O O . TYR A 1 594 ? 34.034 3.231 -31.010 1.00 74.50 594 TYR A O 1
ATOM 4776 N N . SER A 1 595 ? 36.139 3.829 -31.524 1.00 81.19 595 SER A N 1
ATOM 4777 C CA . SER A 1 595 ? 36.633 3.836 -30.145 1.00 81.19 595 SER A CA 1
ATOM 4778 C C . SER A 1 595 ? 36.992 5.237 -29.654 1.00 81.19 595 SER A C 1
ATOM 4780 O O . SER A 1 595 ? 37.657 5.994 -30.364 1.00 81.19 595 SER A O 1
ATOM 4782 N N . ARG A 1 596 ? 36.618 5.559 -28.414 1.00 83.75 596 ARG A N 1
ATOM 4783 C CA . ARG A 1 596 ? 37.073 6.743 -27.671 1.00 83.75 596 ARG A CA 1
ATOM 4784 C C . ARG A 1 596 ? 37.705 6.302 -26.356 1.00 83.75 596 ARG A C 1
ATOM 4786 O O . ARG A 1 596 ? 37.134 5.462 -25.667 1.00 83.75 596 ARG A O 1
ATOM 4793 N N . SER A 1 597 ? 38.853 6.877 -26.013 1.00 86.38 597 SER A N 1
ATOM 4794 C CA . SER A 1 597 ? 39.551 6.601 -24.753 1.00 86.38 597 SER A CA 1
ATOM 4795 C C . SER A 1 597 ? 39.469 7.816 -23.833 1.00 86.38 597 SER A C 1
ATOM 4797 O O . SER A 1 597 ? 39.649 8.946 -24.287 1.00 86.38 597 SER A O 1
ATOM 4799 N N . ILE A 1 598 ? 39.160 7.592 -22.558 1.00 89.69 598 ILE A N 1
ATOM 4800 C CA . ILE A 1 598 ? 39.017 8.634 -21.538 1.00 89.69 598 ILE A CA 1
ATOM 4801 C C . ILE A 1 598 ? 39.537 8.126 -20.190 1.00 89.69 598 ILE A C 1
ATOM 4803 O O . ILE A 1 598 ? 39.304 6.976 -19.828 1.00 89.69 598 ILE A O 1
ATOM 4807 N N . SER A 1 599 ? 40.222 8.990 -19.438 1.00 91.50 599 SER A N 1
ATOM 4808 C CA . SER A 1 599 ? 40.638 8.686 -18.063 1.00 91.50 599 SER A CA 1
ATOM 4809 C C . SER A 1 599 ? 39.515 9.019 -17.084 1.00 91.50 599 SER A C 1
ATOM 4811 O O . SER A 1 599 ? 39.036 10.161 -17.075 1.00 91.50 599 SER A O 1
ATOM 4813 N N . VAL A 1 600 ? 39.077 8.051 -16.277 1.00 91.44 600 VAL A N 1
ATOM 4814 C CA . VAL A 1 600 ? 37.996 8.203 -15.291 1.00 91.44 600 VAL A CA 1
ATOM 4815 C C . VAL A 1 600 ? 38.565 8.000 -13.881 1.00 91.44 600 VAL A C 1
ATOM 4817 O O . VAL A 1 600 ? 38.994 6.886 -13.567 1.00 91.44 600 VAL A O 1
ATOM 4820 N N . PRO A 1 601 ? 38.570 9.040 -13.022 1.00 92.50 601 PRO A N 1
ATOM 4821 C CA . PRO A 1 601 ? 39.028 8.923 -11.639 1.00 92.50 601 PRO A CA 1
ATOM 4822 C C . PRO A 1 601 ? 38.276 7.837 -10.864 1.00 92.50 601 PRO A C 1
ATOM 4824 O O . PRO A 1 601 ? 37.126 7.532 -11.180 1.00 92.50 601 PRO A O 1
ATOM 4827 N N . GLY A 1 602 ? 38.932 7.262 -9.858 1.00 88.94 602 GLY A N 1
ATOM 4828 C CA . GLY A 1 602 ? 38.296 6.346 -8.911 1.00 88.94 602 GLY A CA 1
ATOM 4829 C C . GLY A 1 602 ? 37.421 7.067 -7.880 1.00 88.94 602 GLY A C 1
ATOM 4830 O O . GLY A 1 602 ? 37.335 8.296 -7.865 1.00 88.94 602 GLY A O 1
ATOM 4831 N N . GLY A 1 603 ? 36.786 6.300 -6.994 1.00 86.62 603 GLY A N 1
ATOM 4832 C CA . GLY A 1 603 ? 35.983 6.822 -5.883 1.00 86.62 603 GLY A CA 1
ATOM 4833 C C . GLY A 1 603 ? 34.519 7.118 -6.226 1.00 86.62 603 GLY A C 1
ATOM 4834 O O . GLY A 1 603 ? 33.887 7.929 -5.554 1.00 86.62 603 GLY A O 1
ATOM 4835 N N . GLY A 1 604 ? 33.969 6.482 -7.267 1.00 84.00 604 GLY A N 1
ATOM 4836 C CA . GLY A 1 604 ? 32.566 6.642 -7.675 1.00 84.00 604 GLY A CA 1
ATOM 4837 C C . GLY A 1 604 ? 32.314 7.832 -8.602 1.00 84.00 604 GLY A C 1
ATOM 4838 O O . GLY A 1 604 ? 31.174 8.270 -8.753 1.00 84.00 604 GLY A O 1
ATOM 4839 N N . VAL A 1 605 ? 33.366 8.366 -9.224 1.00 86.69 605 VAL A N 1
ATOM 4840 C CA . VAL A 1 605 ? 33.262 9.470 -10.182 1.00 86.69 605 VAL A CA 1
ATOM 4841 C C . VAL A 1 605 ? 32.694 8.959 -11.508 1.00 86.69 605 VAL A C 1
ATOM 4843 O O . VAL A 1 605 ? 33.018 7.864 -11.974 1.00 86.69 605 VAL A O 1
ATOM 4846 N N . THR A 1 606 ? 31.846 9.778 -12.130 1.00 88.94 606 THR A N 1
ATOM 4847 C CA . THR A 1 606 ? 31.212 9.480 -13.421 1.00 88.94 606 THR A CA 1
ATOM 4848 C C . THR A 1 606 ? 31.733 10.428 -14.494 1.00 88.94 606 THR A C 1
ATOM 4850 O O . THR A 1 606 ? 31.896 11.623 -14.245 1.00 88.94 606 THR A O 1
ATOM 4853 N N . LYS A 1 607 ? 31.991 9.915 -15.702 1.00 90.69 607 LYS A N 1
ATOM 4854 C CA . LYS A 1 607 ? 32.302 10.735 -16.887 1.00 90.69 607 LYS A CA 1
ATOM 4855 C C . LYS A 1 607 ? 31.452 10.329 -18.083 1.00 90.69 607 LYS A C 1
ATOM 4857 O O . LYS A 1 607 ? 31.137 9.155 -18.251 1.00 90.69 607 LYS A O 1
ATOM 4862 N N . ALA A 1 608 ? 31.122 11.299 -18.931 1.00 90.38 608 ALA A N 1
ATOM 4863 C CA . ALA A 1 608 ? 30.341 11.090 -20.144 1.00 90.38 608 ALA A CA 1
ATOM 4864 C C . ALA A 1 608 ? 31.228 11.059 -21.399 1.00 90.38 608 ALA A C 1
ATOM 4866 O O . ALA A 1 608 ? 32.165 11.848 -21.539 1.00 90.38 608 ALA A O 1
ATOM 4867 N N . VAL A 1 609 ? 30.898 10.175 -22.340 1.00 90.19 609 VAL A N 1
ATOM 4868 C CA . VAL A 1 609 ? 31.461 10.130 -23.694 1.00 90.19 609 VAL A CA 1
ATOM 4869 C C . VAL A 1 609 ? 30.323 10.202 -24.700 1.00 90.19 609 VAL A C 1
ATOM 4871 O O . VAL A 1 609 ? 29.349 9.464 -24.599 1.00 90.19 609 VAL A O 1
ATOM 4874 N N . TYR A 1 610 ? 30.470 11.065 -25.701 1.00 89.19 610 TYR A N 1
ATOM 4875 C CA . TYR A 1 610 ? 29.440 11.294 -26.712 1.00 89.19 610 TYR A CA 1
ATOM 4876 C C . TYR A 1 610 ? 29.783 10.620 -28.043 1.00 89.19 610 TYR A C 1
ATOM 4878 O O . TYR A 1 610 ? 30.921 10.719 -28.507 1.00 89.19 610 TYR A O 1
ATOM 4886 N N . PHE A 1 611 ? 28.798 9.998 -28.688 1.00 89.06 611 PHE A N 1
ATOM 4887 C CA . PHE A 1 611 ? 28.892 9.494 -30.060 1.00 89.06 611 PHE A CA 1
ATOM 4888 C C . PHE A 1 611 ? 27.822 10.168 -30.931 1.00 89.06 611 PHE A C 1
ATOM 4890 O O . PHE A 1 611 ? 26.639 9.913 -30.729 1.00 89.06 611 PHE A O 1
ATOM 4897 N N . PRO A 1 612 ? 28.184 11.039 -31.887 1.00 89.69 612 PRO A N 1
ATOM 4898 C CA . PRO A 1 612 ? 27.203 11.693 -32.749 1.00 89.69 612 PRO A CA 1
ATOM 4899 C C . PRO A 1 612 ? 26.693 10.722 -33.826 1.00 89.69 612 PRO A C 1
ATOM 4901 O O . PRO A 1 612 ? 27.422 10.387 -34.758 1.00 89.69 612 PRO A O 1
ATOM 4904 N N . LEU A 1 613 ? 25.448 10.270 -33.702 1.00 90.81 613 LEU A N 1
ATOM 4905 C CA . LEU A 1 613 ? 24.797 9.294 -34.577 1.00 90.81 613 LEU A CA 1
ATOM 4906 C C . LEU A 1 613 ? 23.708 9.946 -35.429 1.00 90.81 613 LEU A C 1
ATOM 4908 O O . LEU A 1 613 ? 23.017 10.861 -34.982 1.00 90.81 613 LEU A O 1
ATOM 4912 N N . LYS A 1 614 ? 23.538 9.437 -36.648 1.00 92.12 614 LYS A N 1
ATOM 4913 C CA . LYS A 1 614 ? 22.408 9.715 -37.535 1.00 92.12 614 LYS A CA 1
ATOM 4914 C C . LYS A 1 614 ? 21.685 8.405 -37.839 1.00 92.12 614 LYS A C 1
ATOM 4916 O O . LYS A 1 614 ? 22.299 7.499 -38.393 1.00 92.12 614 LYS A O 1
ATOM 4921 N N . PHE A 1 615 ? 20.401 8.306 -37.511 1.00 92.88 615 PHE A N 1
ATOM 4922 C CA . PHE A 1 615 ? 19.625 7.079 -37.734 1.00 92.88 615 PHE A CA 1
ATOM 4923 C C . PHE A 1 615 ? 19.103 6.990 -39.170 1.00 92.88 615 PHE A C 1
ATOM 4925 O O . PHE A 1 615 ? 18.626 7.982 -39.725 1.00 92.88 615 PHE A O 1
ATOM 4932 N N . THR A 1 616 ? 19.195 5.808 -39.775 1.00 90.69 616 THR A N 1
ATOM 4933 C CA . THR A 1 616 ? 18.897 5.562 -41.199 1.00 90.69 616 THR A CA 1
ATOM 4934 C C . THR A 1 616 ? 17.740 4.587 -41.402 1.00 90.69 616 THR A C 1
ATOM 4936 O O . THR A 1 616 ? 16.961 4.764 -42.339 1.00 90.69 616 THR A O 1
ATOM 4939 N N . GLU A 1 617 ? 17.576 3.598 -40.524 1.00 90.25 617 GLU A N 1
ATOM 4940 C CA . GLU A 1 617 ? 16.519 2.584 -40.621 1.00 90.25 617 GLU A CA 1
ATOM 4941 C C . GLU A 1 617 ? 15.375 2.855 -39.636 1.00 90.25 617 GLU A C 1
ATOM 4943 O O . GLU A 1 617 ? 15.601 3.304 -38.517 1.00 90.25 617 GLU A O 1
ATOM 4948 N N . ILE A 1 618 ? 14.137 2.580 -40.059 1.00 90.81 618 ILE A N 1
ATOM 4949 C CA . ILE A 1 618 ? 12.926 2.710 -39.232 1.00 90.81 618 ILE A CA 1
ATOM 4950 C C . ILE A 1 618 ? 12.699 1.399 -38.474 1.00 90.81 618 ILE A C 1
ATOM 4952 O O . ILE A 1 618 ? 12.815 0.320 -39.052 1.00 90.81 618 ILE A O 1
ATOM 4956 N N . GLY A 1 619 ? 12.289 1.488 -37.209 1.00 90.62 619 GLY A N 1
ATOM 4957 C CA . GLY A 1 619 ? 11.995 0.340 -36.354 1.00 90.62 619 GLY A CA 1
ATOM 4958 C C . GLY A 1 619 ? 12.930 0.251 -35.152 1.00 90.62 619 GLY A C 1
ATOM 4959 O O . GLY A 1 619 ? 13.449 1.257 -34.684 1.00 90.62 619 GLY A O 1
ATOM 4960 N N . HIS A 1 620 ? 13.115 -0.954 -34.618 1.00 92.31 620 HIS A N 1
ATOM 4961 C CA . HIS A 1 620 ? 13.970 -1.171 -33.452 1.00 92.31 620 HIS A CA 1
ATOM 4962 C C . HIS A 1 620 ? 15.425 -1.336 -33.890 1.00 92.31 620 HIS A C 1
ATOM 4964 O O . HIS A 1 620 ? 15.806 -2.378 -34.422 1.00 92.31 620 HIS A O 1
ATOM 4970 N N . VAL A 1 621 ? 16.243 -0.316 -33.638 1.00 92.62 621 VAL A N 1
ATOM 4971 C CA . VAL A 1 621 ? 17.675 -0.324 -33.951 1.00 92.62 621 VAL A CA 1
ATOM 4972 C C . VAL A 1 621 ? 18.465 -0.698 -32.700 1.00 92.62 621 VAL A C 1
ATOM 4974 O O . VAL A 1 621 ? 18.286 -0.107 -31.638 1.00 92.62 621 VAL A O 1
ATOM 4977 N N . ARG A 1 622 ? 19.351 -1.693 -32.812 1.00 93.44 622 ARG A N 1
ATOM 4978 C CA . ARG A 1 622 ? 20.192 -2.161 -31.699 1.00 93.44 622 ARG A CA 1
ATOM 4979 C C . ARG A 1 622 ? 21.498 -1.378 -31.625 1.00 93.44 622 ARG A C 1
ATOM 4981 O O . ARG A 1 622 ? 22.266 -1.347 -32.585 1.00 93.44 622 ARG A O 1
ATOM 4988 N N . ILE A 1 623 ? 21.780 -0.792 -30.471 1.00 92.12 623 ILE A N 1
ATOM 4989 C CA . ILE A 1 623 ? 23.003 -0.044 -30.189 1.00 92.12 623 ILE A CA 1
ATOM 4990 C C . ILE A 1 623 ? 23.862 -0.898 -29.260 1.00 92.12 623 ILE A C 1
ATOM 4992 O O . ILE A 1 623 ? 23.461 -1.156 -28.129 1.00 92.12 623 ILE A O 1
ATOM 4996 N N . SER A 1 624 ? 25.040 -1.330 -29.726 1.00 92.06 624 SER A N 1
ATOM 4997 C CA . SER A 1 624 ? 25.960 -2.172 -28.949 1.00 92.06 624 SER A CA 1
ATOM 4998 C C . SER A 1 624 ? 27.272 -1.447 -28.650 1.00 92.06 624 SER A C 1
ATOM 5000 O O . SER A 1 624 ? 27.984 -1.008 -29.557 1.00 92.06 624 SER A O 1
ATOM 5002 N N . LEU A 1 625 ? 27.605 -1.349 -27.364 1.00 91.50 625 LEU A N 1
ATOM 5003 C CA . LEU A 1 625 ? 28.778 -0.663 -26.834 1.00 91.50 625 LEU A CA 1
ATOM 5004 C C . LEU A 1 625 ? 29.598 -1.579 -25.934 1.00 91.50 625 LEU A C 1
ATOM 5006 O O . LEU A 1 625 ? 29.070 -2.426 -25.217 1.00 91.50 625 LEU A O 1
ATOM 5010 N N . GLN A 1 626 ? 30.910 -1.372 -25.940 1.00 91.38 626 GLN A N 1
ATOM 5011 C CA . GLN A 1 626 ? 31.852 -2.105 -25.109 1.00 91.38 626 GLN A CA 1
ATOM 5012 C C . GLN A 1 626 ? 32.835 -1.143 -24.446 1.00 91.38 626 GLN A C 1
ATOM 5014 O O . GLN A 1 626 ? 33.590 -0.459 -25.127 1.00 91.38 626 GLN A O 1
ATOM 5019 N N . GLY A 1 627 ? 32.861 -1.128 -23.117 1.00 90.06 627 GLY A N 1
ATOM 5020 C CA . GLY A 1 627 ? 33.871 -0.446 -22.314 1.00 90.06 627 GLY A CA 1
ATOM 5021 C C . GLY A 1 627 ? 34.936 -1.439 -21.877 1.00 90.06 627 GLY A C 1
ATOM 5022 O O . GLY A 1 627 ? 34.613 -2.525 -21.382 1.00 90.06 627 GLY A O 1
ATOM 5023 N N . LYS A 1 628 ? 36.205 -1.100 -22.080 1.00 89.69 628 LYS A N 1
ATOM 5024 C CA . LYS A 1 628 ? 37.336 -1.927 -21.659 1.00 89.69 628 LYS A CA 1
ATOM 5025 C C . LYS A 1 628 ? 38.366 -1.076 -20.924 1.00 89.69 628 LYS A C 1
ATOM 5027 O O . LYS A 1 628 ? 38.763 -0.034 -21.444 1.00 89.69 628 LYS A O 1
ATOM 5032 N N . THR A 1 629 ? 38.793 -1.550 -19.761 1.00 87.69 629 THR A N 1
ATOM 5033 C CA . THR A 1 629 ? 39.961 -1.065 -19.018 1.00 87.69 629 THR A CA 1
ATOM 5034 C C . THR A 1 629 ? 41.012 -2.176 -18.954 1.00 87.69 629 THR A C 1
ATOM 5036 O O . THR A 1 629 ? 40.834 -3.248 -19.547 1.00 87.69 629 THR A O 1
ATOM 5039 N N . GLU A 1 630 ? 42.134 -1.925 -18.282 1.00 82.94 630 GLU A N 1
ATOM 5040 C CA . GLU A 1 630 ? 43.152 -2.956 -18.048 1.00 82.94 630 GLU A CA 1
ATOM 5041 C C . GLU A 1 630 ? 42.659 -4.067 -17.109 1.00 82.94 630 GLU A C 1
ATOM 5043 O O . GLU A 1 630 ? 43.055 -5.220 -17.270 1.00 82.94 630 GLU A O 1
ATOM 5048 N N . GLN A 1 631 ? 41.793 -3.723 -16.152 1.00 80.25 631 GLN A N 1
ATOM 5049 C CA . GLN A 1 631 ? 41.333 -4.622 -15.088 1.00 80.25 631 GLN A CA 1
ATOM 5050 C C . GLN A 1 631 ? 39.924 -5.158 -15.338 1.00 80.25 631 GLN A C 1
ATOM 5052 O O . GLN A 1 631 ? 39.658 -6.332 -15.108 1.00 80.25 631 GLN A O 1
ATOM 5057 N N . GLU A 1 632 ? 39.031 -4.307 -15.834 1.00 86.25 632 GLU A N 1
ATOM 5058 C CA . GLU A 1 632 ? 37.599 -4.566 -15.893 1.00 86.25 632 GLU A CA 1
ATOM 5059 C C . GLU A 1 632 ? 37.034 -4.249 -17.268 1.00 86.25 632 GLU A C 1
ATOM 5061 O O . GLU A 1 632 ? 37.610 -3.523 -18.088 1.00 86.25 632 GLU A O 1
ATOM 5066 N N . SER A 1 633 ? 35.873 -4.821 -17.571 1.00 89.75 633 SER A N 1
ATOM 5067 C CA . SER A 1 633 ? 35.257 -4.559 -18.857 1.00 89.75 633 SER A CA 1
ATOM 5068 C C . SER A 1 633 ? 33.747 -4.810 -18.825 1.00 89.75 633 SER A C 1
ATOM 5070 O O . SER A 1 633 ? 33.292 -5.841 -18.348 1.00 89.75 633 SER A O 1
ATOM 5072 N N . ASP A 1 634 ? 32.966 -3.913 -19.432 1.00 91.38 634 ASP A N 1
ATOM 5073 C CA . ASP A 1 634 ? 31.503 -4.026 -19.541 1.00 91.38 634 ASP A CA 1
ATOM 5074 C C . ASP A 1 634 ? 31.033 -3.918 -21.002 1.00 91.38 634 ASP A C 1
ATOM 5076 O O . ASP A 1 634 ? 31.740 -3.364 -21.850 1.00 91.38 634 ASP A O 1
ATOM 5080 N N . ALA A 1 635 ? 29.898 -4.523 -21.336 1.00 91.62 635 ALA A N 1
ATOM 5081 C CA . ALA A 1 635 ? 29.301 -4.452 -22.666 1.00 91.62 635 ALA A CA 1
ATOM 5082 C C . ALA A 1 635 ? 27.781 -4.379 -22.547 1.00 91.62 635 ALA A C 1
ATOM 5084 O O . ALA A 1 635 ? 27.194 -5.135 -21.780 1.00 91.62 635 ALA A O 1
ATOM 5085 N N . ILE A 1 636 ? 27.164 -3.488 -23.319 1.00 92.44 636 ILE A N 1
ATOM 5086 C CA . ILE A 1 636 ? 25.724 -3.220 -23.297 1.00 92.44 636 ILE A CA 1
ATOM 5087 C C . ILE A 1 636 ? 25.202 -3.254 -24.719 1.00 92.44 636 ILE A C 1
ATOM 5089 O O . ILE A 1 636 ? 25.831 -2.716 -25.631 1.00 92.44 636 ILE A O 1
ATOM 5093 N N . GLU A 1 637 ? 24.033 -3.842 -24.894 1.00 92.56 637 GLU A N 1
ATOM 5094 C CA . GLU A 1 637 ? 23.231 -3.733 -26.093 1.00 92.56 637 GLU A CA 1
ATOM 5095 C C . GLU A 1 637 ? 21.817 -3.300 -25.708 1.00 92.56 637 GLU A C 1
ATOM 5097 O O . GLU A 1 637 ? 21.180 -3.910 -24.858 1.00 92.56 637 GLU A O 1
ATOM 5102 N N . HIS A 1 638 ? 21.348 -2.214 -26.317 1.00 91.12 638 HIS A N 1
ATOM 5103 C CA . HIS A 1 638 ? 20.027 -1.653 -26.051 1.00 91.12 638 HIS A CA 1
ATOM 5104 C C . HIS A 1 638 ? 19.313 -1.357 -27.368 1.00 91.12 638 HIS A C 1
ATOM 5106 O O . HIS A 1 638 ? 19.937 -0.936 -28.345 1.00 91.12 638 HIS A O 1
ATOM 5112 N N . THR A 1 639 ? 18.001 -1.565 -27.412 1.00 92.19 639 THR A N 1
ATOM 5113 C CA . THR A 1 639 ? 17.162 -1.219 -28.566 1.00 92.19 639 THR A CA 1
ATOM 5114 C C . THR A 1 639 ? 16.646 0.208 -28.446 1.00 92.19 639 THR A C 1
ATOM 5116 O O . THR A 1 639 ? 16.147 0.587 -27.390 1.00 92.19 639 THR A O 1
ATOM 5119 N N . LEU A 1 640 ? 16.725 0.980 -29.525 1.00 93.31 640 LEU A N 1
ATOM 5120 C CA . LEU A 1 640 ? 16.109 2.298 -29.655 1.00 93.31 640 LEU A CA 1
ATOM 5121 C C . LEU A 1 640 ? 15.026 2.248 -30.736 1.00 93.31 640 LEU A C 1
ATOM 5123 O O . LEU A 1 640 ? 15.245 1.674 -31.806 1.00 93.31 640 LEU A O 1
ATOM 5127 N N . LEU A 1 641 ? 13.869 2.852 -30.468 1.00 94.31 641 LEU A N 1
ATOM 5128 C CA . LEU A 1 641 ? 12.791 2.973 -31.444 1.00 94.31 641 LEU A CA 1
ATOM 5129 C C . LEU A 1 641 ? 13.061 4.153 -32.388 1.00 94.31 641 LEU A C 1
ATOM 5131 O O . LEU A 1 641 ? 13.064 5.309 -31.967 1.00 94.31 641 LEU A O 1
ATOM 5135 N N . VAL A 1 642 ? 13.251 3.854 -33.673 1.00 94.38 642 VAL A N 1
ATOM 5136 C CA . VAL A 1 642 ? 13.358 4.850 -34.740 1.00 94.38 642 VAL A CA 1
ATOM 5137 C C . VAL A 1 642 ? 12.021 4.973 -35.460 1.00 94.38 642 VAL A C 1
ATOM 5139 O O . VAL A 1 642 ? 11.542 4.031 -36.099 1.00 94.38 642 VAL A O 1
ATOM 5142 N N . GLU A 1 643 ? 11.411 6.144 -35.361 1.00 93.31 643 GLU A N 1
ATOM 5143 C CA . GLU A 1 643 ? 10.140 6.477 -35.987 1.00 93.31 643 GLU A CA 1
ATOM 5144 C C . GLU A 1 643 ? 10.354 7.070 -37.390 1.00 93.31 643 GLU A C 1
ATOM 5146 O O . GLU A 1 643 ? 11.372 7.719 -37.653 1.00 93.31 643 GLU A O 1
ATOM 5151 N N . PRO A 1 644 ? 9.419 6.848 -38.329 1.00 92.50 644 PRO A N 1
ATOM 5152 C CA . PRO A 1 644 ? 9.459 7.528 -39.616 1.00 92.50 644 PRO A CA 1
ATOM 5153 C C . PRO A 1 644 ? 9.255 9.039 -39.447 1.00 92.50 644 PRO A C 1
ATOM 5155 O O . PRO A 1 644 ? 8.567 9.499 -38.535 1.00 92.50 644 PRO A O 1
ATOM 5158 N N . GLU A 1 645 ? 9.815 9.816 -40.368 1.00 89.88 645 GLU A N 1
ATOM 5159 C CA . GLU A 1 645 ? 9.502 11.232 -40.510 1.00 89.88 645 GLU A CA 1
ATOM 5160 C C . GLU A 1 645 ? 8.050 11.468 -40.984 1.00 89.88 645 GLU A C 1
ATOM 5162 O O . GLU A 1 645 ? 7.385 10.570 -41.500 1.00 89.88 645 GLU A O 1
ATOM 5167 N N . GLY A 1 646 ? 7.546 12.694 -40.814 1.00 88.31 646 GLY A N 1
ATOM 5168 C CA . GLY A 1 646 ? 6.187 13.075 -41.218 1.00 88.31 646 GLY A CA 1
ATOM 5169 C C . GLY A 1 646 ? 5.125 12.849 -40.136 1.00 88.31 646 GLY A C 1
ATOM 5170 O O . GLY A 1 646 ? 5.413 12.899 -38.940 1.00 88.31 646 GLY A O 1
ATOM 5171 N N . TYR A 1 647 ? 3.876 12.665 -40.569 1.00 85.25 647 TYR A N 1
ATOM 5172 C CA . TYR A 1 647 ? 2.709 12.459 -39.711 1.00 85.25 647 TYR A CA 1
ATOM 5173 C C . TYR A 1 647 ? 1.998 11.152 -40.081 1.00 85.25 647 TYR A C 1
ATOM 5175 O O . TYR A 1 647 ? 1.956 10.747 -41.241 1.00 85.25 647 TYR A O 1
ATOM 5183 N N . LYS A 1 648 ? 1.445 10.463 -39.079 1.00 85.81 648 LYS A N 1
ATOM 5184 C CA . LYS A 1 648 ? 0.776 9.170 -39.268 1.00 85.81 648 LYS A CA 1
ATOM 5185 C C . LYS A 1 648 ? -0.626 9.376 -39.847 1.00 85.81 648 LYS A C 1
ATOM 5187 O O . LYS A 1 648 ? -1.453 10.031 -39.220 1.00 85.81 648 LYS A O 1
ATOM 5192 N N . ILE A 1 649 ? -0.909 8.762 -40.996 1.00 85.06 649 ILE A N 1
ATOM 5193 C CA . ILE A 1 649 ? -2.256 8.680 -41.579 1.00 85.06 649 ILE A CA 1
ATOM 5194 C C . ILE A 1 649 ? -2.774 7.255 -41.391 1.00 85.06 649 ILE A C 1
ATOM 5196 O O . ILE A 1 649 ? -2.162 6.301 -41.867 1.00 85.06 649 ILE A O 1
ATOM 5200 N N . ASN A 1 650 ? -3.915 7.110 -40.717 1.00 83.69 650 ASN A N 1
ATOM 5201 C CA . ASN A 1 650 ? -4.603 5.828 -40.582 1.00 83.69 650 ASN A CA 1
ATOM 5202 C C . ASN A 1 650 ? -5.806 5.808 -41.530 1.00 83.69 650 ASN A C 1
ATOM 5204 O O . ASN A 1 650 ? -6.719 6.616 -41.371 1.00 83.69 650 ASN A O 1
ATOM 5208 N N . LYS A 1 651 ? -5.825 4.880 -42.493 1.00 82.38 651 LYS A N 1
ATOM 5209 C CA . LYS A 1 651 ? -6.987 4.622 -43.355 1.00 82.38 651 LYS A CA 1
ATOM 5210 C C . LYS A 1 651 ? -7.600 3.287 -42.949 1.00 82.38 651 LYS A C 1
ATOM 5212 O O . LYS A 1 651 ? -6.955 2.253 -43.086 1.00 82.38 651 LYS A O 1
ATOM 5217 N N . ASN A 1 652 ? -8.825 3.327 -42.435 1.00 80.56 652 ASN A N 1
ATOM 5218 C CA . ASN A 1 652 ? -9.587 2.126 -42.117 1.00 80.56 652 ASN A CA 1
ATOM 5219 C C . ASN A 1 652 ? -10.456 1.741 -43.323 1.00 80.56 652 ASN A C 1
ATOM 5221 O O . ASN A 1 652 ? -11.151 2.600 -43.868 1.00 80.56 652 ASN A O 1
ATOM 5225 N N . VAL A 1 653 ? -10.410 0.474 -43.737 1.00 81.56 653 VAL A N 1
ATOM 5226 C CA . VAL A 1 653 ? -11.265 -0.087 -44.794 1.00 81.56 653 VAL A CA 1
ATOM 5227 C C . VAL A 1 653 ? -12.145 -1.158 -44.145 1.00 81.56 653 VAL A C 1
ATOM 5229 O O . VAL A 1 653 ? -11.732 -2.315 -44.074 1.00 81.56 653 VAL A O 1
ATOM 5232 N N . PRO A 1 654 ? -13.322 -0.786 -43.608 1.00 77.94 654 PRO A N 1
ATOM 5233 C CA . PRO A 1 654 ? -14.218 -1.753 -42.993 1.00 77.94 654 PRO A CA 1
ATOM 5234 C C . PRO A 1 654 ? -14.848 -2.638 -44.071 1.00 77.94 654 PRO A C 1
ATOM 5236 O O . PRO A 1 654 ? -15.330 -2.141 -45.090 1.00 77.94 654 PRO A O 1
ATOM 5239 N N . LEU A 1 655 ? -14.878 -3.946 -43.820 1.00 77.44 655 LEU A N 1
ATOM 5240 C CA . LEU A 1 655 ? -15.574 -4.912 -44.657 1.00 77.44 655 LEU A CA 1
ATOM 5241 C C . LEU A 1 655 ? -16.582 -5.692 -43.814 1.00 77.44 655 LEU A C 1
ATOM 5243 O O . LEU A 1 655 ? -16.212 -6.305 -42.816 1.00 77.44 655 LEU A O 1
ATOM 5247 N N . ILE A 1 656 ? -17.844 -5.686 -44.239 1.00 78.19 656 ILE A N 1
ATOM 5248 C CA . ILE A 1 656 ? -18.895 -6.511 -43.642 1.00 78.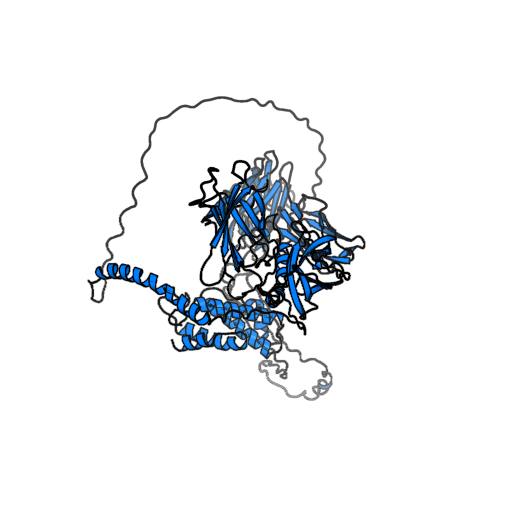19 656 ILE A CA 1
ATOM 5249 C C . ILE A 1 656 ? -19.063 -7.746 -44.524 1.00 78.19 656 ILE A C 1
ATOM 5251 O O . ILE A 1 656 ? -19.385 -7.624 -45.704 1.00 78.19 656 ILE A O 1
ATOM 5255 N N . ILE A 1 657 ? -18.826 -8.922 -43.946 1.00 77.12 657 ILE A N 1
ATOM 5256 C CA . ILE A 1 657 ? -18.992 -10.209 -44.623 1.00 77.12 657 ILE A CA 1
ATOM 5257 C C . ILE A 1 657 ? -20.315 -10.810 -44.153 1.00 77.12 657 ILE A C 1
ATOM 5259 O O . ILE A 1 657 ? -20.425 -11.261 -43.015 1.00 77.12 657 ILE A O 1
ATOM 5263 N N . ASP A 1 658 ? -21.314 -10.809 -45.031 1.00 74.81 658 ASP A N 1
ATOM 5264 C CA . ASP A 1 658 ? -22.594 -11.473 -44.797 1.00 74.81 658 ASP A CA 1
ATOM 5265 C C . ASP A 1 658 ? -22.612 -12.825 -45.525 1.00 74.81 658 ASP A C 1
ATOM 5267 O O . ASP A 1 658 ? -22.679 -12.889 -46.752 1.00 74.81 658 ASP A O 1
ATOM 5271 N N . LEU A 1 659 ? -22.525 -13.912 -44.755 1.00 72.31 659 LEU A N 1
ATOM 5272 C CA . LEU A 1 659 ? -22.532 -15.285 -45.273 1.00 72.31 659 LEU A CA 1
ATOM 5273 C C . LEU A 1 659 ? -23.951 -15.822 -45.535 1.00 72.31 659 LEU A C 1
ATOM 5275 O O . LEU A 1 659 ? -24.094 -16.962 -45.974 1.00 72.31 659 LEU A O 1
ATOM 5279 N N . SER A 1 660 ? -25.000 -15.040 -45.251 1.00 69.50 660 SER A N 1
ATOM 5280 C CA . SER A 1 660 ? -26.394 -15.462 -45.439 1.00 69.50 660 SER A CA 1
ATOM 5281 C C . SER A 1 660 ? -26.888 -15.333 -46.884 1.00 69.50 660 SER A C 1
ATOM 5283 O O . SER A 1 660 ? -27.898 -15.944 -47.241 1.00 69.50 660 SER A O 1
ATOM 5285 N N . GLN A 1 661 ? -26.177 -14.586 -47.738 1.00 59.16 661 GLN A N 1
ATOM 5286 C CA . GLN A 1 661 ? -26.550 -14.409 -49.143 1.00 59.16 661 GLN A CA 1
ATOM 5287 C C . GLN A 1 661 ? -25.812 -15.394 -50.070 1.00 59.16 661 GLN A C 1
ATOM 5289 O O . GLN A 1 661 ? -24.601 -15.576 -49.930 1.00 59.16 661 GLN A O 1
ATOM 5294 N N . PRO A 1 662 ? -26.496 -16.015 -51.055 1.00 51.53 662 PRO A N 1
ATOM 5295 C CA . PRO A 1 662 ? -25.834 -16.841 -52.060 1.00 51.53 662 PRO A CA 1
ATOM 5296 C C . PRO A 1 662 ? -24.902 -15.984 -52.931 1.00 51.53 662 PRO A C 1
ATOM 5298 O O . PRO A 1 662 ? -25.290 -14.935 -53.448 1.00 51.53 662 PRO A O 1
ATOM 5301 N N . ILE A 1 663 ? -23.659 -16.447 -53.075 1.00 51.97 663 ILE A N 1
ATOM 5302 C CA . ILE A 1 663 ? -22.547 -15.751 -53.736 1.00 51.97 663 ILE A CA 1
ATOM 5303 C C . ILE A 1 663 ? -22.922 -15.394 -55.186 1.00 51.97 663 ILE A C 1
ATOM 5305 O O . ILE A 1 663 ? -23.108 -16.281 -56.016 1.00 51.97 663 ILE A O 1
ATOM 5309 N N . LYS A 1 664 ? -22.977 -14.096 -55.518 1.00 47.34 664 LYS A N 1
ATOM 5310 C CA . LYS A 1 664 ? -22.882 -13.621 -56.907 1.00 47.34 664 LYS A CA 1
ATOM 5311 C C . LYS A 1 664 ? -21.410 -13.380 -57.225 1.00 47.34 664 LYS A C 1
ATOM 5313 O O . LYS A 1 664 ? -20.831 -12.395 -56.777 1.00 47.34 664 LYS A O 1
ATOM 5318 N N . THR A 1 665 ? -20.797 -14.284 -57.980 1.00 41.31 665 THR A N 1
ATOM 5319 C CA . THR A 1 665 ? -19.482 -14.069 -58.590 1.00 41.31 665 THR A CA 1
ATOM 5320 C C . THR A 1 665 ? -19.634 -12.986 -59.654 1.00 41.31 665 THR A C 1
ATOM 5322 O O . THR A 1 665 ? -20.124 -13.246 -60.748 1.00 41.31 665 THR A O 1
ATOM 5325 N N . THR A 1 666 ? -19.271 -11.744 -59.339 1.00 36.25 666 THR A N 1
ATOM 5326 C CA . THR A 1 666 ? -19.215 -10.677 -60.346 1.00 36.25 666 THR A CA 1
ATOM 5327 C C . THR A 1 666 ? -17.892 -10.794 -61.099 1.00 36.25 666 THR A C 1
ATOM 5329 O O . THR A 1 666 ? -16.928 -10.097 -60.796 1.00 36.25 666 THR A O 1
ATOM 5332 N N . THR A 1 667 ? -17.819 -11.715 -62.058 1.00 35.72 667 THR A N 1
ATOM 5333 C CA . THR A 1 667 ? -16.799 -11.683 -63.110 1.00 35.72 667 THR A CA 1
ATOM 5334 C C . THR A 1 667 ? -17.238 -10.637 -64.126 1.00 35.72 667 THR A C 1
ATOM 5336 O O . THR A 1 667 ? -18.265 -10.785 -64.782 1.00 35.72 667 THR A O 1
ATOM 5339 N N . THR A 1 668 ? -16.494 -9.544 -64.244 1.00 33.78 668 THR A N 1
ATOM 5340 C CA . THR A 1 668 ? -16.620 -8.620 -65.372 1.00 33.78 668 THR A CA 1
ATOM 5341 C C . THR A 1 668 ? -16.128 -9.343 -66.627 1.00 33.78 668 THR A C 1
ATOM 5343 O O . THR A 1 668 ? -14.928 -9.400 -66.886 1.00 33.78 668 THR A O 1
ATOM 5346 N N . GLU A 1 669 ? -17.048 -9.947 -67.380 1.00 33.72 669 GLU A N 1
ATOM 5347 C CA . GLU A 1 669 ? -16.754 -10.529 -68.689 1.00 33.72 669 GLU A CA 1
ATOM 5348 C C . GLU A 1 669 ? -16.539 -9.416 -69.718 1.00 33.72 669 GLU A C 1
ATOM 5350 O O . GLU A 1 669 ? -17.394 -8.563 -69.964 1.00 33.72 669 GLU A O 1
ATOM 5355 N N . ILE A 1 670 ? -15.348 -9.429 -70.309 1.00 36.28 670 ILE A N 1
ATOM 5356 C CA . ILE A 1 670 ? -15.035 -8.713 -71.537 1.00 36.28 670 ILE A CA 1
ATOM 5357 C C . ILE A 1 670 ? -15.647 -9.526 -72.676 1.00 36.28 670 ILE A C 1
ATOM 5359 O O . ILE A 1 670 ? -15.297 -10.690 -72.860 1.00 36.28 670 ILE A O 1
ATOM 5363 N N . ASN A 1 671 ? -16.541 -8.884 -73.432 1.00 40.62 671 ASN A N 1
ATOM 5364 C CA . ASN A 1 671 ? -17.068 -9.370 -74.703 1.00 40.62 671 ASN A CA 1
ATOM 5365 C C . ASN A 1 671 ? -15.964 -9.996 -75.557 1.00 40.62 671 ASN A C 1
ATOM 5367 O O . ASN A 1 671 ? -15.015 -9.303 -75.919 1.00 40.62 671 ASN A O 1
ATOM 5371 N N . ASN A 1 672 ? -16.155 -11.245 -75.970 1.00 36.09 672 ASN A N 1
ATOM 5372 C CA . ASN A 1 672 ? -15.733 -11.690 -77.287 1.00 36.09 672 ASN A CA 1
ATOM 5373 C C . ASN A 1 672 ? -16.684 -12.764 -77.814 1.00 36.09 672 ASN A C 1
ATOM 5375 O O . ASN A 1 672 ? -17.166 -13.627 -77.090 1.00 36.09 672 ASN A O 1
ATOM 5379 N N . ASN A 1 673 ? -16.974 -12.607 -79.097 1.00 39.62 673 ASN A N 1
ATOM 5380 C CA . ASN A 1 673 ? -18.010 -13.275 -79.857 1.00 39.62 673 ASN A CA 1
ATOM 5381 C C . ASN A 1 673 ? -17.744 -14.773 -80.096 1.00 39.62 673 ASN A C 1
ATOM 5383 O O . ASN A 1 673 ? -16.593 -15.201 -80.151 1.00 39.62 673 ASN A O 1
ATOM 5387 N N . ASN A 1 674 ? -18.840 -15.457 -80.453 1.00 41.34 674 ASN A N 1
ATOM 5388 C CA . ASN A 1 674 ? -18.931 -16.633 -81.328 1.00 41.34 674 ASN A CA 1
ATOM 5389 C C . ASN A 1 674 ? -18.530 -17.993 -80.732 1.00 41.3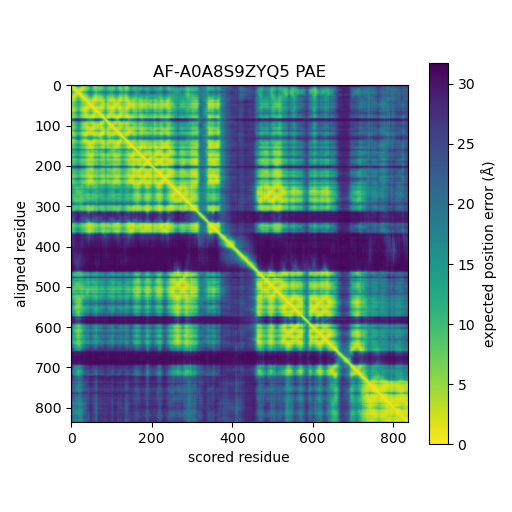4 674 ASN A C 1
ATOM 5391 O O . ASN A 1 674 ? -17.364 -18.372 -80.759 1.00 41.34 674 ASN A O 1
ATOM 5395 N N . ASN A 1 675 ? -19.516 -18.800 -80.335 1.00 37.53 675 ASN A N 1
ATOM 5396 C CA . ASN A 1 675 ? -20.061 -19.893 -81.158 1.00 37.53 675 ASN A CA 1
ATOM 5397 C C . ASN A 1 675 ? -20.937 -20.814 -80.300 1.00 37.53 675 ASN A C 1
ATOM 5399 O O . ASN A 1 675 ? -20.629 -21.106 -79.148 1.00 37.53 675 ASN A O 1
ATOM 5403 N N . GLU A 1 676 ? -22.051 -21.223 -80.897 1.00 46.47 676 GLU A N 1
ATOM 5404 C CA . GLU A 1 676 ? -22.961 -22.255 -80.412 1.00 46.47 676 GLU A CA 1
ATOM 5405 C C . GLU A 1 676 ? -22.285 -23.637 -80.487 1.00 46.47 676 GLU A C 1
ATOM 5407 O O . GLU A 1 676 ? -21.370 -23.824 -81.285 1.00 46.47 676 GLU A O 1
ATOM 5412 N N . GLU A 1 677 ? -22.802 -24.584 -79.693 1.00 46.88 677 GLU A N 1
ATOM 5413 C CA . GLU A 1 677 ? -22.414 -26.004 -79.558 1.00 46.88 677 GLU A CA 1
ATOM 5414 C C . GLU A 1 677 ? -21.427 -26.338 -78.425 1.00 46.88 677 GLU A C 1
ATOM 5416 O O . GLU A 1 677 ? -20.251 -26.549 -78.676 1.00 46.88 677 GLU A O 1
ATOM 5421 N N . GLU A 1 678 ? -21.924 -26.490 -77.183 1.00 40.47 678 GLU A N 1
ATOM 5422 C CA . GLU A 1 678 ? -21.417 -27.508 -76.226 1.00 40.47 678 GLU A CA 1
ATOM 5423 C C . GLU A 1 678 ? -22.316 -27.711 -74.972 1.00 40.47 678 GLU A C 1
ATOM 5425 O O . GLU A 1 678 ? -21.859 -28.034 -73.876 1.00 40.47 678 GLU A O 1
ATOM 5430 N N . ASP A 1 679 ? -23.643 -27.596 -75.111 1.00 40.94 679 ASP A N 1
ATOM 5431 C CA . ASP A 1 679 ? -24.596 -27.645 -73.980 1.00 40.94 679 ASP A CA 1
ATOM 5432 C C . ASP A 1 679 ? -24.902 -29.050 -73.405 1.00 40.94 679 ASP A C 1
ATOM 5434 O O . ASP A 1 679 ? -25.789 -29.208 -72.563 1.00 40.94 679 ASP A O 1
ATOM 5438 N N . ILE A 1 680 ? -24.172 -30.100 -73.799 1.00 47.25 680 ILE A N 1
ATOM 5439 C CA . ILE A 1 680 ? -24.498 -31.484 -73.390 1.00 47.25 680 ILE A CA 1
ATOM 5440 C C . ILE A 1 680 ? -23.498 -32.079 -72.379 1.00 47.25 680 ILE A C 1
ATOM 5442 O O . ILE A 1 680 ? -23.856 -32.997 -71.646 1.00 47.25 680 ILE A O 1
ATOM 5446 N N . GLN A 1 681 ? -22.303 -31.506 -72.197 1.00 44.97 681 GLN A N 1
ATOM 5447 C CA . GLN A 1 681 ? -21.333 -31.999 -71.194 1.00 44.97 681 GLN A CA 1
ATOM 5448 C C . GLN A 1 681 ? -21.353 -31.254 -69.847 1.00 44.97 681 GLN A C 1
ATOM 5450 O O . GLN A 1 681 ? -20.681 -31.664 -68.899 1.00 44.97 681 GLN A O 1
ATOM 5455 N N . LEU A 1 682 ? -22.172 -30.207 -69.695 1.00 42.00 682 LEU A N 1
ATOM 5456 C CA . LEU A 1 682 ? -22.208 -29.402 -68.466 1.00 42.00 682 LEU A CA 1
ATOM 5457 C C . LEU A 1 682 ? -23.091 -29.996 -67.350 1.00 42.00 682 LEU A C 1
ATOM 5459 O O . LEU A 1 682 ? -22.996 -29.579 -66.195 1.00 42.00 682 LEU A O 1
ATOM 5463 N N . ASN A 1 683 ? -23.943 -30.979 -67.652 1.00 42.91 683 ASN A N 1
ATOM 5464 C CA . ASN A 1 683 ? -24.874 -31.537 -66.663 1.00 42.91 683 ASN A CA 1
ATOM 5465 C C . ASN A 1 683 ? -24.326 -32.758 -65.904 1.00 42.91 683 ASN A C 1
ATOM 5467 O O . ASN A 1 683 ? -24.774 -33.007 -64.786 1.00 42.91 683 ASN A O 1
ATOM 5471 N N . GLU A 1 684 ? -23.297 -33.442 -66.417 1.00 40.53 684 GLU A N 1
ATOM 5472 C CA . GLU A 1 684 ? -22.623 -34.537 -65.692 1.00 40.53 684 GLU A CA 1
ATOM 5473 C C . GLU A 1 684 ? -21.553 -34.037 -64.701 1.00 40.53 684 GLU A C 1
ATOM 5475 O O . GLU A 1 684 ? -21.258 -34.704 -63.709 1.00 40.53 684 GLU A O 1
ATOM 5480 N N . LEU A 1 685 ? -21.039 -32.812 -64.872 1.00 41.59 685 LEU A N 1
ATOM 5481 C CA . LEU A 1 685 ? -20.144 -32.162 -63.900 1.00 41.59 685 LEU A CA 1
ATOM 5482 C C . LEU A 1 685 ? -20.891 -31.509 -62.722 1.00 41.59 685 LEU A C 1
ATOM 5484 O O . LEU A 1 685 ? -20.308 -31.314 -61.655 1.00 41.59 685 LEU A O 1
ATOM 5488 N N . LYS A 1 686 ? -22.196 -31.235 -62.861 1.00 41.34 686 LYS A N 1
ATOM 5489 C CA . LYS A 1 686 ? -23.029 -30.618 -61.808 1.00 41.34 686 LYS A CA 1
ATOM 5490 C C . LYS A 1 686 ? -23.412 -31.564 -60.665 1.00 41.34 686 LYS A C 1
ATOM 5492 O O . LYS A 1 686 ? -23.888 -31.094 -59.636 1.00 41.34 686 LYS A O 1
ATOM 5497 N N . GLN A 1 687 ? -23.184 -32.873 -60.800 1.00 39.88 687 GLN A N 1
ATOM 5498 C CA . GLN A 1 687 ? -23.483 -33.849 -59.741 1.00 39.88 687 GLN A CA 1
ATOM 5499 C C . GLN A 1 687 ? -22.283 -34.198 -58.842 1.00 39.88 687 GLN A C 1
ATOM 5501 O O . GLN A 1 687 ? -22.465 -34.891 -57.845 1.00 39.88 687 GLN A O 1
ATOM 5506 N N . LYS A 1 688 ? -21.070 -33.691 -59.120 1.00 36.47 688 LYS A N 1
ATOM 5507 C CA . LYS A 1 688 ? -19.868 -33.975 -58.304 1.00 36.47 688 LYS A CA 1
ATOM 5508 C C . LYS A 1 688 ? -19.408 -32.853 -57.363 1.00 36.47 688 LYS A C 1
ATOM 5510 O O . LYS A 1 688 ? -18.443 -33.057 -56.636 1.00 36.47 688 LYS A O 1
ATOM 5515 N N . SER A 1 689 ? -20.096 -31.713 -57.299 1.00 36.47 689 SER A N 1
ATOM 5516 C CA . SER A 1 689 ? -19.734 -30.588 -56.413 1.00 36.47 689 SER A CA 1
ATOM 5517 C C . SER A 1 689 ? -20.718 -30.347 -55.256 1.00 36.47 689 SER A C 1
ATOM 5519 O O . SER A 1 689 ? -20.746 -29.268 -54.671 1.00 36.47 689 SER A O 1
ATOM 5521 N N . GLN A 1 690 ? -21.486 -31.359 -54.840 1.00 42.81 690 GLN A N 1
ATOM 5522 C CA . GLN A 1 690 ? -22.155 -31.357 -53.530 1.00 42.81 690 GLN A CA 1
ATOM 5523 C C . GLN A 1 690 ? -21.164 -31.757 -52.427 1.00 42.81 690 GLN A C 1
ATOM 5525 O O . GLN A 1 690 ? -21.273 -32.845 -51.879 1.00 42.81 690 GLN A O 1
ATOM 5530 N N . GLN A 1 691 ? -20.172 -30.901 -52.148 1.00 43.94 691 GLN A N 1
ATOM 5531 C CA . GLN A 1 691 ? -19.408 -30.847 -50.881 1.00 43.94 691 GLN A CA 1
ATOM 5532 C C . GLN A 1 691 ? -18.303 -29.769 -50.892 1.00 43.94 691 GLN A C 1
ATOM 5534 O O . GLN A 1 691 ? -17.249 -29.937 -50.288 1.00 43.94 691 GLN A O 1
ATOM 5539 N N . GLN A 1 692 ? -18.512 -28.631 -51.556 1.00 44.81 692 GLN A N 1
ATOM 5540 C CA . GLN A 1 692 ? -17.624 -27.479 -51.380 1.00 44.81 692 GLN A CA 1
ATOM 5541 C C . GLN A 1 692 ? -18.355 -26.423 -50.558 1.00 44.81 692 GLN A C 1
ATOM 5543 O O . GLN A 1 692 ? -19.361 -25.873 -51.002 1.00 44.81 692 GLN A O 1
ATOM 5548 N N . LEU A 1 693 ? -17.874 -26.189 -49.328 1.00 45.94 693 LEU A N 1
ATOM 5549 C CA . LEU A 1 693 ? -18.299 -25.046 -48.520 1.00 45.94 693 LEU A CA 1
ATOM 5550 C C . LEU A 1 693 ? -18.231 -23.779 -49.390 1.00 45.94 693 LEU A C 1
ATOM 5552 O O . LEU A 1 693 ? -17.255 -23.628 -50.130 1.00 45.94 693 LEU A O 1
ATOM 5556 N N . PRO A 1 694 ? -19.223 -22.874 -49.318 1.00 54.75 694 PRO A N 1
ATOM 5557 C CA . PRO A 1 694 ? -19.178 -21.621 -50.060 1.00 54.75 694 PRO A CA 1
ATOM 5558 C C . PRO A 1 694 ? -17.905 -20.859 -49.675 1.00 54.75 694 PRO A C 1
ATOM 5560 O O . PRO A 1 694 ? -17.755 -20.402 -48.543 1.00 54.75 694 PRO A O 1
ATOM 5563 N N . GLN A 1 695 ? -16.953 -20.771 -50.603 1.00 56.69 695 GLN A N 1
ATOM 5564 C CA . GLN A 1 695 ? -15.681 -20.100 -50.370 1.00 56.69 695 GLN A CA 1
ATOM 5565 C C . GLN A 1 695 ? -15.847 -18.617 -50.713 1.00 56.69 695 GLN A C 1
ATOM 5567 O O . GLN A 1 695 ? -15.883 -18.235 -51.880 1.00 56.69 695 GLN A O 1
ATOM 5572 N N . PHE A 1 696 ? -15.979 -17.775 -49.687 1.00 67.69 696 PHE A N 1
ATOM 5573 C CA . PHE A 1 696 ? -15.939 -16.323 -49.846 1.00 67.69 696 PHE A CA 1
ATOM 5574 C C . PHE A 1 696 ? -14.491 -15.874 -50.082 1.00 67.69 696 PHE A C 1
ATOM 5576 O O . PHE A 1 696 ? -13.604 -16.170 -49.279 1.00 67.69 696 PHE A O 1
ATOM 5583 N N . HIS A 1 697 ? -14.247 -15.158 -51.179 1.00 68.88 697 HIS A N 1
ATOM 5584 C CA . HIS A 1 697 ? -12.940 -14.598 -51.510 1.00 68.88 697 HIS A CA 1
ATOM 5585 C C . HIS A 1 697 ? -13.094 -13.125 -51.891 1.00 68.88 697 HIS A C 1
ATOM 5587 O O . HIS A 1 697 ? -13.788 -12.804 -52.853 1.00 68.88 697 HIS A O 1
ATOM 5593 N N . GLN A 1 698 ? -12.435 -12.234 -51.149 1.00 73.94 698 GLN A N 1
ATOM 5594 C CA . GLN A 1 698 ? -12.383 -10.810 -51.460 1.00 73.94 698 GLN A CA 1
ATOM 5595 C C . GLN A 1 698 ? -10.945 -10.308 -51.401 1.00 73.94 698 GLN A C 1
ATOM 5597 O O . GLN A 1 698 ? -10.239 -10.512 -50.414 1.00 73.94 698 GLN A O 1
ATOM 5602 N N . ILE A 1 699 ? -10.532 -9.624 -52.465 1.00 80.31 699 ILE A N 1
ATOM 5603 C CA . ILE A 1 699 ? -9.218 -8.999 -52.582 1.00 80.31 699 ILE A CA 1
ATOM 5604 C C . ILE A 1 699 ? -9.384 -7.516 -52.255 1.00 80.31 699 ILE A C 1
ATOM 5606 O O . ILE A 1 699 ? -10.192 -6.828 -52.877 1.00 80.31 699 ILE A O 1
ATOM 5610 N N . ILE A 1 700 ? -8.632 -7.026 -51.270 1.00 79.50 700 ILE A N 1
ATOM 5611 C CA . ILE A 1 700 ? -8.605 -5.607 -50.903 1.00 79.50 700 ILE A CA 1
ATOM 5612 C C . ILE A 1 700 ? -7.269 -5.028 -51.349 1.00 79.50 700 ILE A C 1
ATOM 5614 O O . ILE A 1 700 ? -6.209 -5.432 -50.868 1.00 79.50 700 ILE A O 1
ATOM 5618 N N . GLU A 1 701 ? -7.321 -4.052 -52.249 1.00 81.12 701 GLU A N 1
ATOM 5619 C CA . GLU A 1 701 ? -6.136 -3.325 -52.682 1.00 81.12 701 GLU A CA 1
ATOM 5620 C C . GLU A 1 701 ? -5.831 -2.176 -51.708 1.00 81.12 701 GLU A C 1
ATOM 5622 O O . GLU A 1 701 ? -6.621 -1.246 -51.521 1.00 81.12 701 GLU A O 1
ATOM 5627 N N . MET A 1 702 ? -4.672 -2.241 -51.050 1.00 80.00 702 MET A N 1
ATOM 5628 C CA . MET A 1 702 ? -4.245 -1.213 -50.101 1.00 80.00 702 MET A CA 1
ATOM 5629 C C . MET A 1 702 ? -3.700 0.012 -50.841 1.00 80.00 702 MET A C 1
ATOM 5631 O O . MET A 1 702 ? -2.573 0.011 -51.333 1.00 80.00 702 MET A O 1
ATOM 5635 N N . GLN A 1 703 ? -4.492 1.083 -50.881 1.00 81.75 703 GLN A N 1
ATOM 5636 C CA . GLN A 1 703 ? -4.082 2.356 -51.474 1.00 81.75 703 GLN A CA 1
ATOM 5637 C C . GLN A 1 703 ? -3.260 3.189 -50.484 1.00 81.75 703 GLN A C 1
ATOM 5639 O O . GLN A 1 703 ? -3.801 3.707 -49.502 1.00 81.75 703 GLN A O 1
ATOM 5644 N N . PHE A 1 704 ? -1.969 3.357 -50.771 1.00 83.12 704 PHE A N 1
ATOM 5645 C CA . PHE A 1 704 ? -1.076 4.248 -50.027 1.00 83.12 704 PHE A CA 1
ATOM 5646 C C . PHE A 1 704 ? -0.931 5.603 -50.752 1.00 83.12 704 PHE A C 1
ATOM 5648 O O . PHE A 1 704 ? -0.885 5.614 -51.983 1.00 83.12 704 PHE A O 1
ATOM 5655 N N . PRO A 1 705 ? -0.858 6.740 -50.028 1.00 85.62 705 PRO A N 1
ATOM 5656 C CA . PRO A 1 705 ? -0.605 8.061 -50.620 1.00 85.62 705 PRO A CA 1
ATOM 5657 C C . PRO A 1 705 ? 0.702 8.091 -51.414 1.00 85.62 705 PRO A C 1
ATOM 5659 O O . PRO A 1 705 ? 1.662 7.468 -50.986 1.00 85.62 705 PRO A O 1
ATOM 5662 N N . ALA A 1 706 ? 0.779 8.821 -52.530 1.00 85.06 706 ALA A N 1
ATOM 5663 C CA . ALA A 1 706 ? 1.981 8.845 -53.379 1.00 85.06 706 ALA A CA 1
ATOM 5664 C C . ALA A 1 706 ? 3.235 9.398 -52.668 1.00 85.06 706 ALA A C 1
ATOM 5666 O O . ALA A 1 706 ? 4.357 9.063 -53.038 1.00 85.06 706 ALA A O 1
ATOM 5667 N N . ASP A 1 707 ? 3.039 10.216 -51.637 1.00 88.56 707 ASP A N 1
ATOM 5668 C CA . ASP A 1 707 ? 4.054 10.851 -50.796 1.00 88.56 707 ASP A CA 1
ATOM 5669 C C . ASP A 1 707 ? 4.411 10.031 -49.540 1.00 88.56 707 ASP A C 1
ATOM 5671 O O . ASP A 1 707 ? 5.009 10.557 -48.599 1.00 88.56 707 ASP A O 1
ATOM 5675 N N . TYR A 1 708 ? 4.067 8.736 -49.498 1.00 87.94 708 TYR A N 1
ATOM 5676 C CA . TYR A 1 708 ? 4.377 7.891 -48.346 1.00 87.94 708 TYR A CA 1
ATOM 5677 C C . TYR A 1 708 ? 5.887 7.788 -48.085 1.00 87.94 708 TYR A C 1
ATOM 5679 O O . TYR A 1 708 ? 6.712 7.612 -48.983 1.00 87.94 708 TYR A O 1
ATOM 5687 N N . VAL A 1 709 ? 6.252 7.796 -46.803 1.00 90.25 709 VAL A N 1
ATOM 5688 C CA . VAL A 1 709 ? 7.644 7.649 -46.375 1.00 90.25 709 VAL A CA 1
ATOM 5689 C C . VAL A 1 709 ? 8.090 6.187 -46.546 1.00 90.25 709 VAL A C 1
ATOM 5691 O O . VAL A 1 709 ? 7.443 5.286 -45.995 1.00 90.25 709 VAL A O 1
ATOM 5694 N N . PRO A 1 710 ? 9.191 5.891 -47.266 1.00 87.75 710 PRO A N 1
ATOM 5695 C CA . PRO A 1 710 ? 9.646 4.518 -47.478 1.00 87.75 710 PRO A CA 1
ATOM 5696 C C . PRO A 1 710 ? 9.904 3.782 -46.159 1.00 87.75 710 PRO A C 1
ATOM 5698 O O . PRO A 1 710 ? 10.632 4.287 -45.307 1.00 87.75 710 PRO A O 1
ATOM 5701 N N . GLY A 1 711 ? 9.317 2.591 -46.000 1.00 84.69 711 GLY A N 1
ATOM 5702 C CA . GLY A 1 711 ? 9.413 1.773 -44.781 1.00 84.69 711 GLY A CA 1
ATOM 5703 C C . GLY A 1 711 ? 8.357 2.069 -43.705 1.00 84.69 711 GLY A C 1
ATOM 5704 O O . GLY A 1 711 ? 8.245 1.309 -42.751 1.00 84.69 711 GLY A O 1
ATOM 5705 N N . SER A 1 712 ? 7.537 3.116 -43.862 1.00 89.44 712 SER A N 1
ATOM 5706 C CA . SER A 1 712 ? 6.503 3.478 -42.873 1.00 89.44 712 SER A CA 1
ATOM 5707 C C . SER A 1 712 ? 5.194 2.679 -42.987 1.00 89.44 712 SER A C 1
ATOM 5709 O O . SER A 1 712 ? 4.368 2.711 -42.075 1.00 89.44 712 SER A O 1
ATOM 5711 N N . ARG A 1 713 ? 4.992 1.963 -44.102 1.00 88.88 713 ARG A N 1
ATOM 5712 C CA . ARG A 1 713 ? 3.750 1.237 -44.406 1.00 88.88 713 ARG A CA 1
ATOM 5713 C C . ARG A 1 713 ? 3.513 0.126 -43.386 1.00 88.88 713 ARG A C 1
ATOM 5715 O O . ARG A 1 713 ? 4.325 -0.787 -43.260 1.00 88.88 713 ARG A O 1
ATOM 5722 N N . LYS A 1 714 ? 2.376 0.184 -42.700 1.00 86.38 714 LYS A N 1
ATOM 5723 C CA . LYS A 1 714 ? 1.903 -0.856 -41.783 1.00 86.38 714 LYS A CA 1
ATOM 5724 C C . LYS A 1 714 ? 0.453 -1.170 -42.123 1.00 86.38 714 LYS A C 1
ATOM 5726 O O . LYS A 1 714 ? -0.337 -0.251 -42.315 1.00 86.38 714 LYS A O 1
ATOM 5731 N N . ALA A 1 715 ? 0.128 -2.454 -42.192 1.00 86.62 715 ALA A N 1
ATOM 5732 C CA . ALA A 1 715 ? -1.230 -2.944 -42.369 1.00 86.62 715 ALA A CA 1
ATOM 5733 C C . ALA A 1 715 ? -1.577 -3.833 -41.177 1.00 86.62 715 ALA A C 1
ATOM 5735 O O . ALA A 1 715 ? -0.768 -4.662 -40.762 1.00 86.62 715 ALA A O 1
ATOM 5736 N N . HIS A 1 716 ? -2.761 -3.629 -40.618 1.00 83.62 716 HIS A N 1
ATOM 5737 C CA . HIS A 1 716 ? -3.318 -4.451 -39.557 1.00 83.62 716 HIS A CA 1
ATOM 5738 C C . HIS A 1 716 ? -4.695 -4.908 -40.024 1.00 83.62 716 HIS A C 1
ATOM 5740 O O . HIS A 1 716 ? -5.465 -4.090 -40.526 1.00 83.62 716 HIS A O 1
ATOM 5746 N N . PHE A 1 717 ? -4.968 -6.204 -39.913 1.00 84.31 717 PHE A N 1
ATOM 5747 C CA . PHE A 1 717 ? -6.262 -6.784 -40.237 1.00 84.31 717 PHE A CA 1
ATOM 5748 C C . PHE A 1 717 ? -6.855 -7.370 -38.964 1.00 84.31 717 PHE A C 1
ATOM 5750 O O . PHE A 1 717 ? -6.155 -8.002 -38.174 1.00 84.31 717 PHE A O 1
ATOM 5757 N N . GLU A 1 718 ? -8.147 -7.156 -38.787 1.00 77.38 718 GLU A N 1
ATOM 5758 C CA . GLU A 1 718 ? -8.894 -7.607 -37.627 1.00 77.38 718 GLU A CA 1
ATOM 5759 C C . GLU A 1 718 ? -10.223 -8.174 -38.126 1.00 77.38 718 GLU A C 1
ATOM 5761 O O . GLU A 1 718 ? -10.919 -7.530 -38.912 1.00 77.38 718 GLU A O 1
ATOM 5766 N N . VAL A 1 719 ? -10.548 -9.405 -37.729 1.00 81.88 719 VAL A N 1
ATOM 5767 C CA . VAL A 1 719 ? -11.772 -10.099 -38.151 1.00 81.88 719 VAL A CA 1
ATOM 5768 C C . VAL A 1 719 ? -12.615 -10.347 -36.919 1.00 81.88 719 VAL A C 1
ATOM 5770 O O . VAL A 1 719 ? -12.164 -10.988 -35.973 1.00 81.88 719 VAL A O 1
ATOM 5773 N N . ILE A 1 720 ? -13.842 -9.833 -36.931 1.00 76.19 720 ILE A N 1
ATOM 5774 C CA . ILE A 1 720 ? -14.729 -9.884 -35.774 1.00 76.19 720 ILE A CA 1
ATOM 5775 C C . ILE A 1 720 ? -16.110 -10.328 -36.242 1.00 76.19 720 ILE A C 1
ATOM 5777 O O . ILE A 1 720 ? -16.646 -9.790 -37.205 1.00 76.19 720 ILE A O 1
ATOM 5781 N N . GLY A 1 721 ? -16.688 -11.318 -35.560 1.00 73.81 721 GLY A N 1
ATOM 5782 C CA . GLY A 1 721 ? -17.980 -11.925 -35.915 1.00 73.81 721 GLY A CA 1
ATOM 5783 C C . GLY A 1 721 ? -19.210 -11.085 -35.555 1.00 73.81 721 GLY A C 1
ATOM 5784 O O . GLY A 1 721 ? -20.290 -11.636 -35.368 1.00 73.81 721 GLY A O 1
ATOM 5785 N N . ASP A 1 722 ? -19.049 -9.774 -35.380 1.00 69.12 722 ASP A N 1
ATOM 5786 C CA . ASP A 1 722 ? -20.107 -8.846 -34.986 1.00 69.12 722 ASP A CA 1
ATOM 5787 C C . ASP A 1 722 ? -19.873 -7.489 -35.665 1.00 69.12 722 ASP A C 1
ATOM 5789 O O . ASP A 1 722 ? -18.745 -7.000 -35.716 1.00 69.12 722 ASP A O 1
ATOM 5793 N N . ILE A 1 723 ? -20.943 -6.859 -36.147 1.00 71.25 723 ILE A N 1
ATOM 5794 C CA . ILE A 1 723 ? -20.925 -5.539 -36.788 1.00 71.25 723 ILE A CA 1
ATOM 5795 C C . ILE A 1 723 ? -20.463 -4.424 -35.838 1.00 71.25 723 ILE A C 1
ATOM 5797 O O . ILE A 1 723 ? -19.820 -3.477 -36.282 1.00 71.25 723 ILE A O 1
ATOM 5801 N N . MET A 1 724 ? -20.735 -4.539 -34.532 1.00 66.44 724 MET A N 1
ATOM 5802 C CA . MET A 1 724 ? -20.165 -3.643 -33.508 1.00 66.44 724 MET A CA 1
ATOM 5803 C C . MET A 1 724 ? -18.887 -4.217 -32.890 1.00 66.44 724 MET A C 1
ATOM 5805 O O . MET A 1 724 ? -18.281 -3.618 -32.004 1.00 66.44 724 MET A O 1
ATOM 5809 N N . GLY A 1 725 ? -18.453 -5.375 -33.376 1.00 64.19 725 GLY A N 1
ATOM 5810 C CA . GLY A 1 725 ? -17.222 -6.035 -32.994 1.00 64.19 725 GLY A CA 1
ATOM 5811 C C . GLY A 1 725 ? -15.998 -5.117 -33.001 1.00 64.19 725 GLY A C 1
ATOM 5812 O O . GLY A 1 725 ? -15.318 -5.087 -31.985 1.00 64.19 725 GLY A O 1
ATOM 5813 N N . PRO A 1 726 ? -15.730 -4.311 -34.051 1.00 64.44 726 PRO A N 1
ATOM 5814 C CA . PRO A 1 726 ? -14.571 -3.401 -34.085 1.00 64.44 726 PRO A CA 1
ATOM 5815 C C . PRO A 1 726 ? -14.567 -2.338 -32.978 1.00 64.44 726 PRO A C 1
ATOM 5817 O O . PRO A 1 726 ? -13.508 -1.902 -32.524 1.00 64.44 726 PRO A O 1
ATOM 5820 N N . VAL A 1 727 ? -15.758 -1.937 -32.521 1.00 63.22 727 VAL A N 1
ATOM 5821 C CA . VAL A 1 727 ? -15.948 -1.053 -31.361 1.00 63.22 727 VAL A CA 1
ATOM 5822 C C . VAL A 1 727 ? -15.667 -1.835 -30.071 1.00 63.22 727 VAL A C 1
ATOM 5824 O O . VAL A 1 727 ? -15.024 -1.331 -29.159 1.00 63.22 727 VAL A O 1
ATOM 5827 N N . LEU A 1 728 ? -16.074 -3.103 -29.999 1.00 62.50 728 LEU A N 1
ATOM 5828 C CA . LEU A 1 728 ? -15.811 -3.962 -28.845 1.00 62.50 728 LEU A CA 1
ATOM 5829 C C . LEU A 1 728 ? -14.366 -4.467 -28.736 1.00 62.50 728 LEU A C 1
ATOM 5831 O O . LEU A 1 728 ? -13.873 -4.610 -27.627 1.00 62.50 728 LEU A O 1
ATOM 5835 N N . ALA A 1 729 ? -13.665 -4.747 -29.830 1.00 60.94 729 ALA A N 1
ATOM 5836 C CA . ALA A 1 729 ? -12.290 -5.245 -29.768 1.00 60.94 729 ALA A CA 1
ATOM 5837 C C . ALA A 1 729 ? -11.304 -4.163 -29.304 1.00 60.94 729 ALA A C 1
ATOM 5839 O O . ALA A 1 729 ? -10.282 -4.445 -28.687 1.00 60.94 729 ALA A O 1
ATOM 5840 N N . ASN A 1 730 ? -11.696 -2.903 -29.485 1.00 65.25 730 ASN A N 1
ATOM 5841 C CA . ASN A 1 730 ? -11.039 -1.735 -28.926 1.00 65.25 730 ASN A CA 1
ATOM 5842 C C . ASN A 1 730 ? -11.732 -1.235 -27.643 1.00 65.25 730 ASN A C 1
ATOM 5844 O O . ASN A 1 730 ? -11.667 -0.031 -27.359 1.00 65.25 730 ASN A O 1
ATOM 5848 N N . LEU A 1 731 ? -12.371 -2.127 -26.860 1.00 66.75 731 LEU A N 1
ATOM 5849 C CA . LEU A 1 731 ? -13.115 -1.764 -25.644 1.00 66.75 731 LEU A CA 1
ATOM 5850 C C . LEU A 1 731 ? -12.268 -0.912 -24.700 1.00 66.75 731 LEU A C 1
ATOM 5852 O O . LEU A 1 731 ? -12.751 0.101 -24.221 1.00 66.75 731 LEU A O 1
ATOM 5856 N N . ASP A 1 732 ? -11.001 -1.269 -24.475 1.00 63.12 732 ASP A N 1
ATOM 5857 C CA . ASP A 1 732 ? -10.108 -0.534 -23.566 1.00 63.12 732 ASP A CA 1
ATOM 5858 C C . ASP A 1 732 ? -9.778 0.882 -24.065 1.00 63.12 732 ASP A C 1
ATOM 5860 O O . ASP A 1 732 ? -9.481 1.783 -23.280 1.00 63.12 732 ASP A O 1
ATOM 5864 N N . SER A 1 733 ? -9.863 1.110 -25.378 1.00 65.31 733 SER A N 1
ATOM 5865 C CA . SER A 1 733 ? -9.680 2.433 -25.973 1.00 65.31 733 SER A CA 1
ATOM 5866 C C . SER A 1 733 ? -10.965 3.270 -25.985 1.00 65.31 733 SER A C 1
ATOM 5868 O O . SER A 1 733 ? -10.866 4.486 -26.145 1.00 65.31 733 SER A O 1
ATOM 5870 N N . LEU A 1 734 ? -12.141 2.657 -25.824 1.00 72.88 734 LEU A N 1
ATOM 5871 C CA . LEU A 1 734 ? -13.455 3.316 -25.826 1.00 72.88 734 LEU A CA 1
ATOM 5872 C C . LEU A 1 734 ? -14.003 3.511 -24.409 1.00 72.88 734 LEU A C 1
ATOM 5874 O O . LEU A 1 734 ? -14.539 4.571 -24.094 1.00 72.88 734 LEU A O 1
ATOM 5878 N N . VAL A 1 735 ? -13.810 2.515 -23.545 1.00 79.94 735 VAL A N 1
ATOM 5879 C CA . VAL A 1 735 ? -14.127 2.537 -22.119 1.00 79.94 735 VAL A CA 1
ATOM 5880 C C . VAL A 1 735 ? -12.978 3.204 -21.377 1.00 79.94 735 VAL A C 1
ATOM 5882 O O . VAL A 1 735 ? -12.056 2.559 -20.876 1.00 79.94 735 VAL A O 1
ATOM 5885 N N . ARG A 1 736 ? -13.013 4.535 -21.333 1.00 82.44 736 ARG A N 1
ATOM 5886 C CA . ARG A 1 736 ? -12.003 5.347 -20.649 1.00 82.44 736 ARG A CA 1
ATOM 5887 C C . ARG A 1 736 ? -12.573 5.942 -19.379 1.00 82.44 736 ARG A C 1
ATOM 5889 O O . ARG A 1 736 ? -13.719 6.379 -19.352 1.00 82.44 736 ARG A O 1
ATOM 5896 N N . MET A 1 737 ? -11.745 6.025 -18.344 1.00 85.56 737 MET A N 1
ATOM 5897 C CA . MET A 1 737 ? -12.071 6.838 -17.176 1.00 85.56 737 MET A CA 1
ATOM 5898 C C . MET A 1 737 ? -12.239 8.297 -17.633 1.00 85.56 737 MET A C 1
ATOM 5900 O O . MET A 1 737 ? -11.300 8.811 -18.237 1.00 85.56 737 MET A O 1
ATOM 5904 N N . PRO A 1 738 ? -13.374 8.964 -17.365 1.00 88.19 738 PRO A N 1
ATOM 5905 C CA . PRO A 1 738 ? -13.582 10.341 -17.802 1.00 88.19 738 PRO A CA 1
ATOM 5906 C C . PRO A 1 738 ? -12.570 11.301 -17.180 1.00 88.19 738 PRO A C 1
ATOM 5908 O O . PRO A 1 738 ? -12.269 11.162 -15.996 1.00 88.19 738 PRO A O 1
ATOM 5911 N N . TYR A 1 739 ? -12.008 12.240 -17.946 1.00 84.06 739 TYR A N 1
ATOM 5912 C CA . TYR A 1 739 ? -10.989 13.197 -17.486 1.00 84.06 739 TYR A CA 1
ATOM 5913 C C . TYR A 1 739 ? -11.030 14.510 -18.274 1.00 84.06 739 TYR A C 1
ATOM 5915 O O . TYR A 1 739 ? -11.621 14.586 -19.347 1.00 84.06 739 TYR A O 1
ATOM 5923 N N . GLY A 1 740 ? -10.317 15.517 -17.767 1.00 86.25 740 GLY A N 1
ATOM 5924 C CA . GLY A 1 740 ? -10.184 16.813 -18.427 1.00 86.25 740 GLY A CA 1
ATOM 5925 C C . GLY A 1 740 ? -11.291 17.785 -18.035 1.00 86.25 740 GLY A C 1
ATOM 5926 O O . GLY A 1 740 ? -11.956 17.587 -17.024 1.00 86.25 740 GLY A O 1
ATOM 5927 N N . CYS A 1 741 ? -11.422 18.845 -18.829 1.00 85.69 741 CYS A N 1
ATOM 5928 C CA . CYS A 1 741 ? -12.417 19.914 -18.673 1.00 85.69 741 CYS A CA 1
ATOM 5929 C C . CYS A 1 741 ? -13.823 19.414 -19.069 1.00 85.69 741 CYS A C 1
ATOM 5931 O O . CYS A 1 741 ? -13.905 18.355 -19.689 1.00 85.69 741 CYS A O 1
ATOM 5933 N N . GLY A 1 742 ? -14.906 20.147 -18.781 1.00 85.06 742 GLY A N 1
ATOM 5934 C CA . GLY A 1 742 ? -16.294 19.668 -18.961 1.00 85.06 742 GLY A CA 1
ATOM 5935 C C . GLY A 1 742 ? -16.567 19.018 -20.325 1.00 85.06 742 GLY A C 1
ATOM 5936 O O . GLY A 1 742 ? -16.994 17.870 -20.417 1.00 85.06 742 GLY A O 1
ATOM 5937 N N . GLU A 1 743 ? -16.152 19.658 -21.422 1.00 88.56 743 GLU A N 1
ATOM 5938 C CA . GLU A 1 743 ? -16.296 19.077 -22.768 1.00 88.56 743 GLU A CA 1
ATOM 5939 C C . GLU A 1 743 ? -15.514 17.762 -22.953 1.00 88.56 743 GLU A C 1
ATOM 5941 O O . GLU A 1 743 ? -16.025 16.795 -23.518 1.00 88.56 743 GLU A O 1
ATOM 5946 N N . GLN A 1 744 ? -14.276 17.692 -22.457 1.00 88.25 744 GLN A N 1
ATOM 5947 C CA . GLN A 1 744 ? -13.421 16.502 -22.572 1.00 88.25 744 GLN A CA 1
ATOM 5948 C C . GLN A 1 744 ? -13.927 15.351 -21.692 1.00 88.25 744 GLN A C 1
ATOM 5950 O O . GLN A 1 744 ? -13.878 14.180 -22.090 1.00 88.25 744 GLN A O 1
ATOM 5955 N N . ASN A 1 745 ? -14.461 15.692 -20.521 1.00 91.00 745 ASN A N 1
ATOM 5956 C CA . ASN A 1 745 ? -15.101 14.754 -19.617 1.00 91.00 745 ASN A CA 1
ATOM 5957 C C . ASN A 1 745 ? -16.341 14.142 -20.286 1.00 91.00 745 ASN A C 1
ATOM 5959 O O . ASN A 1 745 ? -16.483 12.921 -20.303 1.00 91.00 745 ASN A O 1
ATOM 5963 N N . MET A 1 746 ? -17.163 14.943 -20.969 1.00 91.88 746 MET A N 1
ATOM 5964 C CA . MET A 1 746 ? -18.310 14.437 -21.728 1.00 91.88 746 MET A CA 1
ATOM 5965 C C . MET A 1 746 ? -17.923 13.582 -22.944 1.00 91.88 746 MET A C 1
ATOM 5967 O O . MET A 1 746 ? -18.538 12.539 -23.180 1.00 91.88 746 MET A O 1
ATOM 5971 N N . VAL A 1 747 ? -16.865 13.948 -23.677 1.00 89.19 747 VAL A N 1
ATOM 5972 C CA . VAL A 1 747 ? -16.334 13.153 -24.807 1.00 89.19 747 VAL A CA 1
ATOM 5973 C C . VAL A 1 747 ? -15.892 11.752 -24.371 1.00 89.19 747 VAL A C 1
ATOM 5975 O O . VAL A 1 747 ? -15.960 10.809 -25.157 1.00 89.19 747 VAL A O 1
ATOM 5978 N N . THR A 1 748 ? -15.466 11.594 -23.119 1.00 87.94 748 THR A N 1
ATOM 5979 C CA . THR A 1 748 ? -15.054 10.302 -22.551 1.00 87.94 748 THR A CA 1
ATOM 5980 C C . THR A 1 748 ? -16.183 9.591 -21.795 1.00 87.94 748 THR A C 1
ATOM 5982 O O . THR A 1 748 ? -16.231 8.362 -21.792 1.00 87.94 748 THR A O 1
ATOM 5985 N N . LEU A 1 749 ? -17.136 10.327 -21.216 1.00 91.75 749 LEU A N 1
ATOM 5986 C CA . LEU A 1 749 ? -18.298 9.787 -20.504 1.00 91.75 749 LEU A CA 1
ATOM 5987 C C . LEU A 1 749 ? -19.333 9.144 -21.440 1.00 91.75 749 LEU A C 1
ATOM 5989 O O . LEU A 1 749 ? -19.808 8.045 -21.159 1.00 91.75 749 LEU A O 1
ATOM 5993 N N . VAL A 1 750 ? -19.681 9.792 -22.554 1.00 92.75 750 VAL A N 1
ATOM 5994 C CA . VAL A 1 750 ? -20.747 9.309 -23.455 1.00 92.75 750 VAL A CA 1
ATOM 5995 C C . VAL A 1 750 ? -20.444 7.936 -24.071 1.00 92.75 750 VAL A C 1
ATOM 5997 O O . VAL A 1 750 ? -21.330 7.076 -24.030 1.00 92.75 750 VAL A O 1
ATOM 6000 N N . PRO A 1 751 ? -19.221 7.651 -24.566 1.00 90.62 751 PRO A N 1
ATOM 6001 C CA . PRO A 1 751 ? -18.872 6.314 -25.042 1.00 90.62 751 PRO A CA 1
ATOM 6002 C C . PRO A 1 751 ? -19.096 5.216 -23.994 1.00 90.62 751 PRO A C 1
ATOM 6004 O O . PRO A 1 751 ? -19.623 4.162 -24.342 1.00 90.62 751 PRO A O 1
ATOM 6007 N N . ASN A 1 752 ? -18.794 5.467 -22.712 1.00 90.56 752 ASN A N 1
ATOM 6008 C CA . ASN A 1 752 ? -19.041 4.501 -21.632 1.00 90.56 752 ASN A CA 1
ATOM 6009 C C . ASN A 1 752 ? -20.532 4.138 -21.512 1.00 90.56 752 ASN A C 1
ATOM 6011 O O . ASN A 1 752 ? -20.875 2.962 -21.389 1.00 90.56 752 ASN A O 1
ATOM 6015 N N . ILE A 1 753 ? -21.420 5.137 -21.586 1.00 92.06 753 ILE A N 1
ATOM 6016 C CA . ILE A 1 753 ? -22.879 4.955 -21.497 1.00 92.06 753 ILE A CA 1
ATOM 6017 C C . ILE A 1 753 ? -23.385 4.114 -22.677 1.00 92.06 753 ILE A C 1
ATOM 6019 O O . ILE A 1 753 ? -24.141 3.157 -22.493 1.00 92.06 753 ILE A O 1
ATOM 6023 N N . VAL A 1 754 ? -22.947 4.445 -23.894 1.00 89.12 754 VAL A N 1
ATOM 6024 C CA . VAL A 1 754 ? -23.382 3.764 -25.123 1.00 89.12 754 VAL A CA 1
ATOM 6025 C C . VAL A 1 754 ? -22.859 2.326 -25.182 1.00 89.12 754 VAL A C 1
ATOM 6027 O O . VAL A 1 754 ? -23.620 1.417 -25.519 1.00 89.12 754 VAL A O 1
ATOM 6030 N N . VAL A 1 755 ? -21.596 2.095 -24.806 1.00 87.12 755 VAL A N 1
ATOM 6031 C CA . VAL A 1 755 ? -20.998 0.749 -24.754 1.00 87.12 755 VAL A CA 1
ATOM 6032 C C . VAL A 1 755 ? -21.736 -0.130 -23.749 1.00 87.12 755 VAL A C 1
ATOM 6034 O O . VAL A 1 755 ? -22.085 -1.262 -24.080 1.00 87.12 755 VAL A O 1
ATOM 6037 N N . LEU A 1 756 ? -22.040 0.383 -22.552 1.00 88.81 756 LEU A N 1
ATOM 6038 C CA . LEU A 1 756 ? -22.790 -0.382 -21.555 1.00 88.81 756 LEU A CA 1
ATOM 6039 C C . LEU A 1 756 ? -24.193 -0.748 -22.056 1.00 88.81 756 LEU A C 1
ATOM 6041 O O . LEU A 1 756 ? -24.602 -1.904 -21.948 1.00 88.81 756 LEU A O 1
ATOM 6045 N N . ARG A 1 757 ? -24.903 0.207 -22.673 1.00 89.00 757 ARG A N 1
ATOM 6046 C CA . ARG A 1 757 ? -26.216 -0.037 -23.289 1.00 89.00 757 ARG A CA 1
ATOM 6047 C C . ARG A 1 757 ? -26.156 -1.147 -24.338 1.00 89.00 757 ARG A C 1
ATOM 6049 O O . ARG A 1 757 ? -27.038 -2.002 -24.371 1.00 89.00 757 ARG A O 1
ATOM 6056 N N . TYR A 1 758 ? -25.123 -1.139 -25.177 1.00 84.19 758 TYR A N 1
ATOM 6057 C CA . TYR A 1 758 ? -24.920 -2.147 -26.213 1.00 84.19 758 TYR A CA 1
ATOM 6058 C C . TYR A 1 758 ? -24.620 -3.540 -25.636 1.00 84.19 758 TYR A C 1
ATOM 6060 O O . TYR A 1 758 ? -25.228 -4.529 -26.051 1.00 84.19 758 TYR A O 1
ATOM 6068 N N . LEU A 1 759 ? -23.717 -3.627 -24.654 1.00 84.75 759 LEU A N 1
ATOM 6069 C CA . LEU A 1 759 ? -23.347 -4.891 -24.004 1.00 84.75 759 LEU A CA 1
ATOM 6070 C C . LEU A 1 759 ? -24.543 -5.558 -23.317 1.00 84.75 759 LEU A C 1
ATOM 6072 O O . LEU A 1 759 ? -24.702 -6.777 -23.401 1.00 84.75 759 LEU A O 1
ATOM 6076 N N . LEU A 1 760 ? -25.399 -4.753 -22.682 1.00 85.81 760 LEU A N 1
ATOM 6077 C CA . LEU A 1 760 ? -26.632 -5.226 -22.058 1.00 85.81 760 LEU A CA 1
ATOM 6078 C C . LEU A 1 760 ? -27.660 -5.678 -23.103 1.00 85.81 760 LEU A C 1
ATOM 6080 O O . LEU A 1 760 ? -28.241 -6.750 -22.957 1.00 85.81 760 LEU A O 1
ATOM 6084 N N . ALA A 1 761 ? -27.846 -4.909 -24.182 1.00 84.69 761 ALA A N 1
ATOM 6085 C CA . ALA A 1 761 ? -28.789 -5.247 -25.252 1.00 84.69 761 ALA A CA 1
ATOM 6086 C C . ALA A 1 761 ? -28.409 -6.524 -26.022 1.00 84.69 761 ALA A C 1
ATOM 6088 O O . ALA A 1 761 ? -29.283 -7.221 -26.527 1.00 84.69 761 ALA A O 1
ATOM 6089 N N . THR A 1 762 ? -27.115 -6.840 -26.113 1.00 80.25 762 THR A N 1
ATOM 6090 C CA . THR A 1 762 ? -26.608 -8.044 -26.795 1.00 80.25 762 THR A CA 1
ATOM 6091 C C . THR A 1 762 ? -26.431 -9.252 -25.877 1.00 80.25 762 THR A C 1
ATOM 6093 O O . THR A 1 762 ? -26.012 -10.306 -26.351 1.00 80.25 762 THR A O 1
ATOM 6096 N N . HIS A 1 763 ? -26.741 -9.123 -24.581 1.00 78.00 763 HIS A N 1
ATOM 6097 C CA . HIS A 1 763 ? -26.516 -10.153 -23.558 1.00 78.00 763 HIS A CA 1
ATOM 6098 C C . HIS A 1 763 ? -25.056 -10.646 -23.476 1.00 78.00 763 HIS A C 1
ATOM 6100 O O . HIS A 1 763 ? -24.798 -11.809 -23.175 1.00 78.00 763 HIS A O 1
ATOM 6106 N N . ARG A 1 764 ? -24.085 -9.760 -23.742 1.00 69.19 764 ARG A N 1
ATOM 6107 C CA . ARG A 1 764 ? -22.638 -10.064 -23.726 1.00 69.19 764 ARG A CA 1
ATOM 6108 C C . ARG A 1 764 ? -21.881 -9.394 -22.572 1.00 69.19 764 ARG A C 1
ATOM 6110 O O . ARG A 1 764 ? -20.652 -9.384 -22.561 1.00 69.19 764 ARG A O 1
ATOM 6117 N N . SER A 1 765 ? -22.585 -8.810 -21.604 1.00 71.38 765 SER A N 1
ATOM 6118 C CA . SER A 1 765 ? -21.981 -8.137 -20.451 1.00 71.38 765 SER A CA 1
ATOM 6119 C C . SER A 1 765 ? -21.405 -9.133 -19.436 1.00 71.38 765 SER A C 1
ATOM 6121 O O . SER A 1 765 ? -22.131 -9.945 -18.868 1.00 71.38 765 SER A O 1
ATOM 6123 N N . SER A 1 766 ? -20.103 -9.028 -19.153 1.00 79.25 766 SER A N 1
ATOM 6124 C CA . SER A 1 766 ? -19.502 -9.629 -17.954 1.00 79.25 766 SER A CA 1
ATOM 6125 C C . SER A 1 766 ? -19.775 -8.737 -16.730 1.00 79.25 766 SER A C 1
ATOM 6127 O O . SER A 1 766 ? -19.582 -7.520 -16.843 1.00 79.25 766 SER A O 1
ATOM 6129 N N . PRO A 1 767 ? -20.133 -9.294 -15.552 1.00 82.25 767 PRO A N 1
ATOM 6130 C CA . PRO A 1 767 ? -20.405 -8.509 -14.342 1.00 82.25 767 PRO A CA 1
ATOM 6131 C C . PRO A 1 767 ? -19.249 -7.583 -13.935 1.00 82.25 767 PRO A C 1
ATOM 6133 O O . PRO A 1 767 ? -19.466 -6.464 -13.480 1.00 82.25 767 PRO A O 1
ATOM 6136 N N . GLN A 1 768 ? -18.001 -8.015 -14.145 1.00 79.00 768 GLN A N 1
ATOM 6137 C CA . GLN A 1 768 ? -16.809 -7.227 -13.805 1.00 79.00 768 GLN A CA 1
ATOM 6138 C C . GLN A 1 768 ? -16.646 -5.994 -14.710 1.00 79.00 768 GLN A C 1
ATOM 6140 O O . GLN A 1 768 ? -16.299 -4.910 -14.238 1.00 79.00 768 GLN A O 1
ATOM 6145 N N . ILE A 1 769 ? -16.917 -6.149 -16.011 1.00 82.06 769 ILE A N 1
ATOM 6146 C CA . ILE A 1 769 ? -16.830 -5.061 -16.996 1.00 82.06 769 ILE A CA 1
ATOM 6147 C C . ILE A 1 769 ? -17.967 -4.066 -16.770 1.00 82.06 769 ILE A C 1
ATOM 6149 O O . ILE A 1 769 ? -17.743 -2.859 -16.794 1.00 82.06 769 ILE A O 1
ATOM 6153 N N . GLU A 1 770 ? -19.169 -4.561 -16.486 1.00 86.81 770 GLU A N 1
ATOM 6154 C CA . GLU A 1 770 ? -20.318 -3.726 -16.153 1.00 86.81 770 GLU A CA 1
ATOM 6155 C C . GLU A 1 770 ? -20.054 -2.856 -14.917 1.00 86.81 770 GLU A C 1
ATOM 6157 O O . GLU A 1 770 ? -20.251 -1.642 -14.979 1.00 86.81 770 GLU A O 1
ATOM 6162 N N . LEU A 1 771 ? -19.550 -3.440 -13.823 1.00 89.31 771 LEU A N 1
ATOM 6163 C CA . LEU A 1 771 ? -19.194 -2.691 -12.612 1.00 89.31 771 LEU A CA 1
ATOM 6164 C C . LEU A 1 771 ? -18.117 -1.634 -12.889 1.00 89.31 771 LEU A C 1
ATOM 6166 O O . LEU A 1 771 ? -18.224 -0.500 -12.418 1.00 89.31 771 LEU A O 1
ATOM 6170 N N . LYS A 1 772 ? -17.101 -1.973 -13.693 1.00 87.88 772 LYS A N 1
ATOM 6171 C CA . LYS A 1 772 ? -16.047 -1.034 -14.106 1.00 87.88 772 LYS A CA 1
ATOM 6172 C C . LYS A 1 772 ? -16.623 0.145 -14.896 1.00 87.88 772 LYS A C 1
ATOM 6174 O O . LYS A 1 772 ? -16.301 1.291 -14.586 1.00 87.88 772 LYS A O 1
ATOM 6179 N N . ILE A 1 773 ? -17.483 -0.119 -15.884 1.00 90.75 773 ILE A N 1
ATOM 6180 C CA . ILE A 1 773 ? -18.102 0.932 -16.702 1.00 90.75 773 ILE A CA 1
ATOM 6181 C C . ILE A 1 773 ? -19.046 1.789 -15.852 1.00 90.75 773 ILE A C 1
ATOM 6183 O O . ILE A 1 773 ? -18.958 3.012 -15.920 1.00 90.75 773 ILE A O 1
ATOM 6187 N N . LYS A 1 774 ? -19.884 1.186 -14.998 1.00 93.81 774 LYS A N 1
ATOM 6188 C CA . LYS A 1 774 ? -20.755 1.921 -14.063 1.00 93.81 774 LYS A CA 1
ATOM 6189 C C . LYS A 1 774 ? -19.952 2.872 -13.180 1.00 93.81 774 LYS A C 1
ATOM 6191 O O . LYS A 1 774 ? -20.264 4.057 -13.138 1.00 93.81 774 LYS A O 1
ATOM 6196 N N . LYS A 1 775 ? -18.842 2.403 -12.600 1.00 93.25 775 LYS A N 1
ATOM 6197 C CA . LYS A 1 775 ? -17.923 3.244 -11.817 1.00 93.25 775 LYS A CA 1
ATOM 6198 C C . LYS A 1 775 ? -17.350 4.412 -12.629 1.00 93.25 775 LYS A C 1
ATOM 6200 O O . LYS A 1 775 ? -17.187 5.513 -12.101 1.00 93.25 775 LYS A O 1
ATOM 6205 N N . TYR A 1 776 ? -17.027 4.206 -13.907 1.00 94.38 776 TYR A N 1
ATOM 6206 C CA . TYR A 1 776 ? -16.559 5.282 -14.789 1.00 94.38 776 TYR A CA 1
ATOM 6207 C C . TYR A 1 776 ? -17.661 6.292 -15.107 1.00 94.38 776 TYR A C 1
ATOM 6209 O O . TYR A 1 776 ? -17.386 7.490 -15.085 1.00 94.38 776 TYR A O 1
ATOM 6217 N N . ILE A 1 777 ? -18.893 5.832 -15.337 1.00 94.88 777 ILE A N 1
ATOM 6218 C CA . ILE A 1 777 ? -20.048 6.709 -15.555 1.00 94.88 777 ILE A CA 1
ATOM 6219 C C . ILE A 1 777 ? -20.332 7.534 -14.291 1.00 94.88 777 ILE A C 1
ATOM 6221 O O . ILE A 1 777 ? -20.479 8.749 -14.388 1.00 94.88 777 ILE A O 1
ATOM 6225 N N . GLU A 1 778 ? -20.313 6.918 -13.105 1.00 94.62 778 GLU A N 1
ATOM 6226 C CA . GLU A 1 778 ? -20.470 7.614 -11.817 1.00 94.62 778 GLU A CA 1
ATOM 6227 C C . GLU A 1 778 ? -19.376 8.661 -11.599 1.00 94.62 778 GLU A C 1
ATOM 6229 O O . GLU A 1 778 ? -19.660 9.805 -11.253 1.00 94.62 778 GLU A O 1
ATOM 6234 N N . THR A 1 779 ? -18.118 8.293 -11.854 1.00 92.62 779 THR A N 1
ATOM 6235 C CA . THR A 1 779 ? -16.984 9.215 -11.717 1.00 92.62 779 THR A CA 1
ATOM 6236 C C . THR A 1 779 ? -17.108 10.391 -12.687 1.00 92.62 779 THR A C 1
ATOM 6238 O O . THR A 1 779 ? -16.863 11.531 -12.298 1.00 92.62 779 THR A O 1
ATOM 6241 N N . GLY A 1 780 ? -17.492 10.136 -13.942 1.00 94.12 780 GLY A N 1
ATOM 6242 C CA . GLY A 1 780 ? -17.688 11.185 -14.941 1.00 94.12 780 GLY A CA 1
ATOM 6243 C C . GLY A 1 780 ? -18.860 12.102 -14.617 1.00 94.12 780 GLY A C 1
ATOM 6244 O O . GLY A 1 780 ? -18.714 13.310 -14.760 1.00 94.12 780 GLY A O 1
ATOM 6245 N N . TYR A 1 781 ? -19.968 11.556 -14.107 1.00 95.38 781 TYR A N 1
ATOM 6246 C CA . TYR A 1 781 ? -21.099 12.334 -13.601 1.00 95.38 781 TYR A CA 1
ATOM 6247 C C . TYR A 1 781 ? -20.660 13.273 -12.470 1.00 95.38 781 TYR A C 1
ATOM 6249 O O . TYR A 1 781 ? -20.844 14.481 -12.574 1.00 95.38 781 TYR A O 1
ATOM 6257 N N . GLN A 1 782 ? -19.991 12.749 -11.437 1.00 93.62 782 GLN A N 1
ATOM 6258 C CA . GLN A 1 782 ? -19.509 13.563 -10.312 1.00 93.62 782 GLN A CA 1
ATOM 6259 C C . GLN A 1 782 ? -18.505 14.637 -10.747 1.00 93.62 782 GLN A C 1
ATOM 6261 O O . GLN A 1 782 ? -18.519 15.748 -10.223 1.00 93.62 782 GLN A O 1
ATOM 6266 N N . ARG A 1 783 ? -17.642 14.327 -11.720 1.00 93.00 783 ARG A N 1
ATOM 6267 C CA . ARG A 1 783 ? -16.715 15.306 -12.300 1.00 93.00 783 ARG A CA 1
ATOM 6268 C C . ARG A 1 783 ? -17.443 16.394 -13.072 1.00 93.00 783 ARG A C 1
ATOM 6270 O O . ARG A 1 783 ? -17.133 17.562 -12.874 1.00 93.00 783 ARG A O 1
ATOM 6277 N N . GLU A 1 784 ? -18.417 16.040 -13.899 1.00 94.81 784 GLU A N 1
ATOM 6278 C CA . GLU A 1 784 ? -19.136 17.015 -14.718 1.00 94.81 784 GLU A CA 1
ATOM 6279 C C . GLU A 1 784 ? -19.904 18.028 -13.861 1.00 94.81 784 GLU A C 1
ATOM 6281 O O . GLU A 1 784 ? -19.946 19.211 -14.184 1.00 94.81 784 GLU A O 1
ATOM 6286 N N . LEU A 1 785 ? -20.416 17.602 -12.699 1.00 93.62 785 LEU A N 1
ATOM 6287 C CA . LEU A 1 785 ? -21.052 18.502 -11.732 1.00 93.62 785 LEU A CA 1
ATOM 6288 C C . LEU A 1 785 ? -20.121 19.610 -11.220 1.00 93.62 785 LEU A C 1
ATOM 6290 O O . LEU A 1 785 ? -20.610 20.654 -10.799 1.00 93.62 785 LEU A O 1
ATOM 6294 N N . THR A 1 786 ? -18.797 19.425 -11.273 1.00 93.25 786 THR A N 1
ATOM 6295 C CA . THR A 1 786 ? -17.838 20.481 -10.899 1.00 93.25 786 THR A CA 1
ATOM 6296 C C . THR A 1 786 ? -17.762 21.615 -11.925 1.00 93.25 786 THR A C 1
ATOM 6298 O O . THR A 1 786 ? -17.289 22.699 -11.592 1.00 93.25 786 THR A O 1
ATOM 6301 N N . TYR A 1 787 ? -18.263 21.387 -13.142 1.00 93.50 787 TYR A N 1
ATOM 6302 C CA . TYR A 1 787 ? -18.339 22.371 -14.225 1.00 93.50 787 TYR A CA 1
ATOM 6303 C C . TYR A 1 787 ? -19.724 23.024 -14.354 1.00 93.50 787 TYR A C 1
ATOM 6305 O O . TYR A 1 787 ? -19.987 23.752 -15.315 1.00 93.50 787 TYR A O 1
ATOM 6313 N N . ARG A 1 788 ? -20.607 22.769 -13.383 1.00 93.19 788 ARG A N 1
ATOM 6314 C CA . ARG A 1 788 ? -21.916 23.408 -13.272 1.00 93.19 788 ARG A CA 1
ATOM 6315 C C . ARG A 1 788 ? -21.780 24.785 -12.623 1.00 93.19 788 ARG A C 1
ATOM 6317 O O . ARG A 1 788 ? -21.133 24.927 -11.587 1.00 93.19 788 ARG A O 1
ATOM 6324 N N . HIS A 1 789 ? -22.430 25.771 -13.217 1.00 92.44 789 HIS A N 1
ATOM 6325 C CA . HIS A 1 789 ? -22.550 27.134 -12.715 1.00 92.44 789 HIS A CA 1
ATOM 6326 C C . HIS A 1 789 ? -23.660 27.255 -11.669 1.00 92.44 789 HIS A C 1
ATOM 6328 O O . HIS A 1 789 ? -24.552 26.411 -11.549 1.00 92.44 789 HIS A O 1
ATOM 6334 N N . SER A 1 790 ? -23.629 28.353 -10.926 1.00 90.25 790 SER A N 1
ATOM 6335 C CA . SER A 1 790 ? -24.644 28.751 -9.950 1.00 90.25 790 SER A CA 1
ATOM 6336 C C . SER A 1 790 ? -26.027 29.009 -10.562 1.00 90.25 790 SER A C 1
ATOM 6338 O O . SER A 1 790 ? -27.029 28.867 -9.862 1.00 90.25 790 SER A O 1
ATOM 6340 N N . ASP A 1 791 ? -26.095 29.325 -11.858 1.00 89.75 791 ASP A N 1
ATOM 6341 C CA . ASP A 1 791 ? -27.330 29.429 -12.648 1.00 89.75 791 ASP A CA 1
ATOM 6342 C C . ASP A 1 791 ? -27.825 28.076 -13.200 1.00 89.75 791 ASP A C 1
ATOM 6344 O O . ASP A 1 791 ? -28.832 28.029 -13.900 1.00 89.75 791 ASP A O 1
ATOM 6348 N N . ASN A 1 792 ? -27.159 26.975 -12.826 1.00 92.62 792 ASN A N 1
ATOM 6349 C CA . ASN A 1 792 ? -27.412 25.593 -13.239 1.00 92.62 792 ASN A CA 1
ATOM 6350 C C . ASN A 1 792 ? -26.997 25.234 -14.674 1.00 92.62 792 ASN A C 1
ATOM 6352 O O . ASN A 1 792 ? -27.256 24.106 -15.104 1.00 92.62 792 ASN A O 1
ATOM 6356 N N . SER A 1 793 ? -26.308 26.120 -15.389 1.00 93.38 793 SER A N 1
ATOM 6357 C CA . SER A 1 793 ? -25.722 25.822 -16.699 1.00 93.38 793 SER A CA 1
ATOM 6358 C C . SER A 1 793 ? -24.384 25.078 -16.601 1.00 93.38 793 SER A C 1
ATOM 6360 O O . SER A 1 793 ? -23.771 25.021 -15.537 1.00 93.38 793 SER A O 1
ATOM 6362 N N . PHE A 1 794 ? -23.907 24.490 -17.699 1.00 94.75 794 PHE A N 1
ATOM 6363 C CA . PHE A 1 794 ? -22.596 23.833 -17.782 1.00 94.75 794 PHE A CA 1
ATOM 6364 C C . PHE A 1 794 ? -21.672 24.566 -18.762 1.00 94.75 794 PHE A C 1
ATOM 6366 O O . PHE A 1 794 ? -22.102 25.003 -19.834 1.00 94.75 794 PHE A O 1
ATOM 6373 N N . SER A 1 795 ? -20.384 24.666 -18.429 1.00 93.88 795 SER A N 1
ATOM 6374 C CA . SER A 1 795 ? -19.346 25.197 -19.327 1.00 93.88 795 SER A CA 1
ATOM 6375 C C . SER A 1 795 ? -18.085 24.327 -19.317 1.00 93.88 795 SER A C 1
ATOM 6377 O O . SER A 1 795 ? -17.968 23.394 -18.529 1.00 93.88 795 SER A O 1
ATOM 6379 N N . ALA A 1 796 ? -17.127 24.607 -20.202 1.00 89.94 796 ALA A N 1
ATOM 6380 C CA . ALA A 1 796 ? -15.901 23.817 -20.278 1.00 89.94 796 ALA A CA 1
ATOM 6381 C C . ALA A 1 796 ? -15.054 23.940 -18.996 1.00 89.94 796 ALA A C 1
ATOM 6383 O O . ALA A 1 796 ? -14.471 22.947 -18.559 1.00 89.94 796 ALA A O 1
ATOM 6384 N N . PHE A 1 797 ? -15.010 25.121 -18.371 1.00 90.00 797 PHE A N 1
ATOM 6385 C CA . PHE A 1 797 ? -14.189 25.388 -17.182 1.00 90.00 797 PHE A CA 1
ATOM 6386 C C . PHE A 1 797 ? -15.003 25.731 -15.920 1.00 90.00 797 PHE A C 1
ATOM 6388 O O . PHE A 1 797 ? -14.434 26.163 -14.911 1.00 90.00 797 PHE A O 1
ATOM 6395 N N . GLY A 1 798 ? -16.320 25.503 -15.946 1.00 89.88 798 GLY A N 1
ATOM 6396 C CA . GLY A 1 798 ? -17.236 25.868 -14.864 1.00 89.88 798 GLY A CA 1
ATOM 6397 C C . GLY A 1 798 ? -17.221 27.371 -14.595 1.00 89.88 798 GLY A C 1
ATOM 6398 O O . GLY A 1 798 ? -17.069 28.167 -15.516 1.00 89.88 798 GLY A O 1
ATOM 6399 N N . GLU A 1 799 ? -17.287 27.757 -13.322 1.00 88.44 799 GLU A N 1
ATOM 6400 C CA . GLU A 1 799 ? -17.311 29.157 -12.845 1.00 88.44 799 GLU A CA 1
ATOM 6401 C C . GLU A 1 799 ? -16.073 30.006 -13.225 1.00 88.44 799 GLU A C 1
ATOM 6403 O O . GLU A 1 799 ? -16.015 31.196 -12.924 1.00 88.44 799 GLU A O 1
ATOM 6408 N N . HIS A 1 800 ? -15.049 29.422 -13.864 1.00 86.75 800 HIS A N 1
ATOM 6409 C CA . HIS A 1 800 ? -13.963 30.208 -14.465 1.00 86.75 800 HIS A CA 1
ATOM 6410 C C . HIS A 1 800 ? -14.392 30.888 -15.771 1.00 86.75 800 HIS A C 1
ATOM 6412 O O . HIS A 1 800 ? -13.813 31.913 -16.140 1.00 86.75 800 HIS A O 1
ATOM 6418 N N . ASP A 1 801 ? -15.382 30.327 -16.469 1.00 87.00 801 ASP A N 1
ATOM 6419 C CA . ASP A 1 801 ? -15.997 30.965 -17.625 1.00 87.00 801 ASP A CA 1
ATOM 6420 C C . ASP A 1 801 ? -17.027 32.002 -17.149 1.00 87.00 801 ASP A C 1
ATOM 6422 O O . ASP A 1 801 ? -17.717 31.775 -16.160 1.00 87.00 801 ASP A O 1
ATOM 6426 N N . PRO A 1 802 ? -17.191 33.141 -17.840 1.00 85.62 802 PRO A N 1
ATOM 6427 C CA . PRO A 1 802 ? -18.156 34.161 -17.427 1.00 85.62 802 PRO A CA 1
ATOM 6428 C C . PRO A 1 802 ? -19.622 33.726 -17.598 1.00 85.62 802 PRO A C 1
ATOM 6430 O O . PRO A 1 802 ? -20.496 34.309 -16.962 1.00 85.62 802 PRO A O 1
ATOM 6433 N N . HIS A 1 803 ? -19.897 32.752 -18.476 1.00 87.94 803 HIS A N 1
ATOM 6434 C CA . HIS A 1 803 ? -21.240 32.264 -18.801 1.00 87.94 803 HIS A CA 1
ATOM 6435 C C . HIS A 1 803 ? -21.222 30.772 -19.166 1.00 87.94 803 HIS A C 1
ATOM 6437 O O . HIS A 1 803 ? -20.245 30.278 -19.736 1.00 87.94 803 HIS A O 1
ATOM 6443 N N . GLY A 1 804 ? -22.337 30.082 -18.914 1.00 88.94 804 GLY A N 1
ATOM 6444 C CA . GLY A 1 804 ? -22.581 28.718 -19.379 1.00 88.94 804 GLY A CA 1
ATOM 6445 C C . GLY A 1 804 ? -22.743 28.581 -20.892 1.00 88.94 804 GLY A C 1
ATOM 6446 O O . GLY A 1 804 ? -23.146 29.510 -21.593 1.00 88.94 804 GLY A O 1
ATOM 6447 N N . SER A 1 805 ? -22.477 27.379 -21.404 1.00 92.19 805 SER A N 1
ATOM 6448 C CA . SER A 1 805 ? -22.703 27.019 -22.804 1.00 92.19 805 SER A CA 1
ATOM 6449 C C . SER A 1 805 ? -24.034 26.290 -22.950 1.00 92.19 805 SER A C 1
ATOM 6451 O O . SER A 1 805 ? -24.221 25.198 -22.411 1.00 92.19 805 SER A O 1
ATOM 6453 N N . THR A 1 806 ? -24.959 26.849 -23.735 1.00 92.81 806 THR A N 1
ATOM 6454 C CA . THR A 1 806 ? -26.252 26.205 -24.031 1.00 92.81 806 THR A CA 1
ATOM 6455 C C . THR A 1 806 ? -26.064 24.847 -24.710 1.00 92.81 806 THR A C 1
ATOM 6457 O O . THR A 1 806 ? -26.767 23.891 -24.392 1.00 92.81 806 THR A O 1
ATOM 6460 N N . TRP A 1 807 ? -25.084 24.733 -25.616 1.00 92.81 807 TRP A N 1
ATOM 6461 C CA . TRP A 1 807 ? -24.795 23.480 -26.316 1.00 92.81 807 TRP A CA 1
ATOM 6462 C C . TRP A 1 807 ? -24.284 22.403 -25.357 1.00 92.81 807 TRP A C 1
ATOM 6464 O O . TRP A 1 807 ? -24.801 21.285 -25.369 1.00 92.81 807 TRP A O 1
ATOM 6474 N N . LEU A 1 808 ? -23.316 22.747 -24.498 1.00 92.50 808 LEU A N 1
ATOM 6475 C CA . LEU A 1 808 ? -22.764 21.791 -23.540 1.00 92.50 808 LEU A CA 1
ATOM 6476 C C . LEU A 1 808 ? -23.820 21.392 -22.510 1.00 92.50 808 LEU A C 1
ATOM 6478 O O . LEU A 1 808 ? -23.981 20.209 -22.244 1.00 92.50 808 LEU A O 1
ATOM 6482 N N . THR A 1 809 ? -24.599 22.352 -22.009 1.00 94.31 809 THR A N 1
ATOM 6483 C CA . THR A 1 809 ? -25.694 22.087 -21.065 1.00 94.31 809 THR A CA 1
ATOM 6484 C C . THR A 1 809 ? -26.708 21.106 -21.658 1.00 94.31 809 THR A C 1
ATOM 6486 O O . THR A 1 809 ? -26.997 20.078 -21.048 1.00 94.31 809 THR A O 1
ATOM 6489 N N . ALA A 1 810 ? -27.172 21.337 -22.891 1.00 93.88 810 ALA A N 1
ATOM 6490 C CA . ALA A 1 810 ? -28.080 20.417 -23.576 1.00 93.88 810 ALA A CA 1
ATOM 6491 C C . ALA A 1 810 ? -27.452 19.028 -23.812 1.00 93.88 810 ALA A C 1
ATOM 6493 O O . ALA A 1 810 ? -28.121 18.000 -23.664 1.00 93.88 810 ALA A O 1
ATOM 6494 N N . PHE A 1 811 ? -26.160 18.978 -24.152 1.00 94.81 811 PHE A N 1
ATOM 6495 C CA . PHE A 1 811 ? -25.427 17.730 -24.357 1.00 94.81 811 PHE A CA 1
ATOM 6496 C C . PHE A 1 811 ? -25.261 16.923 -23.060 1.00 94.81 811 PHE A C 1
ATOM 6498 O O . PHE A 1 811 ? -25.481 15.706 -23.062 1.00 94.81 811 PHE A O 1
ATOM 6505 N N . VAL A 1 812 ? -24.942 17.594 -21.949 1.00 95.00 812 VAL A N 1
ATOM 6506 C CA . VAL A 1 812 ? -24.840 17.017 -20.601 1.00 95.00 812 VAL A CA 1
ATOM 6507 C C . VAL A 1 812 ? -26.189 16.459 -20.161 1.00 95.00 812 VAL A C 1
ATOM 6509 O O . VAL A 1 812 ? -26.265 15.283 -19.814 1.00 95.00 812 VAL A O 1
ATOM 6512 N N . ILE A 1 813 ? -27.269 17.242 -20.268 1.00 94.50 813 ILE A N 1
ATOM 6513 C CA . ILE A 1 813 ? -28.626 16.819 -19.882 1.00 94.50 813 ILE A CA 1
ATOM 6514 C C . ILE A 1 813 ? -29.049 15.564 -20.651 1.00 94.50 813 ILE A C 1
ATOM 6516 O O . ILE A 1 813 ? -29.497 14.586 -20.048 1.00 94.50 813 ILE A O 1
ATOM 6520 N N . ASN A 1 814 ? -28.876 15.554 -21.977 1.00 94.19 814 ASN A N 1
AT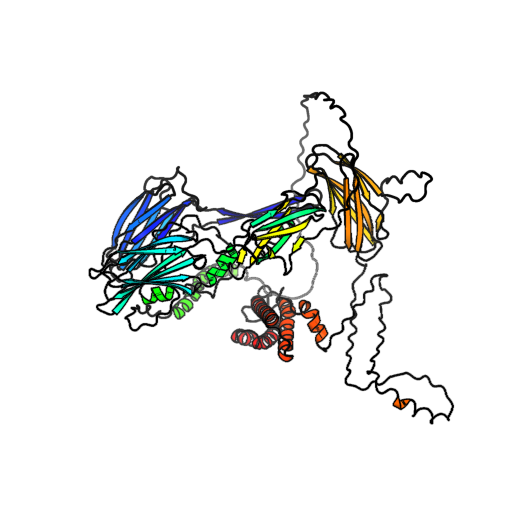OM 6521 C CA . ASN A 1 814 ? -29.227 14.397 -22.803 1.00 94.19 814 ASN A CA 1
ATOM 6522 C C . ASN A 1 814 ? -28.417 13.149 -22.405 1.00 94.19 814 ASN A C 1
ATOM 6524 O O . ASN A 1 814 ? -28.957 12.050 -22.271 1.00 94.19 814 ASN A O 1
ATOM 6528 N N . SER A 1 815 ? -27.117 13.320 -22.173 1.00 95.00 815 SER A N 1
ATOM 6529 C CA . SER A 1 815 ? -26.223 12.226 -21.789 1.00 95.00 815 SER A CA 1
ATOM 6530 C C . SER A 1 815 ? -26.538 11.688 -20.392 1.00 95.00 815 SER A C 1
ATOM 6532 O O . SER A 1 815 ? -26.578 10.476 -20.191 1.00 95.00 815 SER A O 1
ATOM 6534 N N . PHE A 1 816 ? -26.837 12.566 -19.434 1.00 95.56 816 PHE A N 1
ATOM 6535 C CA . PHE A 1 816 ? -27.263 12.184 -18.089 1.00 95.56 816 PHE A CA 1
ATOM 6536 C C . PHE A 1 816 ? -28.608 11.465 -18.111 1.00 95.56 816 PHE A C 1
ATOM 6538 O O . PHE A 1 816 ? -28.765 10.447 -17.442 1.00 95.56 816 PHE A O 1
ATOM 6545 N N . LYS A 1 817 ? -29.558 11.905 -18.943 1.00 94.56 817 LYS A N 1
ATOM 6546 C CA . LYS A 1 817 ? -30.830 11.191 -19.089 1.00 94.56 817 LYS A CA 1
ATOM 6547 C C . LYS A 1 817 ? -30.629 9.765 -19.609 1.00 94.56 817 LYS A C 1
ATOM 6549 O O . LYS A 1 817 ? -31.310 8.852 -19.153 1.00 94.56 817 LYS A O 1
ATOM 6554 N N . GLN A 1 818 ? -29.669 9.556 -20.511 1.00 93.44 818 GLN A N 1
ATOM 6555 C CA . GLN A 1 818 ? -29.289 8.219 -20.979 1.00 93.44 818 GLN A CA 1
ATOM 6556 C C . GLN A 1 818 ? -28.539 7.404 -19.915 1.00 93.44 818 GLN A C 1
ATOM 6558 O O . GLN A 1 818 ? -28.727 6.195 -19.835 1.00 93.44 818 GLN A O 1
ATOM 6563 N N . ALA A 1 819 ? -27.713 8.038 -19.081 1.00 94.81 819 ALA A N 1
ATOM 6564 C CA . ALA A 1 819 ? -27.008 7.373 -17.984 1.00 94.81 819 ALA A CA 1
ATOM 6565 C C . ALA A 1 819 ? -27.927 6.962 -16.820 1.00 94.81 819 ALA A C 1
ATOM 6567 O O . ALA A 1 819 ? -27.601 6.015 -16.103 1.00 94.81 819 ALA A O 1
ATOM 6568 N N . GLN A 1 820 ? -29.084 7.618 -16.660 1.00 94.19 820 GLN A N 1
ATOM 6569 C CA . GLN A 1 820 ? -30.057 7.351 -15.591 1.00 94.19 820 GLN A CA 1
ATOM 6570 C C . GLN A 1 820 ? -30.574 5.899 -15.599 1.00 94.19 820 GLN A C 1
ATOM 6572 O O . GLN A 1 820 ? -30.995 5.389 -14.566 1.00 94.19 820 GLN A O 1
ATOM 6577 N N . SER A 1 821 ? -30.512 5.195 -16.739 1.00 91.38 821 SER A N 1
ATOM 6578 C CA . SER A 1 821 ? -30.863 3.769 -16.808 1.00 91.38 821 SER A CA 1
ATOM 6579 C C . SER A 1 821 ? -29.817 2.835 -16.187 1.00 91.38 821 SER A C 1
ATOM 6581 O O . SER A 1 821 ? -30.098 1.652 -16.011 1.00 91.38 821 SER A O 1
ATOM 6583 N N . PHE A 1 822 ? -28.608 3.326 -15.892 1.00 92.00 822 PHE A N 1
ATOM 6584 C CA . PHE A 1 822 ? -27.486 2.516 -15.400 1.00 92.00 822 PHE A CA 1
ATOM 6585 C C . PHE A 1 822 ? -26.984 2.933 -14.018 1.00 92.00 822 PHE A C 1
ATOM 6587 O O . PHE A 1 822 ? -26.504 2.072 -13.279 1.00 92.00 822 PHE A O 1
ATOM 6594 N N . ILE A 1 823 ? -27.066 4.224 -13.689 1.00 94.19 823 ILE A N 1
ATOM 6595 C CA . ILE A 1 823 ? -26.579 4.813 -12.437 1.00 94.19 823 ILE A CA 1
ATOM 6596 C C . ILE A 1 823 ? -27.618 5.778 -11.855 1.00 94.19 823 ILE A C 1
ATOM 6598 O O . ILE A 1 823 ? -28.492 6.272 -12.568 1.00 94.19 823 ILE A O 1
ATOM 6602 N N . TYR A 1 824 ? -27.505 6.081 -10.562 1.00 94.31 824 TYR A N 1
ATOM 6603 C CA . TYR A 1 824 ? -28.346 7.096 -9.931 1.00 94.31 824 TYR A CA 1
ATOM 6604 C C . TYR A 1 824 ? -27.914 8.506 -10.357 1.00 94.31 824 TYR A C 1
ATOM 6606 O O . TYR A 1 824 ? -26.761 8.894 -10.170 1.00 94.31 824 TYR A O 1
ATOM 6614 N N . ILE A 1 825 ? -28.859 9.278 -10.891 1.00 92.94 825 ILE A N 1
ATOM 6615 C CA . ILE A 1 825 ? -28.698 10.693 -11.239 1.00 92.94 825 ILE A CA 1
ATOM 6616 C C . ILE A 1 825 ? -29.851 11.457 -10.598 1.00 92.94 825 ILE A C 1
ATOM 6618 O O . ILE A 1 825 ? -31.004 11.037 -10.710 1.00 92.94 825 ILE A O 1
ATOM 6622 N N . ASP A 1 826 ? -29.528 12.560 -9.923 1.00 92.12 826 ASP A N 1
ATOM 6623 C CA . ASP A 1 826 ? -30.517 13.402 -9.253 1.00 92.12 826 ASP A CA 1
ATOM 6624 C C . ASP A 1 826 ? -31.383 14.113 -10.300 1.00 92.12 826 ASP A C 1
ATOM 6626 O O . ASP A 1 826 ? -30.893 14.913 -11.101 1.00 92.12 826 ASP A O 1
ATOM 6630 N N . GLU A 1 827 ? -32.679 13.813 -10.294 1.00 92.19 827 GLU A N 1
ATOM 6631 C CA . GLU A 1 827 ? -33.642 14.371 -11.242 1.00 92.19 827 GLU A CA 1
ATOM 6632 C C . GLU A 1 827 ? -33.763 15.889 -11.096 1.00 92.19 827 GLU A C 1
ATOM 6634 O O . GLU A 1 827 ? -33.915 16.592 -12.093 1.00 92.19 827 GLU A O 1
ATOM 6639 N N . LYS A 1 828 ? -33.543 16.414 -9.885 1.00 92.19 828 LYS A N 1
ATOM 6640 C CA . LYS A 1 828 ? -33.557 17.853 -9.642 1.00 92.19 828 LYS A CA 1
ATOM 6641 C C . LYS A 1 828 ? -32.458 18.581 -10.415 1.00 92.19 828 LYS A C 1
ATOM 6643 O O . LYS A 1 828 ? -32.680 19.680 -10.906 1.00 92.19 828 LYS A O 1
ATOM 6648 N N . ILE A 1 829 ? -31.278 17.972 -10.558 1.00 89.69 829 ILE A N 1
ATOM 6649 C CA . ILE A 1 829 ? -30.178 18.572 -11.327 1.00 89.69 829 ILE A CA 1
ATOM 6650 C C . ILE A 1 829 ? -30.567 18.691 -12.803 1.00 89.69 829 ILE A C 1
ATOM 6652 O O . ILE A 1 829 ? -30.258 19.704 -13.425 1.00 89.69 829 ILE A O 1
ATOM 6656 N N . LEU A 1 830 ? -31.268 17.692 -13.348 1.00 91.56 830 LEU A N 1
ATOM 6657 C CA . LEU A 1 830 ? -31.763 17.731 -14.723 1.00 91.56 830 LEU A CA 1
ATOM 6658 C C . LEU A 1 830 ? -32.831 18.809 -14.898 1.00 91.56 830 LEU A C 1
ATOM 6660 O O . LEU A 1 830 ? -32.728 19.600 -15.826 1.00 91.56 830 LEU A O 1
ATOM 6664 N N . GLU A 1 831 ? -33.819 18.865 -14.006 1.00 93.31 831 GLU A N 1
ATOM 6665 C CA . GLU A 1 831 ? -34.892 19.865 -14.057 1.00 93.31 831 GLU A CA 1
ATOM 6666 C C . GLU A 1 831 ? -34.348 21.294 -13.955 1.00 93.31 831 GLU A C 1
ATOM 6668 O O . GLU A 1 831 ? -34.659 22.132 -14.800 1.00 93.31 831 GLU A O 1
ATOM 6673 N N . ASP A 1 832 ? -33.478 21.550 -12.975 1.00 92.06 832 ASP A N 1
ATOM 6674 C CA . ASP A 1 832 ? -32.858 22.857 -12.751 1.00 92.06 832 ASP A CA 1
ATOM 6675 C C . ASP A 1 832 ? -32.008 23.297 -13.961 1.00 92.06 832 ASP A C 1
ATOM 6677 O O . ASP A 1 832 ? -32.000 24.472 -14.315 1.00 92.06 832 ASP A O 1
ATOM 6681 N N . SER A 1 833 ? -31.296 22.366 -14.607 1.00 91.50 833 SER A N 1
ATOM 6682 C CA . SER A 1 833 ? -30.466 22.655 -15.786 1.00 91.50 833 SER A CA 1
ATOM 6683 C C . SER A 1 833 ? -31.261 22.738 -17.097 1.00 91.50 833 SER A C 1
ATOM 6685 O O . SER A 1 833 ? -30.788 23.363 -18.039 1.00 91.50 833 SER A O 1
ATOM 6687 N N . ILE A 1 834 ? -32.453 22.132 -17.179 1.00 91.38 834 ILE A N 1
ATOM 6688 C CA . ILE A 1 834 ? -33.403 22.312 -18.295 1.00 91.38 834 ILE A CA 1
ATOM 6689 C C . ILE A 1 834 ? -34.124 23.663 -18.188 1.00 91.38 834 ILE A C 1
ATOM 6691 O O . ILE A 1 834 ? -34.512 24.230 -19.206 1.00 91.38 834 ILE A O 1
ATOM 6695 N N . ALA A 1 835 ? -34.348 24.145 -16.963 1.00 88.88 835 ALA A N 1
ATOM 6696 C CA . ALA A 1 835 ? -35.026 25.411 -16.694 1.00 88.88 835 ALA A CA 1
ATOM 6697 C C . ALA A 1 835 ? -34.137 26.653 -16.902 1.00 88.88 835 ALA A C 1
ATOM 6699 O O . ALA A 1 835 ? -34.677 27.759 -16.978 1.00 88.88 835 ALA A O 1
ATOM 6700 N N . PHE A 1 836 ? -32.814 26.464 -16.960 1.00 82.12 836 PHE A N 1
ATOM 6701 C CA . PHE A 1 836 ? -31.834 27.466 -17.388 1.00 82.12 836 PHE A CA 1
ATOM 6702 C C . PHE A 1 836 ? -32.003 27.794 -18.877 1.00 82.12 836 PHE A C 1
ATOM 6704 O O . PHE A 1 836 ? -32.068 29.003 -19.204 1.00 82.12 836 PHE A O 1
#

Nearest PDB structures (foldseek):
  7s62-assembly1_A  TM=4.744E-01  e=1.979E-36  Xenopus laevis
  4lnv-assembly3_C  TM=3.807E-01  e=1.207E-38  Anopheles gambiae
  7s64-assembly1_D  TM=4.636E-01  e=8.762E-36  Xenopus laevis
  2pn5-assembly1_A  TM=3.597E-01  e=9.755E-39  Anopheles gambiae
  4d94-assembly1_A  TM=3.686E-01  e=2.016E-37  Anopheles gambiae

Sequence (836 aa):
MDYGGSTLKIIAQVIEELTEQIRNNTAQLTIYEYDVKLELEKQGETFKPGLTYSVFVALKQMDDSPIKSSLPRRVHLTIFYFFNFGHTQEEKEIKILELDAHGTANMQLLPPLNCSNFRVEASYDRSGHDNFTDSPIYSSLYVEAARSPSQSFLQVNADNQGIIDSGKTLSFSVKCTEHLTSLIYQVVARGIVILSEQINFSSEGQTNSIINFEATPQMSPKARLVVYSIRSKNKEIVVDAVDFRVEGIFKNNVTLTSSVNQAIPGEQIKITVHASPDSFIGLLAIDQSVLLLKSGNDLTKELIEQDLEEYDTTSGGNRFWGDFRMKRRSTRSIWYPWWGVGGRDASSIFKNSGLVVLTDAFLYSEPEPMALTLKLFNKLLKIKCFYFFALFILFVLHLLLQHKQGKTFQKHGFGQKMILLQVSLFASFAMPLYGSPHPRWKKMNFRSFKFNKSAGLPLEQNKRIRTEFPETWIWTNTNFTTNENGEAVYEAIVPDTITSWVASAFAINEQTGLGLAPSQLKLRVFRPFFLRLELPYSVKRGEKMALQVLIFNYLDTEQEVTVTLKPNPGFELIQKDGLRPPRQGNNKRNIALYSRSISVPGGGVTKAVYFPLKFTEIGHVRISLQGKTEQESDAIEHTLLVEPEGYKINKNVPLIIDLSQPIKTTTTEINNNNNEEEDIQLNELKQKSQQQLPQFHQIIEMQFPADYVPGSRKAHFEVIGDIMGPVLANLDSLVRMPYGCGEQNMVTLVPNIVVLRYLLATHRSSPQIELKIKKYIETGYQRELTYRHSDNSFSAFGEHDPHGSTWLTAFVINSFKQAQSFIYIDEKILEDSIAF

Secondary structure (DSSP, 8-state):
----PEEEEEEEEEE-TTT--EEEEEEEEEE-SSSEEEEEEESSSEE-TTS-EEEEEEEEETTSPBPPTTS--EEEEEEEEEESSSS-EEEEEEEEEE--TTSEEEEEE---TT--EEEEEEEE-TTSS---TT-SEEEEEEEEEP--TT---EEEEE-S-S-EETTSEEEEEEEEEEEESEEEEEEEETTEEEEEEEEEPPTT-EEEEEEEEE--GGG-SEEEEEEEEE-TTT-BEEEEEEEEEEE---SS--EEEES-SEE-TT-EEEEEEE-STT-EEEEEEEEHHHHHH----S--HHHHHHHHHTT---TT--TTS--S---------S---------SSHHHHHHHTT-----SSB---PPPP----HHHHHHHGGGTTHHHHHHHHHHHHHHTTS------------------------------------------PPP----------------PPB----SEEEE--TT-B--TTSEEEEEEEPPS--SEEEEEEEEEETTTEEEE-SS-EEEEE--SEEEEEE--SEEETT-EEEEEEEEEE-SSS-EEEEEEEPP-TTEEE---S---PPP--SSS-----EEEEEEE-SSSEEEEEEEEEEE-SSEEEEEEEEEE-SS-EEEEEEEEEEEPSS------------TTSPP---------------TTSTTTSTTS-TT--------------TTPPTT---------SSTTHHHHHTHHHHS----SSHHHHHHHHHHHHHHHHHHHHTT---HHHHHHHHHHHHHHHHHHGGGB-TTS-B-SSGGGSSS--HHHHHHHHHHHHHHTTTS---HHHHHHHH--

Solvent-accessible surface area (backbone atoms only — not comparable to full-atom values): 50581 Å² total; per-residue (Å²): 133,83,76,65,63,50,74,48,76,47,76,50,76,47,67,42,90,90,76,69,47,75,48,76,51,74,50,77,46,74,47,51,89,56,72,59,45,59,46,70,44,62,54,34,57,37,42,50,69,80,46,79,40,48,40,37,42,37,38,26,27,76,84,66,42,60,43,62,90,91,50,63,55,55,37,42,34,42,37,39,38,34,34,68,97,86,60,79,55,69,50,78,48,79,48,79,45,74,38,50,89,59,24,37,39,81,44,80,41,72,66,60,76,74,47,49,33,38,36,43,37,37,31,39,41,79,84,61,78,77,61,68,91,81,36,92,48,54,31,76,44,77,39,39,43,44,58,49,100,79,72,52,47,46,45,68,41,74,71,65,81,48,75,39,56,47,75,42,76,45,48,31,43,36,43,38,75,54,69,40,58,44,42,37,41,34,33,36,24,58,64,39,78,78,47,75,54,75,49,75,45,63,100,82,38,50,41,66,50,76,50,74,50,69,38,48,40,74,33,28,63,48,23,31,44,40,38,35,32,65,40,87,91,76,35,35,45,37,47,34,34,32,40,48,45,28,42,52,63,50,73,19,64,31,45,65,48,60,79,57,62,63,44,46,64,61,41,79,46,44,38,40,37,38,37,52,53,70,16,41,42,45,42,40,28,35,37,48,70,56,51,71,76,62,71,83,87,73,92,48,73,66,60,51,45,55,57,51,56,68,43,45,52,44,71,79,70,82,82,83,77,75,100,68,85,78,93,76,78,97,73,83,65,93,76,56,83,65,49,25,43,44,36,56,22,38,44,44,26,39,40,39,64,43,46,85,86,86,71,94,52,44,66,48,65,74,76,72,73,78,67,77,50,61,71,57,52,63,59,53,59,70,55,68,63,56,71,60,52,60,60,49,52,61,54,50,57,62,58,60,72,74,70,81,77,85,88,87,88,82,85,86,88,78,82,98,72,88,91,88,80,87,88,88,85,90,89,84,90,82,85,82,89,83,82,86,81,87,82,84,88,76,91,76,87,77,78,84,76,84,76,79,88,75,79,88,75,86,80,85,83,76,81,73,65,33,65,50,70,71,68,61,80,44,73,58,63,101,78,44,49,25,39,90,86,10,46,30,80,46,81,46,68,39,54,46,52,78,44,44,35,41,30,48,46,37,34,42,29,97,88,45,36,56,16,58,34,88,58,71,40,66,38,36,28,56,69,57,60,42,72,45,78,64,74,71,85,63,46,46,42,68,44,74,46,67,44,41,35,38,39,41,27,51,41,83,56,66,41,62,34,37,39,34,39,57,79,42,90,42,43,45,75,64,88,84,73,90,70,72,74,80,82,87,65,101,60,93,84,79,76,80,61,52,63,50,73,48,80,42,51,29,70,58,39,73,49,77,48,75,45,45,35,30,33,68,44,70,41,79,37,70,49,40,39,36,41,37,42,95,90,52,70,35,34,42,39,49,76,41,41,25,39,67,67,86,80,92,81,87,84,86,82,88,80,86,86,71,84,86,59,85,85,78,81,82,73,86,78,76,88,77,83,88,82,87,89,72,89,77,68,64,67,74,62,66,74,76,63,90,82,65,77,87,79,88,83,86,88,80,83,86,86,71,66,95,82,61,58,89,87,62,83,80,84,87,88,86,89,62,101,42,94,62,28,73,62,56,78,40,35,77,79,47,56,42,75,36,49,81,47,33,61,49,20,48,70,27,28,49,47,34,49,54,52,52,53,49,29,58,76,68,73,68,63,50,72,70,57,50,53,52,42,49,53,28,44,53,51,23,52,62,54,44,60,68,13,41,34,96,71,40,31,23,25,53,66,10,78,78,43,96,64,60,34,70,67,53,30,54,52,49,47,55,50,50,63,64,36,47,84,78,47,95,67,67,63,64,61,48,52,49,39,70,72,90